Protein AF-0000000066779038 (afdb_homodimer)

Organism: Klebsiella pneumoniae subsp. pneumoniae (strain HS11286) (NCBI:txid1125630)

InterPro domains:
  IPR000183 Ornithine/DAP/Arg decarboxylase [PR01179] (51-69)
  IPR000183 Ornithine/DAP/Arg decarboxylase [PR01179] (71-83)
  IPR000183 Ornithine/DAP/Arg decarboxylase [PR01179] (182-195)
  IPR000183 Ornithine/DAP/Arg decarboxylase [PR01179] (265-284)
  IPR000183 Ornithine/DAP/Arg decarboxylase [PR01179] (376-389)
  IPR002986 Diaminopimelate decarboxylase, LysA [MF_02120] (14-419)
  IPR002986 Diaminopimelate decarboxylase, LysA [PR01181] (69-86)
  IPR002986 Diaminopimelate decarboxylase, LysA [PR01181] (157-166)
  IPR002986 Diaminopimelate decarboxylase, LysA [PR01181] (293-311)
  IPR002986 Diaminopimelate decarboxylase, LysA [PR01181] (386-408)
  IPR002986 Diaminopimelate decarboxylase, LysA [TIGR01048] (8-418)
  IPR002986 Diaminopimelate decarboxylase, LysA [cd06828] (24-397)
  IPR009006 Alanine racemase/group IV decarboxylase, C-terminal [G3DSA:2.40.37.10] (22-416)
  IPR009006 Alanine racemase/group IV decarboxylase, C-terminal [SSF50621] (250-419)
  IPR022643 Orn/DAP/Arg decarboxylase 2, C-terminal [PF00278] (30-376)
  IPR022644 Orn/DAP/Arg decarboxylase 2, N-terminal [PF02784] (33-275)
  IPR022653 Orn/DAP/Arg decarboxylase 2, pyridoxal-phosphate binding site [PS00878] (51-69)
  IPR022657 Orn/DAP/Arg decarboxylase 2, conserved site [PS00879] (216-229)
  IPR029066 PLP-binding barrel [G3DSA:3.20.20.10] (33-279)
  IPR029066 PLP-binding barrel [SSF51419] (25-277)

Structure (mmCIF, N/CA/C/O backbone):
data_AF-0000000066779038-model_v1
#
loop_
_entity.id
_entity.type
_entity.pdbx_description
1 polymer 'Diaminopimelate decarboxylase'
#
loop_
_atom_site.group_PDB
_atom_site.id
_atom_site.type_symbol
_atom_site.label_atom_id
_atom_site.label_alt_id
_atom_site.label_comp_id
_atom_site.label_asym_id
_atom_site.label_entity_id
_atom_site.label_seq_id
_atom_site.pdbx_PDB_ins_code
_atom_site.Cartn_x
_atom_site.Cartn_y
_atom_site.Cartn_z
_atom_site.occupancy
_atom_site.B_iso_or_equiv
_atom_site.auth_seq_id
_atom_site.auth_comp_id
_atom_site.auth_asym_id
_atom_site.auth_atom_id
_atom_site.pdbx_PDB_model_num
ATOM 1 N N . MET A 1 1 ? -23.156 -6.867 -7.191 1 77.31 1 MET A N 1
ATOM 2 C CA . MET A 1 1 ? -23.766 -5.562 -6.969 1 77.31 1 MET A CA 1
ATOM 3 C C . MET A 1 1 ? -23.828 -5.23 -5.48 1 77.31 1 MET A C 1
ATOM 5 O O . MET A 1 1 ? -24.047 -6.113 -4.652 1 77.31 1 MET A O 1
ATOM 9 N N . PRO A 1 2 ? -23.609 -3.895 -5.262 1 83.44 2 PRO A N 1
ATOM 10 C CA . PRO A 1 2 ? -23.672 -3.564 -3.836 1 83.44 2 PRO A CA 1
ATOM 11 C C . PRO A 1 2 ? -25 -3.967 -3.195 1 83.44 2 PRO A C 1
ATOM 13 O O . PRO A 1 2 ? -26.078 -3.723 -3.77 1 83.44 2 PRO A O 1
ATOM 16 N N . HIS A 1 3 ? -24.875 -4.641 -2.09 1 86.81 3 HIS A N 1
ATOM 17 C CA . HIS A 1 3 ? -26.062 -5.055 -1.352 1 86.81 3 HIS A CA 1
ATOM 18 C C . HIS A 1 3 ? -26.688 -3.877 -0.617 1 86.81 3 HIS A C 1
ATOM 20 O O . HIS A 1 3 ? -25.984 -3.027 -0.074 1 86.81 3 HIS A O 1
ATOM 26 N N . SER A 1 4 ? -28 -3.975 -0.696 1 90.62 4 SER A N 1
ATOM 27 C CA . SER A 1 4 ? -28.688 -2.998 0.142 1 90.62 4 SER A CA 1
ATOM 28 C C . SER A 1 4 ? -28.484 -3.295 1.623 1 90.62 4 SER A C 1
ATOM 30 O O . SER A 1 4 ? -28.641 -4.438 2.059 1 90.62 4 SER A O 1
ATOM 32 N N . LEU A 1 5 ? -28.203 -2.291 2.404 1 93.56 5 LEU A N 1
ATOM 33 C CA . LEU A 1 5 ? -28.016 -2.461 3.84 1 93.56 5 LEU A CA 1
ATOM 34 C C . LEU A 1 5 ? -29.344 -2.672 4.543 1 93.56 5 LEU A C 1
ATOM 36 O O . LEU A 1 5 ? -29.375 -2.949 5.746 1 93.56 5 LEU A O 1
ATOM 40 N N . TYR A 1 6 ? -30.391 -2.631 3.797 1 90.81 6 TYR A N 1
ATOM 41 C CA . TYR A 1 6 ? -31.703 -2.777 4.398 1 90.81 6 TYR A CA 1
ATOM 42 C C . TYR A 1 6 ? -32.375 -4.082 3.961 1 90.81 6 TYR A C 1
ATOM 44 O O . TYR A 1 6 ? -33.5 -4.371 4.344 1 90.81 6 TYR A O 1
ATOM 52 N N . ALA A 1 7 ? -31.547 -4.793 3.158 1 87 7 ALA A N 1
ATOM 53 C CA . ALA A 1 7 ? -32 -6.141 2.82 1 87 7 ALA A CA 1
ATOM 54 C C . ALA A 1 7 ? -31.734 -7.113 3.967 1 87 7 ALA A C 1
ATOM 56 O O . ALA A 1 7 ? -30.828 -6.898 4.77 1 87 7 ALA A O 1
ATOM 57 N N . THR A 1 8 ? -32.5 -8.125 4.07 1 85.06 8 THR A N 1
ATOM 58 C CA . THR A 1 8 ? -32.375 -9.008 5.223 1 85.06 8 THR A CA 1
ATOM 59 C C . THR A 1 8 ? -31.797 -10.367 4.809 1 85.06 8 THR A C 1
ATOM 61 O O . THR A 1 8 ? -31.734 -11.289 5.617 1 85.06 8 THR A O 1
ATOM 64 N N . ASP A 1 9 ? -31.344 -10.461 3.668 1 89.62 9 ASP A N 1
ATOM 65 C CA . ASP A 1 9 ? -30.844 -11.75 3.195 1 89.62 9 ASP A CA 1
ATOM 66 C C . ASP A 1 9 ? -29.359 -11.922 3.545 1 89.62 9 ASP A C 1
ATOM 68 O O . ASP A 1 9 ? -28.781 -12.977 3.305 1 89.62 9 ASP A O 1
ATOM 72 N N . THR A 1 10 ? -28.75 -10.898 4.078 1 93.62 10 THR A N 1
ATOM 73 C CA . THR A 1 10 ? -27.375 -10.977 4.555 1 93.62 10 THR A CA 1
ATOM 74 C C . THR A 1 10 ? -27.25 -10.336 5.938 1 93.62 10 THR A C 1
ATOM 76 O O . THR A 1 10 ? -28.172 -9.68 6.414 1 93.62 10 THR A O 1
ATOM 79 N N . ASP A 1 11 ? -26.141 -10.57 6.578 1 96.75 11 ASP A N 1
ATOM 80 C CA . ASP A 1 11 ? -25.891 -9.977 7.891 1 96.75 11 ASP A CA 1
ATOM 81 C C . ASP A 1 11 ? -25.312 -8.57 7.762 1 96.75 11 ASP A C 1
ATOM 83 O O . ASP A 1 11 ? -25.156 -7.863 8.758 1 96.75 11 ASP A O 1
ATOM 87 N N . LEU A 1 12 ? -25.031 -8.18 6.531 1 97.38 12 LEU A N 1
ATOM 88 C CA . LEU A 1 12 ? -24.531 -6.824 6.305 1 97.38 12 LEU A CA 1
ATOM 89 C C . LEU A 1 12 ? -25.672 -5.828 6.215 1 97.38 12 LEU A C 1
ATOM 91 O O . LEU A 1 12 ? -25.906 -5.242 5.152 1 97.38 12 LEU A O 1
ATOM 95 N N . THR A 1 13 ? -26.312 -5.645 7.359 1 96.81 13 THR A N 1
ATOM 96 C CA . THR A 1 13 ? -27.438 -4.715 7.461 1 96.81 13 THR A CA 1
ATOM 97 C C . THR A 1 13 ? -27.016 -3.453 8.211 1 96.81 13 THR A C 1
ATOM 99 O O . THR A 1 13 ? -26.062 -3.473 8.992 1 96.81 13 THR A O 1
ATOM 102 N N . ALA A 1 14 ? -27.766 -2.389 7.969 1 96.31 14 ALA A N 1
ATOM 103 C CA . ALA A 1 14 ? -27.516 -1.129 8.664 1 96.31 14 ALA A CA 1
ATOM 104 C C . ALA A 1 14 ? -27.5 -1.331 10.18 1 96.31 14 ALA A C 1
ATOM 106 O O . ALA A 1 14 ? -26.609 -0.84 10.867 1 96.31 14 ALA A O 1
ATOM 107 N N . ASP A 1 15 ? -28.469 -2.098 10.695 1 95.06 15 ASP A N 1
ATOM 108 C CA . ASP A 1 15 ? -28.594 -2.326 12.133 1 95.06 15 ASP A CA 1
ATOM 109 C C . ASP A 1 15 ? -27.375 -3.066 12.68 1 95.06 15 ASP A C 1
ATOM 111 O O . ASP A 1 15 ? -26.844 -2.697 13.727 1 95.06 15 ASP A O 1
ATOM 115 N N . ASN A 1 16 ? -26.984 -4.117 12.008 1 96.69 16 ASN A N 1
ATOM 116 C CA . ASN A 1 16 ? -25.828 -4.891 12.438 1 96.69 16 ASN A CA 1
ATOM 117 C C . ASN A 1 16 ? -24.547 -4.062 12.383 1 96.69 16 ASN A C 1
ATOM 119 O O . ASN A 1 16 ? -23.75 -4.09 13.312 1 96.69 16 ASN A O 1
ATOM 123 N N . LEU A 1 17 ? -24.375 -3.285 11.297 1 97.69 17 LEU A N 1
ATOM 124 C CA . LEU A 1 17 ? -23.141 -2.549 11.062 1 97.69 17 LEU A CA 1
ATOM 125 C C . LEU A 1 17 ? -23 -1.393 12.047 1 97.69 17 LEU A C 1
ATOM 127 O O . LEU A 1 17 ? -21.906 -1.094 12.516 1 97.69 17 LEU A O 1
ATOM 131 N N . LEU A 1 18 ? -24.094 -0.759 12.422 1 96.81 18 LEU A N 1
ATOM 132 C CA . LEU A 1 18 ? -24.078 0.416 13.289 1 96.81 18 LEU A CA 1
ATOM 133 C C . LEU A 1 18 ? -23.672 0.042 14.711 1 96.81 18 LEU A C 1
ATOM 135 O O . LEU A 1 18 ? -23.25 0.903 15.484 1 96.81 18 LEU A O 1
ATOM 139 N N . ARG A 1 19 ? -23.703 -1.218 15.047 1 95.69 19 ARG A N 1
ATOM 140 C CA . ARG A 1 19 ? -23.391 -1.65 16.406 1 95.69 19 ARG A CA 1
ATOM 141 C C . ARG A 1 19 ? -21.891 -1.97 16.531 1 95.69 19 ARG A C 1
ATOM 143 O O . ARG A 1 19 ? -21.359 -2.02 17.641 1 95.69 19 ARG A O 1
ATOM 150 N N . LEU A 1 20 ? -21.203 -2.182 15.438 1 97.5 20 LEU A N 1
ATOM 151 C CA . LEU A 1 20 ? -19.859 -2.76 15.453 1 97.5 20 LEU A CA 1
ATOM 152 C C . LEU A 1 20 ? -18.844 -1.751 15.969 1 97.5 20 LEU A C 1
ATOM 154 O O . LEU A 1 20 ? -17.938 -2.107 16.719 1 97.5 20 LEU A O 1
ATOM 158 N N . PRO A 1 21 ? -19 -0.434 15.555 1 96.25 21 PRO A N 1
ATOM 159 C CA . PRO A 1 21 ? -17.984 0.529 15.992 1 96.25 21 PRO A CA 1
ATOM 160 C C . PRO A 1 21 ? -17.875 0.615 17.516 1 96.25 21 PRO A C 1
ATOM 162 O O . PRO A 1 21 ? -16.766 0.767 18.031 1 96.25 21 PRO A O 1
ATOM 165 N N . ALA A 1 22 ? -18.938 0.542 18.219 1 95.12 22 ALA A N 1
ATOM 166 C CA . ALA A 1 22 ? -18.906 0.604 19.688 1 95.12 22 ALA A CA 1
ATOM 167 C C . ALA A 1 22 ? -18.172 -0.603 20.266 1 95.12 22 ALA A C 1
ATOM 169 O O . ALA A 1 22 ? -17.516 -0.496 21.297 1 95.12 22 ALA A O 1
ATOM 170 N N . GLU A 1 23 ? -18.281 -1.711 19.609 1 95.81 23 GLU A N 1
ATOM 171 C CA . GLU A 1 23 ? -17.734 -2.965 20.125 1 95.81 23 GLU A CA 1
ATOM 172 C C . GLU A 1 23 ? -16.297 -3.174 19.641 1 95.81 23 GLU A C 1
ATOM 174 O O . GLU A 1 23 ? -15.445 -3.648 20.406 1 95.81 23 GLU A O 1
ATOM 179 N N . PHE A 1 24 ? -15.969 -2.836 18.406 1 96.81 24 PHE A N 1
ATOM 180 C CA . PHE A 1 24 ? -14.703 -3.236 17.812 1 96.81 24 PHE A CA 1
ATOM 181 C C . PHE A 1 24 ? -13.891 -2.016 17.406 1 96.81 24 PHE A C 1
ATOM 183 O O . PHE A 1 24 ? -12.742 -2.146 16.953 1 96.81 24 PHE A O 1
ATOM 190 N N . GLY A 1 25 ? -14.461 -0.797 17.594 1 95.69 25 GLY A N 1
ATOM 191 C CA . GLY A 1 25 ? -13.812 0.417 17.109 1 95.69 25 GLY A CA 1
ATOM 192 C C . GLY A 1 25 ? -14.109 0.724 15.656 1 95.69 25 GLY A C 1
ATOM 193 O O . GLY A 1 25 ? -14.688 -0.101 14.953 1 95.69 25 GLY A O 1
ATOM 194 N N . CYS A 1 26 ? -13.742 1.854 15.227 1 96.88 26 CYS A N 1
ATOM 195 C CA . CYS A 1 26 ? -13.891 2.355 13.867 1 96.88 26 CYS A CA 1
ATOM 196 C C . CYS A 1 26 ? -12.594 2.969 13.367 1 96.88 26 CYS A C 1
ATOM 198 O O . CYS A 1 26 ? -11.844 3.574 14.141 1 96.88 26 CYS A O 1
ATOM 200 N N . PRO A 1 27 ? -12.297 2.785 12.094 1 98.56 27 PRO A N 1
ATOM 201 C CA . PRO A 1 27 ? -12.961 1.994 11.055 1 98.56 27 PRO A CA 1
ATOM 202 C C . PRO A 1 27 ? -12.805 0.49 11.273 1 98.56 27 PRO A C 1
ATOM 204 O O . PRO A 1 27 ? -11.938 0.058 12.031 1 98.56 27 PRO A O 1
ATOM 207 N N . VAL A 1 28 ? -13.703 -0.293 10.617 1 98.88 28 VAL A N 1
ATOM 208 C CA . VAL A 1 28 ? -13.672 -1.737 10.82 1 98.88 28 VAL A CA 1
ATOM 209 C C . VAL A 1 28 ? -14.062 -2.455 9.531 1 98.88 28 VAL A C 1
ATOM 211 O O . VAL A 1 28 ? -14.977 -2.023 8.828 1 98.88 28 VAL A O 1
ATOM 214 N N . TRP A 1 29 ? -13.289 -3.516 9.195 1 98.94 29 TRP A N 1
ATOM 215 C CA . TRP A 1 29 ? -13.656 -4.43 8.117 1 98.94 29 TRP A CA 1
ATOM 216 C C . TRP A 1 29 ? -14.719 -5.422 8.586 1 98.94 29 TRP A C 1
ATOM 218 O O . TRP A 1 29 ? -14.617 -5.977 9.68 1 98.94 29 TRP A O 1
ATOM 228 N N . VAL A 1 30 ? -15.711 -5.664 7.738 1 98.88 30 VAL A N 1
ATOM 229 C CA . VAL A 1 30 ? -16.781 -6.582 8.117 1 98.88 30 VAL A CA 1
ATOM 230 C C . VAL A 1 30 ? -17.062 -7.547 6.961 1 98.88 30 VAL A C 1
ATOM 232 O O . VAL A 1 30 ? -17.172 -7.125 5.809 1 98.88 30 VAL A O 1
ATOM 235 N N . TYR A 1 31 ? -17.141 -8.828 7.297 1 98.81 31 TYR A N 1
ATOM 236 C CA . TYR A 1 31 ? -17.422 -9.859 6.309 1 98.81 31 TYR A CA 1
ATOM 237 C C . TYR A 1 31 ? -18.672 -10.648 6.672 1 98.81 31 TYR A C 1
ATOM 239 O O . TYR A 1 31 ? -19.062 -10.703 7.844 1 98.81 31 TYR A O 1
ATOM 247 N N . ASP A 1 32 ? -19.281 -11.234 5.676 1 98.69 32 ASP A N 1
ATOM 248 C CA . ASP A 1 32 ? -20.422 -12.141 5.844 1 98.69 32 ASP A CA 1
ATOM 249 C C . ASP A 1 32 ? -20.094 -13.531 5.312 1 98.69 32 ASP A C 1
ATOM 251 O O . ASP A 1 32 ? -20 -13.727 4.098 1 98.69 32 ASP A O 1
ATOM 255 N N . ALA A 1 33 ? -20.094 -14.516 6.172 1 98.69 33 ALA A N 1
ATOM 256 C CA . ALA A 1 33 ? -19.703 -15.883 5.82 1 98.69 33 ALA A CA 1
ATOM 257 C C . ALA A 1 33 ? -20.688 -16.5 4.844 1 98.69 33 ALA A C 1
ATOM 259 O O . ALA A 1 33 ? -20.312 -17.297 3.977 1 98.69 33 ALA A O 1
ATOM 260 N N . GLN A 1 34 ? -21.922 -16.172 4.949 1 97.88 34 GLN A N 1
ATOM 261 C CA . GLN A 1 34 ? -22.953 -16.781 4.105 1 97.88 34 GLN A CA 1
ATOM 262 C C . GLN A 1 34 ? -22.766 -16.375 2.643 1 97.88 34 GLN A C 1
ATOM 264 O O . GLN A 1 34 ? -23.016 -17.172 1.739 1 97.88 34 GLN A O 1
ATOM 269 N N . ILE A 1 35 ? -22.375 -15.172 2.443 1 97.75 35 ILE A N 1
ATOM 270 C CA . ILE A 1 35 ? -22.125 -14.719 1.079 1 97.75 35 ILE A CA 1
ATOM 271 C C . ILE A 1 35 ? -20.969 -15.531 0.474 1 97.75 35 ILE A C 1
ATOM 273 O O . ILE A 1 35 ? -21.047 -15.961 -0.68 1 97.75 35 ILE A O 1
ATOM 277 N N . ILE A 1 36 ? -19.953 -15.82 1.214 1 98.56 36 ILE A N 1
ATOM 278 C CA . ILE A 1 36 ? -18.797 -16.594 0.76 1 98.56 36 ILE A CA 1
ATOM 279 C C . ILE A 1 36 ? -19.25 -18.016 0.41 1 98.56 36 ILE A C 1
ATOM 281 O O . ILE A 1 36 ? -18.906 -18.531 -0.655 1 98.56 36 ILE A O 1
ATOM 285 N N . ARG A 1 37 ? -20.078 -18.625 1.271 1 98.56 37 ARG A N 1
ATOM 286 C CA . ARG A 1 37 ? -20.562 -19.984 1.031 1 98.56 37 ARG A CA 1
ATOM 287 C C . ARG A 1 37 ? -21.406 -20.031 -0.247 1 98.56 37 ARG A C 1
ATOM 289 O O . ARG A 1 37 ? -21.281 -20.984 -1.028 1 98.56 37 ARG A O 1
ATOM 296 N N . ARG A 1 38 ? -22.188 -19 -0.42 1 97.69 38 ARG A N 1
ATOM 297 C CA . ARG A 1 38 ? -23.031 -18.953 -1.611 1 97.69 38 ARG A CA 1
ATOM 298 C C . ARG A 1 38 ? -22.172 -18.859 -2.877 1 97.69 38 ARG A C 1
ATOM 300 O O . ARG A 1 38 ? -22.469 -19.516 -3.879 1 97.69 38 ARG A O 1
ATOM 307 N N . GLN A 1 39 ? -21.172 -18.016 -2.838 1 97.94 39 GLN A N 1
ATOM 308 C CA . GLN A 1 39 ? -20.297 -17.859 -3.992 1 97.94 39 GLN A CA 1
ATOM 309 C C . GLN A 1 39 ? -19.547 -19.156 -4.301 1 97.94 39 GLN A C 1
ATOM 311 O O . GLN A 1 39 ? -19.391 -19.531 -5.469 1 97.94 39 GLN A O 1
ATOM 316 N N . ILE A 1 40 ? -19.094 -19.875 -3.266 1 98.69 40 ILE A N 1
ATOM 317 C CA . ILE A 1 40 ? -18.406 -21.141 -3.443 1 98.69 40 ILE A CA 1
ATOM 318 C C . ILE A 1 40 ? -19.328 -22.141 -4.121 1 98.69 40 ILE A C 1
ATOM 320 O O . ILE A 1 40 ? -18.922 -22.844 -5.055 1 98.69 40 ILE A O 1
ATOM 324 N N . ALA A 1 41 ? -20.562 -22.156 -3.705 1 98.44 41 ALA A N 1
ATOM 325 C CA . ALA A 1 41 ? -21.547 -23.094 -4.223 1 98.44 41 ALA A CA 1
ATOM 326 C C . ALA A 1 41 ? -21.766 -22.891 -5.719 1 98.44 41 ALA A C 1
ATOM 328 O O . ALA A 1 41 ? -22.031 -23.844 -6.453 1 98.44 41 ALA A O 1
ATOM 329 N N . GLN A 1 42 ? -21.609 -21.672 -6.176 1 97.94 42 GLN A N 1
ATOM 330 C CA . GLN A 1 42 ? -21.828 -21.344 -7.582 1 97.94 42 GLN A CA 1
ATOM 331 C C . GLN A 1 42 ? -20.734 -21.953 -8.461 1 97.94 42 GLN A C 1
ATOM 333 O O . GLN A 1 42 ? -20.891 -22.016 -9.688 1 97.94 42 GLN A O 1
ATOM 338 N N . LEU A 1 43 ? -19.641 -22.438 -7.863 1 98.19 43 LEU A N 1
ATOM 339 C CA . LEU A 1 43 ? -18.531 -22.969 -8.641 1 98.19 43 LEU A CA 1
ATOM 340 C C . LEU A 1 43 ? -18.391 -24.469 -8.445 1 98.19 43 LEU A C 1
ATOM 342 O O . LEU A 1 43 ? -17.344 -25.047 -8.742 1 98.19 43 LEU A O 1
ATOM 346 N N . SER A 1 44 ? -19.469 -25.109 -7.977 1 97.12 44 SER A N 1
ATOM 347 C CA . SER A 1 44 ? -19.453 -26.516 -7.586 1 97.12 44 SER A CA 1
ATOM 348 C C . SER A 1 44 ? -19.219 -27.422 -8.789 1 97.12 44 SER A C 1
ATOM 350 O O . SER A 1 44 ? -18.875 -28.594 -8.633 1 97.12 44 SER A O 1
ATOM 352 N N . GLN A 1 45 ? -19.375 -26.875 -9.984 1 97.69 45 GLN A N 1
ATOM 353 C CA . GLN A 1 45 ? -19.203 -27.688 -11.18 1 97.69 45 GLN A CA 1
ATOM 354 C C . GLN A 1 45 ? -17.719 -27.953 -11.453 1 97.69 45 GLN A C 1
ATOM 356 O O . GLN A 1 45 ? -17.375 -28.891 -12.18 1 97.69 45 GLN A O 1
ATOM 361 N N . PHE A 1 46 ? -16.875 -27.141 -10.961 1 98.25 46 PHE A N 1
ATOM 362 C CA . PHE A 1 46 ? -15.438 -27.359 -11.133 1 98.25 46 PHE A CA 1
ATOM 363 C C . PHE A 1 46 ? -14.953 -28.5 -10.242 1 98.25 46 PHE A C 1
ATOM 365 O O . PHE A 1 46 ? -15.414 -28.641 -9.109 1 98.25 46 PHE A O 1
ATOM 372 N N . ASP A 1 47 ? -14 -29.281 -10.75 1 98.25 47 ASP A N 1
ATOM 373 C CA . ASP A 1 47 ? -13.453 -30.375 -9.945 1 98.25 47 ASP A CA 1
ATOM 374 C C . ASP A 1 47 ? -12.734 -29.844 -8.711 1 98.25 47 ASP A C 1
ATOM 376 O O . ASP A 1 47 ? -12.773 -30.453 -7.648 1 98.25 47 ASP A O 1
ATOM 380 N N . VAL A 1 48 ? -12.055 -28.75 -8.922 1 98.19 48 VAL A N 1
ATOM 381 C CA . VAL A 1 48 ? -11.266 -28.141 -7.855 1 98.19 48 VAL A CA 1
ATOM 382 C C . VAL A 1 48 ? -11.453 -26.625 -7.875 1 98.19 48 VAL A C 1
ATOM 384 O O . VAL A 1 48 ? -11.297 -25.984 -8.922 1 98.19 48 VAL A O 1
ATOM 387 N N . VAL A 1 49 ? -11.867 -26.062 -6.766 1 98.56 49 VAL A N 1
ATOM 388 C CA . VAL A 1 49 ? -11.844 -24.625 -6.531 1 98.56 49 VAL A CA 1
ATOM 389 C C . VAL A 1 49 ? -10.68 -24.266 -5.602 1 98.56 49 VAL A C 1
ATOM 391 O O . VAL A 1 49 ? -10.594 -24.781 -4.484 1 98.56 49 VAL A O 1
ATOM 394 N N . ARG A 1 50 ? -9.773 -23.484 -6.086 1 98.38 50 ARG A N 1
ATOM 395 C CA . ARG A 1 50 ? -8.617 -23.047 -5.32 1 98.38 50 ARG A CA 1
ATOM 396 C C . ARG A 1 50 ? -8.672 -21.547 -5.062 1 98.38 50 ARG A C 1
ATOM 398 O O . ARG A 1 50 ? -8.586 -20.75 -6 1 98.38 50 ARG A O 1
ATOM 405 N N . PHE A 1 51 ? -8.742 -21.203 -3.811 1 98.81 51 PHE A N 1
ATOM 406 C CA . PHE A 1 51 ? -8.891 -19.797 -3.439 1 98.81 51 PHE A CA 1
ATOM 407 C C . PHE A 1 51 ? -7.566 -19.062 -3.578 1 98.81 51 PHE A C 1
ATOM 409 O O . PHE A 1 51 ? -6.574 -19.422 -2.938 1 98.81 51 PHE A O 1
ATOM 416 N N . ALA A 1 52 ? -7.551 -18.031 -4.504 1 98.06 52 ALA A N 1
ATOM 417 C CA . ALA A 1 52 ? -6.414 -17.109 -4.523 1 98.06 52 ALA A CA 1
ATOM 418 C C . ALA A 1 52 ? -6.387 -16.25 -3.264 1 98.06 52 ALA A C 1
ATOM 420 O O . ALA A 1 52 ? -6.926 -15.141 -3.25 1 98.06 52 ALA A O 1
ATOM 421 N N . GLN A 1 53 ? -5.641 -16.625 -2.287 1 98.31 53 GLN A N 1
ATOM 422 C CA . GLN A 1 53 ? -5.785 -16.062 -0.949 1 98.31 53 GLN A CA 1
ATOM 423 C C . GLN A 1 53 ? -5.234 -14.648 -0.888 1 98.31 53 GLN A C 1
ATOM 425 O O . GLN A 1 53 ? -5.473 -13.922 0.082 1 98.31 53 GLN A O 1
ATOM 430 N N . LYS A 1 54 ? -4.523 -14.195 -1.993 1 97.94 54 LYS A N 1
ATOM 431 C CA . LYS A 1 54 ? -4.066 -12.805 -2 1 97.94 54 LYS A CA 1
ATOM 432 C C . LYS A 1 54 ? -5.242 -11.836 -1.937 1 97.94 54 LYS A C 1
ATOM 434 O O . LYS A 1 54 ? -5.082 -10.68 -1.534 1 97.94 54 LYS A O 1
ATOM 439 N N . ALA A 1 55 ? -6.438 -12.297 -2.33 1 98.06 55 ALA A N 1
ATOM 440 C CA . ALA A 1 55 ? -7.633 -11.453 -2.318 1 98.06 55 ALA A CA 1
ATOM 441 C C . ALA A 1 55 ? -8.078 -11.156 -0.891 1 98.06 55 ALA A C 1
ATOM 443 O O . ALA A 1 55 ? -8.594 -10.07 -0.609 1 98.06 55 ALA A O 1
ATOM 444 N N . CYS A 1 56 ? -7.98 -12.086 -0.024 1 98.69 56 CYS A N 1
ATOM 445 C CA . CYS A 1 56 ? -8.328 -12.023 1.392 1 98.69 56 CYS A CA 1
ATOM 446 C C . CYS A 1 56 ? -7.613 -13.117 2.18 1 98.69 56 CYS A C 1
ATOM 448 O O . CYS A 1 56 ? -8.062 -14.258 2.201 1 98.69 56 CYS A O 1
ATOM 450 N N . SER A 1 57 ? -6.59 -12.797 2.922 1 97.88 57 SER A N 1
ATOM 451 C CA . SER A 1 57 ? -5.66 -13.805 3.422 1 97.88 57 SER A CA 1
ATOM 452 C C . SER A 1 57 ? -5.887 -14.078 4.902 1 97.88 57 SER A C 1
ATOM 454 O O . SER A 1 57 ? -5.09 -14.773 5.539 1 97.88 57 SER A O 1
ATOM 456 N N . ASN A 1 58 ? -6.969 -13.516 5.496 1 98.69 58 ASN A N 1
ATOM 457 C CA . ASN A 1 58 ? -7.25 -13.758 6.906 1 98.69 58 ASN A CA 1
ATOM 458 C C . ASN A 1 58 ? -7.402 -15.25 7.195 1 98.69 58 ASN A C 1
ATOM 460 O O . ASN A 1 58 ? -8.117 -15.953 6.48 1 98.69 58 ASN A O 1
ATOM 464 N N . ILE A 1 59 ? -6.793 -15.766 8.258 1 98.69 59 ILE A N 1
ATOM 465 C CA . ILE A 1 59 ? -6.715 -17.203 8.508 1 98.69 59 ILE A CA 1
ATOM 466 C C . ILE A 1 59 ? -8.109 -17.75 8.812 1 98.69 59 ILE A C 1
ATOM 468 O O . ILE A 1 59 ? -8.398 -18.922 8.555 1 98.69 59 ILE A O 1
ATOM 472 N N . HIS A 1 60 ? -9.031 -16.938 9.359 1 98.81 60 HIS A N 1
ATOM 473 C CA . HIS A 1 60 ? -10.391 -17.391 9.641 1 98.81 60 HIS A CA 1
ATOM 474 C C . HIS A 1 60 ? -11.195 -17.531 8.352 1 98.81 60 HIS A C 1
ATOM 476 O O . HIS A 1 60 ? -12.047 -18.422 8.25 1 98.81 60 HIS A O 1
ATOM 482 N N . ILE A 1 61 ? -10.992 -16.672 7.426 1 98.88 61 ILE A N 1
ATOM 483 C CA . ILE A 1 61 ? -11.625 -16.812 6.117 1 98.88 61 ILE A CA 1
ATOM 484 C C . ILE A 1 61 ? -11.062 -18.031 5.391 1 98.88 61 ILE A C 1
ATOM 486 O O . ILE A 1 61 ? -11.812 -18.781 4.766 1 98.88 61 ILE A O 1
ATOM 490 N N . LEU A 1 62 ? -9.734 -18.234 5.504 1 98.88 62 LEU A N 1
ATOM 491 C CA . LEU A 1 62 ? -9.117 -19.422 4.914 1 98.88 62 LEU A CA 1
ATOM 492 C C . LEU A 1 62 ? -9.695 -20.688 5.531 1 98.88 62 LEU A C 1
ATOM 494 O O . LEU A 1 62 ? -9.938 -21.672 4.828 1 98.88 62 LEU A O 1
ATOM 498 N N . ARG A 1 63 ? -9.883 -20.656 6.84 1 98.62 63 ARG A N 1
ATOM 499 C CA . ARG A 1 63 ? -10.5 -21.797 7.512 1 98.62 63 ARG A CA 1
ATOM 500 C C . ARG A 1 63 ? -11.906 -22.062 6.973 1 98.62 63 ARG A C 1
ATOM 502 O O . ARG A 1 63 ? -12.289 -23.203 6.75 1 98.62 63 ARG A O 1
ATOM 509 N N . LEU A 1 64 ? -12.648 -20.969 6.809 1 98.69 64 LEU A N 1
ATOM 510 C CA . LEU A 1 64 ? -13.977 -21.094 6.223 1 98.69 64 LEU A CA 1
ATOM 511 C C . LEU A 1 64 ? -13.914 -21.719 4.84 1 98.69 64 LEU A C 1
ATOM 513 O O . LEU A 1 64 ? -14.703 -22.609 4.52 1 98.69 64 LEU A O 1
ATOM 517 N N . MET A 1 65 ? -12.953 -21.312 4.016 1 98.81 65 MET A N 1
ATOM 518 C CA . MET A 1 65 ? -12.734 -21.891 2.693 1 98.81 65 MET A CA 1
ATOM 519 C C . MET A 1 65 ? -12.461 -23.391 2.801 1 98.81 65 MET A C 1
ATOM 521 O O . MET A 1 65 ? -13.094 -24.188 2.109 1 98.81 65 MET A O 1
ATOM 525 N N . ARG A 1 66 ? -11.562 -23.719 3.67 1 98.69 66 ARG A N 1
ATOM 526 C CA . ARG A 1 66 ? -11.172 -25.109 3.867 1 98.69 66 ARG A CA 1
ATOM 527 C C . ARG A 1 66 ? -12.367 -25.969 4.266 1 98.69 66 ARG A C 1
ATOM 529 O O . ARG A 1 66 ? -12.562 -27.062 3.727 1 98.69 66 ARG A O 1
ATOM 536 N N . GLU A 1 67 ? -13.188 -25.422 5.148 1 98.38 67 GLU A N 1
ATOM 537 C CA . GLU A 1 67 ? -14.359 -26.141 5.645 1 98.38 67 GLU A CA 1
ATOM 538 C C . GLU A 1 67 ? -15.367 -26.391 4.523 1 98.38 67 GLU A C 1
ATOM 540 O O . GLU A 1 67 ? -16.156 -27.328 4.594 1 98.38 67 GLU A O 1
ATOM 545 N N . GLN A 1 68 ? -15.312 -25.562 3.523 1 98.5 68 GLN A N 1
ATOM 546 C CA . GLN A 1 68 ? -16.219 -25.703 2.385 1 98.5 68 GLN A CA 1
ATOM 547 C C . GLN A 1 68 ? -15.594 -26.578 1.298 1 98.5 68 GLN A C 1
ATOM 549 O O . GLN A 1 68 ? -16.156 -26.703 0.207 1 98.5 68 GLN A O 1
ATOM 554 N N . GLY A 1 69 ? -14.414 -27.109 1.495 1 98.06 69 GLY A N 1
ATOM 555 C CA . GLY A 1 69 ? -13.758 -28 0.551 1 98.06 69 GLY A CA 1
ATOM 556 C C . GLY A 1 69 ? -12.922 -27.266 -0.479 1 98.06 69 GLY A C 1
ATOM 557 O O . GLY A 1 69 ? -12.43 -27.875 -1.434 1 98.06 69 GLY A O 1
ATOM 558 N N . VAL A 1 70 ? -12.789 -25.969 -0.31 1 98.81 70 VAL A N 1
ATOM 559 C CA . VAL A 1 70 ? -12.016 -25.141 -1.229 1 98.81 70 VAL A CA 1
ATOM 560 C C . VAL A 1 70 ? -10.523 -25.281 -0.921 1 98.81 70 VAL A C 1
ATOM 562 O O . VAL A 1 70 ? -10.125 -25.312 0.245 1 98.81 70 VAL A O 1
ATOM 565 N N . LYS A 1 71 ? -9.648 -25.5 -1.919 1 98.69 71 LYS A N 1
ATOM 566 C CA . LYS A 1 71 ? -8.195 -25.516 -1.772 1 98.69 71 LYS A CA 1
ATOM 567 C C . LYS A 1 71 ? -7.629 -24.094 -1.812 1 98.69 71 LYS A C 1
ATOM 569 O O . LYS A 1 71 ? -8.383 -23.125 -1.875 1 98.69 71 LYS A O 1
ATOM 574 N N . VAL A 1 72 ? -6.223 -24.016 -1.705 1 98.62 72 VAL A N 1
ATOM 575 C CA . VAL A 1 72 ? -5.695 -22.656 -1.638 1 98.62 72 VAL A CA 1
ATOM 576 C C . VAL A 1 72 ? -4.512 -22.516 -2.594 1 98.62 72 VAL A C 1
ATOM 578 O O . VAL A 1 72 ? -3.709 -23.438 -2.74 1 98.62 72 VAL A O 1
ATOM 581 N N . ASP A 1 73 ? -4.488 -21.406 -3.273 1 98.38 73 ASP A N 1
ATOM 582 C CA . ASP A 1 73 ? -3.33 -20.938 -4.027 1 98.38 73 ASP A CA 1
ATOM 583 C C . ASP A 1 73 ? -2.492 -19.969 -3.205 1 98.38 73 ASP A C 1
ATOM 585 O O . ASP A 1 73 ? -3.01 -18.953 -2.711 1 98.38 73 ASP A O 1
ATOM 589 N N . SER A 1 74 ? -1.217 -20.281 -2.996 1 98.69 74 SER A N 1
ATOM 590 C CA . SER A 1 74 ? -0.289 -19.406 -2.277 1 98.69 74 SER A CA 1
ATOM 591 C C . SER A 1 74 ? 0.752 -18.812 -3.219 1 98.69 74 SER A C 1
ATOM 593 O O . SER A 1 74 ? 1.312 -19.516 -4.062 1 98.69 74 SER A O 1
ATOM 595 N N . VAL A 1 75 ? 1.077 -17.5 -3.021 1 98.25 75 VAL A N 1
ATOM 596 C CA . VAL A 1 75 ? 1.968 -16.844 -3.967 1 98.25 75 VAL A CA 1
ATOM 597 C C . VAL A 1 75 ? 3.238 -16.391 -3.25 1 98.25 75 VAL A C 1
ATOM 599 O O . VAL A 1 75 ? 4.109 -15.758 -3.854 1 98.25 75 VAL A O 1
ATOM 602 N N . SER A 1 76 ? 3.346 -16.625 -1.985 1 98.62 76 SER A N 1
ATOM 603 C CA . SER A 1 76 ? 4.508 -16.281 -1.17 1 98.62 76 SER A CA 1
ATOM 604 C C . SER A 1 76 ? 4.664 -17.25 0 1 98.62 76 SER A C 1
ATOM 606 O O . SER A 1 76 ? 3.75 -18.031 0.296 1 98.62 76 SER A O 1
ATOM 608 N N . LEU A 1 77 ? 5.848 -17.203 0.624 1 98.56 77 LEU A N 1
ATOM 609 C CA . LEU A 1 77 ? 6.074 -18 1.832 1 98.56 77 LEU A CA 1
ATOM 610 C C . LEU A 1 77 ? 5.051 -17.641 2.908 1 98.56 77 LEU A C 1
ATOM 612 O O . LEU A 1 77 ? 4.527 -18.531 3.58 1 98.56 77 LEU A O 1
ATOM 616 N N . GLY A 1 78 ? 4.75 -16.359 3.068 1 98.62 78 GLY A N 1
ATOM 617 C CA . GLY A 1 78 ? 3.764 -15.945 4.051 1 98.62 78 GLY A CA 1
ATOM 618 C C . GLY A 1 78 ? 2.393 -16.547 3.812 1 98.62 78 GLY A C 1
ATOM 619 O O . GLY A 1 78 ? 1.691 -16.906 4.762 1 98.62 78 GLY A O 1
ATOM 620 N N . GLU A 1 79 ? 2.045 -16.688 2.619 1 98.69 79 GLU A N 1
ATOM 621 C CA . GLU A 1 79 ? 0.733 -17.234 2.301 1 98.69 79 GLU A CA 1
ATOM 622 C C . GLU A 1 79 ? 0.701 -18.75 2.547 1 98.69 79 GLU A C 1
ATOM 624 O O . GLU A 1 79 ? -0.335 -19.297 2.924 1 98.69 79 GLU A O 1
ATOM 629 N N . ILE A 1 80 ? 1.854 -19.406 2.279 1 98.75 80 ILE A N 1
ATOM 630 C CA . ILE A 1 80 ? 1.933 -20.828 2.654 1 98.75 80 ILE A CA 1
ATOM 631 C C . ILE A 1 80 ? 1.687 -20.969 4.156 1 98.75 80 ILE A C 1
ATOM 633 O O . ILE A 1 80 ? 0.855 -21.781 4.578 1 98.75 80 ILE A O 1
ATOM 637 N N . GLU A 1 81 ? 2.316 -20.141 4.934 1 98.75 81 GLU A N 1
ATOM 638 C CA . GLU A 1 81 ? 2.199 -20.219 6.387 1 98.75 81 GLU A CA 1
ATOM 639 C C . GLU A 1 81 ? 0.783 -19.875 6.848 1 98.75 81 GLU A C 1
ATOM 641 O O . GLU A 1 81 ? 0.274 -20.484 7.797 1 98.75 81 GLU A O 1
ATOM 646 N N . ARG A 1 82 ? 0.111 -18.969 6.199 1 98.5 82 ARG A N 1
ATOM 647 C CA . ARG A 1 82 ? -1.279 -18.641 6.5 1 98.5 82 ARG A CA 1
ATOM 648 C C . ARG A 1 82 ? -2.189 -19.844 6.254 1 98.5 82 ARG A C 1
ATOM 650 O O . ARG A 1 82 ? -3.078 -20.125 7.055 1 98.5 82 ARG A O 1
ATOM 657 N N . ALA A 1 83 ? -1.935 -20.453 5.121 1 98.75 83 ALA A N 1
ATOM 658 C CA . ALA A 1 83 ? -2.74 -21.625 4.793 1 98.75 83 ALA A CA 1
ATOM 659 C C . ALA A 1 83 ? -2.562 -22.734 5.836 1 98.75 83 ALA A C 1
ATOM 661 O O . ALA A 1 83 ? -3.541 -23.344 6.277 1 98.75 83 ALA A O 1
ATOM 662 N N . LEU A 1 84 ? -1.319 -22.969 6.215 1 98.69 84 LEU A N 1
ATOM 663 C CA . LEU A 1 84 ? -1.039 -23.969 7.242 1 98.69 84 LEU A CA 1
ATOM 664 C C . LEU A 1 84 ? -1.724 -23.609 8.555 1 98.69 84 LEU A C 1
ATOM 666 O O . LEU A 1 84 ? -2.344 -24.453 9.195 1 98.69 84 LEU A O 1
ATOM 670 N N . ALA A 1 85 ? -1.679 -22.359 8.914 1 98.5 85 ALA A N 1
ATOM 671 C CA . ALA A 1 85 ? -2.299 -21.891 10.148 1 98.5 85 ALA A CA 1
ATOM 672 C C . ALA A 1 85 ? -3.816 -22.047 10.094 1 98.5 85 ALA A C 1
ATOM 674 O O . ALA A 1 85 ? -4.465 -22.219 11.133 1 98.5 85 ALA A O 1
ATOM 675 N N . ALA A 1 86 ? -4.371 -22 8.922 1 98.44 86 ALA A N 1
ATOM 676 C CA . ALA A 1 86 ? -5.816 -22.125 8.734 1 98.44 86 ALA A CA 1
ATOM 677 C C . ALA A 1 86 ? -6.25 -23.594 8.742 1 98.44 86 ALA A C 1
ATOM 679 O O . ALA A 1 86 ? -7.441 -23.891 8.648 1 98.44 86 ALA A O 1
ATOM 680 N N . GLY A 1 87 ? -5.289 -24.516 8.742 1 98.44 87 GLY A N 1
ATOM 681 C CA . GLY A 1 87 ? -5.621 -25.922 8.906 1 98.44 87 GLY A CA 1
ATOM 682 C C . GLY A 1 87 ? -5.379 -26.734 7.66 1 98.44 87 GLY A C 1
ATOM 683 O O . GLY A 1 87 ? -5.59 -27.953 7.66 1 98.44 87 GLY A O 1
ATOM 684 N N . TYR A 1 88 ? -4.926 -26.141 6.602 1 98.75 88 TYR A N 1
ATOM 685 C CA . TYR A 1 88 ? -4.539 -26.922 5.434 1 98.75 88 TYR A CA 1
ATOM 686 C C . TYR A 1 88 ? -3.328 -27.797 5.738 1 98.75 88 TYR A C 1
ATOM 688 O O . TYR A 1 88 ? -2.42 -27.375 6.461 1 98.75 88 TYR A O 1
ATOM 696 N N . ASP A 1 89 ? -3.283 -28.953 5.168 1 97.94 89 ASP A N 1
ATOM 697 C CA . ASP A 1 89 ? -2.215 -29.922 5.418 1 97.94 89 ASP A CA 1
ATOM 698 C C . ASP A 1 89 ? -1.789 -30.609 4.125 1 97.94 89 ASP A C 1
ATOM 700 O O . ASP A 1 89 ? -2.299 -31.688 3.795 1 97.94 89 ASP A O 1
ATOM 704 N N . PRO A 1 90 ? -0.786 -30.078 3.527 1 96.56 90 PRO A N 1
ATOM 705 C CA . PRO A 1 90 ? -0.362 -30.656 2.246 1 96.56 90 PRO A CA 1
ATOM 706 C C . PRO A 1 90 ? 0.246 -32.031 2.393 1 96.56 90 PRO A C 1
ATOM 708 O O . PRO A 1 90 ? 0.375 -32.781 1.405 1 96.56 90 PRO A O 1
ATOM 711 N N . GLN A 1 91 ? 0.608 -32.438 3.543 1 95.12 91 GLN A N 1
ATOM 712 C CA . GLN A 1 91 ? 1.133 -33.781 3.756 1 95.12 91 GLN A CA 1
ATOM 713 C C . GLN A 1 91 ? 0.013 -34.812 3.748 1 95.12 91 GLN A C 1
ATOM 715 O O . GLN A 1 91 ? 0.184 -35.938 3.227 1 95.12 91 GLN A O 1
ATOM 720 N N . GLN A 1 92 ? -1.073 -34.406 4.297 1 95.56 92 GLN A N 1
ATOM 721 C CA . GLN A 1 92 ? -2.225 -35.312 4.316 1 95.56 92 GLN A CA 1
ATOM 722 C C . GLN A 1 92 ? -3.047 -35.188 3.039 1 95.56 92 GLN A C 1
ATOM 724 O O . GLN A 1 92 ? -3.641 -36.156 2.574 1 95.56 92 GLN A O 1
ATOM 729 N N . ASN A 1 93 ? -3.037 -33.969 2.578 1 96.12 93 ASN A N 1
ATOM 730 C CA . ASN A 1 93 ? -3.754 -33.625 1.348 1 96.12 93 ASN A CA 1
ATOM 731 C C . ASN A 1 93 ? -2.873 -32.875 0.374 1 96.12 93 ASN A C 1
ATOM 733 O O . ASN A 1 93 ? -2.939 -31.641 0.315 1 96.12 93 ASN A O 1
ATOM 737 N N . PRO A 1 94 ? -2.191 -33.5 -0.475 1 93.06 94 PRO A N 1
ATOM 738 C CA . PRO A 1 94 ? -1.145 -32.906 -1.301 1 93.06 94 PRO A CA 1
ATOM 739 C C . PRO A 1 94 ? -1.676 -31.797 -2.209 1 93.06 94 PRO A C 1
ATOM 741 O O . PRO A 1 94 ? -0.908 -30.953 -2.674 1 93.06 94 PRO A O 1
ATOM 744 N N . GLU A 1 95 ? -2.971 -31.812 -2.436 1 93.81 95 GLU A N 1
ATOM 745 C CA . GLU A 1 95 ? -3.525 -30.828 -3.363 1 93.81 95 GLU A CA 1
ATOM 746 C C . GLU A 1 95 ? -4.043 -29.594 -2.621 1 93.81 95 GLU A C 1
ATOM 748 O O . GLU A 1 95 ? -4.566 -28.672 -3.236 1 93.81 95 GLU A O 1
ATOM 753 N N . ASP A 1 96 ? -3.893 -29.547 -1.35 1 98 96 ASP A N 1
ATOM 754 C CA . ASP A 1 96 ? -4.457 -28.484 -0.516 1 98 96 ASP A CA 1
ATOM 755 C C . ASP A 1 96 ? -3.857 -27.125 -0.875 1 98 96 ASP A C 1
ATOM 757 O O . ASP A 1 96 ? -4.562 -26.109 -0.88 1 98 96 ASP A O 1
ATOM 761 N N . ILE A 1 97 ? -2.564 -27.141 -1.155 1 98.75 97 ILE A N 1
ATOM 762 C CA . ILE A 1 97 ? -1.84 -25.906 -1.412 1 98.75 97 ILE A CA 1
ATOM 763 C C . ILE A 1 97 ? -1.026 -26.047 -2.697 1 98.75 97 ILE A C 1
ATOM 765 O O . ILE A 1 97 ? -0.362 -27.062 -2.916 1 98.75 97 ILE A O 1
ATOM 769 N N . VAL A 1 98 ? -1.159 -25.125 -3.561 1 98.75 98 VAL A N 1
ATOM 770 C CA . VAL A 1 98 ? -0.257 -24.953 -4.695 1 98.75 98 VAL A CA 1
ATOM 771 C C . VAL A 1 98 ? 0.458 -23.609 -4.586 1 98.75 98 VAL A C 1
ATOM 773 O O . VAL A 1 98 ? -0.151 -22.594 -4.215 1 98.75 98 VAL A O 1
ATOM 776 N N . PHE A 1 99 ? 1.77 -23.609 -4.75 1 98.75 99 PHE A N 1
ATOM 777 C CA . PHE A 1 99 ? 2.533 -22.375 -4.77 1 98.75 99 PHE A CA 1
ATOM 778 C C . PHE A 1 99 ? 2.658 -21.844 -6.191 1 98.75 99 PHE A C 1
ATOM 780 O O . PHE A 1 99 ? 3.213 -22.5 -7.066 1 98.75 99 PHE A O 1
ATOM 787 N N . THR A 1 100 ? 2.123 -20.625 -6.465 1 98.38 100 THR A N 1
ATOM 788 C CA . THR A 1 100 ? 2.135 -20.031 -7.793 1 98.38 100 THR A CA 1
ATOM 789 C C . THR A 1 100 ? 2.941 -18.734 -7.793 1 98.38 100 THR A C 1
ATOM 791 O O . THR A 1 100 ? 2.613 -17.797 -7.07 1 98.38 100 THR A O 1
ATOM 794 N N . ALA A 1 101 ? 3.961 -18.672 -8.578 1 97.81 101 ALA A N 1
ATOM 795 C CA . ALA A 1 101 ? 4.773 -17.453 -8.648 1 97.81 101 ALA A CA 1
ATOM 796 C C . ALA A 1 101 ? 5.594 -17.422 -9.938 1 97.81 101 ALA A C 1
ATOM 798 O O . ALA A 1 101 ? 5.586 -18.391 -10.711 1 97.81 101 ALA A O 1
ATOM 799 N N . ASP A 1 102 ? 6.262 -16.297 -10.18 1 97.88 102 ASP A N 1
ATOM 800 C CA . ASP A 1 102 ? 7.129 -16.172 -11.352 1 97.88 102 ASP A CA 1
ATOM 801 C C . ASP A 1 102 ? 8.602 -16.219 -10.945 1 97.88 102 ASP A C 1
ATOM 803 O O . ASP A 1 102 ? 9.477 -16.312 -11.805 1 97.88 102 ASP A O 1
ATOM 807 N N . LEU A 1 103 ? 8.836 -16.109 -9.703 1 98.5 103 LEU A N 1
ATOM 808 C CA . LEU A 1 103 ? 10.156 -16.297 -9.102 1 98.5 103 LEU A CA 1
ATOM 809 C C . LEU A 1 103 ? 10.039 -16.953 -7.734 1 98.5 103 LEU A C 1
ATOM 811 O O . LEU A 1 103 ? 8.945 -17.031 -7.168 1 98.5 103 LEU A O 1
ATOM 815 N N . ILE A 1 104 ? 11.125 -17.5 -7.23 1 98.25 104 ILE A N 1
ATOM 816 C CA . ILE A 1 104 ? 11.117 -18.172 -5.934 1 98.25 104 ILE A CA 1
ATOM 817 C C . ILE A 1 104 ? 12.43 -17.906 -5.203 1 98.25 104 ILE A C 1
ATOM 819 O O . ILE A 1 104 ? 13.508 -18 -5.797 1 98.25 104 ILE A O 1
ATOM 823 N N . ASP A 1 105 ? 12.289 -17.438 -3.998 1 96.56 105 ASP A N 1
ATOM 824 C CA . ASP A 1 105 ? 13.492 -17.203 -3.207 1 96.56 105 ASP A CA 1
ATOM 825 C C . ASP A 1 105 ? 13.891 -18.453 -2.424 1 96.56 105 ASP A C 1
ATOM 827 O O . ASP A 1 105 ? 13.172 -19.453 -2.443 1 96.56 105 ASP A O 1
ATOM 831 N N . ASP A 1 106 ? 15 -18.422 -1.719 1 96.62 106 ASP A N 1
ATOM 832 C CA . ASP A 1 106 ? 15.578 -19.609 -1.071 1 96.62 106 ASP A CA 1
ATOM 833 C C . ASP A 1 106 ? 14.695 -20.094 0.073 1 96.62 106 ASP A C 1
ATOM 835 O O . ASP A 1 106 ? 14.469 -21.297 0.221 1 96.62 106 ASP A O 1
ATOM 839 N N . ALA A 1 107 ? 14.211 -19.188 0.85 1 97.31 107 ALA A N 1
ATOM 840 C CA . ALA A 1 107 ? 13.375 -19.562 1.985 1 97.31 107 ALA A CA 1
ATOM 841 C C . ALA A 1 107 ? 12.109 -20.281 1.518 1 97.31 107 ALA A C 1
ATOM 843 O O . ALA A 1 107 ? 11.68 -21.25 2.133 1 97.31 107 ALA A O 1
ATOM 844 N N . THR A 1 108 ? 11.508 -19.766 0.494 1 98.31 108 THR A N 1
ATOM 845 C CA . THR A 1 108 ? 10.32 -20.391 -0.064 1 98.31 108 THR A CA 1
ATOM 846 C C . THR A 1 108 ? 10.656 -21.766 -0.644 1 98.31 108 THR A C 1
ATOM 848 O O . THR A 1 108 ? 9.898 -22.719 -0.47 1 98.31 108 THR A O 1
ATOM 851 N N . LEU A 1 109 ? 11.781 -21.859 -1.335 1 98.38 109 LEU A N 1
ATOM 852 C CA . LEU A 1 109 ? 12.242 -23.125 -1.896 1 98.38 109 LEU A CA 1
ATOM 853 C C . LEU A 1 109 ? 12.375 -24.188 -0.81 1 98.38 109 LEU A C 1
ATOM 855 O O . LEU A 1 109 ? 11.922 -25.312 -0.982 1 98.38 109 LEU A O 1
ATOM 859 N N . ASP A 1 110 ? 12.938 -23.797 0.257 1 98.44 110 ASP A N 1
ATOM 860 C CA . ASP A 1 110 ? 13.125 -24.719 1.374 1 98.44 110 ASP A CA 1
ATOM 861 C C . ASP A 1 110 ? 11.789 -25.203 1.917 1 98.44 110 ASP A C 1
ATOM 863 O O . ASP A 1 110 ? 11.625 -26.391 2.227 1 98.44 110 ASP A O 1
ATOM 867 N N . ARG A 1 111 ? 10.875 -24.328 1.976 1 98.38 111 ARG A N 1
ATOM 868 C CA . ARG A 1 111 ? 9.586 -24.656 2.582 1 98.38 111 ARG A CA 1
ATOM 869 C C . ARG A 1 111 ? 8.758 -25.547 1.662 1 98.38 111 ARG A C 1
ATOM 871 O O . ARG A 1 111 ? 8.109 -26.484 2.119 1 98.38 111 ARG A O 1
ATOM 878 N N . VAL A 1 112 ? 8.719 -25.203 0.343 1 98.38 112 VAL A N 1
ATOM 879 C CA . VAL A 1 112 ? 7.961 -26.016 -0.613 1 98.38 112 VAL A CA 1
ATOM 880 C C . VAL A 1 112 ? 8.555 -27.422 -0.691 1 98.38 112 VAL A C 1
ATOM 882 O O . VAL A 1 112 ? 7.82 -28.391 -0.85 1 98.38 112 VAL A O 1
ATOM 885 N N . LYS A 1 113 ? 9.875 -27.531 -0.603 1 98.62 113 LYS A N 1
ATOM 886 C CA . LYS A 1 113 ? 10.531 -28.844 -0.568 1 98.62 113 LYS A CA 1
ATOM 887 C C . LYS A 1 113 ? 10.125 -29.625 0.673 1 98.62 113 LYS A C 1
ATOM 889 O O . LYS A 1 113 ? 9.719 -30.781 0.571 1 98.62 113 LYS A O 1
ATOM 894 N N . ALA A 1 114 ? 10.156 -28.969 1.786 1 98.44 114 ALA A N 1
ATOM 895 C CA . ALA A 1 114 ? 9.883 -29.641 3.061 1 98.44 114 ALA A CA 1
ATOM 896 C C . ALA A 1 114 ? 8.461 -30.172 3.104 1 98.44 114 ALA A C 1
ATOM 898 O O . ALA A 1 114 ? 8.211 -31.234 3.68 1 98.44 114 ALA A O 1
ATOM 899 N N . LEU A 1 115 ? 7.523 -29.484 2.484 1 98.44 115 LEU A N 1
ATOM 900 C CA . LEU A 1 115 ? 6.109 -29.828 2.586 1 98.44 115 LEU A CA 1
ATOM 901 C C . LEU A 1 115 ? 5.629 -30.531 1.319 1 98.44 115 LEU A C 1
ATOM 903 O O . LEU A 1 115 ? 4.473 -30.953 1.236 1 98.44 115 LEU A O 1
ATOM 907 N N . GLN A 1 116 ? 6.508 -30.547 0.322 1 98.25 116 GLN A N 1
ATOM 908 C CA . GLN A 1 116 ? 6.207 -31.156 -0.973 1 98.25 116 GLN A CA 1
ATOM 909 C C . GLN A 1 116 ? 4.992 -30.484 -1.619 1 98.25 116 GLN A C 1
ATOM 911 O O . GLN A 1 116 ? 4.098 -31.172 -2.117 1 98.25 116 GLN A O 1
ATOM 916 N N . ILE A 1 117 ? 4.945 -29.219 -1.502 1 98.75 117 ILE A N 1
ATOM 917 C CA . ILE A 1 117 ? 3.877 -28.438 -2.115 1 98.75 117 ILE A CA 1
ATOM 918 C C . ILE A 1 117 ? 4.117 -28.328 -3.619 1 98.75 117 ILE A C 1
ATOM 920 O O . ILE A 1 117 ? 5.188 -27.891 -4.051 1 98.75 117 ILE A O 1
ATOM 924 N N . PRO A 1 118 ? 3.123 -28.766 -4.43 1 98.69 118 PRO A N 1
ATOM 925 C CA . PRO A 1 118 ? 3.303 -28.547 -5.867 1 98.69 118 PRO A CA 1
ATOM 926 C C . PRO A 1 118 ? 3.561 -27.078 -6.223 1 98.69 118 PRO A C 1
ATOM 928 O O . PRO A 1 118 ? 2.971 -26.188 -5.617 1 98.69 118 PRO A O 1
ATOM 931 N N . VAL A 1 119 ? 4.465 -26.875 -7.195 1 98.75 119 VAL A N 1
ATOM 932 C CA . VAL A 1 119 ? 4.852 -25.531 -7.586 1 98.75 119 VAL A CA 1
ATOM 933 C C . VAL A 1 119 ? 4.332 -25.234 -8.992 1 98.75 119 VAL A C 1
ATOM 935 O O . VAL A 1 119 ? 4.594 -25.984 -9.93 1 98.75 119 VAL A O 1
ATOM 938 N N . ASN A 1 120 ? 3.479 -24.219 -9.109 1 98.75 120 ASN A N 1
ATOM 939 C CA . ASN A 1 120 ? 3.092 -23.656 -10.398 1 98.75 120 ASN A CA 1
ATOM 940 C C . ASN A 1 120 ? 4.094 -22.609 -10.875 1 98.75 120 ASN A C 1
ATOM 942 O O . ASN A 1 120 ? 4.016 -21.438 -10.484 1 98.75 120 ASN A O 1
ATOM 946 N N . ALA A 1 121 ? 4.977 -23.031 -11.773 1 98.69 121 ALA A N 1
ATOM 947 C CA . ALA A 1 121 ? 6.176 -22.266 -12.102 1 98.69 121 ALA A CA 1
ATOM 948 C C . ALA A 1 121 ? 5.914 -21.297 -13.25 1 98.69 121 ALA A C 1
ATOM 950 O O . ALA A 1 121 ? 5.48 -21.719 -14.328 1 98.69 121 ALA A O 1
ATOM 951 N N . GLY A 1 122 ? 6.254 -20.016 -12.984 1 98.19 122 GLY A N 1
ATOM 952 C CA . GLY A 1 122 ? 6.086 -19 -14.008 1 98.19 122 GLY A CA 1
ATOM 953 C C . GLY A 1 122 ? 7.375 -18.656 -14.734 1 98.19 122 GLY A C 1
ATOM 954 O O . GLY A 1 122 ? 7.398 -17.781 -15.586 1 98.19 122 GLY A O 1
ATOM 955 N N . SER A 1 123 ? 8.484 -19.344 -14.375 1 98.5 123 SER A N 1
ATOM 956 C CA . SER A 1 123 ? 9.75 -19.141 -15.07 1 98.5 123 SER A CA 1
ATOM 957 C C . SER A 1 123 ? 10.57 -20.422 -15.109 1 98.5 123 SER A C 1
ATOM 959 O O . SER A 1 123 ? 10.422 -21.281 -14.234 1 98.5 123 SER A O 1
ATOM 961 N N . ILE A 1 124 ? 11.375 -20.531 -16.109 1 98.69 124 ILE A N 1
ATOM 962 C CA . ILE A 1 124 ? 12.227 -21.703 -16.266 1 98.69 124 ILE A CA 1
ATOM 963 C C . ILE A 1 124 ? 13.281 -21.719 -15.156 1 98.69 124 ILE A C 1
ATOM 965 O O . ILE A 1 124 ? 13.648 -22.781 -14.648 1 98.69 124 ILE A O 1
ATOM 969 N N . ASP A 1 125 ? 13.719 -20.531 -14.703 1 98.62 125 ASP A N 1
ATOM 970 C CA . ASP A 1 125 ? 14.633 -20.438 -13.578 1 98.62 125 ASP A CA 1
ATOM 971 C C . ASP A 1 125 ? 14.055 -21.109 -12.336 1 98.62 125 ASP A C 1
ATOM 973 O O . ASP A 1 125 ? 14.766 -21.797 -11.602 1 98.62 125 ASP A O 1
ATOM 977 N N . MET A 1 126 ? 12.773 -20.922 -12.078 1 98.5 126 MET A N 1
ATOM 978 C CA . MET A 1 126 ? 12.109 -21.547 -10.93 1 98.5 126 MET A CA 1
ATOM 979 C C . MET A 1 126 ? 12.203 -23.062 -11.008 1 98.5 126 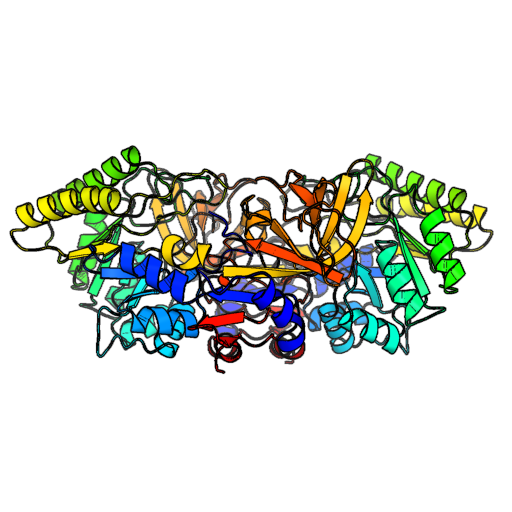MET A C 1
ATOM 981 O O . MET A 1 126 ? 12.445 -23.719 -9.992 1 98.5 126 MET A O 1
ATOM 985 N N . LEU A 1 127 ? 12 -23.594 -12.227 1 98.81 127 LEU A N 1
ATOM 986 C CA . LEU A 1 127 ? 12.07 -25.047 -12.414 1 98.81 127 LEU A CA 1
ATOM 987 C C . LEU A 1 127 ? 13.469 -25.562 -12.102 1 98.81 127 LEU A C 1
ATOM 989 O O . LEU A 1 127 ? 13.625 -26.578 -11.414 1 98.81 127 LEU A O 1
ATOM 993 N N . SER A 1 128 ? 14.438 -24.828 -12.617 1 98.75 128 SER A N 1
ATOM 994 C CA . SER A 1 128 ? 15.812 -25.219 -12.375 1 98.75 128 SER A CA 1
ATOM 995 C C . SER A 1 128 ? 16.156 -25.156 -10.883 1 98.75 128 SER A C 1
ATOM 997 O O . SER A 1 128 ? 16.75 -26.094 -10.336 1 98.75 128 SER A O 1
ATOM 999 N N . GLN A 1 129 ? 15.781 -24.125 -10.266 1 98.69 129 GLN A N 1
ATOM 1000 C CA . GLN A 1 129 ? 16.047 -23.922 -8.844 1 98.69 129 GLN A CA 1
ATOM 1001 C C . GLN A 1 129 ? 15.367 -24.984 -7.996 1 98.69 129 GLN A C 1
ATOM 1003 O O . GLN A 1 129 ? 15.977 -25.531 -7.074 1 98.69 129 GLN A O 1
ATOM 1008 N N . LEU A 1 130 ? 14.141 -25.25 -8.281 1 98.81 130 LEU A N 1
ATOM 1009 C CA . LEU A 1 130 ? 13.391 -26.281 -7.582 1 98.81 130 LEU A CA 1
ATOM 1010 C C . LEU A 1 130 ? 14.016 -27.656 -7.828 1 98.81 130 LEU A C 1
ATOM 1012 O O . LEU A 1 130 ? 14.219 -28.422 -6.887 1 98.81 130 LEU A O 1
ATOM 1016 N N . GLY A 1 131 ? 14.305 -27.984 -9.125 1 98.81 131 GLY A N 1
ATOM 1017 C CA . GLY A 1 131 ? 14.867 -29.281 -9.492 1 98.81 131 GLY A CA 1
ATOM 1018 C C . GLY A 1 131 ? 16.188 -29.578 -8.797 1 98.81 131 GLY A C 1
ATOM 1019 O O . GLY A 1 131 ? 16.438 -30.719 -8.414 1 98.81 131 GLY A O 1
ATOM 1020 N N . GLU A 1 132 ? 16.969 -28.547 -8.625 1 98.5 132 GLU A N 1
ATOM 1021 C CA . GLU A 1 132 ? 18.266 -28.688 -7.984 1 98.5 132 GLU A CA 1
ATOM 1022 C C . GLU A 1 132 ? 18.125 -29.172 -6.543 1 98.5 132 GLU A C 1
ATOM 1024 O O . GLU A 1 132 ? 18.938 -29.969 -6.062 1 98.5 132 GLU A O 1
ATOM 1029 N N . VAL A 1 133 ? 17.062 -28.781 -5.879 1 98.38 133 VAL A N 1
ATOM 1030 C CA . VAL A 1 133 ? 16.984 -29.062 -4.453 1 98.38 133 VAL A CA 1
ATOM 1031 C C . VAL A 1 133 ? 15.953 -30.156 -4.195 1 98.38 133 VAL A C 1
ATOM 1033 O O . VAL A 1 133 ? 15.938 -30.766 -3.127 1 98.38 133 VAL A O 1
ATOM 1036 N N . SER A 1 134 ? 15.094 -30.422 -5.129 1 98.56 134 SER A N 1
ATOM 1037 C CA . SER A 1 134 ? 14.016 -31.391 -4.953 1 98.56 134 SER A CA 1
ATOM 1038 C C . SER A 1 134 ? 13.703 -32.125 -6.262 1 98.56 134 SER A C 1
ATOM 1040 O O . SER A 1 134 ? 12.609 -31.969 -6.809 1 98.56 134 SER A O 1
ATOM 1042 N N . PRO A 1 135 ? 14.602 -32.938 -6.695 1 98.5 135 PRO A N 1
ATOM 1043 C CA . PRO A 1 135 ? 14.305 -33.75 -7.891 1 98.5 135 PRO A CA 1
ATOM 1044 C C . PRO A 1 135 ? 13.016 -34.562 -7.758 1 98.5 135 PRO A C 1
ATOM 1046 O O . PRO A 1 135 ? 12.719 -35.062 -6.68 1 98.5 135 PRO A O 1
ATOM 1049 N N . GLY A 1 136 ? 12.25 -34.625 -8.828 1 98.56 136 GLY A N 1
ATOM 1050 C CA . GLY A 1 136 ? 11.016 -35.375 -8.828 1 98.56 136 GLY A CA 1
ATOM 1051 C C . GLY A 1 136 ? 9.836 -34.594 -8.289 1 98.56 136 GLY A C 1
ATOM 1052 O O . GLY A 1 136 ? 8.727 -35.125 -8.203 1 98.56 136 GLY A O 1
ATOM 1053 N N . HIS A 1 137 ? 10.07 -33.312 -7.93 1 98.62 137 HIS A N 1
ATOM 1054 C CA . HIS A 1 137 ? 9.031 -32.5 -7.324 1 98.62 137 HIS A CA 1
ATOM 1055 C C . HIS A 1 137 ? 7.852 -32.312 -8.281 1 98.62 137 HIS A C 1
ATOM 1057 O O . HIS A 1 137 ? 8.039 -32.219 -9.492 1 98.62 137 HIS A O 1
ATOM 1063 N N . ARG A 1 138 ? 6.676 -32.281 -7.773 1 98.5 138 ARG A N 1
ATOM 1064 C CA . ARG A 1 138 ? 5.48 -32.062 -8.578 1 98.5 138 ARG A CA 1
ATOM 1065 C C . ARG A 1 138 ? 5.391 -30.594 -9.008 1 98.5 138 ARG A C 1
ATOM 1067 O O . ARG A 1 138 ? 5.547 -29.688 -8.18 1 98.5 138 ARG A O 1
ATOM 1074 N N . VAL A 1 139 ? 5.105 -30.359 -10.344 1 98.69 139 VAL A N 1
ATOM 1075 C CA . VAL A 1 139 ? 5.078 -28.984 -10.828 1 98.69 139 VAL A CA 1
ATOM 1076 C C . VAL A 1 139 ? 3.895 -28.797 -11.773 1 98.69 139 VAL A C 1
ATOM 1078 O O . VAL A 1 139 ? 3.428 -29.75 -12.391 1 98.69 139 VAL A O 1
ATOM 1081 N N . TRP A 1 140 ? 3.346 -27.625 -11.734 1 98.62 140 TRP A N 1
ATOM 1082 C CA . TRP A 1 140 ? 2.518 -27.062 -12.789 1 98.62 140 TRP A CA 1
ATOM 1083 C C . TRP A 1 140 ? 3.322 -26.094 -13.648 1 98.62 140 TRP A C 1
ATOM 1085 O O . TRP A 1 140 ? 4.395 -25.641 -13.25 1 98.62 140 TRP A O 1
ATOM 1095 N N . LEU A 1 141 ? 2.873 -25.844 -14.867 1 98.69 141 LEU A N 1
ATOM 1096 C CA . LEU A 1 141 ? 3.451 -24.797 -15.703 1 98.69 141 LEU A CA 1
ATOM 1097 C C . LEU A 1 141 ? 2.455 -23.672 -15.922 1 98.69 141 LEU A C 1
ATOM 1099 O O . LEU A 1 141 ? 1.377 -23.875 -16.484 1 98.69 141 LEU A O 1
ATOM 1103 N N . ARG A 1 142 ? 2.754 -22.5 -15.398 1 97.88 142 ARG A N 1
ATOM 1104 C CA . ARG A 1 142 ? 2.018 -21.297 -15.75 1 97.88 142 ARG A CA 1
ATOM 1105 C C . ARG A 1 142 ? 2.453 -20.75 -17.109 1 97.88 142 ARG A C 1
ATOM 1107 O O . ARG A 1 142 ? 3.6 -20.344 -17.281 1 97.88 142 ARG A O 1
ATOM 1114 N N . VAL A 1 143 ? 1.542 -20.703 -18.031 1 97.31 143 VAL A N 1
ATOM 1115 C CA . VAL A 1 143 ? 1.925 -20.391 -19.406 1 97.31 143 VAL A CA 1
ATOM 1116 C C . VAL A 1 143 ? 1.337 -19.047 -19.812 1 97.31 143 VAL A C 1
ATOM 1118 O O . VAL A 1 143 ? 0.164 -18.766 -19.562 1 97.31 143 VAL A O 1
ATOM 1121 N N . ASN A 1 144 ? 2.18 -18.172 -20.344 1 96.12 144 ASN A N 1
ATOM 1122 C CA . ASN A 1 144 ? 1.746 -16.984 -21.062 1 96.12 144 ASN A CA 1
ATOM 1123 C C . ASN A 1 144 ? 1.459 -17.297 -22.531 1 96.12 144 ASN A C 1
ATOM 1125 O O . ASN A 1 144 ? 2.381 -17.562 -23.297 1 96.12 144 ASN A O 1
ATOM 1129 N N . PRO A 1 145 ? 0.278 -17.219 -22.906 1 93.44 145 PRO A N 1
ATOM 1130 C CA . PRO A 1 145 ? -0.077 -17.672 -24.25 1 93.44 145 PRO A CA 1
ATOM 1131 C C . PRO A 1 145 ? 0.287 -16.656 -25.328 1 93.44 145 PRO A C 1
ATOM 1133 O O . PRO A 1 145 ? 0.091 -16.906 -26.516 1 93.44 145 PRO A O 1
ATOM 1136 N N . GLY A 1 146 ? 0.75 -15.469 -24.969 1 91.44 146 GLY A N 1
ATOM 1137 C CA . GLY A 1 146 ? 1.229 -14.5 -25.938 1 91.44 146 GLY A CA 1
ATOM 1138 C C . GLY A 1 146 ? 0.227 -13.398 -26.219 1 91.44 146 GLY A C 1
ATOM 1139 O O . GLY A 1 146 ? 0.494 -12.508 -27.031 1 91.44 146 GLY A O 1
ATOM 1140 N N . PHE A 1 147 ? -0.893 -13.562 -25.578 1 84.44 147 PHE A N 1
ATOM 1141 C CA . PHE A 1 147 ? -1.894 -12.5 -25.672 1 84.44 147 PHE A CA 1
ATOM 1142 C C . PHE A 1 147 ? -2.572 -12.273 -24.328 1 84.44 147 PHE A C 1
ATOM 1144 O O . PHE A 1 147 ? -2.5 -13.125 -23.438 1 84.44 147 PHE A O 1
ATOM 1151 N N . GLY A 1 148 ? -2.994 -11.102 -24.156 1 74.81 148 GLY A N 1
ATOM 1152 C CA . GLY A 1 148 ? -3.584 -10.797 -22.859 1 74.81 148 GLY A CA 1
ATOM 1153 C C . GLY A 1 148 ? -4.855 -9.977 -22.969 1 74.81 148 GLY A C 1
ATOM 1154 O O . GLY A 1 148 ? -5.297 -9.641 -24.062 1 74.81 148 GLY A O 1
ATOM 1155 N N . HIS A 1 149 ? -5.527 -9.938 -21.906 1 69.88 149 HIS A N 1
ATOM 1156 C CA . HIS A 1 149 ? -6.734 -9.148 -21.719 1 69.88 149 HIS A CA 1
ATOM 1157 C C . HIS A 1 149 ? -6.801 -8.594 -20.297 1 69.88 149 HIS A C 1
ATOM 1159 O O . HIS A 1 149 ? -6.23 -9.18 -19.359 1 69.88 149 HIS A O 1
ATOM 1165 N N . GLY A 1 150 ? -7.199 -7.289 -20.125 1 61 150 GLY A N 1
ATOM 1166 C CA . GLY A 1 150 ? -7.375 -6.699 -18.797 1 61 150 GLY A CA 1
ATOM 1167 C C . GLY A 1 150 ? -8.102 -5.371 -18.828 1 61 150 GLY A C 1
ATOM 1168 O O . GLY A 1 150 ? -8.227 -4.75 -19.891 1 61 150 GLY A O 1
ATOM 1169 N N . HIS A 1 151 ? -8.633 -5.125 -17.609 1 56.12 151 HIS A N 1
ATOM 1170 C CA . HIS A 1 151 ? -9.375 -3.877 -17.469 1 56.12 151 HIS A CA 1
ATOM 1171 C C . HIS A 1 151 ? -8.453 -2.668 -17.609 1 56.12 151 HIS A C 1
ATOM 1173 O O . HIS A 1 151 ? -8.906 -1.565 -17.922 1 56.12 151 HIS A O 1
ATOM 1179 N N . SER A 1 152 ? -7.195 -2.953 -17.219 1 60.34 152 SER A N 1
ATOM 1180 C CA . SER A 1 152 ? -6.16 -1.924 -17.281 1 60.34 152 SER A CA 1
ATOM 1181 C C . SER A 1 152 ? -4.801 -2.525 -17.625 1 60.34 152 SER A C 1
ATOM 1183 O O . SER A 1 152 ? -4.641 -3.748 -17.625 1 60.34 152 SER A O 1
ATOM 1185 N N . GLN A 1 153 ? -3.934 -1.678 -18.016 1 66.81 153 GLN A N 1
ATOM 1186 C CA . GLN A 1 153 ? -2.559 -2.115 -18.234 1 66.81 153 GLN A CA 1
ATOM 1187 C C . GLN A 1 153 ? -1.994 -2.783 -16.969 1 66.81 153 GLN A C 1
ATOM 1189 O O . GLN A 1 153 ? -1.244 -3.756 -17.062 1 66.81 153 GLN A O 1
ATOM 1194 N N . LYS A 1 154 ? -2.582 -2.373 -15.875 1 71.5 154 LYS A N 1
ATOM 1195 C CA . LYS A 1 154 ? -2.037 -2.838 -14.602 1 71.5 154 LYS A CA 1
ATOM 1196 C C . LYS A 1 154 ? -2.633 -4.188 -14.203 1 71.5 154 LYS A C 1
ATOM 1198 O O . LYS A 1 154 ? -2.141 -4.844 -13.289 1 71.5 154 LYS A O 1
ATOM 1203 N N . THR A 1 155 ? -3.627 -4.691 -15.008 1 64.75 155 THR A N 1
ATOM 1204 C CA . THR A 1 155 ? -4.273 -5.949 -14.641 1 64.75 155 THR A CA 1
ATOM 1205 C C . THR A 1 155 ? -4.188 -6.949 -15.789 1 64.75 155 THR A C 1
ATOM 1207 O O . THR A 1 155 ? -4.801 -8.023 -15.734 1 64.75 155 THR A O 1
ATOM 1210 N N . ASN A 1 156 ? -3.447 -6.586 -16.812 1 70.81 156 ASN A N 1
ATOM 1211 C CA . ASN A 1 156 ? -3.221 -7.496 -17.922 1 70.81 156 ASN A CA 1
ATOM 1212 C C . ASN A 1 156 ? -2.236 -8.602 -17.547 1 70.81 156 ASN A C 1
ATOM 1214 O O . ASN A 1 156 ? -1.07 -8.328 -17.266 1 70.81 156 ASN A O 1
ATOM 1218 N N . THR A 1 157 ? -2.654 -9.812 -17.625 1 78.69 157 THR A N 1
ATOM 1219 C CA . THR A 1 157 ? -1.849 -10.914 -17.094 1 78.69 157 THR A CA 1
ATOM 1220 C C . THR A 1 157 ? -1.283 -11.758 -18.234 1 78.69 157 THR A C 1
ATOM 1222 O O . THR A 1 157 ? -0.739 -12.844 -18 1 78.69 157 THR A O 1
ATOM 1225 N N . GLY A 1 158 ? -1.384 -11.227 -19.391 1 82.38 158 GLY A N 1
ATOM 1226 C CA . GLY A 1 158 ? -0.794 -11.93 -20.516 1 82.38 158 GLY A CA 1
ATOM 1227 C C . GLY A 1 158 ? -0.175 -10.992 -21.547 1 82.38 158 GLY A C 1
ATOM 1228 O O . GLY A 1 158 ? -0.202 -9.773 -21.375 1 82.38 158 GLY A O 1
ATOM 1229 N N . GLY A 1 159 ? 0.496 -11.672 -22.484 1 88.06 159 GLY A N 1
ATOM 1230 C CA . GLY A 1 159 ? 1.131 -10.875 -23.516 1 88.06 159 GLY A CA 1
ATOM 1231 C C . GLY A 1 159 ? 2.547 -10.453 -23.172 1 88.06 159 GLY A C 1
ATOM 1232 O O . GLY A 1 159 ? 3.074 -10.844 -22.125 1 88.06 159 GLY A O 1
ATOM 1233 N N . GLU A 1 160 ? 3.066 -9.711 -23.984 1 91.94 160 GLU A N 1
ATOM 1234 C CA . GLU A 1 160 ? 4.492 -9.398 -23.906 1 91.94 160 GLU A CA 1
ATOM 1235 C C . GLU A 1 160 ? 4.777 -8.445 -22.75 1 91.94 160 GLU A C 1
ATOM 1237 O O . GLU A 1 160 ? 5.891 -8.414 -22.219 1 91.94 160 GLU A O 1
ATOM 1242 N N . ASN A 1 161 ? 3.775 -7.734 -22.344 1 91.94 161 ASN A N 1
ATOM 1243 C CA . ASN A 1 161 ? 3.988 -6.762 -21.281 1 91.94 161 ASN A CA 1
ATOM 1244 C C . ASN A 1 161 ? 3.668 -7.352 -19.906 1 91.94 161 ASN A C 1
ATOM 1246 O O . ASN A 1 161 ? 3.707 -6.648 -18.906 1 91.94 161 ASN A O 1
ATOM 1250 N N . SER A 1 162 ? 3.377 -8.625 -19.922 1 93.56 162 SER A N 1
ATOM 1251 C CA . SER A 1 162 ? 3.074 -9.305 -18.672 1 93.56 162 SER A CA 1
ATOM 1252 C C . SER A 1 162 ? 4.266 -10.125 -18.188 1 93.56 162 SER A C 1
ATOM 1254 O O . SER A 1 162 ? 4.848 -10.891 -18.953 1 93.56 162 SER A O 1
ATOM 1256 N N . LYS A 1 163 ? 4.574 -10 -16.938 1 95.5 163 LYS A N 1
ATOM 1257 C CA . LYS A 1 163 ? 5.668 -10.766 -16.344 1 95.5 163 LYS A CA 1
ATOM 1258 C C . LYS A 1 163 ? 5.242 -12.203 -16.062 1 95.5 163 LYS A C 1
ATOM 1260 O O . LYS A 1 163 ? 6.07 -13.039 -15.688 1 95.5 163 LYS A O 1
ATOM 1265 N N . HIS A 1 164 ? 3.979 -12.492 -16.203 1 96.06 164 HIS A N 1
ATOM 1266 C CA . HIS A 1 164 ? 3.434 -13.734 -15.664 1 96.06 164 HIS A CA 1
ATOM 1267 C C . HIS A 1 164 ? 3.605 -14.883 -16.656 1 96.06 164 HIS A C 1
ATOM 1269 O O . HIS A 1 164 ? 3.229 -14.766 -17.828 1 96.06 164 HIS A O 1
ATOM 1275 N N . GLY A 1 165 ? 4.191 -15.984 -16.094 1 97 165 GLY A N 1
ATOM 1276 C CA . GLY A 1 165 ? 4.172 -17.25 -16.812 1 97 165 GLY A CA 1
ATOM 1277 C C . GLY A 1 165 ? 5.371 -17.453 -17.719 1 97 165 GLY A C 1
ATOM 1278 O O . GLY A 1 165 ? 6.156 -16.531 -17.922 1 97 165 GLY A O 1
ATOM 1279 N N . ILE A 1 166 ? 5.527 -18.609 -18.203 1 98.12 166 ILE A N 1
ATOM 1280 C CA . ILE A 1 166 ? 6.504 -18.984 -19.219 1 98.12 166 ILE A CA 1
ATOM 1281 C C . ILE A 1 166 ? 5.945 -18.688 -20.609 1 98.12 166 ILE A C 1
ATOM 1283 O O . ILE A 1 166 ? 4.82 -19.078 -20.922 1 98.12 166 ILE A O 1
ATOM 1287 N N . TRP A 1 167 ? 6.68 -17.953 -21.359 1 97.19 167 TRP A N 1
ATOM 1288 C CA . TRP A 1 167 ? 6.273 -17.656 -22.719 1 97.19 167 TRP A CA 1
ATOM 1289 C C . TRP A 1 167 ? 5.98 -18.938 -23.5 1 97.19 167 TRP A C 1
ATOM 1291 O O . TRP A 1 167 ? 6.773 -19.891 -23.453 1 97.19 167 TRP A O 1
ATOM 1301 N N . TYR A 1 168 ? 4.887 -19.031 -24.172 1 96.25 168 TYR A N 1
ATOM 1302 C CA . TYR A 1 168 ? 4.355 -20.266 -24.734 1 96.25 168 TYR A CA 1
ATOM 1303 C C . TYR A 1 168 ? 5.395 -20.953 -25.609 1 96.25 168 TYR A C 1
ATOM 1305 O O . TYR A 1 168 ? 5.488 -22.188 -25.609 1 96.25 168 TYR A O 1
ATOM 1313 N N . SER A 1 169 ? 6.203 -20.203 -26.312 1 96.69 169 SER A N 1
ATOM 1314 C CA . SER A 1 169 ? 7.16 -20.812 -27.234 1 96.69 169 SER A CA 1
ATOM 1315 C C . SER A 1 169 ? 8.375 -21.359 -26.5 1 96.69 169 SER A C 1
ATOM 1317 O O . SER A 1 169 ? 9.219 -22.031 -27.094 1 96.69 169 SER A O 1
ATOM 1319 N N . HIS A 1 170 ? 8.438 -21.156 -25.203 1 97.5 170 HIS A N 1
ATOM 1320 C CA . HIS A 1 170 ? 9.602 -21.594 -24.438 1 97.5 170 HIS A CA 1
ATOM 1321 C C . HIS A 1 170 ? 9.297 -22.891 -23.672 1 97.5 170 HIS A C 1
ATOM 1323 O O . HIS A 1 170 ? 10.133 -23.375 -22.922 1 97.5 170 HIS A O 1
ATOM 1329 N N . LEU A 1 171 ? 8.18 -23.5 -23.859 1 97.25 171 LEU A N 1
ATOM 1330 C CA . LEU A 1 171 ? 7.777 -24.719 -23.156 1 97.25 171 LEU A CA 1
ATOM 1331 C C . LEU A 1 171 ? 8.75 -25.859 -23.422 1 97.25 171 LEU A C 1
ATOM 1333 O O . LEU A 1 171 ? 9.031 -26.672 -22.531 1 97.25 171 LEU A O 1
ATOM 1337 N N . PRO A 1 172 ? 9.305 -25.984 -24.656 1 97.31 172 PRO A N 1
ATOM 1338 C CA . PRO A 1 172 ? 10.305 -27.016 -24.859 1 97.31 172 PRO A CA 1
ATOM 1339 C C . PRO A 1 172 ? 11.523 -26.859 -23.953 1 97.31 172 PRO A C 1
ATOM 1341 O O . PRO A 1 172 ? 12.062 -27.859 -23.453 1 97.31 172 PRO A O 1
ATOM 1344 N N . ALA A 1 173 ? 11.898 -25.625 -23.766 1 98 173 ALA A N 1
ATOM 1345 C CA . ALA A 1 173 ? 13.008 -25.375 -22.844 1 98 173 ALA A CA 1
ATOM 1346 C C . ALA A 1 173 ? 12.633 -25.766 -21.406 1 98 173 ALA A C 1
ATOM 1348 O O . ALA A 1 173 ? 13.469 -26.281 -20.672 1 98 173 ALA A O 1
ATOM 1349 N N . ALA A 1 174 ? 11.438 -25.5 -21.031 1 98.5 174 ALA A N 1
ATOM 1350 C CA . ALA A 1 174 ? 10.945 -25.906 -19.719 1 98.5 174 ALA A CA 1
ATOM 1351 C C . ALA A 1 174 ? 10.969 -27.438 -19.578 1 98.5 174 ALA A C 1
ATOM 1353 O O . ALA A 1 174 ? 11.375 -27.953 -18.531 1 98.5 174 ALA A O 1
ATOM 1354 N N . LEU A 1 175 ? 10.555 -28.109 -20.609 1 98.38 175 LEU A N 1
ATOM 1355 C CA . LEU A 1 175 ? 10.523 -29.562 -20.625 1 98.38 175 LEU A CA 1
ATOM 1356 C C . LEU A 1 175 ? 11.922 -30.141 -20.438 1 98.38 175 LEU A C 1
ATOM 1358 O O . LEU A 1 175 ? 12.094 -31.141 -19.734 1 98.38 175 LEU A O 1
ATOM 1362 N N . GLU A 1 176 ? 12.883 -29.516 -21.078 1 98.62 176 GLU A N 1
ATOM 1363 C CA . GLU A 1 176 ? 14.266 -29.969 -20.922 1 98.62 176 GLU A CA 1
ATOM 1364 C C . GLU A 1 176 ? 14.711 -29.922 -19.469 1 98.62 176 GLU A C 1
ATOM 1366 O O . GLU A 1 176 ? 15.336 -30.859 -18.969 1 98.62 176 GLU A O 1
ATOM 1371 N N . VAL A 1 177 ? 14.391 -28.844 -18.812 1 98.69 177 VAL A N 1
ATOM 1372 C CA . VAL A 1 177 ? 14.742 -28.703 -17.406 1 98.69 177 VAL A CA 1
ATOM 1373 C C . VAL A 1 177 ? 13.992 -29.719 -16.562 1 98.69 177 VAL A C 1
ATOM 1375 O O . VAL A 1 177 ? 14.562 -30.328 -15.656 1 98.69 177 VAL A O 1
ATOM 1378 N N . MET A 1 178 ? 12.734 -29.953 -16.844 1 98.62 178 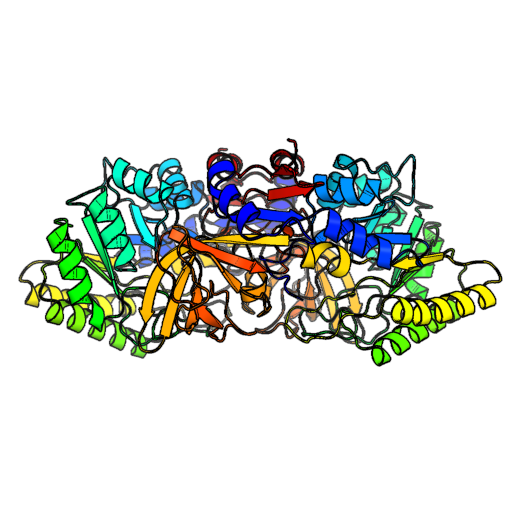MET A N 1
ATOM 1379 C CA . MET A 1 178 ? 11.922 -30.922 -16.109 1 98.62 178 MET A CA 1
ATOM 1380 C C . MET A 1 178 ? 12.484 -32.312 -16.234 1 98.62 178 MET A C 1
ATOM 1382 O O . MET A 1 178 ? 12.531 -33.062 -15.258 1 98.62 178 MET A O 1
ATOM 1386 N N . ARG A 1 179 ? 12.93 -32.656 -17.438 1 98.44 179 ARG A N 1
ATOM 1387 C CA . ARG A 1 179 ? 13.516 -34 -17.656 1 98.44 179 ARG A CA 1
ATOM 1388 C C . ARG A 1 179 ? 14.828 -34.156 -16.891 1 98.44 179 ARG A C 1
ATOM 1390 O O . ARG A 1 179 ? 15.078 -35.188 -16.281 1 98.44 179 ARG A O 1
ATOM 1397 N N . ARG A 1 180 ? 15.562 -33.062 -16.969 1 98.56 180 ARG A N 1
ATOM 1398 C CA . ARG A 1 180 ? 16.859 -33.094 -16.297 1 98.56 180 ARG A CA 1
ATOM 1399 C C . ARG A 1 180 ? 16.703 -33.406 -14.812 1 98.56 180 ARG A C 1
ATOM 1401 O O . ARG A 1 180 ? 17.516 -34.156 -14.258 1 98.56 180 ARG A O 1
ATOM 1408 N N . TYR A 1 181 ? 15.672 -32.906 -14.164 1 98.69 181 TYR A N 1
ATOM 1409 C CA . TYR A 1 181 ? 15.516 -33.062 -12.727 1 98.69 181 TYR A CA 1
ATOM 1410 C C . TYR A 1 181 ? 14.359 -34 -12.398 1 98.69 181 TYR A C 1
ATOM 1412 O O . TYR A 1 181 ? 13.953 -34.094 -11.242 1 98.69 181 TYR A O 1
ATOM 1420 N N . GLN A 1 182 ? 13.758 -34.625 -13.438 1 98.62 182 GLN A N 1
ATOM 1421 C CA . GLN A 1 182 ? 12.664 -35.562 -13.305 1 98.62 182 GLN A CA 1
ATOM 1422 C C . GLN A 1 182 ? 11.469 -34.969 -12.586 1 98.62 182 GLN A C 1
ATOM 1424 O O . GLN A 1 182 ? 10.867 -35.594 -11.719 1 98.62 182 GLN A O 1
ATOM 1429 N N . LEU A 1 183 ? 11.266 -33.688 -12.82 1 98.75 183 LEU A N 1
ATOM 1430 C CA . LEU A 1 183 ? 10.078 -33.062 -12.266 1 98.75 183 LEU A CA 1
ATOM 1431 C C . LEU A 1 183 ? 8.805 -33.656 -12.82 1 98.75 183 LEU A C 1
ATOM 1433 O O . LEU A 1 183 ? 8.758 -34.062 -13.992 1 98.75 183 LEU A O 1
ATOM 1437 N N . GLN A 1 184 ? 7.773 -33.75 -11.969 1 98.44 184 GLN A N 1
ATOM 1438 C CA . GLN A 1 184 ? 6.52 -34.406 -12.359 1 98.44 184 GLN A CA 1
ATOM 1439 C C . GLN A 1 184 ? 5.461 -33.375 -12.727 1 98.44 184 GLN A C 1
ATOM 1441 O O . GLN A 1 184 ? 5.008 -32.594 -11.867 1 98.44 184 GLN A O 1
ATOM 1446 N N . LEU A 1 185 ? 5.039 -33.406 -13.969 1 98.5 185 LEU A N 1
ATOM 1447 C CA . LEU A 1 185 ? 4.055 -32.438 -14.453 1 98.5 185 LEU A CA 1
ATOM 1448 C C . LEU A 1 185 ? 2.652 -32.844 -13.992 1 98.5 185 LEU A C 1
ATOM 1450 O O . LEU A 1 185 ? 2.174 -33.938 -14.281 1 98.5 185 LEU A O 1
ATOM 1454 N N . VAL A 1 186 ? 2.035 -31.922 -13.258 1 98.31 186 VAL A N 1
ATOM 1455 C CA . VAL A 1 186 ? 0.66 -32.125 -12.812 1 98.31 186 VAL A CA 1
ATOM 1456 C C . VAL A 1 186 ? -0.304 -31.547 -13.852 1 98.31 186 VAL A C 1
ATOM 1458 O O . VAL A 1 186 ? -1.309 -32.188 -14.188 1 98.31 186 VAL A O 1
ATOM 1461 N N . GLY A 1 187 ? 0.014 -30.375 -14.281 1 98.25 187 GLY A N 1
ATOM 1462 C CA . GLY A 1 187 ? -0.907 -29.75 -15.211 1 98.25 187 GLY A CA 1
ATOM 1463 C C . GLY A 1 187 ? -0.391 -28.422 -15.75 1 98.25 187 GLY A C 1
ATOM 1464 O O . GLY A 1 187 ? 0.753 -28.047 -15.492 1 98.25 187 GLY A O 1
ATOM 1465 N N . ILE A 1 188 ? -1.236 -27.75 -16.594 1 98.31 188 ILE A N 1
ATOM 1466 C CA . ILE A 1 188 ? -0.941 -26.453 -17.188 1 98.31 188 ILE A CA 1
ATOM 1467 C C . ILE A 1 188 ? -1.958 -25.422 -16.703 1 98.31 188 ILE A C 1
ATOM 1469 O O . ILE A 1 188 ? -3.154 -25.719 -16.625 1 98.31 188 ILE A O 1
ATOM 1473 N N . HIS A 1 189 ? -1.4 -24.328 -16.328 1 97.62 189 HIS A N 1
ATOM 1474 C CA . HIS A 1 189 ? -2.152 -23.172 -15.844 1 97.62 189 HIS A CA 1
ATOM 1475 C C . HIS A 1 189 ? -2.088 -22.016 -16.828 1 97.62 189 HIS A C 1
ATOM 1477 O O . HIS A 1 189 ? -1.008 -21.656 -17.312 1 97.62 189 HIS A O 1
ATOM 1483 N N . MET A 1 190 ? -3.289 -21.438 -17.203 1 93.62 190 MET A N 1
ATOM 1484 C CA . MET A 1 190 ? -3.352 -20.266 -18.062 1 93.62 190 MET A CA 1
ATOM 1485 C C . MET A 1 190 ? -4.324 -19.234 -17.516 1 93.62 190 MET A C 1
ATOM 1487 O O . MET A 1 190 ? -5.508 -19.516 -17.328 1 93.62 190 MET A O 1
ATOM 1491 N N . HIS A 1 191 ? -3.738 -18.047 -17.266 1 87.19 191 HIS A N 1
ATOM 1492 C CA . HIS A 1 191 ? -4.551 -16.953 -16.734 1 87.19 191 HIS A CA 1
ATOM 1493 C C . HIS A 1 191 ? -4.32 -15.664 -17.516 1 87.19 191 HIS A C 1
ATOM 1495 O O . HIS A 1 191 ? -3.205 -15.141 -17.531 1 87.19 191 HIS A O 1
ATOM 1501 N N . ILE A 1 192 ? -5.32 -15.148 -18.297 1 74.25 192 ILE A N 1
ATOM 1502 C CA . ILE A 1 192 ? -5.078 -13.984 -19.141 1 74.25 192 ILE A CA 1
ATOM 1503 C C . ILE A 1 192 ? -5.895 -12.797 -18.625 1 74.25 192 ILE A C 1
ATOM 1505 O O . ILE A 1 192 ? -6.039 -11.789 -19.312 1 74.25 192 ILE A O 1
ATOM 1509 N N . GLY A 1 193 ? -6.273 -12.664 -17.484 1 69 193 GLY A N 1
ATOM 1510 C CA . GLY A 1 193 ? -6.859 -11.461 -16.906 1 69 193 GLY A CA 1
ATOM 1511 C C . GLY A 1 193 ? -8.344 -11.594 -16.625 1 69 193 GLY A C 1
ATOM 1512 O O . GLY A 1 193 ? -8.953 -12.609 -16.969 1 69 193 GLY A O 1
ATOM 1513 N N . SER A 1 194 ? -8.922 -10.484 -16.047 1 64 194 SER A N 1
ATOM 1514 C CA . SER A 1 194 ? -10.242 -10.508 -15.438 1 64 194 SER A CA 1
ATOM 1515 C C . SER A 1 194 ? -11.289 -9.898 -16.375 1 64 194 SER A C 1
ATOM 1517 O O . SER A 1 194 ? -10.969 -9.078 -17.219 1 64 194 SER A O 1
ATOM 1519 N N . GLY A 1 195 ? -12.469 -10.547 -16.484 1 64.62 195 GLY A N 1
ATOM 1520 C CA . GLY A 1 195 ? -13.602 -9.875 -17.094 1 64.62 195 GLY A CA 1
ATOM 1521 C C . GLY A 1 195 ? -14.641 -10.828 -17.641 1 64.62 195 GLY A C 1
ATOM 1522 O O . GLY A 1 195 ? -14.5 -12.047 -17.531 1 64.62 195 GLY A O 1
ATOM 1523 N N . VAL A 1 196 ? -15.758 -10.234 -18.016 1 64.81 196 VAL A N 1
ATOM 1524 C CA . VAL A 1 196 ? -16.906 -10.984 -18.516 1 64.81 196 VAL A CA 1
ATOM 1525 C C . VAL A 1 196 ? -16.859 -11.023 -20.047 1 64.81 196 VAL A C 1
ATOM 1527 O O . VAL A 1 196 ? -17.891 -11.203 -20.703 1 64.81 196 VAL A O 1
ATOM 1530 N N . ASP A 1 197 ? -15.734 -11.023 -20.5 1 80.94 197 ASP A N 1
ATOM 1531 C CA . ASP A 1 197 ? -15.633 -11.125 -21.953 1 80.94 197 ASP A CA 1
ATOM 1532 C C . ASP A 1 197 ? -15.523 -12.586 -22.391 1 80.94 197 ASP A C 1
ATOM 1534 O O . ASP A 1 197 ? -14.414 -13.133 -22.469 1 80.94 197 ASP A O 1
ATOM 1538 N N . TYR A 1 198 ? -16.641 -13.133 -22.828 1 82.81 198 TYR A N 1
ATOM 1539 C CA . TYR A 1 198 ? -16.703 -14.555 -23.141 1 82.81 198 TYR A CA 1
ATOM 1540 C C . TYR A 1 198 ? -15.977 -14.859 -24.438 1 82.81 198 TYR A C 1
ATOM 1542 O O . TYR A 1 198 ? -15.5 -15.977 -24.641 1 82.81 198 TYR A O 1
ATOM 1550 N N . GLY A 1 199 ? -15.945 -13.828 -25.312 1 82.69 199 GLY A N 1
ATOM 1551 C CA . GLY A 1 199 ? -15.141 -14.008 -26.516 1 82.69 199 GLY A CA 1
ATOM 1552 C C . GLY A 1 199 ? -13.664 -14.203 -26.219 1 82.69 199 GLY A C 1
ATOM 1553 O O . GLY A 1 199 ? -13.031 -15.102 -26.781 1 82.69 199 GLY A O 1
ATOM 1554 N N . HIS A 1 200 ? -13.273 -13.43 -25.375 1 85.38 200 HIS A N 1
ATOM 1555 C CA . HIS A 1 200 ? -11.883 -13.562 -24.953 1 85.38 200 HIS A CA 1
ATOM 1556 C C . HIS A 1 200 ? -11.656 -14.883 -24.219 1 85.38 200 HIS A C 1
ATOM 1558 O O . HIS A 1 200 ? -10.617 -15.531 -24.406 1 85.38 200 HIS A O 1
ATOM 1564 N N . LEU A 1 201 ? -12.609 -15.25 -23.484 1 88.31 201 LEU A N 1
ATOM 1565 C CA . LEU A 1 201 ? -12.516 -16.5 -22.75 1 88.31 201 LEU A CA 1
ATOM 1566 C C . LEU A 1 201 ? -12.406 -17.688 -23.703 1 88.31 201 LEU A C 1
ATOM 1568 O O . LEU A 1 201 ? -11.625 -18.609 -23.469 1 88.31 201 LEU A O 1
ATOM 1572 N N . GLU A 1 202 ? -13.133 -17.656 -24.719 1 90.5 202 GLU A N 1
ATOM 1573 C CA . GLU A 1 202 ? -13.078 -18.719 -25.719 1 90.5 202 GLU A CA 1
ATOM 1574 C C . GLU A 1 202 ? -11.688 -18.812 -26.344 1 90.5 202 GLU A C 1
ATOM 1576 O O . GLU A 1 202 ? -11.203 -19.906 -26.625 1 90.5 202 GLU A O 1
ATOM 1581 N N . GLN A 1 203 ? -11.125 -17.703 -26.5 1 89.38 203 GLN A N 1
ATOM 1582 C CA . GLN A 1 203 ? -9.773 -17.672 -27.062 1 89.38 203 GLN A CA 1
ATOM 1583 C C . GLN A 1 203 ? -8.773 -18.328 -26.109 1 89.38 203 GLN A C 1
ATOM 1585 O O . GLN A 1 203 ? -7.895 -19.062 -26.547 1 89.38 203 GLN A O 1
ATOM 1590 N N . VAL A 1 204 ? -8.938 -18.031 -24.859 1 91 204 VAL A N 1
ATOM 1591 C CA . VAL A 1 204 ? -8.031 -18.594 -23.859 1 91 204 VAL A CA 1
ATOM 1592 C C . VAL A 1 204 ? -8.219 -20.109 -23.781 1 91 204 VAL A C 1
ATOM 1594 O O . VAL A 1 204 ? -7.246 -20.859 -23.672 1 91 204 VAL A O 1
ATOM 1597 N N . CYS A 1 205 ? -9.43 -20.594 -23.875 1 94.44 205 CYS A N 1
ATOM 1598 C CA . CYS A 1 205 ? -9.719 -22.016 -23.859 1 94.44 205 CYS A CA 1
ATOM 1599 C C . CYS A 1 205 ? -9.07 -22.719 -25.047 1 94.44 205 CYS A C 1
ATOM 1601 O O . CYS A 1 205 ? -8.461 -23.781 -24.891 1 94.44 205 CYS A O 1
ATOM 1603 N N . GLY A 1 206 ? -9.219 -22.078 -26.172 1 95 206 GLY A N 1
ATOM 1604 C CA . GLY A 1 206 ? -8.578 -22.625 -27.344 1 95 206 GLY A CA 1
ATOM 1605 C C . GLY A 1 206 ? -7.07 -22.672 -27.234 1 95 206 GLY A C 1
ATOM 1606 O O . GLY A 1 206 ? -6.441 -23.641 -27.672 1 95 206 GLY A O 1
ATOM 1607 N N . ALA A 1 207 ? -6.539 -21.641 -26.672 1 94.25 207 ALA A N 1
ATOM 1608 C CA . ALA A 1 207 ? -5.094 -21.609 -26.469 1 94.25 207 ALA A CA 1
ATOM 1609 C C . ALA A 1 207 ? -4.629 -22.719 -25.547 1 94.25 207 ALA A C 1
ATOM 1611 O O . ALA A 1 207 ? -3.572 -23.312 -25.75 1 94.25 207 ALA A O 1
ATOM 1612 N N . MET A 1 208 ? -5.387 -22.969 -24.5 1 96.62 208 MET A N 1
ATOM 1613 C CA . MET A 1 208 ? -5.078 -24.062 -23.578 1 96.62 208 MET A CA 1
ATOM 1614 C C . MET A 1 208 ? -5.031 -25.391 -24.297 1 96.62 208 MET A C 1
ATOM 1616 O O . MET A 1 208 ? -4.074 -26.156 -24.156 1 96.62 208 MET A O 1
ATOM 1620 N N . VAL A 1 209 ? -6.027 -25.641 -25.125 1 97.88 209 VAL A N 1
ATOM 1621 C CA . VAL A 1 209 ? -6.094 -26.906 -25.875 1 97.88 209 VAL A CA 1
ATOM 1622 C C . VAL A 1 209 ? -4.883 -27.031 -26.781 1 97.88 209 VAL A C 1
ATOM 1624 O O . VAL A 1 209 ? -4.184 -28.047 -26.766 1 97.88 209 VAL A O 1
ATOM 1627 N N . ARG A 1 210 ? -4.637 -25.969 -27.516 1 97.06 210 ARG A N 1
ATOM 1628 C CA . ARG A 1 210 ? -3.52 -25.984 -28.453 1 97.06 210 ARG A CA 1
ATOM 1629 C C . ARG A 1 210 ? -2.199 -26.203 -27.734 1 97.06 210 ARG A C 1
ATOM 1631 O O . ARG A 1 210 ? -1.351 -26.969 -28.188 1 97.06 210 ARG A O 1
ATOM 1638 N N . GLN A 1 211 ? -2.096 -25.516 -26.625 1 96.06 211 GLN A N 1
ATOM 1639 C CA . GLN A 1 211 ? -0.853 -25.625 -25.875 1 96.06 211 GLN A CA 1
ATOM 1640 C C . GLN A 1 211 ? -0.635 -27.047 -25.375 1 96.06 211 GLN A C 1
ATOM 1642 O O . GLN A 1 211 ? 0.483 -27.562 -25.422 1 96.06 211 GLN A O 1
ATOM 1647 N N . VAL A 1 212 ? -1.64 -27.688 -24.828 1 97.5 212 VAL A N 1
ATOM 1648 C CA . VAL A 1 212 ? -1.535 -29.047 -24.312 1 97.5 212 VAL A CA 1
ATOM 1649 C C . VAL A 1 212 ? -1.187 -30.016 -25.438 1 97.5 212 VAL A C 1
ATOM 1651 O O . VAL A 1 212 ? -0.29 -30.844 -25.297 1 97.5 212 VAL A O 1
ATOM 1654 N N . VAL A 1 213 ? -1.855 -29.875 -26.547 1 97.38 213 VAL A N 1
ATOM 1655 C CA . VAL A 1 213 ? -1.645 -30.766 -27.688 1 97.38 213 VAL A CA 1
ATOM 1656 C C . VAL A 1 213 ? -0.219 -30.609 -28.203 1 97.38 213 VAL A C 1
ATOM 1658 O O . VAL A 1 213 ? 0.495 -31.609 -28.391 1 97.38 213 VAL A O 1
ATOM 1661 N N . ASP A 1 214 ? 0.176 -29.328 -28.375 1 96.31 214 ASP A N 1
ATOM 1662 C CA . ASP A 1 214 ? 1.489 -29.047 -28.938 1 96.31 214 ASP A CA 1
ATOM 1663 C C . ASP A 1 214 ? 2.604 -29.484 -27.984 1 96.31 214 ASP A C 1
ATOM 1665 O O . ASP A 1 214 ? 3.684 -29.875 -28.438 1 96.31 214 ASP A O 1
ATOM 1669 N N . PHE A 1 215 ? 2.324 -29.281 -26.719 1 96 215 PHE A N 1
ATOM 1670 C CA . PHE A 1 215 ? 3.326 -29.625 -25.719 1 96 215 PHE A CA 1
ATOM 1671 C C . PHE A 1 215 ? 3.584 -31.125 -25.703 1 96 215 PHE A C 1
ATOM 1673 O O . PHE A 1 215 ? 4.703 -31.562 -25.438 1 96 215 PHE A O 1
ATOM 1680 N N . GLY A 1 216 ? 2.602 -31.984 -25.906 1 96.25 216 GLY A N 1
ATOM 1681 C CA . GLY A 1 216 ? 2.725 -33.406 -26.125 1 96.25 216 GLY A CA 1
ATOM 1682 C C . GLY A 1 216 ? 3.045 -34.188 -24.859 1 96.25 216 GLY A C 1
ATOM 1683 O O . GLY A 1 216 ? 3.537 -35.312 -24.922 1 96.25 216 GLY A O 1
ATOM 1684 N N . GLN A 1 217 ? 2.881 -33.594 -23.75 1 97.38 217 GLN A N 1
ATOM 1685 C CA . GLN A 1 217 ? 3.111 -34.281 -22.484 1 97.38 217 GLN A CA 1
ATOM 1686 C C . GLN A 1 217 ? 1.794 -34.656 -21.812 1 97.38 217 GLN A C 1
ATOM 1688 O O . GLN A 1 217 ? 0.766 -34.031 -22.031 1 97.38 217 GLN A O 1
ATOM 1693 N N . ASP A 1 218 ? 1.821 -35.688 -21.062 1 97.75 218 ASP A N 1
ATOM 1694 C CA . ASP A 1 218 ? 0.649 -36.094 -20.281 1 97.75 218 ASP A CA 1
ATOM 1695 C C . ASP A 1 218 ? 0.434 -35.156 -19.094 1 97.75 218 ASP A C 1
ATOM 1697 O O . ASP A 1 218 ? 1.396 -34.656 -18.516 1 97.75 218 ASP A O 1
ATOM 1701 N N . LEU A 1 219 ? -0.822 -34.875 -18.812 1 96.5 219 LEU A N 1
ATOM 1702 C CA . LEU A 1 219 ? -1.14 -34.094 -17.625 1 96.5 219 LEU A CA 1
ATOM 1703 C C . LEU A 1 219 ? -2.428 -34.594 -16.984 1 96.5 219 LEU A C 1
ATOM 1705 O O . LEU A 1 219 ? -3.244 -35.25 -17.641 1 96.5 219 LEU A O 1
ATOM 1709 N N . GLN A 1 220 ? -2.561 -34.281 -15.703 1 97.75 220 GLN A N 1
ATOM 1710 C CA . GLN A 1 220 ? -3.68 -34.75 -14.898 1 97.75 220 GLN A CA 1
ATOM 1711 C C . GLN A 1 220 ? -4.77 -33.688 -14.789 1 97.75 220 GLN A C 1
ATOM 1713 O O . GLN A 1 220 ? -5.926 -34 -14.5 1 97.75 220 GLN A O 1
ATOM 1718 N N . ALA A 1 221 ? -4.355 -32.469 -14.992 1 98.31 221 ALA A N 1
ATOM 1719 C CA . ALA A 1 221 ? -5.289 -31.391 -14.727 1 98.31 221 ALA A CA 1
ATOM 1720 C C . ALA A 1 221 ? -4.938 -30.156 -15.562 1 98.31 221 ALA A C 1
ATOM 1722 O O . ALA A 1 221 ? -3.814 -30.031 -16.047 1 98.31 221 ALA A O 1
ATOM 1723 N N . ILE A 1 222 ? -5.91 -29.281 -15.789 1 98.44 222 ILE A N 1
ATOM 1724 C CA . ILE A 1 222 ? -5.707 -27.922 -16.297 1 98.44 222 ILE A CA 1
ATOM 1725 C C . ILE A 1 222 ? -6.348 -26.922 -15.336 1 98.44 222 ILE A C 1
ATOM 1727 O O . ILE A 1 222 ? -7.32 -27.234 -14.648 1 98.44 222 ILE A O 1
ATOM 1731 N N . SER A 1 223 ? -5.719 -25.797 -15.258 1 97.88 223 SER A N 1
ATOM 1732 C CA . SER A 1 223 ? -6.254 -24.734 -14.43 1 97.88 223 SER A CA 1
ATOM 1733 C C . SER A 1 223 ? -6.645 -23.516 -15.273 1 97.88 223 SER A C 1
ATOM 1735 O O . SER A 1 223 ? -5.832 -23 -16.047 1 97.88 223 SER A O 1
ATOM 1737 N N . ALA A 1 224 ? -7.859 -23.078 -15.023 1 94.38 224 ALA A N 1
ATOM 1738 C CA . ALA A 1 224 ? -8.398 -21.922 -15.742 1 94.38 224 ALA A CA 1
ATOM 1739 C C . ALA A 1 224 ? -7.891 -20.609 -15.141 1 94.38 224 ALA A C 1
ATOM 1741 O O . ALA A 1 224 ? -8.18 -19.531 -15.648 1 94.38 224 ALA A O 1
ATOM 1742 N N . GLY A 1 225 ? -7.121 -20.734 -14.117 1 93.12 225 GLY A N 1
ATOM 1743 C CA . GLY A 1 225 ? -6.691 -19.531 -13.445 1 93.12 225 GLY A CA 1
ATOM 1744 C C . GLY A 1 225 ? -7.832 -18.781 -12.773 1 93.12 225 GLY A C 1
ATOM 1745 O O . GLY A 1 225 ? -8.797 -19.406 -12.312 1 93.12 225 GLY A O 1
ATOM 1746 N N . GLY A 1 226 ? -7.59 -17.516 -12.523 1 88.88 226 GLY A N 1
ATOM 1747 C CA . GLY A 1 226 ? -8.586 -16.688 -11.867 1 88.88 226 GLY A CA 1
ATOM 1748 C C . GLY A 1 226 ? -9.32 -15.758 -12.82 1 88.88 226 GLY A C 1
ATOM 1749 O O . GLY A 1 226 ? -9.672 -16.156 -13.93 1 88.88 226 GLY A O 1
ATOM 1750 N N . GLY A 1 227 ? -9.766 -14.664 -12.32 1 81.31 227 GLY A N 1
ATOM 1751 C CA . GLY A 1 227 ? -10.25 -13.617 -13.203 1 81.31 227 GLY A CA 1
ATOM 1752 C C . GLY A 1 227 ? -11.75 -13.445 -13.156 1 81.31 227 GLY A C 1
ATOM 1753 O O . GLY A 1 227 ? -12.305 -12.57 -13.828 1 81.31 227 GLY A O 1
ATOM 1754 N N . LEU A 1 228 ? -12.406 -14.289 -12.328 1 90.5 228 LEU A N 1
ATOM 1755 C CA . LEU A 1 228 ? -13.844 -14.078 -12.18 1 90.5 228 LEU A CA 1
ATOM 1756 C C . LEU A 1 228 ? -14.133 -12.797 -11.406 1 90.5 228 LEU A C 1
ATOM 1758 O O . LEU A 1 228 ? -13.57 -12.578 -10.328 1 90.5 228 LEU A O 1
ATOM 1762 N N . SER A 1 229 ? -15 -12.031 -11.992 1 90.75 229 SER A N 1
ATOM 1763 C CA . SER A 1 229 ? -15.297 -10.727 -11.406 1 90.75 229 SER A CA 1
ATOM 1764 C C . SER A 1 229 ? -16.703 -10.695 -10.812 1 90.75 229 SER A C 1
ATOM 1766 O O . SER A 1 229 ? -17.406 -11.711 -10.812 1 90.75 229 SER A O 1
ATOM 1768 N N . ILE A 1 230 ? -17.078 -9.602 -10.203 1 94.44 230 ILE A N 1
ATOM 1769 C CA . ILE A 1 230 ? -18.406 -9.305 -9.695 1 94.44 230 ILE A CA 1
ATOM 1770 C C . ILE A 1 230 ? -18.859 -7.945 -10.219 1 94.44 230 ILE A C 1
ATOM 1772 O O . ILE A 1 230 ? -18.047 -7.145 -10.68 1 94.44 230 ILE A O 1
ATOM 1776 N N . PRO A 1 231 ? -20.141 -7.789 -10.203 1 94.44 231 PRO A N 1
ATOM 1777 C CA . PRO A 1 231 ? -20.594 -6.422 -10.484 1 94.44 231 PRO A CA 1
ATOM 1778 C C . PRO A 1 231 ? -20.312 -5.465 -9.328 1 94.44 231 PRO A C 1
ATOM 1780 O O . PRO A 1 231 ? -20.594 -5.789 -8.172 1 94.44 231 PRO A O 1
ATOM 1783 N N . TYR A 1 232 ? -19.766 -4.312 -9.648 1 94.69 232 TYR A N 1
ATOM 1784 C CA . TYR A 1 232 ? -19.469 -3.324 -8.617 1 94.69 232 TYR A CA 1
ATOM 1785 C C . TYR A 1 232 ? -20.5 -2.207 -8.609 1 94.69 232 TYR A C 1
ATOM 1787 O O . TYR A 1 232 ? -20.656 -1.501 -7.613 1 94.69 232 TYR A O 1
ATOM 1795 N N . ARG A 1 233 ? -21.141 -2.049 -9.688 1 93.94 233 ARG A N 1
ATOM 1796 C CA . ARG A 1 233 ? -22.156 -1.004 -9.805 1 93.94 233 ARG A CA 1
ATOM 1797 C C . ARG A 1 233 ? -23.547 -1.604 -9.961 1 93.94 233 ARG A C 1
ATOM 1799 O O . ARG A 1 233 ? -23.703 -2.709 -10.484 1 93.94 233 ARG A O 1
ATOM 1806 N N . GLU A 1 234 ? -24.484 -0.819 -9.594 1 90.44 234 GLU A N 1
ATOM 1807 C CA . GLU A 1 234 ? -25.859 -1.238 -9.805 1 90.44 234 GLU A CA 1
ATOM 1808 C C . GLU A 1 234 ? -26.172 -1.407 -11.289 1 90.44 234 GLU A C 1
ATOM 1810 O O . GLU A 1 234 ? -25.781 -0.572 -12.109 1 90.44 234 GLU A O 1
ATOM 1815 N N . GLY A 1 235 ? -26.734 -2.541 -11.578 1 89.31 235 GLY A N 1
ATOM 1816 C CA . GLY A 1 235 ? -27.141 -2.764 -12.961 1 89.31 235 GLY A CA 1
ATOM 1817 C C . GLY A 1 235 ? -26.109 -3.529 -13.766 1 89.31 235 GLY A C 1
ATOM 1818 O O . GLY A 1 235 ? -26.406 -4.027 -14.852 1 89.31 235 GLY A O 1
ATOM 1819 N N . GLU A 1 236 ? -24.906 -3.586 -13.289 1 90.69 236 GLU A N 1
ATOM 1820 C CA . GLU A 1 236 ? -23.875 -4.355 -13.984 1 90.69 236 GLU A CA 1
ATOM 1821 C C . GLU A 1 236 ? -24.203 -5.848 -13.984 1 90.69 236 GLU A C 1
ATOM 1823 O O . GLU A 1 236 ? -24.766 -6.363 -13.008 1 90.69 236 GLU A O 1
ATOM 1828 N N . GLU A 1 237 ? -23.844 -6.488 -15.047 1 88.56 237 GLU A N 1
ATOM 1829 C CA . GLU A 1 237 ? -24.156 -7.906 -15.211 1 88.56 237 GLU A CA 1
ATOM 1830 C C . GLU A 1 237 ? -23.203 -8.773 -14.391 1 88.56 237 GLU A C 1
ATOM 1832 O O . GLU A 1 237 ? -22 -8.523 -14.352 1 88.56 237 GLU A O 1
ATOM 1837 N N . ALA A 1 238 ? -23.828 -9.719 -13.758 1 90.81 238 ALA A N 1
ATOM 1838 C CA . ALA A 1 238 ? -23.031 -10.719 -13.055 1 90.81 238 ALA A CA 1
ATOM 1839 C C . ALA A 1 238 ? -22.5 -11.781 -14.016 1 90.81 238 ALA A C 1
ATOM 1841 O O . ALA A 1 238 ? -23.109 -12.055 -15.039 1 90.81 238 ALA A O 1
ATOM 1842 N N . ILE A 1 239 ? -21.406 -12.344 -13.695 1 91.62 239 ILE A N 1
ATOM 1843 C CA . ILE A 1 239 ? -20.844 -13.422 -14.5 1 91.62 239 ILE A CA 1
ATOM 1844 C C . ILE A 1 239 ? -21.766 -14.641 -14.445 1 91.62 239 ILE A C 1
ATOM 1846 O O . ILE A 1 239 ? -22.344 -14.953 -13.398 1 91.62 239 ILE A O 1
ATOM 1850 N N . ASP A 1 240 ? -21.953 -15.258 -15.57 1 93.94 240 ASP A N 1
ATOM 1851 C CA . ASP A 1 240 ? -22.656 -16.531 -15.664 1 93.94 240 ASP A CA 1
ATOM 1852 C C . ASP A 1 240 ? -21.688 -17.703 -15.445 1 93.94 240 ASP A C 1
ATOM 1854 O O . ASP A 1 240 ? -21 -18.125 -16.375 1 93.94 240 ASP A O 1
ATOM 1858 N N . THR A 1 241 ? -21.719 -18.297 -14.227 1 95.38 241 THR A N 1
ATOM 1859 C CA . THR A 1 241 ? -20.719 -19.297 -13.859 1 95.38 241 THR A CA 1
ATOM 1860 C C . THR A 1 241 ? -20.938 -20.594 -14.625 1 95.38 241 THR A C 1
ATOM 1862 O O . THR A 1 241 ? -19.984 -21.312 -14.922 1 95.38 241 THR A O 1
ATOM 1865 N N . ALA A 1 242 ? -22.172 -20.828 -14.969 1 96.06 242 ALA A N 1
ATOM 1866 C CA . ALA A 1 242 ? -22.453 -22.016 -15.766 1 96.06 242 ALA A CA 1
ATOM 1867 C C . ALA A 1 242 ? -21.875 -21.891 -17.172 1 96.06 242 ALA A C 1
ATOM 1869 O O . ALA A 1 242 ? -21.297 -22.844 -17.703 1 96.06 242 ALA A O 1
ATOM 1870 N N . HIS A 1 243 ? -22.125 -20.75 -17.719 1 94.75 243 HIS A N 1
ATOM 1871 C CA . HIS A 1 243 ? -21.578 -20.5 -19.047 1 94.75 243 HIS A CA 1
ATOM 1872 C C . HIS A 1 243 ? -20.047 -20.516 -19.031 1 94.75 243 HIS A C 1
ATOM 1874 O O . HIS A 1 243 ? -19.406 -21.094 -19.906 1 94.75 243 HIS A O 1
ATOM 1880 N N . TYR A 1 244 ? -19.516 -19.875 -18.062 1 94.44 244 TYR A N 1
ATOM 1881 C CA . TYR A 1 244 ? -18.062 -19.844 -17.875 1 94.44 244 TYR A CA 1
ATOM 1882 C C . TYR A 1 244 ? -17.5 -21.266 -17.781 1 94.44 244 TYR A C 1
ATOM 1884 O O . TYR A 1 244 ? -16.562 -21.609 -18.516 1 94.44 244 TYR A O 1
ATOM 1892 N N . TYR A 1 245 ? -18.078 -22.062 -16.969 1 96.19 245 TYR A N 1
ATOM 1893 C CA . TYR A 1 245 ? -17.672 -23.453 -16.812 1 96.19 245 TYR A CA 1
ATOM 1894 C C . TYR A 1 245 ? -17.797 -24.203 -18.125 1 96.19 245 TYR A C 1
ATOM 1896 O O . TYR A 1 245 ? -16.922 -24.984 -18.484 1 96.19 245 TYR A O 1
ATOM 1904 N N . GLY A 1 246 ? -18.875 -23.984 -18.766 1 96.94 246 GLY A N 1
ATOM 1905 C CA . GLY A 1 246 ? -19.125 -24.703 -20 1 96.94 246 GLY A CA 1
ATOM 1906 C C . GLY A 1 246 ? -18.016 -24.516 -21.031 1 96.94 246 GLY A C 1
ATOM 1907 O O . GLY A 1 246 ? -17.625 -25.469 -21.703 1 96.94 246 GLY A O 1
ATOM 1908 N N . LEU A 1 247 ? -17.547 -23.328 -21.141 1 94.69 247 LEU A N 1
ATOM 1909 C CA . LEU A 1 247 ? -16.469 -23.047 -22.094 1 94.69 247 LEU A CA 1
ATOM 1910 C C . LEU A 1 247 ? -15.195 -23.781 -21.719 1 94.69 247 LEU A C 1
ATOM 1912 O O . LEU A 1 247 ? -14.578 -24.422 -22.562 1 94.69 247 LEU A O 1
ATOM 1916 N N . TRP A 1 248 ? -14.844 -23.766 -20.469 1 96.06 248 TRP A N 1
ATOM 1917 C CA . TRP A 1 248 ? -13.633 -24.438 -20.016 1 96.06 248 TRP A CA 1
ATOM 1918 C C . TRP A 1 248 ? -13.797 -25.953 -20.062 1 96.06 248 TRP A C 1
ATOM 1920 O O . TRP A 1 248 ? -12.844 -26.688 -20.344 1 96.06 248 TRP A O 1
ATOM 1930 N N . ASN A 1 249 ? -15.008 -26.391 -19.734 1 98 249 ASN A N 1
ATOM 1931 C CA . ASN A 1 249 ? -15.266 -27.812 -19.766 1 98 249 ASN A CA 1
ATOM 1932 C C . ASN A 1 249 ? -15.117 -28.391 -21.172 1 98 249 ASN A C 1
ATOM 1934 O O . ASN A 1 249 ? -14.664 -29.531 -21.344 1 98 249 ASN A O 1
ATOM 1938 N N . ARG A 1 250 ? -15.523 -27.641 -22.156 1 97.94 250 ARG A N 1
ATOM 1939 C CA . ARG A 1 250 ? -15.32 -28.062 -23.531 1 97.94 250 ARG A CA 1
ATOM 1940 C C . ARG A 1 250 ? -13.836 -28.25 -23.844 1 97.94 250 ARG A C 1
ATOM 1942 O O . ARG A 1 250 ? -13.445 -29.25 -24.469 1 97.94 250 ARG A O 1
ATOM 1949 N N . ALA A 1 251 ? -13.047 -27.297 -23.391 1 97.44 251 ALA A N 1
ATOM 1950 C CA . ALA A 1 251 ? -11.602 -27.406 -23.547 1 97.44 251 ALA A CA 1
ATOM 1951 C C . ALA A 1 251 ? -11.062 -28.641 -22.812 1 97.44 251 ALA A C 1
ATOM 1953 O O . ALA A 1 251 ? -10.258 -29.391 -23.359 1 97.44 251 ALA A O 1
ATOM 1954 N N . ARG A 1 252 ? -11.516 -28.844 -21.578 1 98.38 252 ARG A N 1
ATOM 1955 C CA . ARG A 1 252 ? -11.094 -29.984 -20.75 1 98.38 252 ARG A CA 1
ATOM 1956 C C . ARG A 1 252 ? -11.422 -31.297 -21.438 1 98.38 252 ARG A C 1
ATOM 1958 O O . ARG A 1 252 ? -10.609 -32.219 -21.438 1 98.38 252 ARG A O 1
ATOM 1965 N N . GLU A 1 253 ? -12.602 -31.391 -22.047 1 98.44 253 GLU A N 1
ATOM 1966 C CA . GLU A 1 253 ? -13.031 -32.594 -22.719 1 98.44 253 GLU A CA 1
ATOM 1967 C C . GLU A 1 253 ? -12.172 -32.875 -23.953 1 98.44 253 GLU A C 1
ATOM 1969 O O . GLU A 1 253 ? -11.836 -34.031 -24.234 1 98.44 253 GLU A O 1
ATOM 1974 N N . GLN A 1 254 ? -11.883 -31.844 -24.688 1 98.5 254 GLN A N 1
ATOM 1975 C CA . GLN A 1 254 ? -11 -32 -25.844 1 98.5 254 GLN A CA 1
ATOM 1976 C C . GLN A 1 254 ? -9.633 -32.5 -25.422 1 98.5 254 GLN A C 1
ATOM 1978 O O . GLN A 1 254 ? -9.07 -33.406 -26.078 1 98.5 254 GLN A O 1
ATOM 1983 N N . ILE A 1 255 ? -9.133 -31.984 -24.359 1 98.56 255 ILE A N 1
ATOM 1984 C CA . ILE A 1 255 ? -7.82 -32.375 -23.859 1 98.56 255 ILE A CA 1
ATOM 1985 C C . ILE A 1 255 ? -7.867 -33.812 -23.359 1 98.56 255 ILE A C 1
ATOM 1987 O O . ILE A 1 255 ? -6.969 -34.594 -23.641 1 98.56 255 ILE A O 1
ATOM 1991 N N . ALA A 1 256 ? -8.914 -34.156 -22.625 1 98.62 256 ALA A N 1
ATOM 1992 C CA . ALA A 1 256 ? -9.086 -35.5 -22.141 1 98.62 256 ALA A CA 1
ATOM 1993 C C . ALA A 1 256 ? -9.125 -36.5 -23.297 1 98.62 256 ALA A C 1
ATOM 1995 O O . ALA A 1 256 ? -8.531 -37.594 -23.203 1 98.62 256 ALA A O 1
ATOM 1996 N N . ALA A 1 257 ? -9.844 -36.156 -24.312 1 98.44 257 ALA A N 1
ATOM 1997 C CA . ALA A 1 257 ? -9.93 -37.031 -25.484 1 98.44 257 ALA A CA 1
ATOM 1998 C C . ALA A 1 257 ? -8.555 -37.219 -26.125 1 98.44 257 ALA A C 1
ATOM 2000 O O . ALA A 1 257 ? -8.211 -38.312 -26.531 1 98.44 257 ALA A O 1
ATOM 2001 N N . HIS A 1 258 ? -7.863 -36.156 -26.219 1 98.31 258 HIS A N 1
ATOM 2002 C CA . HIS A 1 258 ? -6.527 -36.219 -26.797 1 98.31 258 HIS A CA 1
ATOM 2003 C C . HIS A 1 258 ? -5.598 -37.094 -25.969 1 98.31 258 HIS A C 1
ATOM 2005 O O . HIS A 1 258 ? -4.816 -37.875 -26.5 1 98.31 258 HIS A O 1
ATOM 2011 N N . LEU A 1 259 ? -5.656 -36.938 -24.625 1 98.25 259 LEU A N 1
ATOM 2012 C CA . LEU A 1 259 ? -4.742 -37.625 -23.719 1 98.25 259 LEU A CA 1
ATOM 2013 C C . LEU A 1 259 ? -5.199 -39.062 -23.469 1 98.25 259 LEU A C 1
ATOM 2015 O O . LEU A 1 259 ? -4.41 -39.906 -23.016 1 98.25 259 LEU A O 1
ATOM 2019 N N . GLY A 1 260 ? -6.453 -39.344 -23.641 1 98.38 260 GLY A N 1
ATOM 2020 C CA . GLY A 1 260 ? -6.98 -40.688 -23.516 1 98.38 260 GLY A CA 1
ATOM 2021 C C . GLY A 1 260 ? -7.367 -41.062 -22.094 1 98.38 260 GLY A C 1
ATOM 2022 O O . GLY A 1 260 ? -7.477 -42.219 -21.75 1 98.38 260 GLY A O 1
ATOM 2023 N N . HIS A 1 261 ? -7.473 -40.094 -21.219 1 98.38 261 HIS A N 1
ATOM 2024 C CA . HIS A 1 261 ? -7.922 -40.281 -19.844 1 98.38 261 HIS A CA 1
ATOM 2025 C C . HIS A 1 261 ? -8.555 -39.031 -19.281 1 98.38 261 HIS A C 1
ATOM 2027 O O . HIS A 1 261 ? -8.375 -37.938 -19.828 1 98.38 261 HIS A O 1
ATOM 2033 N N . PRO A 1 262 ? -9.32 -39.094 -18.188 1 98.12 262 PRO A N 1
ATOM 2034 C CA . PRO A 1 262 ? -9.938 -37.906 -17.594 1 98.12 262 PRO A CA 1
ATOM 2035 C C . PRO A 1 262 ? -8.914 -36.875 -17.125 1 98.12 262 PRO A C 1
ATOM 2037 O O . PRO A 1 262 ? -7.828 -37.25 -16.672 1 98.12 262 PRO A O 1
ATOM 2040 N N . VAL A 1 263 ? -9.258 -35.688 -17.281 1 98.44 263 VAL A N 1
ATOM 2041 C CA . VAL A 1 263 ? -8.469 -34.531 -16.844 1 98.44 263 VAL A CA 1
ATOM 2042 C C . VAL A 1 263 ? -9.305 -33.656 -15.914 1 98.44 263 VAL A C 1
ATOM 2044 O O . VAL A 1 263 ? -10.484 -33.406 -16.188 1 98.44 263 VAL A O 1
ATOM 2047 N N . LYS A 1 264 ? -8.727 -33.281 -14.812 1 98.5 264 LYS A N 1
ATOM 2048 C CA . LYS A 1 264 ? -9.43 -32.375 -13.883 1 98.5 264 LYS A CA 1
ATOM 2049 C C . LYS A 1 264 ? -9.391 -30.938 -14.367 1 98.5 264 LYS A C 1
ATOM 2051 O O . LYS A 1 264 ? -8.43 -30.516 -15.016 1 98.5 264 LYS A O 1
ATOM 2056 N N . LEU A 1 265 ? -10.453 -30.203 -14.023 1 98.44 265 LEU A N 1
ATOM 2057 C CA . LEU A 1 265 ? -10.547 -28.781 -14.312 1 98.44 265 LEU A CA 1
ATOM 2058 C C . LEU A 1 265 ? -10.594 -27.969 -13.016 1 98.44 265 LEU A C 1
ATOM 2060 O O . LEU A 1 265 ? -11.523 -28.125 -12.219 1 98.44 265 LEU A O 1
ATOM 2064 N N . GLU A 1 266 ? -9.578 -27.125 -12.867 1 98 266 GLU A N 1
ATOM 2065 C CA . GLU A 1 266 ? -9.461 -26.281 -11.68 1 98 266 GLU A CA 1
ATOM 2066 C C . GLU A 1 266 ? -9.727 -24.812 -12.008 1 98 266 GLU A C 1
ATOM 2068 O O . GLU A 1 266 ? -9.516 -24.391 -13.148 1 98 266 GLU A O 1
ATOM 2073 N N . ILE A 1 267 ? -10.266 -24.094 -11.047 1 97 267 ILE A N 1
ATOM 2074 C CA . ILE A 1 267 ? -10.414 -22.641 -11.133 1 97 267 ILE A CA 1
ATOM 2075 C C . ILE A 1 267 ? -9.836 -22 -9.875 1 97 267 ILE A C 1
ATOM 2077 O O . ILE A 1 267 ? -9.875 -22.594 -8.789 1 97 267 ILE A O 1
ATOM 2081 N N . GLU A 1 268 ? -9.281 -20.828 -10.016 1 97.06 268 GLU A N 1
ATOM 2082 C CA . GLU A 1 268 ? -8.602 -20.172 -8.906 1 97.06 268 GLU A CA 1
ATOM 2083 C C . GLU A 1 268 ? -9.172 -18.781 -8.656 1 97.06 268 GLU A C 1
ATOM 2085 O O . GLU A 1 268 ? -8.453 -17.781 -8.734 1 97.06 268 GLU A O 1
ATOM 2090 N N . PRO A 1 269 ? -10.422 -18.672 -8.211 1 96.88 269 PRO A N 1
ATOM 2091 C CA . PRO A 1 269 ? -11.055 -17.375 -7.988 1 96.88 269 PRO A CA 1
ATOM 2092 C C . PRO A 1 269 ? -10.586 -16.703 -6.695 1 96.88 269 PRO A C 1
ATOM 2094 O O . PRO A 1 269 ? -10.305 -17.391 -5.711 1 96.88 269 PRO A O 1
ATOM 2097 N N . GLY A 1 270 ? -10.375 -15.406 -6.73 1 97.06 270 GLY A N 1
ATOM 2098 C CA . GLY A 1 270 ? -10.203 -14.578 -5.551 1 97.06 270 GLY A CA 1
ATOM 2099 C C . GLY A 1 270 ? -11.352 -13.609 -5.328 1 97.06 270 GLY A C 1
ATOM 2100 O O . GLY A 1 270 ? -12.219 -13.859 -4.484 1 97.06 270 GLY A O 1
ATOM 2101 N N . ARG A 1 271 ? -11.469 -12.711 -6.258 1 96.81 271 ARG A N 1
ATOM 2102 C CA . ARG A 1 271 ? -12.453 -11.633 -6.207 1 96.81 271 ARG A CA 1
ATOM 2103 C C . ARG A 1 271 ? -13.875 -12.195 -6.121 1 96.81 271 ARG A C 1
ATOM 2105 O O . ARG A 1 271 ? -14.656 -11.789 -5.254 1 96.81 271 ARG A O 1
ATOM 2112 N N . PHE A 1 272 ? -14.203 -13.102 -6.926 1 96.94 272 PHE A N 1
ATOM 2113 C CA . PHE A 1 272 ? -15.555 -13.641 -7.035 1 96.94 272 PHE A CA 1
ATOM 2114 C C . PHE A 1 272 ? -16.016 -14.211 -5.699 1 96.94 272 PHE A C 1
ATOM 2116 O O . PHE A 1 272 ? -17.188 -14.062 -5.328 1 96.94 272 PHE A O 1
ATOM 2123 N N . LEU A 1 273 ? -15.078 -14.773 -4.961 1 98.44 273 LEU A N 1
ATOM 2124 C CA . LEU A 1 273 ? -15.477 -15.516 -3.768 1 98.44 273 LEU A CA 1
ATOM 2125 C C . LEU A 1 273 ? -15.711 -14.57 -2.594 1 98.44 273 LEU A C 1
ATOM 2127 O O . LEU A 1 273 ? -16.516 -14.859 -1.712 1 98.44 273 LEU A O 1
ATOM 2131 N N . VAL A 1 274 ? -15 -13.398 -2.619 1 98.69 274 VAL A N 1
ATOM 2132 C CA . VAL A 1 274 ? -14.992 -12.727 -1.325 1 98.69 274 VAL A CA 1
ATOM 2133 C C . VAL A 1 274 ? -15.367 -11.258 -1.507 1 98.69 274 VAL A C 1
ATOM 2135 O O . VAL A 1 274 ? -15.688 -10.562 -0.536 1 98.69 274 VAL A O 1
ATOM 2138 N N . ALA A 1 275 ? -15.359 -10.68 -2.678 1 98.25 275 ALA A N 1
ATOM 2139 C CA . ALA A 1 275 ? -15.5 -9.234 -2.859 1 98.25 275 ALA A CA 1
ATOM 2140 C C . ALA A 1 275 ? -16.812 -8.734 -2.266 1 98.25 275 ALA A C 1
ATOM 2142 O O . ALA A 1 275 ? -16.828 -7.789 -1.473 1 98.25 275 ALA A O 1
ATOM 2143 N N . GLU A 1 276 ? -17.906 -9.414 -2.549 1 97.69 276 GLU A N 1
ATOM 2144 C CA . GLU A 1 276 ? -19.234 -8.969 -2.143 1 97.69 276 GLU A CA 1
ATOM 2145 C C . GLU A 1 276 ? -19.484 -9.242 -0.662 1 97.69 276 GLU A C 1
ATOM 2147 O O . GLU A 1 276 ? -20.438 -8.734 -0.081 1 97.69 276 GLU A O 1
ATOM 2152 N N . SER A 1 277 ? -18.578 -10.031 -0.094 1 98.25 277 SER A N 1
ATOM 2153 C CA . SER A 1 277 ? -18.781 -10.438 1.292 1 98.25 277 SER A CA 1
ATOM 2154 C C . SER A 1 277 ? -18.297 -9.359 2.26 1 98.25 277 SER A C 1
ATOM 2156 O O . SER A 1 277 ? -18.609 -9.406 3.453 1 98.25 277 SER A O 1
ATOM 2158 N N . GLY A 1 278 ? -17.594 -8.422 1.779 1 98.38 278 GLY A N 1
ATOM 2159 C CA . GLY A 1 278 ? -16.922 -7.508 2.699 1 98.38 278 GLY A CA 1
ATOM 2160 C C . GLY A 1 278 ? -17.359 -6.062 2.516 1 98.38 278 GLY A C 1
ATOM 2161 O O . GLY A 1 278 ? -17.609 -5.621 1.393 1 98.38 278 GLY A O 1
ATOM 2162 N N . VAL A 1 279 ? -17.422 -5.305 3.645 1 98.75 279 VAL A N 1
ATOM 2163 C CA . VAL A 1 279 ? -17.609 -3.857 3.635 1 98.75 279 VAL A CA 1
ATOM 2164 C C . VAL A 1 279 ? -16.609 -3.201 4.598 1 98.75 279 VAL A C 1
ATOM 2166 O O . VAL A 1 279 ? -16.062 -3.867 5.477 1 98.75 279 VAL A O 1
ATOM 2169 N N . LEU A 1 280 ? -16.328 -1.97 4.344 1 98.88 280 LEU A N 1
ATOM 2170 C CA . LEU A 1 280 ? -15.57 -1.123 5.25 1 98.88 280 LEU A CA 1
ATOM 2171 C C . LEU A 1 280 ? -16.453 -0.064 5.891 1 98.88 280 LEU A C 1
ATOM 2173 O O . LEU A 1 280 ? -17.062 0.754 5.191 1 98.88 280 LEU A O 1
ATOM 2177 N N . VAL A 1 281 ? -16.578 -0.13 7.211 1 98.88 281 VAL A N 1
ATOM 2178 C CA . VAL A 1 281 ? -17.344 0.867 7.953 1 98.88 281 VAL A CA 1
ATOM 2179 C C . VAL A 1 281 ? -16.391 1.949 8.484 1 98.88 281 VAL A C 1
ATOM 2181 O O . VAL A 1 281 ? -15.398 1.648 9.141 1 98.88 281 VAL A O 1
ATOM 2184 N N . SER A 1 282 ? -16.688 3.164 8.156 1 98.81 282 SER A N 1
ATOM 2185 C CA . SER A 1 282 ? -15.875 4.297 8.594 1 98.81 282 SER A CA 1
ATOM 2186 C C . SER A 1 282 ? -16.75 5.414 9.156 1 98.81 282 SER A C 1
ATOM 2188 O O . SER A 1 282 ? -17.953 5.449 8.914 1 98.81 282 SER A O 1
ATOM 2190 N N . GLN A 1 283 ? -16.172 6.277 9.914 1 98.69 283 GLN A N 1
ATOM 2191 C CA . GLN A 1 283 ? -16.891 7.375 10.539 1 98.69 283 GLN A CA 1
ATOM 2192 C C . GLN A 1 283 ? -16.531 8.711 9.898 1 98.69 283 GLN A C 1
ATOM 2194 O O . GLN A 1 283 ? -15.367 8.977 9.625 1 98.69 283 GLN A O 1
ATOM 2199 N N . VAL A 1 284 ? -17.547 9.516 9.695 1 98.69 284 VAL A N 1
ATOM 2200 C CA . VAL A 1 284 ? -17.359 10.875 9.203 1 98.69 284 VAL A CA 1
ATOM 2201 C C . VAL A 1 284 ? -16.766 11.742 10.32 1 98.69 284 VAL A C 1
ATOM 2203 O O . VAL A 1 284 ? -17.328 11.805 11.422 1 98.69 284 VAL A O 1
ATOM 2206 N N . ARG A 1 285 ? -15.664 12.406 10 1 98.5 285 ARG A N 1
ATOM 2207 C CA . ARG A 1 285 ? -15.008 13.219 11.023 1 98.5 285 ARG A CA 1
ATOM 2208 C C . ARG A 1 285 ? -15.055 14.695 10.656 1 98.5 285 ARG A C 1
ATOM 2210 O O . ARG A 1 285 ? -14.953 15.562 11.539 1 98.5 285 ARG A O 1
ATOM 2217 N N . SER A 1 286 ? -15.172 14.977 9.383 1 98.62 286 SER A N 1
ATOM 2218 C CA . SER A 1 286 ? -15.219 16.375 8.93 1 98.62 286 SER A CA 1
ATOM 2219 C C . SER A 1 286 ? -15.984 16.5 7.617 1 98.62 286 SER A C 1
ATOM 2221 O O . SER A 1 286 ? -15.984 15.578 6.801 1 98.62 286 SER A O 1
ATOM 2223 N N . VAL A 1 287 ? -16.703 17.547 7.477 1 98.38 287 VAL A N 1
ATOM 2224 C CA . VAL A 1 287 ? -17.391 17.953 6.25 1 98.38 287 VAL A CA 1
ATOM 2225 C C . VAL A 1 287 ? -17 19.391 5.902 1 98.38 287 VAL A C 1
ATOM 2227 O O . VAL A 1 287 ? -17.047 20.281 6.758 1 98.38 287 VAL A O 1
ATOM 2230 N N . LYS A 1 288 ? -16.547 19.656 4.699 1 97.5 288 LYS A N 1
ATOM 2231 C CA . LYS A 1 288 ? -16.125 21.016 4.387 1 97.5 288 LYS A CA 1
ATOM 2232 C C . LYS A 1 288 ? -16.281 21.312 2.898 1 97.5 288 LYS A C 1
ATOM 2234 O O . LYS A 1 288 ? -16.25 20.391 2.072 1 97.5 288 LYS A O 1
ATOM 2239 N N . GLU A 1 289 ? -16.422 22.562 2.578 1 97.19 289 GLU A N 1
ATOM 2240 C CA . GLU A 1 289 ? -16.5 23.047 1.203 1 97.19 289 GLU A CA 1
ATOM 2241 C C . GLU A 1 289 ? -15.133 23.516 0.717 1 97.19 289 GLU A C 1
ATOM 2243 O O . GLU A 1 289 ? -14.406 24.203 1.446 1 97.19 289 GLU A O 1
ATOM 2248 N N . MET A 1 290 ? -14.766 23.094 -0.396 1 96.44 290 MET A N 1
ATOM 2249 C CA . MET A 1 290 ? -13.57 23.547 -1.1 1 96.44 290 MET A CA 1
ATOM 2250 C C . MET A 1 290 ? -13.93 24.172 -2.443 1 96.44 290 MET A C 1
ATOM 2252 O O . MET A 1 290 ? -13.938 23.484 -3.469 1 96.44 290 MET A O 1
ATOM 2256 N N . GLY A 1 291 ? -14.109 25.453 -2.406 1 94.88 291 GLY A N 1
ATOM 2257 C CA . GLY A 1 291 ? -14.688 26.047 -3.6 1 94.88 291 GLY A CA 1
ATOM 2258 C C . GLY A 1 291 ? -16.047 25.469 -3.955 1 94.88 291 GLY A C 1
ATOM 2259 O O . GLY A 1 291 ? -16.984 25.547 -3.162 1 94.88 291 GLY A O 1
ATOM 2260 N N . SER A 1 292 ? -16.109 24.844 -5.074 1 94.19 292 SER A N 1
ATOM 2261 C CA . SER A 1 292 ? -17.375 24.281 -5.52 1 94.19 292 SER A CA 1
ATOM 2262 C C . SER A 1 292 ? -17.531 22.828 -5.086 1 94.19 292 SER A C 1
ATOM 2264 O O . SER A 1 292 ? -18.578 22.219 -5.328 1 94.19 292 SER A O 1
ATOM 2266 N N . ARG A 1 293 ? -16.516 22.281 -4.48 1 95.88 293 ARG A N 1
ATOM 2267 C CA . ARG A 1 293 ? -16.547 20.859 -4.109 1 95.88 293 ARG A CA 1
ATOM 2268 C C . ARG A 1 293 ? -16.969 20.688 -2.656 1 95.88 293 ARG A C 1
ATOM 2270 O O . ARG A 1 293 ? -16.594 21.484 -1.792 1 95.88 293 ARG A O 1
ATOM 2277 N N . HIS A 1 294 ? -17.797 19.719 -2.467 1 98 294 HIS A N 1
ATOM 2278 C CA . HIS A 1 294 ? -18.203 19.281 -1.137 1 98 294 HIS A CA 1
ATOM 2279 C C . HIS A 1 294 ? -17.422 18.031 -0.711 1 98 294 HIS A C 1
ATOM 2281 O O . HIS A 1 294 ? -17.531 16.984 -1.348 1 98 294 HIS A O 1
ATOM 2287 N N . PHE A 1 295 ? -16.656 18.172 0.373 1 98.5 295 PHE A N 1
ATOM 2288 C CA . PHE A 1 295 ? -15.812 17.078 0.84 1 98.5 295 PHE A CA 1
ATOM 2289 C C . PHE A 1 295 ? -16.375 16.469 2.121 1 98.5 295 PHE A C 1
ATOM 2291 O O . PHE A 1 295 ? -16.797 17.203 3.023 1 98.5 295 PHE A O 1
ATOM 2298 N N . VAL A 1 296 ? -16.406 15.203 2.18 1 98.81 296 VAL A N 1
ATOM 2299 C CA . VAL A 1 296 ? -16.625 14.43 3.4 1 98.81 296 VAL A CA 1
ATOM 2300 C C . VAL A 1 296 ? -15.375 13.625 3.738 1 98.81 296 VAL A C 1
ATOM 2302 O O . VAL A 1 296 ? -14.93 12.805 2.939 1 98.81 296 VAL A O 1
ATOM 2305 N N . LEU A 1 297 ? -14.805 13.875 4.891 1 98.81 297 LEU A N 1
ATOM 2306 C CA . LEU A 1 297 ? -13.594 13.195 5.328 1 98.81 297 LEU A CA 1
ATOM 2307 C C . LEU A 1 297 ? -13.914 12.117 6.359 1 98.81 297 LEU A C 1
ATOM 2309 O O . LEU A 1 297 ? -14.57 12.398 7.367 1 98.81 297 LEU A O 1
ATOM 2313 N N . ILE A 1 298 ? -13.453 10.938 6.051 1 98.88 298 ILE A N 1
ATOM 2314 C CA . ILE A 1 298 ? -13.727 9.797 6.926 1 98.88 298 ILE A CA 1
ATOM 2315 C C . ILE A 1 298 ? -12.422 9.297 7.543 1 98.88 298 ILE A C 1
ATOM 2317 O O . ILE A 1 298 ? -11.336 9.648 7.082 1 98.88 298 ILE A O 1
ATOM 2321 N N . ASP A 1 299 ? -12.492 8.453 8.555 1 98.69 299 ASP A N 1
ATOM 2322 C CA . ASP A 1 299 ? -11.312 8.07 9.336 1 98.69 299 ASP A CA 1
ATOM 2323 C C . ASP A 1 299 ? -10.609 6.863 8.711 1 98.69 299 ASP A C 1
ATOM 2325 O O . ASP A 1 299 ? -9.688 6.305 9.312 1 98.69 299 ASP A O 1
ATOM 2329 N N . ALA A 1 300 ? -11.031 6.406 7.535 1 98.75 300 ALA A N 1
ATOM 2330 C CA . ALA A 1 300 ? -10.289 5.426 6.746 1 98.75 300 ALA A CA 1
ATOM 2331 C C . ALA A 1 300 ? -9.523 6.098 5.609 1 98.75 300 ALA A C 1
ATOM 2333 O O . ALA A 1 300 ? -10.023 7.043 4.992 1 98.75 300 ALA A O 1
ATOM 2334 N N . GLY A 1 301 ? -8.328 5.652 5.332 1 98.69 301 GLY A N 1
ATOM 2335 C CA . GLY A 1 301 ? -7.516 6.18 4.246 1 98.69 301 GLY A CA 1
ATOM 2336 C C . GLY A 1 301 ? -7.121 5.125 3.229 1 98.69 301 GLY A C 1
ATOM 2337 O O . GLY A 1 301 ? -7.555 3.975 3.32 1 98.69 301 GLY A O 1
ATOM 2338 N N . PHE A 1 302 ? -6.297 5.535 2.211 1 98.25 302 PHE A N 1
ATOM 2339 C CA . PHE A 1 302 ? -5.926 4.539 1.216 1 98.25 302 PHE A CA 1
ATOM 2340 C C . PHE A 1 302 ? -4.977 3.506 1.811 1 98.25 302 PHE A C 1
ATOM 2342 O O . PHE A 1 302 ? -4.746 2.449 1.219 1 98.25 302 PHE A O 1
ATOM 2349 N N . ASN A 1 303 ? -4.375 3.791 3.039 1 98.62 303 ASN A N 1
ATOM 2350 C CA . ASN A 1 303 ? -3.629 2.752 3.742 1 98.62 303 ASN A CA 1
ATOM 2351 C C . ASN A 1 303 ? -4.531 1.588 4.141 1 98.62 303 ASN A C 1
ATOM 2353 O O . ASN A 1 303 ? -4.055 0.475 4.367 1 98.62 303 ASN A O 1
ATOM 2357 N N . ASP A 1 304 ? -5.824 1.853 4.273 1 98.75 304 ASP A N 1
ATOM 2358 C CA . ASP A 1 304 ? -6.805 0.814 4.578 1 98.75 304 ASP A CA 1
ATOM 2359 C C . ASP A 1 304 ? -7.363 0.195 3.301 1 98.75 304 ASP A C 1
ATOM 2361 O O . ASP A 1 304 ? -7.266 -1.017 3.096 1 98.75 304 ASP A O 1
ATOM 2365 N N . LEU A 1 305 ? -7.902 1.02 2.48 1 98.81 305 LEU A N 1
ATOM 2366 C CA . LEU A 1 305 ? -8.469 0.596 1.204 1 98.81 305 LEU A CA 1
ATOM 2367 C C . LEU A 1 305 ? -7.754 1.277 0.041 1 98.81 305 LEU A C 1
ATOM 2369 O O . LEU A 1 305 ? -8.125 2.383 -0.36 1 98.81 305 LEU A O 1
ATOM 2373 N N . MET A 1 306 ? -6.914 0.598 -0.57 1 97.88 306 MET A N 1
ATOM 2374 C CA . MET A 1 306 ? -5.926 1.132 -1.504 1 97.88 306 MET A CA 1
ATOM 2375 C C . MET A 1 306 ? -6.52 1.273 -2.902 1 97.88 306 MET A C 1
ATOM 2377 O O . MET A 1 306 ? -6.086 2.123 -3.682 1 97.88 306 MET A O 1
ATOM 2381 N N . ARG A 1 307 ? -7.461 0.54 -3.23 1 97.44 307 ARG A N 1
ATOM 2382 C CA . ARG A 1 307 ? -7.82 0.248 -4.613 1 97.44 307 ARG A CA 1
ATOM 2383 C C . ARG A 1 307 ? -8.281 1.509 -5.336 1 97.44 307 ARG A C 1
ATOM 2385 O O . ARG A 1 307 ? -7.898 1.752 -6.48 1 97.44 307 ARG A O 1
ATOM 2392 N N . PRO A 1 308 ? -9.102 2.361 -4.684 1 97.56 308 PRO A N 1
ATOM 2393 C CA . PRO A 1 308 ? -9.484 3.578 -5.402 1 97.56 308 PRO A CA 1
ATOM 2394 C C . PRO A 1 308 ? -8.281 4.449 -5.766 1 97.56 308 PRO A C 1
ATOM 2396 O O . PRO A 1 308 ? -8.203 4.961 -6.887 1 97.56 308 PRO A O 1
ATOM 2399 N N . ALA A 1 309 ? -7.363 4.555 -4.879 1 96.12 309 ALA A N 1
ATOM 2400 C CA . ALA A 1 309 ? -6.203 5.406 -5.113 1 96.12 309 ALA A CA 1
ATOM 2401 C C . ALA A 1 309 ? -5.25 4.773 -6.125 1 96.12 309 ALA A C 1
ATOM 2403 O O . ALA A 1 309 ? -4.641 5.477 -6.934 1 96.12 309 ALA A O 1
ATOM 2404 N N . MET A 1 310 ? -5.109 3.521 -6.066 1 94.62 310 MET A N 1
ATOM 2405 C CA . MET A 1 310 ? -4.117 2.832 -6.891 1 94.62 310 MET A CA 1
ATOM 2406 C C . MET A 1 310 ? -4.656 2.586 -8.297 1 94.62 310 MET A C 1
ATOM 2408 O O . MET A 1 310 ? -3.928 2.732 -9.281 1 94.62 310 MET A O 1
ATOM 2412 N N . TYR A 1 311 ? -6.004 2.207 -8.391 1 93.56 311 TYR A N 1
ATOM 2413 C CA . TYR A 1 311 ? -6.52 1.703 -9.664 1 93.56 311 TYR A CA 1
ATOM 2414 C C . TYR A 1 311 ? -7.691 2.551 -10.148 1 93.56 311 TYR A C 1
ATOM 2416 O O . TYR A 1 311 ? -8.195 2.346 -11.25 1 93.56 311 TYR A O 1
ATOM 2424 N N . GLY A 1 312 ? -8.148 3.461 -9.32 1 94.75 312 GLY A N 1
ATOM 2425 C CA . GLY A 1 312 ? -9.391 4.141 -9.641 1 94.75 312 GLY A CA 1
ATOM 2426 C C . GLY A 1 312 ? -10.617 3.264 -9.469 1 94.75 312 GLY A C 1
ATOM 2427 O O . GLY A 1 312 ? -11.656 3.504 -10.086 1 94.75 312 GLY A O 1
ATOM 2428 N N . SER A 1 313 ? -10.539 2.264 -8.641 1 95.94 313 SER A N 1
ATOM 2429 C CA . SER A 1 313 ? -11.609 1.287 -8.461 1 95.94 313 SER A CA 1
ATOM 2430 C C . SER A 1 313 ? -12.852 1.931 -7.859 1 95.94 313 SER A C 1
ATOM 2432 O O . SER A 1 313 ? -12.75 2.771 -6.965 1 95.94 313 SER A O 1
ATOM 2434 N N . TYR A 1 314 ? -13.977 1.492 -8.352 1 96.81 314 TYR A N 1
ATOM 2435 C CA . TYR A 1 314 ? -15.258 1.955 -7.828 1 96.81 314 TYR A CA 1
ATOM 2436 C C . TYR A 1 314 ? -15.742 1.067 -6.688 1 96.81 314 TYR A C 1
ATOM 2438 O O . TYR A 1 314 ? -15.75 -0.16 -6.809 1 96.81 314 TYR A O 1
ATOM 2446 N N . HIS A 1 315 ? -16.094 1.619 -5.633 1 98.12 315 HIS A N 1
ATOM 2447 C CA . HIS A 1 315 ? -16.844 1.024 -4.539 1 98.12 315 HIS A CA 1
ATOM 2448 C C . HIS A 1 315 ? -18.062 1.87 -4.188 1 98.12 315 HIS A C 1
ATOM 2450 O O . HIS A 1 315 ? -17.938 3.066 -3.92 1 98.12 315 HIS A O 1
ATOM 2456 N N . HIS A 1 316 ? -19.172 1.236 -4.215 1 97.94 316 HIS A N 1
ATOM 2457 C CA . HIS A 1 316 ? -20.375 1.948 -3.801 1 97.94 316 HIS A CA 1
ATOM 2458 C C . HIS A 1 316 ? -20.281 2.408 -2.352 1 97.94 316 HIS A C 1
ATOM 2460 O O . HIS A 1 316 ? -19.672 1.729 -1.521 1 97.94 316 HIS A O 1
ATOM 2466 N N . ILE A 1 317 ? -20.891 3.586 -2.047 1 98.25 317 ILE A N 1
ATOM 2467 C CA . ILE A 1 317 ? -20.828 4.156 -0.706 1 98.25 317 ILE A CA 1
ATOM 2468 C C . ILE A 1 317 ? -22.25 4.422 -0.203 1 98.25 317 ILE A C 1
ATOM 2470 O O . ILE A 1 317 ? -23.047 5.047 -0.898 1 98.25 317 ILE A O 1
ATOM 2474 N N . THR A 1 318 ? -22.531 3.922 0.942 1 97.38 318 THR A N 1
ATOM 2475 C CA . THR A 1 318 ? -23.797 4.18 1.604 1 97.38 318 THR A CA 1
ATOM 2476 C C . THR A 1 318 ? -23.594 4.949 2.904 1 97.38 318 THR A C 1
ATOM 2478 O O . THR A 1 318 ? -22.656 4.66 3.658 1 97.38 318 THR A O 1
ATOM 2481 N N . ALA A 1 319 ? -24.438 5.945 3.146 1 98 319 ALA A N 1
ATOM 2482 C CA . ALA A 1 319 ? -24.375 6.727 4.379 1 98 319 ALA A CA 1
ATOM 2483 C C . ALA A 1 319 ? -25.344 6.184 5.422 1 98 319 ALA A C 1
ATOM 2485 O O . ALA A 1 319 ? -26.469 5.797 5.094 1 98 319 ALA A O 1
ATOM 2486 N N . LEU A 1 320 ? -24.906 6.074 6.625 1 97.56 320 LEU A N 1
ATOM 2487 C CA . LEU A 1 320 ? -25.719 5.727 7.789 1 97.56 320 LEU A CA 1
ATOM 2488 C C . LEU A 1 320 ? -25.641 6.82 8.852 1 97.56 320 LEU A C 1
ATOM 2490 O O . LEU A 1 320 ? -24.547 7.297 9.18 1 97.56 320 LEU A O 1
ATOM 2494 N N . ALA A 1 321 ? -26.766 7.172 9.375 1 97.19 321 ALA A N 1
ATOM 2495 C CA . ALA A 1 321 ? -26.781 8.188 10.422 1 97.19 321 ALA A CA 1
ATOM 2496 C C . ALA A 1 321 ? -26.25 7.625 11.734 1 97.19 321 ALA A C 1
ATOM 2498 O O . ALA A 1 321 ? -26.562 6.496 12.117 1 97.19 321 ALA A O 1
ATOM 2499 N N . GLY A 1 322 ? -25.469 8.438 12.383 1 95.38 322 GLY A N 1
ATOM 2500 C CA . GLY A 1 322 ? -24.922 8.031 13.672 1 95.38 322 GLY A CA 1
ATOM 2501 C C . GLY A 1 322 ? -25.891 8.25 14.82 1 95.38 322 GLY A C 1
ATOM 2502 O O . GLY A 1 322 ? -25.75 7.633 15.883 1 95.38 322 GLY A O 1
ATOM 2503 N N . ASP A 1 323 ? -26.828 9.117 14.586 1 93.38 323 ASP A N 1
ATOM 2504 C CA . ASP A 1 323 ? -27.734 9.477 15.664 1 93.38 323 ASP A CA 1
ATOM 2505 C C . ASP A 1 323 ? -29.125 8.883 15.43 1 93.38 323 ASP A C 1
ATOM 2507 O O . ASP A 1 323 ? -30.094 9.266 16.094 1 93.38 323 ASP A O 1
ATOM 2511 N N . GLY A 1 324 ? -29.297 8.07 14.477 1 89.44 324 GLY A N 1
ATOM 2512 C CA . GLY A 1 324 ? -30.547 7.352 14.258 1 89.44 324 GLY A CA 1
ATOM 2513 C C . GLY A 1 324 ? -31.516 8.094 13.352 1 89.44 324 GLY A C 1
ATOM 2514 O O . GLY A 1 324 ? -32.594 7.582 13.039 1 89.44 324 GLY A O 1
ATOM 2515 N N . ARG A 1 325 ? -31.109 9.266 12.906 1 91.38 325 ARG A N 1
ATOM 2516 C CA . ARG A 1 325 ? -32.031 9.977 12.023 1 91.38 325 ARG A CA 1
ATOM 2517 C C . ARG A 1 325 ? -32.156 9.281 10.68 1 91.38 325 ARG A C 1
ATOM 2519 O O . ARG A 1 325 ? -31.312 8.461 10.312 1 91.38 325 ARG A O 1
ATOM 2526 N N . ASP A 1 326 ? -33.219 9.586 9.969 1 91.75 326 ASP A N 1
ATOM 2527 C CA . ASP A 1 326 ? -33.5 8.984 8.664 1 91.75 326 ASP A CA 1
ATOM 2528 C C . ASP A 1 326 ? -32.844 9.789 7.547 1 91.75 326 ASP A C 1
ATOM 2530 O O . ASP A 1 326 ? -33.188 10.961 7.336 1 91.75 326 ASP A O 1
ATOM 2534 N N . LEU A 1 327 ? -31.938 9.109 6.84 1 93.25 327 LEU A N 1
ATOM 2535 C CA . LEU A 1 327 ? -31.234 9.805 5.766 1 93.25 327 LEU A CA 1
ATOM 2536 C C . LEU A 1 327 ? -31.938 9.57 4.426 1 93.25 327 LEU A C 1
ATOM 2538 O O . LEU A 1 327 ? -31.531 10.141 3.408 1 93.25 327 LEU A O 1
ATOM 2542 N N . SER A 1 328 ? -32.938 8.781 4.418 1 86.94 328 SER A N 1
ATOM 2543 C CA . SER A 1 328 ? -33.594 8.391 3.166 1 86.94 328 SER A CA 1
ATOM 2544 C C . SER A 1 328 ? -34.188 9.594 2.445 1 86.94 328 SER A C 1
ATOM 2546 O O . SER A 1 328 ? -34.219 9.633 1.213 1 86.94 328 SER A O 1
ATOM 2548 N N . ALA A 1 329 ? -34.625 10.547 3.176 1 87.69 329 ALA A N 1
ATOM 2549 C CA . ALA A 1 329 ? -35.281 11.711 2.564 1 87.69 329 ALA A CA 1
ATOM 2550 C C . ALA A 1 329 ? -34.344 12.914 2.553 1 87.69 329 ALA A C 1
ATOM 2552 O O . ALA A 1 329 ? -34.75 14.008 2.16 1 87.69 329 ALA A O 1
ATOM 2553 N N . ALA A 1 330 ? -33.125 12.633 2.965 1 89.56 330 ALA A N 1
ATOM 2554 C CA . ALA A 1 330 ? -32.156 13.734 3.006 1 89.56 330 ALA A CA 1
ATOM 2555 C C . ALA A 1 330 ? -31.734 14.148 1.6 1 89.56 330 ALA A C 1
ATOM 2557 O O . ALA A 1 330 ? -31.656 13.312 0.699 1 89.56 330 ALA A O 1
ATOM 2558 N N . PRO A 1 331 ? -31.547 15.445 1.36 1 91.94 331 PRO A N 1
ATOM 2559 C CA . PRO A 1 331 ? -31.078 15.898 0.05 1 91.94 331 PRO A CA 1
ATOM 2560 C C . PRO A 1 331 ? -29.75 15.234 -0.357 1 91.94 331 PRO A C 1
ATOM 2562 O O . PRO A 1 331 ? -28.875 15.031 0.484 1 91.94 331 PRO A O 1
ATOM 2565 N N . GLN A 1 332 ? -29.719 14.93 -1.638 1 96.06 332 GLN A N 1
ATOM 2566 C CA . GLN A 1 332 ? -28.5 14.352 -2.195 1 96.06 332 GLN A CA 1
ATOM 2567 C C . GLN A 1 332 ? -27.5 15.445 -2.6 1 96.06 332 GLN A C 1
ATOM 2569 O O . GLN A 1 332 ? -27.891 16.453 -3.195 1 96.06 332 GLN A O 1
ATOM 2574 N N . VAL A 1 333 ? -26.281 15.234 -2.236 1 97.06 333 VAL A N 1
ATOM 2575 C CA . VAL A 1 333 ? -25.234 16.203 -2.506 1 97.06 333 VAL A CA 1
ATOM 2576 C C . VAL A 1 333 ? -24.078 15.523 -3.242 1 97.06 333 VAL A C 1
ATOM 2578 O O . VAL A 1 333 ? -23.656 14.422 -2.877 1 97.06 333 VAL A O 1
ATOM 2581 N N . GLU A 1 334 ? -23.578 16.188 -4.375 1 98.06 334 GLU A N 1
ATOM 2582 C CA . GLU A 1 334 ? -22.344 15.719 -4.992 1 98.06 334 GLU A CA 1
ATOM 2583 C C . GLU A 1 334 ? -21.172 15.805 -4.016 1 98.06 334 GLU A C 1
ATOM 2585 O O . GLU A 1 334 ? -20.781 16.891 -3.611 1 98.06 334 GLU A O 1
ATOM 2590 N N . THR A 1 335 ? -20.641 14.656 -3.682 1 98.5 335 THR A N 1
ATOM 2591 C CA . THR A 1 335 ? -19.703 14.594 -2.562 1 98.5 335 THR A CA 1
ATOM 2592 C C . THR A 1 335 ? -18.406 13.93 -2.986 1 98.5 335 THR A C 1
ATOM 2594 O O . THR A 1 335 ? -18.406 12.922 -3.689 1 98.5 335 THR A O 1
ATOM 2597 N N . VAL A 1 336 ? -17.266 14.539 -2.648 1 98.5 336 VAL A N 1
ATOM 2598 C CA . VAL A 1 336 ? -15.961 13.883 -2.689 1 98.5 336 VAL A CA 1
ATOM 2599 C C . VAL A 1 336 ? -15.656 13.258 -1.331 1 98.5 336 VAL A C 1
ATOM 2601 O O . VAL A 1 336 ? -15.68 13.938 -0.305 1 98.5 336 VAL A O 1
ATOM 2604 N N . VAL A 1 337 ? -15.453 11.969 -1.272 1 98.81 337 VAL A N 1
ATOM 2605 C CA . VAL A 1 337 ? -15.117 11.266 -0.037 1 98.81 337 VAL A CA 1
ATOM 2606 C C . VAL A 1 337 ? -13.602 11.055 0.045 1 98.81 337 VAL A C 1
ATOM 2608 O O . VAL A 1 337 ? -13 10.492 -0.87 1 98.81 337 VAL A O 1
ATOM 2611 N N . ALA A 1 338 ? -12.984 11.555 1.134 1 98.56 338 ALA A N 1
ATOM 2612 C CA . ALA A 1 338 ? -11.531 11.484 1.274 1 98.56 338 ALA A CA 1
ATOM 2613 C C . ALA A 1 338 ? -11.141 10.992 2.662 1 98.56 338 ALA A C 1
ATOM 2615 O O . ALA A 1 338 ? -11.984 10.898 3.559 1 98.56 338 ALA A O 1
ATOM 2616 N N . GLY A 1 339 ? -9.867 10.594 2.74 1 98.5 339 GLY A N 1
ATOM 2617 C CA . GLY A 1 339 ? -9.391 9.977 3.969 1 98.5 339 GLY A CA 1
ATOM 2618 C C . GLY A 1 339 ? -8.484 10.883 4.777 1 98.5 339 GLY A C 1
ATOM 2619 O O . GLY A 1 339 ? -8.391 12.086 4.504 1 98.5 339 GLY A O 1
ATOM 2620 N N . PRO A 1 340 ? -7.871 10.336 5.809 1 98.44 340 PRO A N 1
ATOM 2621 C CA . PRO A 1 340 ? -7.137 11.125 6.805 1 98.44 340 PRO A CA 1
ATOM 2622 C C . PRO A 1 340 ? -5.668 11.32 6.438 1 98.44 340 PRO A C 1
ATOM 2624 O O . PRO A 1 340 ? -4.969 12.109 7.078 1 98.44 340 PRO A O 1
ATOM 2627 N N . LEU A 1 341 ? -5.164 10.609 5.445 1 97.94 341 LEU A N 1
ATOM 2628 C CA . LEU A 1 341 ? -3.734 10.656 5.164 1 97.94 341 LEU A CA 1
ATOM 2629 C C . LEU A 1 341 ? -3.33 12.023 4.633 1 97.94 341 LEU A C 1
ATOM 2631 O O . LEU A 1 341 ? -4.109 12.68 3.941 1 97.94 341 LEU A O 1
ATOM 2635 N N . CYS A 1 342 ? -2.158 12.422 4.949 1 93.56 342 CYS A N 1
ATOM 2636 C CA . CYS A 1 342 ? -1.643 13.672 4.41 1 93.56 342 CYS A CA 1
ATOM 2637 C C . CYS A 1 342 ? -1.123 13.477 2.99 1 93.56 342 CYS A C 1
ATOM 2639 O O . CYS A 1 342 ? 0.031 13.797 2.697 1 93.56 342 CYS A O 1
ATOM 2641 N N . GLU A 1 343 ? -1.959 12.93 2.188 1 93.06 343 GLU A N 1
ATOM 2642 C CA . GLU A 1 343 ? -1.744 12.672 0.767 1 93.06 343 GLU A CA 1
ATOM 2643 C C . GLU A 1 343 ? -2.938 13.133 -0.065 1 93.06 343 GLU A C 1
ATOM 2645 O O . GLU A 1 343 ? -4.082 12.789 0.238 1 93.06 343 GLU A O 1
ATOM 2650 N N . SER A 1 344 ? -2.623 13.859 -1.114 1 91.44 344 SER A N 1
ATOM 2651 C CA . SER A 1 344 ? -3.693 14.398 -1.943 1 91.44 344 SER A CA 1
ATOM 2652 C C . SER A 1 344 ? -4.52 13.289 -2.576 1 91.44 344 SER A C 1
ATOM 2654 O O . SER A 1 344 ? -5.723 13.453 -2.803 1 91.44 344 SER A O 1
ATOM 2656 N N . GLY A 1 345 ? -3.883 12.148 -2.818 1 93.81 345 GLY A N 1
ATOM 2657 C CA . GLY A 1 345 ? -4.555 11.055 -3.5 1 93.81 345 GLY A CA 1
ATOM 2658 C C . GLY A 1 345 ? -5.406 10.211 -2.572 1 93.81 345 GLY A C 1
ATOM 2659 O O . GLY A 1 345 ? -6.082 9.281 -3.018 1 93.81 345 GLY A O 1
ATOM 2660 N N . ASP A 1 346 ? -5.43 10.562 -1.289 1 97.25 346 ASP A N 1
ATOM 2661 C CA . ASP A 1 346 ? -6.254 9.82 -0.335 1 97.25 346 ASP A CA 1
ATOM 2662 C C . ASP A 1 346 ? -7.73 10.18 -0.494 1 97.25 346 ASP A C 1
ATOM 2664 O O . ASP A 1 346 ? -8.336 10.742 0.417 1 97.25 346 ASP A O 1
ATOM 2668 N N . VAL A 1 347 ? -8.227 9.82 -1.643 1 98.12 347 VAL A N 1
ATOM 2669 C CA . VAL A 1 347 ? -9.602 10.07 -2.07 1 98.12 347 VAL A CA 1
ATOM 2670 C C . VAL A 1 347 ? -10.242 8.773 -2.557 1 98.12 347 VAL A C 1
ATOM 2672 O O . VAL A 1 347 ? -9.617 8.016 -3.307 1 98.12 347 VAL A O 1
ATOM 2675 N N . PHE A 1 348 ? -11.461 8.5 -2.117 1 98.56 348 PHE A N 1
ATOM 2676 C CA . PHE A 1 348 ? -12.117 7.25 -2.48 1 98.56 348 PHE A CA 1
ATOM 2677 C C . PHE A 1 348 ? -12.961 7.426 -3.74 1 98.56 348 PHE A C 1
ATOM 2679 O O . PHE A 1 348 ? -13.297 6.449 -4.41 1 98.56 348 PHE A O 1
ATOM 2686 N N . THR A 1 349 ? -13.344 8.656 -4.027 1 98.19 349 THR A N 1
ATOM 2687 C CA . THR A 1 349 ? -14.094 8.977 -5.238 1 98.19 349 THR A CA 1
ATOM 2688 C C . THR A 1 349 ? -13.172 9.539 -6.312 1 98.19 349 THR A C 1
ATOM 2690 O O . THR A 1 349 ? -13.102 10.758 -6.508 1 98.19 349 THR A O 1
ATOM 2693 N N . GLN A 1 350 ? -12.484 8.68 -6.977 1 96.25 350 GLN A N 1
ATOM 2694 C CA . GLN A 1 350 ? -11.539 9.102 -8.008 1 96.25 350 GLN A CA 1
ATOM 2695 C C . GLN A 1 350 ? -11.469 8.07 -9.133 1 96.25 350 GLN A C 1
ATOM 2697 O O . GLN A 1 350 ? -11.805 6.902 -8.938 1 96.25 350 GLN A O 1
ATOM 2702 N N . GLN A 1 351 ? -11.016 8.516 -10.273 1 92.81 351 GLN A N 1
ATOM 2703 C CA . GLN A 1 351 ? -10.766 7.656 -11.43 1 92.81 351 GLN A CA 1
ATOM 2704 C C . GLN A 1 351 ? -9.297 7.266 -11.523 1 92.81 351 GLN A C 1
ATOM 2706 O O . GLN A 1 351 ? -8.461 7.781 -10.773 1 92.81 351 GLN A O 1
ATOM 2711 N N . GLU A 1 352 ? -9.094 6.359 -12.453 1 87.06 352 GLU A N 1
ATOM 2712 C CA . GLU A 1 352 ? -7.699 6.031 -12.734 1 87.06 352 GLU A CA 1
ATOM 2713 C C . GLU A 1 352 ? -6.902 7.281 -13.086 1 87.06 352 GLU A C 1
ATOM 2715 O O . GLU A 1 352 ? -7.379 8.141 -13.828 1 87.06 352 GLU A O 1
ATOM 2720 N N . GLY A 1 353 ? -5.773 7.398 -12.477 1 82.75 353 GLY A N 1
ATOM 2721 C CA . GLY A 1 353 ? -4.961 8.586 -12.703 1 82.75 353 GLY A CA 1
ATOM 2722 C C . GLY A 1 353 ? -5.168 9.656 -11.656 1 82.75 353 GLY A C 1
ATOM 2723 O O . GLY A 1 353 ? -4.43 10.648 -11.617 1 82.75 353 GLY A O 1
ATOM 2724 N N . GLY A 1 354 ? -6.199 9.477 -10.844 1 88 354 GLY A N 1
ATOM 2725 C CA . GLY A 1 354 ? -6.336 10.352 -9.688 1 88 354 GLY A CA 1
ATOM 2726 C C . GLY A 1 354 ? -7.32 11.484 -9.914 1 88 354 GLY A C 1
ATOM 2727 O O . GLY A 1 354 ? -7.418 12.398 -9.086 1 88 354 GLY A O 1
ATOM 2728 N N . LYS A 1 355 ? -8.039 11.477 -11.055 1 91.94 355 LYS A N 1
ATOM 2729 C CA . LYS A 1 355 ? -9.047 12.516 -11.258 1 91.94 355 LYS A CA 1
ATOM 2730 C C . LYS A 1 355 ? -10.188 12.375 -10.25 1 91.94 355 LYS A C 1
ATOM 2732 O O . LYS A 1 355 ? -10.883 11.359 -10.227 1 91.94 355 LYS A O 1
ATOM 2737 N N . VAL A 1 356 ? -10.359 13.391 -9.516 1 95.12 356 VAL A N 1
ATOM 2738 C CA . VAL A 1 356 ? -11.367 13.398 -8.453 1 95.12 356 VAL A CA 1
ATOM 2739 C C . VAL A 1 356 ? -12.766 13.391 -9.062 1 95.12 356 VAL A C 1
ATOM 2741 O O . VAL A 1 356 ? -13.023 14.094 -10.047 1 95.12 356 VAL A O 1
ATOM 2744 N N . GLU A 1 357 ? -13.641 12.562 -8.508 1 95.62 357 GLU A N 1
ATOM 2745 C CA . GLU A 1 357 ? -15.047 12.5 -8.898 1 95.62 357 GLU A CA 1
ATOM 2746 C C . GLU A 1 357 ? -15.953 12.609 -7.676 1 95.62 357 GLU A C 1
ATOM 2748 O O . GLU A 1 357 ? -15.484 12.602 -6.539 1 95.62 357 GLU A O 1
ATOM 2753 N N . THR A 1 358 ? -17.203 12.82 -7.977 1 97.12 358 THR A N 1
ATOM 2754 C CA . THR A 1 358 ? -18.172 12.93 -6.887 1 97.12 358 THR A CA 1
ATOM 2755 C C . THR A 1 358 ? -19.141 11.758 -6.906 1 97.12 358 THR A C 1
ATOM 2757 O O . THR A 1 358 ? -19.234 11.039 -7.902 1 97.12 358 THR A O 1
ATOM 2760 N N . ARG A 1 359 ? -19.719 11.555 -5.824 1 96.69 359 ARG A N 1
ATOM 2761 C CA . ARG A 1 359 ? -20.859 10.656 -5.625 1 96.69 359 ARG A CA 1
ATOM 2762 C C . ARG A 1 359 ? -22.031 11.383 -4.992 1 96.69 359 ARG A C 1
ATOM 2764 O O . ARG A 1 359 ? -21.844 12.266 -4.152 1 96.69 359 ARG A O 1
ATOM 2771 N N . LEU A 1 360 ? -23.234 11.023 -5.484 1 97.06 360 LEU A N 1
ATOM 2772 C CA . LEU A 1 360 ? -24.422 11.547 -4.805 1 97.06 360 LEU A CA 1
ATOM 2773 C C . LEU A 1 360 ? -24.656 10.828 -3.48 1 97.06 360 LEU A C 1
ATOM 2775 O O . LEU A 1 360 ? -24.875 9.617 -3.461 1 97.06 360 LEU A O 1
ATOM 2779 N N . LEU A 1 361 ? -24.547 11.547 -2.369 1 97.88 361 LEU A N 1
ATOM 2780 C CA . LEU A 1 361 ? -24.797 11.039 -1.024 1 97.88 361 LEU A CA 1
ATOM 2781 C C . LEU A 1 361 ? -25.703 11.984 -0.246 1 97.88 361 LEU A C 1
ATOM 2783 O O . LEU A 1 361 ? -25.734 13.188 -0.517 1 97.88 361 LEU A O 1
ATOM 2787 N N . PRO A 1 362 ? -26.531 11.406 0.684 1 97.38 362 PRO A N 1
ATOM 2788 C CA . PRO A 1 362 ? -27.203 12.344 1.585 1 97.38 362 PRO A CA 1
ATOM 2789 C C . PRO A 1 362 ? -26.234 13.211 2.377 1 97.38 362 PRO A C 1
ATOM 2791 O O . PRO A 1 362 ? -25.094 12.805 2.598 1 97.38 362 PRO A O 1
ATOM 2794 N N . ALA A 1 363 ? -26.688 14.352 2.719 1 96.06 363 ALA A N 1
ATOM 2795 C CA . ALA A 1 363 ? -25.859 15.195 3.57 1 96.06 363 ALA A CA 1
ATOM 2796 C C . ALA A 1 363 ? -25.547 14.508 4.895 1 96.06 363 ALA A C 1
ATOM 2798 O O . ALA A 1 363 ? -26.453 14.055 5.598 1 96.06 363 ALA A O 1
ATOM 2799 N N . VAL A 1 364 ? -24.281 14.383 5.184 1 97.44 364 VAL A N 1
ATOM 2800 C CA . VAL A 1 364 ? -23.844 13.758 6.426 1 97.44 364 VAL A CA 1
ATOM 2801 C C . VAL A 1 364 ? -23.141 14.781 7.309 1 97.44 364 VAL A C 1
ATOM 2803 O O . VAL A 1 364 ? -22.828 15.891 6.859 1 97.44 364 VAL A O 1
ATOM 2806 N N . ALA A 1 365 ? -22.938 14.445 8.539 1 96.38 365 ALA A N 1
ATOM 2807 C CA . ALA A 1 365 ? -22.219 15.258 9.516 1 96.38 365 ALA A CA 1
ATOM 2808 C C . ALA A 1 365 ? -21.25 14.406 10.336 1 96.38 365 ALA A C 1
ATOM 2810 O O . ALA A 1 365 ? -21.344 13.18 10.344 1 96.38 365 ALA A O 1
ATOM 2811 N N . PRO A 1 366 ? -20.219 15.062 10.984 1 97.75 366 PRO A N 1
ATOM 2812 C CA . PRO A 1 366 ? -19.359 14.289 11.883 1 97.75 366 PRO A CA 1
ATOM 2813 C C . PRO A 1 366 ? -20.156 13.406 12.852 1 97.75 366 PRO A C 1
ATOM 2815 O O . PRO A 1 366 ? -21.141 13.859 13.445 1 97.75 366 PRO A O 1
ATOM 2818 N N . GLY A 1 367 ? -19.75 12.148 12.953 1 97.12 367 GLY A N 1
ATOM 2819 C CA . GLY A 1 367 ? -20.469 11.195 13.773 1 97.12 367 GLY A CA 1
ATOM 2820 C C . GLY A 1 367 ? -21.281 10.195 12.969 1 97.12 367 GLY A C 1
ATOM 2821 O O . GLY A 1 367 ? -21.609 9.117 13.461 1 97.12 367 GLY A O 1
ATOM 2822 N N . ASP A 1 368 ? -21.656 10.578 11.727 1 98.12 368 ASP A N 1
ATOM 2823 C CA . ASP A 1 368 ? -22.297 9.633 10.812 1 98.12 368 ASP A CA 1
ATOM 2824 C C . ASP A 1 368 ? -21.281 8.617 10.281 1 98.12 368 ASP A C 1
ATOM 2826 O O . ASP A 1 368 ? -20.094 8.711 10.57 1 98.12 368 ASP A O 1
ATOM 2830 N N . TYR A 1 369 ? -21.812 7.625 9.562 1 98.62 369 TYR A N 1
ATOM 2831 C CA . TYR A 1 369 ? -20.953 6.566 9.039 1 98.62 369 TYR A CA 1
ATOM 2832 C C . TYR A 1 369 ? -21.109 6.445 7.523 1 98.62 369 TYR A C 1
ATOM 2834 O O . TYR A 1 369 ? -22.172 6.719 6.977 1 98.62 369 TYR A O 1
ATOM 2842 N N . LEU A 1 370 ? -20.047 6.168 6.859 1 98.75 370 LEU A N 1
ATOM 2843 C CA . LEU A 1 370 ? -20.062 5.719 5.473 1 98.75 370 LEU A CA 1
ATOM 2844 C C . LEU A 1 370 ? -19.625 4.262 5.363 1 98.75 370 LEU A C 1
ATOM 2846 O O . LEU A 1 370 ? -18.688 3.842 6.027 1 98.75 370 LEU A O 1
ATOM 2850 N N . VAL A 1 371 ? -20.391 3.5 4.578 1 98.69 371 VAL A N 1
ATOM 2851 C CA . VAL A 1 371 ? -20.094 2.098 4.305 1 98.69 371 VAL A CA 1
ATOM 2852 C C . VAL A 1 371 ? -19.625 1.941 2.859 1 98.69 371 VAL A C 1
ATOM 2854 O O . VAL A 1 371 ? -20.344 2.283 1.923 1 98.69 371 VAL A O 1
ATOM 2857 N N . LEU A 1 372 ? -18.406 1.53 2.666 1 98.81 372 LEU A N 1
ATOM 2858 C CA . LEU A 1 372 ? -17.891 1.204 1.343 1 98.81 372 LEU A CA 1
ATOM 2859 C C . LEU A 1 372 ? -18.094 -0.273 1.027 1 98.81 372 LEU A C 1
ATOM 2861 O O . LEU A 1 372 ? -17.656 -1.141 1.783 1 98.81 372 LEU A O 1
ATOM 2865 N N . HIS A 1 373 ? -18.703 -0.544 -0.098 1 98.44 373 HIS A N 1
ATOM 2866 C CA . HIS A 1 373 ? -19.172 -1.886 -0.416 1 98.44 373 HIS A CA 1
ATOM 2867 C C . HIS A 1 373 ? -18.141 -2.646 -1.253 1 98.44 373 HIS A C 1
ATOM 2869 O O . HIS A 1 373 ? -17.234 -2.043 -1.831 1 98.44 373 HIS A O 1
ATOM 2875 N N . ASP A 1 374 ? -18.266 -3.955 -1.28 1 98.31 374 ASP A N 1
ATOM 2876 C CA . ASP A 1 374 ? -17.547 -4.883 -2.148 1 98.31 374 ASP A CA 1
ATOM 2877 C C . ASP A 1 374 ? -16.031 -4.754 -1.959 1 98.31 374 ASP A C 1
ATOM 2879 O O . ASP A 1 374 ? -15.289 -4.617 -2.932 1 98.31 374 ASP A O 1
ATOM 2883 N N . THR A 1 375 ? -15.664 -4.715 -0.665 1 98.5 375 THR A N 1
ATOM 2884 C CA . THR A 1 375 ? -14.258 -4.527 -0.321 1 98.5 375 THR A CA 1
ATOM 2885 C C . THR A 1 375 ? -13.641 -5.832 0.168 1 98.5 375 THR A C 1
ATOM 2887 O O . THR A 1 375 ? -12.516 -5.844 0.662 1 98.5 375 THR A O 1
ATOM 2890 N N . GLY A 1 376 ? -14.367 -6.926 0.019 1 98.62 376 GLY A N 1
ATOM 2891 C CA . GLY A 1 376 ? -13.883 -8.188 0.564 1 98.62 376 GLY A CA 1
ATOM 2892 C C . GLY A 1 376 ? -12.617 -8.68 -0.111 1 98.62 376 GLY A C 1
ATOM 2893 O O . GLY A 1 376 ? -11.852 -9.445 0.48 1 98.62 376 GLY A O 1
ATOM 2894 N N . ALA A 1 377 ? -12.477 -8.336 -1.339 1 98.31 377 ALA A N 1
ATOM 2895 C CA . ALA A 1 377 ? -11.281 -8.719 -2.084 1 98.31 377 ALA A CA 1
ATOM 2896 C C . ALA A 1 377 ? -10.336 -7.527 -2.244 1 98.31 377 ALA A C 1
ATOM 2898 O O . ALA A 1 377 ? -10.75 -6.449 -2.682 1 98.31 377 ALA A O 1
ATOM 2899 N N . TYR A 1 378 ? -9.078 -7.762 -1.879 1 97.81 378 TYR A N 1
ATOM 2900 C CA . TYR A 1 378 ? -8 -6.793 -2.057 1 97.81 378 TYR A CA 1
ATOM 2901 C C . TYR A 1 378 ? -8.273 -5.523 -1.257 1 97.81 378 TYR A C 1
ATOM 2903 O O . TYR A 1 378 ? -7.863 -4.434 -1.653 1 97.81 378 TYR A O 1
ATOM 2911 N N . GLY A 1 379 ? -9.133 -5.609 -0.256 1 98.5 379 GLY A N 1
ATOM 2912 C CA . GLY A 1 379 ? -9.281 -4.57 0.75 1 98.5 379 GLY A CA 1
ATOM 2913 C C . GLY A 1 379 ? -8.234 -4.652 1.852 1 98.5 379 GLY A C 1
ATOM 2914 O O . GLY A 1 379 ? -7.102 -4.207 1.675 1 98.5 379 GLY A O 1
ATOM 2915 N N . ALA A 1 380 ? -8.617 -5.441 2.846 1 98.69 380 ALA A N 1
ATOM 2916 C CA . ALA A 1 380 ? -7.738 -5.602 4 1 98.69 380 ALA A CA 1
ATOM 2917 C C . ALA A 1 380 ? -6.383 -6.172 3.586 1 98.69 380 ALA A C 1
ATOM 2919 O O . ALA A 1 380 ? -5.352 -5.828 4.168 1 98.69 380 ALA A O 1
ATOM 2920 N N . SER A 1 381 ? -6.363 -7 2.57 1 98.31 381 SER A N 1
ATOM 2921 C CA . SER A 1 381 ? -5.125 -7.68 2.195 1 98.31 381 SER A CA 1
ATOM 2922 C C . SER A 1 381 ? -4.105 -6.695 1.633 1 98.31 381 SER A C 1
ATOM 2924 O O . SER A 1 381 ? -2.9 -6.945 1.684 1 98.31 381 SER A O 1
ATOM 2926 N N . MET A 1 382 ? -4.566 -5.535 1.11 1 98.38 382 MET A N 1
ATOM 2927 C CA . MET A 1 382 ? -3.664 -4.551 0.523 1 98.38 382 MET A CA 1
ATOM 2928 C C . MET A 1 382 ? -3.406 -3.402 1.493 1 98.38 382 MET A C 1
ATOM 2930 O O . MET A 1 382 ? -2.742 -2.424 1.144 1 98.38 382 MET A O 1
ATOM 2934 N N . SER A 1 383 ? -3.904 -3.48 2.711 1 98.56 383 SER A N 1
ATOM 2935 C CA . SER A 1 383 ? -3.713 -2.42 3.695 1 98.56 383 SER A CA 1
ATOM 2936 C C . SER A 1 383 ? -2.236 -2.232 4.027 1 98.56 383 SER A C 1
ATOM 2938 O O . SER A 1 383 ? -1.427 -3.137 3.809 1 98.56 383 SER A O 1
ATOM 2940 N N . SER A 1 384 ? -1.865 -1.071 4.43 1 98.44 384 SER A N 1
ATOM 2941 C CA . SER A 1 384 ? -0.512 -0.74 4.863 1 98.44 384 SER A CA 1
ATOM 2942 C C . SER A 1 384 ? -0.527 0.082 6.145 1 98.44 384 SER A C 1
ATOM 2944 O O . SER A 1 384 ? -1.595 0.412 6.664 1 98.44 384 SER A O 1
ATOM 2946 N N . ASN A 1 385 ? 0.634 0.347 6.668 1 98.5 385 ASN A N 1
ATOM 2947 C CA . ASN A 1 385 ? 0.779 1.186 7.855 1 98.5 385 ASN A CA 1
ATOM 2948 C C . ASN A 1 385 ? 1.265 2.586 7.492 1 98.5 385 ASN A C 1
ATOM 2950 O O . ASN A 1 385 ? 1.888 3.264 8.312 1 98.5 385 ASN A O 1
ATOM 2954 N N . TYR A 1 386 ? 1.018 3.021 6.203 1 98.5 386 TYR A N 1
ATOM 2955 C CA . TYR A 1 386 ? 1.409 4.367 5.805 1 98.5 386 TYR A CA 1
ATOM 2956 C C . TYR A 1 386 ? 0.837 5.406 6.762 1 98.5 386 TYR A C 1
ATOM 2958 O O . TYR A 1 386 ? -0.292 5.27 7.234 1 98.5 386 TYR A O 1
ATOM 2966 N N . ASN A 1 387 ? 1.64 6.48 7.09 1 98.44 387 ASN A N 1
ATOM 2967 C CA . ASN A 1 387 ? 1.375 7.492 8.102 1 98.44 387 ASN A CA 1
ATOM 2968 C C . ASN A 1 387 ? 1.327 6.887 9.5 1 98.44 387 ASN A C 1
ATOM 2970 O O . ASN A 1 387 ? 0.678 7.43 10.398 1 98.44 387 ASN A O 1
ATOM 2974 N N . SER A 1 388 ? 1.936 5.734 9.688 1 98.25 388 SER A N 1
ATOM 2975 C CA . SER A 1 388 ? 2.006 5.043 10.977 1 98.25 388 SER A CA 1
ATOM 2976 C C . SER A 1 388 ? 0.615 4.73 11.516 1 98.25 388 SER A C 1
ATOM 2978 O O . SER A 1 388 ? 0.361 4.871 12.711 1 98.25 388 SER A O 1
ATOM 2980 N N . ARG A 1 389 ? -0.274 4.387 10.641 1 98.38 389 ARG A N 1
ATOM 2981 C CA . ARG A 1 389 ? -1.614 3.975 11.047 1 98.38 389 ARG A CA 1
ATOM 2982 C C . ARG A 1 389 ? -1.698 2.459 11.195 1 98.38 389 ARG A C 1
ATOM 2984 O O . ARG A 1 389 ? -1.322 1.718 10.281 1 98.38 389 ARG A O 1
ATOM 2991 N N . PRO A 1 390 ? -2.193 1.997 12.281 1 97.75 390 PRO A N 1
ATOM 2992 C CA . PRO A 1 390 ? -2.275 0.555 12.523 1 97.75 390 PRO A CA 1
ATOM 2993 C C . PRO A 1 390 ? -3.305 -0.135 11.633 1 97.75 390 PRO A C 1
ATOM 2995 O O . PRO A 1 390 ? -4.23 0.513 11.133 1 97.75 390 PRO A O 1
ATOM 2998 N N . LEU A 1 391 ? -3.174 -1.416 11.453 1 98.5 391 LEU A N 1
ATOM 2999 C CA . LEU A 1 391 ? -4.137 -2.213 10.703 1 98.5 391 LEU A CA 1
ATOM 3000 C C . LEU A 1 391 ? -5.477 -2.277 11.43 1 98.5 391 LEU A C 1
ATOM 3002 O O . LEU A 1 391 ? -5.516 -2.395 12.656 1 98.5 391 LEU A O 1
ATOM 3006 N N . LEU A 1 392 ? -6.535 -2.289 10.742 1 98.75 392 LEU A N 1
ATOM 3007 C CA . LEU A 1 392 ? -7.895 -2.264 11.273 1 98.75 392 LEU A CA 1
ATOM 3008 C C . LEU A 1 392 ? -8.305 -3.645 11.773 1 98.75 392 LEU A C 1
ATOM 3010 O O . LEU A 1 392 ? -7.773 -4.66 11.32 1 98.75 392 LEU A O 1
ATOM 3014 N N . PRO A 1 393 ? -9.219 -3.646 12.688 1 98.69 393 PRO A N 1
ATOM 3015 C CA . PRO A 1 393 ? -9.812 -4.941 13.039 1 98.69 393 PRO A CA 1
ATOM 3016 C C . PRO A 1 393 ? -10.703 -5.5 11.93 1 98.69 393 PRO A C 1
ATOM 3018 O O . PRO A 1 393 ? -11.156 -4.75 11.062 1 98.69 393 PRO A O 1
ATOM 3021 N N . GLU A 1 394 ? -10.883 -6.789 11.898 1 98.88 394 GLU A N 1
ATOM 3022 C CA . GLU A 1 394 ? -11.781 -7.5 10.992 1 98.88 394 GLU A CA 1
ATOM 3023 C C . GLU A 1 394 ? -12.812 -8.312 11.766 1 98.88 394 GLU A C 1
ATOM 3025 O O . GLU A 1 394 ? -12.484 -8.969 12.758 1 98.88 394 GLU A O 1
ATOM 3030 N N . VAL A 1 395 ? -14.023 -8.188 11.328 1 98.88 395 VAL A N 1
ATOM 3031 C CA . VAL A 1 395 ? -15.141 -8.875 11.969 1 98.88 395 VAL A CA 1
ATOM 3032 C C . VAL A 1 395 ? -15.859 -9.758 10.945 1 98.88 395 VAL A C 1
ATOM 3034 O O . VAL A 1 395 ? -16.031 -9.359 9.789 1 98.88 395 VAL A O 1
ATOM 3037 N N . LEU A 1 396 ? -16.234 -10.938 11.32 1 98.81 396 LEU A N 1
ATOM 3038 C CA . LEU A 1 396 ? -16.969 -11.875 10.469 1 98.81 396 LEU A CA 1
ATOM 3039 C C . LEU A 1 396 ? -18.328 -12.211 11.062 1 98.81 396 LEU A C 1
ATOM 3041 O O . LEU A 1 396 ? -18.422 -12.633 12.219 1 98.81 396 LEU A O 1
ATOM 3045 N N . PHE A 1 397 ? -19.391 -11.898 10.32 1 98.56 397 PHE A N 1
ATOM 3046 C CA . PHE A 1 397 ? -20.703 -12.422 10.664 1 98.56 397 PHE A CA 1
ATOM 3047 C C . PHE A 1 397 ? -20.859 -13.859 10.188 1 98.56 397 PHE A C 1
ATOM 3049 O O . PHE A 1 397 ? -20.562 -14.172 9.031 1 98.56 397 PHE A O 1
ATOM 3056 N N . ASP A 1 398 ? -21.281 -14.719 10.961 1 97.56 398 ASP A N 1
ATOM 3057 C CA . ASP A 1 398 ? -21.641 -16.094 10.648 1 97.56 398 ASP A CA 1
ATOM 3058 C C . ASP A 1 398 ? -22.891 -16.531 11.406 1 97.56 398 ASP A C 1
ATOM 3060 O O . ASP A 1 398 ? -22.875 -16.641 12.633 1 97.56 398 ASP A O 1
ATOM 3064 N N . GLY A 1 399 ? -23.969 -16.766 10.758 1 93.56 399 GLY A N 1
ATOM 3065 C CA . GLY A 1 399 ? -25.234 -17.094 11.391 1 93.56 399 GLY A CA 1
ATOM 3066 C C . GLY A 1 399 ? -25.781 -15.992 12.266 1 93.56 399 GLY A C 1
ATOM 3067 O O . GLY A 1 399 ? -26.25 -16.234 13.375 1 93.56 399 GLY A O 1
ATOM 3068 N N . GLY A 1 400 ? -25.5 -14.812 11.906 1 92.88 400 GLY A N 1
ATOM 3069 C CA . GLY A 1 400 ? -26.031 -13.672 12.625 1 92.88 400 GLY A CA 1
ATOM 3070 C C . GLY A 1 400 ? -25.141 -13.211 13.766 1 92.88 400 GLY A C 1
ATOM 3071 O O . GLY A 1 400 ? -25.406 -12.195 14.406 1 92.88 400 GLY A O 1
ATOM 3072 N N . LYS A 1 401 ? -24.125 -13.93 13.977 1 96.25 401 LYS A N 1
ATOM 3073 C CA . LYS A 1 401 ? -23.234 -13.602 15.086 1 96.25 401 LYS A CA 1
ATOM 3074 C C . LYS A 1 401 ? -21.938 -12.961 14.578 1 96.25 401 LYS A C 1
ATOM 3076 O O . LYS A 1 401 ? -21.297 -13.484 13.664 1 96.25 401 LYS A O 1
ATOM 3081 N N . ALA A 1 402 ? -21.562 -11.836 15.211 1 97.69 402 ALA A N 1
ATOM 3082 C CA . ALA A 1 402 ? -20.328 -11.141 14.867 1 97.69 402 ALA A CA 1
ATOM 3083 C C . ALA A 1 402 ? -19.156 -11.656 15.695 1 97.69 402 ALA A C 1
ATOM 3085 O O . ALA A 1 402 ? -19.266 -11.781 16.922 1 97.69 402 ALA A O 1
ATOM 3086 N N . ARG A 1 403 ? -18.125 -11.969 15.008 1 97.69 403 ARG A N 1
ATOM 3087 C CA . ARG A 1 403 ? -16.922 -12.422 15.695 1 97.69 403 ARG A CA 1
ATOM 3088 C C . ARG A 1 403 ? -15.68 -11.688 15.188 1 97.69 403 ARG A C 1
ATOM 3090 O O . ARG A 1 403 ? -15.531 -11.469 13.984 1 97.69 403 ARG A O 1
ATOM 3097 N N . LEU A 1 404 ? -14.844 -11.281 16.156 1 98.44 404 LEU A N 1
ATOM 3098 C CA . LEU A 1 404 ? -13.555 -10.688 15.789 1 98.44 404 LEU A CA 1
ATOM 3099 C C . LEU A 1 404 ? -12.641 -11.727 15.156 1 98.44 404 LEU A C 1
ATOM 3101 O O . LEU A 1 404 ? -12.445 -12.812 15.711 1 98.44 404 LEU A O 1
ATOM 3105 N N . ILE A 1 405 ? -12.102 -11.406 13.969 1 98.75 405 ILE A N 1
ATOM 3106 C CA . ILE A 1 405 ? -11.227 -12.383 13.328 1 98.75 405 ILE A CA 1
ATOM 3107 C C . ILE A 1 405 ? -9.844 -11.781 13.117 1 98.75 405 ILE A C 1
ATOM 3109 O O . ILE A 1 405 ? -8.906 -12.477 12.711 1 98.75 405 ILE A O 1
ATOM 3113 N N . ARG A 1 406 ? -9.617 -10.531 13.344 1 98.62 406 ARG A N 1
ATOM 3114 C CA . ARG A 1 406 ? -8.344 -9.844 13.484 1 98.62 406 ARG A CA 1
ATOM 3115 C C . ARG A 1 406 ? -8.445 -8.695 14.484 1 98.62 406 ARG A C 1
ATOM 3117 O O . ARG A 1 406 ? -9.312 -7.832 14.352 1 98.62 406 ARG A O 1
ATOM 3124 N N . ARG A 1 407 ? -7.672 -8.664 15.445 1 98.06 407 ARG A N 1
ATOM 3125 C CA . ARG A 1 407 ? -7.664 -7.535 16.375 1 98.06 407 ARG A CA 1
ATOM 3126 C C . ARG A 1 407 ? -6.977 -6.324 15.75 1 98.06 407 ARG A C 1
ATOM 3128 O O . ARG A 1 407 ? -6.148 -6.469 14.844 1 98.06 407 ARG A O 1
ATOM 3135 N N . ARG A 1 408 ? -7.344 -5.18 16.203 1 97.81 408 ARG A N 1
ATOM 3136 C CA . ARG A 1 408 ? -6.648 -3.969 15.789 1 97.81 408 ARG A CA 1
ATOM 3137 C C . ARG A 1 408 ? -5.172 -4.027 16.156 1 97.81 408 ARG A C 1
ATOM 3139 O O . ARG A 1 408 ? -4.824 -4.434 17.281 1 97.81 408 ARG A O 1
ATOM 3146 N N . GLN A 1 409 ? -4.312 -3.768 15.203 1 97.94 409 GLN A N 1
ATOM 3147 C CA . GLN A 1 409 ? -2.891 -3.617 15.5 1 97.94 409 GLN A CA 1
ATOM 3148 C C . GLN A 1 409 ? -2.639 -2.422 16.406 1 97.94 409 GLN A C 1
ATOM 3150 O O . GLN A 1 409 ? -3.281 -1.379 16.266 1 97.94 409 GLN A O 1
ATOM 3155 N N . THR A 1 410 ? -1.72 -2.537 17.344 1 97.38 410 THR A N 1
ATOM 3156 C CA . THR A 1 410 ? -1.377 -1.414 18.203 1 97.38 410 THR A CA 1
ATOM 3157 C C . THR A 1 410 ? -0.183 -0.645 17.656 1 97.38 410 THR A C 1
ATOM 3159 O O . THR A 1 410 ? 0.6 -1.187 16.859 1 97.38 410 THR A O 1
ATOM 3162 N N . ILE A 1 411 ? -0.076 0.575 18.016 1 96.88 411 ILE A N 1
ATOM 3163 C CA . ILE A 1 411 ? 1.054 1.403 17.609 1 96.88 411 ILE A CA 1
ATOM 3164 C C . ILE A 1 411 ? 2.354 0.801 18.141 1 96.88 411 ILE A C 1
ATOM 3166 O O . ILE A 1 411 ? 3.381 0.827 17.469 1 96.88 411 ILE A O 1
ATOM 3170 N N . GLN A 1 412 ? 2.314 0.186 19.312 1 96.88 412 GLN A N 1
ATOM 3171 C CA . GLN A 1 412 ? 3.486 -0.431 19.938 1 96.88 412 GLN A CA 1
ATOM 3172 C C . GLN A 1 412 ? 4.008 -1.586 19.078 1 96.88 412 GLN A C 1
ATOM 3174 O O . GLN A 1 412 ? 5.219 -1.804 19 1 96.88 412 GLN A O 1
ATOM 3179 N N . GLU A 1 413 ? 3.139 -2.301 18.453 1 96.31 413 GLU A N 1
ATOM 3180 C CA . GLU A 1 413 ? 3.549 -3.404 17.594 1 96.31 413 GLU A CA 1
ATOM 3181 C C . GLU A 1 413 ? 4.266 -2.895 16.344 1 96.31 413 GLU A C 1
ATOM 3183 O O . GLU A 1 413 ? 5.164 -3.557 15.828 1 96.31 413 GLU A O 1
ATOM 3188 N N . LEU A 1 414 ? 3.918 -1.684 15.836 1 93.88 414 LEU A N 1
ATOM 3189 C CA . LEU A 1 414 ? 4.621 -1.047 14.727 1 93.88 414 LEU A CA 1
ATOM 3190 C C . LEU A 1 414 ? 6.023 -0.623 15.141 1 93.88 414 LEU A C 1
ATOM 3192 O O . LEU A 1 414 ? 6.992 -0.865 14.414 1 93.88 414 LEU A O 1
ATOM 3196 N N . LEU A 1 415 ? 6.109 -0.071 16.312 1 97 415 LEU A N 1
ATOM 3197 C CA . LEU A 1 415 ? 7.371 0.48 16.797 1 97 415 LEU A CA 1
ATOM 3198 C C . LEU A 1 415 ? 8.344 -0.634 17.172 1 97 415 LEU A C 1
ATOM 3200 O O . LEU A 1 415 ? 9.555 -0.443 17.141 1 97 415 LEU A O 1
ATOM 3204 N N . ALA A 1 416 ? 7.801 -1.822 17.531 1 97.25 416 ALA A N 1
ATOM 3205 C CA . ALA A 1 416 ? 8.594 -2.92 18.078 1 97.25 416 ALA A CA 1
ATOM 3206 C C . ALA A 1 416 ? 9.68 -3.352 17.094 1 97.25 416 ALA A C 1
ATOM 3208 O O . ALA A 1 416 ? 10.773 -3.756 17.5 1 97.25 416 ALA A O 1
ATOM 3209 N N . LEU A 1 417 ? 9.492 -3.262 15.812 1 97.5 417 LEU A N 1
ATOM 3210 C CA . LEU A 1 417 ? 10.453 -3.689 14.805 1 97.5 417 LEU A CA 1
ATOM 3211 C C . LEU A 1 417 ? 11.672 -2.77 14.781 1 97.5 417 LEU A C 1
ATOM 3213 O O . LEU A 1 417 ? 12.727 -3.145 14.273 1 97.5 417 LEU A O 1
ATOM 3217 N N . GLU A 1 418 ? 11.516 -1.534 15.32 1 98.25 418 GLU A N 1
ATOM 3218 C CA . GLU A 1 418 ? 12.562 -0.518 15.266 1 98.25 418 GLU A CA 1
ATOM 3219 C C . GLU A 1 418 ? 13.227 -0.339 16.625 1 98.25 418 GLU A C 1
ATOM 3221 O O . GLU A 1 418 ? 14.172 0.443 16.766 1 98.25 418 GLU A O 1
ATOM 3226 N N . LEU A 1 419 ? 12.68 -1.029 17.672 1 95.69 419 LEU A N 1
ATOM 3227 C CA . LEU A 1 419 ? 13.258 -0.945 19.016 1 95.69 419 LEU A CA 1
ATOM 3228 C C . LEU A 1 419 ? 14.414 -1.927 19.156 1 95.69 419 LEU A C 1
ATOM 3230 O O . LEU A 1 419 ? 14.234 -3.039 19.656 1 95.69 419 LEU A O 1
ATOM 3234 N N . ILE A 1 420 ? 15.562 -1.556 18.562 1 88.56 420 ILE A N 1
ATOM 3235 C CA . ILE A 1 420 ? 16.734 -2.424 18.562 1 88.56 420 ILE A CA 1
ATOM 3236 C C . ILE A 1 420 ? 17.938 -1.665 19.109 1 88.56 420 ILE A C 1
ATOM 3238 O O . ILE A 1 420 ? 18 -0.437 19.031 1 88.56 420 ILE A O 1
ATOM 3242 N N . MET B 1 1 ? 20.109 13.617 -7.609 1 77.38 1 MET B N 1
ATOM 3243 C CA . MET B 1 1 ? 20.531 12.703 -8.672 1 77.38 1 MET B CA 1
ATOM 3244 C C . MET B 1 1 ? 21.062 11.406 -8.094 1 77.38 1 MET B C 1
ATOM 3246 O O . MET B 1 1 ? 21.734 11.414 -7.059 1 77.38 1 MET B O 1
ATOM 3250 N N . PRO B 1 2 ? 20.719 10.32 -8.867 1 83.19 2 PRO B N 1
ATOM 3251 C CA . PRO B 1 2 ? 21.25 9.07 -8.32 1 83.19 2 PRO B CA 1
ATOM 3252 C C . PRO B 1 2 ? 22.766 9.102 -8.148 1 83.19 2 PRO B C 1
ATOM 3254 O O . PRO B 1 2 ? 23.484 9.539 -9.047 1 83.19 2 PRO B O 1
ATOM 3257 N N . HIS B 1 3 ? 23.172 8.719 -6.977 1 86.25 3 HIS B N 1
ATOM 3258 C CA . HIS B 1 3 ? 24.594 8.664 -6.684 1 86.25 3 HIS B CA 1
ATOM 3259 C C . HIS B 1 3 ? 25.25 7.453 -7.344 1 86.25 3 HIS B C 1
ATOM 3261 O O . HIS B 1 3 ? 24.656 6.371 -7.387 1 86.25 3 HIS B O 1
ATOM 3267 N N . SER B 1 4 ? 26.422 7.793 -7.801 1 90.25 4 SER B N 1
ATOM 3268 C CA . SER B 1 4 ? 27.188 6.652 -8.281 1 90.25 4 SER B CA 1
ATOM 3269 C C . SER B 1 4 ? 27.594 5.727 -7.137 1 90.25 4 SER B C 1
ATOM 3271 O O . SER B 1 4 ? 28.078 6.188 -6.105 1 90.25 4 SER B O 1
ATOM 3273 N N . LEU B 1 5 ? 27.438 4.445 -7.324 1 93.19 5 LEU B N 1
ATOM 3274 C CA . LEU B 1 5 ? 27.812 3.471 -6.305 1 93.19 5 LEU B CA 1
ATOM 3275 C C . LEU B 1 5 ? 29.328 3.314 -6.234 1 93.19 5 LEU B C 1
ATOM 3277 O O . LEU B 1 5 ? 29.844 2.623 -5.352 1 93.19 5 LEU B O 1
ATOM 3281 N N . TYR B 1 6 ? 30.016 4.004 -7.07 1 90.25 6 TYR B N 1
ATOM 3282 C CA . TYR B 1 6 ? 31.469 3.881 -7.098 1 90.25 6 TYR B CA 1
ATOM 3283 C C . TYR B 1 6 ? 32.125 5.168 -6.625 1 90.25 6 TYR B C 1
ATOM 3285 O O . TYR B 1 6 ? 33.375 5.266 -6.605 1 90.25 6 TYR B O 1
ATOM 3293 N N . ALA B 1 7 ? 31.203 6.086 -6.262 1 86.56 7 ALA B N 1
ATOM 3294 C CA . ALA B 1 7 ? 31.734 7.293 -5.629 1 86.56 7 ALA B CA 1
ATOM 3295 C C . ALA B 1 7 ? 32.062 7.039 -4.164 1 86.56 7 ALA B C 1
ATOM 3297 O O . ALA B 1 7 ? 31.5 6.152 -3.529 1 86.56 7 ALA B O 1
ATOM 3298 N N . THR B 1 8 ? 33 7.766 -3.646 1 84.81 8 THR B N 1
ATOM 3299 C CA . THR B 1 8 ? 33.469 7.477 -2.297 1 84.81 8 THR B CA 1
ATOM 3300 C C . THR B 1 8 ? 33.031 8.562 -1.323 1 84.81 8 THR B C 1
ATOM 3302 O O . THR B 1 8 ? 33.406 8.555 -0.154 1 84.81 8 THR B O 1
ATOM 3305 N N . ASP B 1 9 ? 32.188 9.391 -1.729 1 89.5 9 ASP B N 1
ATOM 3306 C CA . ASP B 1 9 ? 31.797 10.492 -0.861 1 89.5 9 ASP B CA 1
ATOM 3307 C C . ASP B 1 9 ? 30.594 10.102 -0.002 1 89.5 9 ASP B C 1
ATOM 3309 O O . ASP B 1 9 ? 30.156 10.867 0.857 1 89.5 9 ASP B O 1
ATOM 3313 N N . THR B 1 10 ? 30.047 8.938 -0.234 1 93.56 10 THR B N 1
ATOM 3314 C CA . THR B 1 10 ? 28.953 8.398 0.586 1 93.56 10 THR B CA 1
ATOM 3315 C C . THR B 1 10 ? 29.234 6.949 0.962 1 93.56 10 THR B C 1
ATOM 3317 O O . THR B 1 10 ? 30.156 6.324 0.418 1 93.56 10 THR B O 1
ATOM 3320 N N . ASP B 1 11 ? 28.5 6.445 1.899 1 96.69 11 ASP B N 1
ATOM 3321 C CA . ASP B 1 11 ? 28.641 5.051 2.312 1 96.69 11 ASP B CA 1
ATOM 3322 C C . ASP B 1 11 ? 27.812 4.129 1.414 1 96.69 11 ASP B C 1
ATOM 3324 O O . ASP B 1 11 ? 27.906 2.904 1.522 1 96.69 11 ASP B O 1
ATOM 3328 N N . LEU B 1 12 ? 27.047 4.727 0.517 1 97.38 12 LEU B N 1
ATOM 3329 C CA . LEU B 1 12 ? 26.266 3.924 -0.427 1 97.38 12 LEU B CA 1
ATOM 3330 C C . LEU B 1 12 ? 27.125 3.531 -1.63 1 97.38 12 LEU B C 1
ATOM 3332 O O . LEU B 1 12 ? 26.859 3.963 -2.754 1 97.38 12 LEU B O 1
ATOM 3336 N N . THR B 1 13 ? 28.094 2.682 -1.338 1 96.75 13 THR B N 1
ATOM 3337 C CA . THR B 1 13 ? 29 2.186 -2.373 1 96.75 13 THR B CA 1
ATOM 3338 C C . THR B 1 13 ? 28.672 0.734 -2.719 1 96.75 13 THR B C 1
ATOM 3340 O O . THR B 1 13 ? 28.078 0.015 -1.913 1 96.75 13 THR B O 1
ATOM 3343 N N . ALA B 1 14 ? 29.094 0.334 -3.914 1 96.25 14 ALA B N 1
ATOM 3344 C CA . ALA B 1 14 ? 28.891 -1.046 -4.352 1 96.25 14 ALA B CA 1
ATOM 3345 C C . ALA B 1 14 ? 29.469 -2.029 -3.334 1 96.25 14 ALA B C 1
ATOM 3347 O O . ALA B 1 14 ? 28.812 -3.01 -2.973 1 96.25 14 ALA B O 1
ATOM 3348 N N . ASP B 1 15 ? 30.672 -1.747 -2.822 1 95 15 ASP B N 1
ATOM 3349 C CA . ASP B 1 15 ? 31.344 -2.633 -1.879 1 95 15 ASP B CA 1
ATOM 3350 C C . ASP B 1 15 ? 30.547 -2.756 -0.58 1 95 15 ASP B C 1
ATOM 3352 O O . ASP B 1 15 ? 30.375 -3.857 -0.056 1 95 15 ASP B O 1
ATOM 3356 N N . ASN B 1 16 ? 30.125 -1.635 -0.049 1 96.62 16 ASN B N 1
ATOM 3357 C CA . ASN B 1 16 ? 29.359 -1.639 1.188 1 96.62 16 ASN B CA 1
ATOM 3358 C C . ASN B 1 16 ? 28.016 -2.355 1.013 1 96.62 16 ASN B C 1
ATOM 3360 O O . ASN B 1 16 ? 27.625 -3.16 1.859 1 96.62 16 ASN B O 1
ATOM 3364 N N . LEU B 1 17 ? 27.344 -2.098 -0.12 1 97.62 17 LEU B N 1
ATOM 3365 C CA . LEU B 1 17 ? 26 -2.623 -0.342 1 97.62 17 LEU B CA 1
ATOM 3366 C C . LEU B 1 17 ? 26.031 -4.129 -0.578 1 97.62 17 LEU B C 1
ATOM 3368 O O . LEU B 1 17 ? 25.141 -4.852 -0.133 1 97.62 17 LEU B O 1
ATOM 3372 N N . LEU B 1 18 ? 27.062 -4.633 -1.229 1 96.75 18 LEU B N 1
ATOM 3373 C CA . LEU B 1 18 ? 27.172 -6.043 -1.592 1 96.75 18 LEU B CA 1
ATOM 3374 C C . LEU B 1 18 ? 27.359 -6.91 -0.353 1 96.75 18 LEU B C 1
ATOM 3376 O O . LEU B 1 18 ? 27.109 -8.117 -0.387 1 96.75 18 LEU B O 1
ATOM 3380 N N . ARG B 1 19 ? 27.734 -6.328 0.75 1 95.69 19 ARG B N 1
ATOM 3381 C CA . ARG B 1 19 ? 28.016 -7.094 1.962 1 95.69 19 ARG B CA 1
ATOM 3382 C C . ARG B 1 19 ? 26.75 -7.23 2.816 1 95.69 19 ARG B C 1
ATOM 3384 O O . ARG B 1 19 ? 26.672 -8.102 3.682 1 95.69 19 ARG B O 1
ATOM 3391 N N . LEU B 1 20 ? 25.766 -6.402 2.607 1 97.44 20 LEU B N 1
ATOM 3392 C CA . LEU B 1 20 ? 24.641 -6.258 3.531 1 97.44 20 LEU B CA 1
ATOM 3393 C C . LEU B 1 20 ? 23.719 -7.469 3.457 1 97.44 20 LEU B C 1
ATOM 3395 O O . LEU B 1 20 ? 23.219 -7.941 4.48 1 97.44 20 LEU B O 1
ATOM 3399 N N . PRO B 1 21 ? 23.484 -8 2.193 1 96.31 21 PRO B N 1
ATOM 3400 C CA . PRO B 1 21 ? 22.547 -9.117 2.105 1 96.31 21 PRO B CA 1
ATOM 3401 C C . PRO B 1 21 ? 22.969 -10.312 2.955 1 96.31 21 PRO B C 1
ATOM 3403 O O . PRO B 1 21 ? 22.125 -10.992 3.547 1 96.31 21 PRO B O 1
ATOM 3406 N N . ALA B 1 22 ? 24.219 -10.602 3.031 1 95.12 22 ALA B N 1
ATOM 3407 C CA . ALA B 1 22 ? 24.719 -11.719 3.83 1 95.12 22 ALA B CA 1
ATOM 3408 C C . ALA B 1 22 ? 24.469 -11.484 5.316 1 95.12 22 ALA B C 1
ATOM 3410 O O . ALA B 1 22 ? 24.219 -12.43 6.07 1 95.12 22 ALA B O 1
ATOM 3411 N N . GLU B 1 23 ? 24.5 -10.266 5.723 1 95.81 23 GLU B N 1
ATOM 3412 C CA . GLU B 1 23 ? 24.406 -9.914 7.137 1 95.81 23 GLU B CA 1
ATOM 3413 C C . GLU B 1 23 ? 22.953 -9.672 7.539 1 95.81 23 GLU B C 1
ATOM 3415 O O . GLU B 1 23 ? 22.531 -10.062 8.633 1 95.81 23 GLU B O 1
ATOM 3420 N N . PHE B 1 24 ? 22.156 -9.039 6.695 1 96.81 24 PHE B N 1
ATOM 3421 C CA . PHE B 1 24 ? 20.844 -8.562 7.117 1 96.81 24 PHE B CA 1
ATOM 3422 C C . PHE B 1 24 ? 19.75 -9.195 6.277 1 96.81 24 PHE B C 1
ATOM 3424 O O . PHE B 1 24 ? 18.562 -8.977 6.535 1 96.81 24 PHE B O 1
ATOM 3431 N N . GLY B 1 25 ? 20.125 -10.031 5.273 1 95.69 25 GLY B N 1
ATOM 3432 C CA . GLY B 1 25 ? 19.156 -10.594 4.348 1 95.69 25 GLY B CA 1
ATOM 3433 C C . GLY B 1 25 ? 18.844 -9.672 3.184 1 95.69 25 GLY B C 1
ATOM 3434 O O . GLY B 1 25 ? 19.234 -8.508 3.184 1 95.69 25 GLY B O 1
ATOM 3435 N N . CYS B 1 26 ? 18.172 -10.156 2.234 1 96.81 26 CYS B N 1
ATOM 3436 C CA . CYS B 1 26 ? 17.719 -9.461 1.032 1 96.81 26 CYS B CA 1
ATOM 3437 C C . CYS B 1 26 ? 16.25 -9.719 0.771 1 96.81 26 CYS B C 1
ATOM 3439 O O . CYS B 1 26 ? 15.742 -10.812 1.039 1 96.81 26 CYS B O 1
ATOM 3441 N N . PRO B 1 27 ? 15.547 -8.719 0.287 1 98.56 27 PRO B N 1
ATOM 3442 C CA . PRO B 1 27 ? 15.906 -7.324 0.03 1 98.56 27 PRO B CA 1
ATOM 3443 C C . PRO B 1 27 ? 16.109 -6.52 1.313 1 98.56 27 PRO B C 1
ATOM 3445 O O . PRO B 1 27 ? 15.664 -6.941 2.385 1 98.56 27 PRO B O 1
ATOM 3448 N N . VAL B 1 28 ? 16.812 -5.367 1.189 1 98.88 28 VAL B N 1
ATOM 3449 C CA . VAL B 1 28 ? 17.109 -4.578 2.381 1 98.88 28 VAL B CA 1
ATOM 3450 C C . VAL B 1 28 ? 17.125 -3.094 2.025 1 98.88 28 VAL B C 1
ATOM 3452 O O . VAL B 1 28 ? 17.625 -2.703 0.972 1 98.88 28 VAL B O 1
ATOM 3455 N N . TRP B 1 29 ? 16.469 -2.275 2.885 1 98.94 29 TRP B N 1
ATOM 3456 C CA . TRP B 1 29 ? 16.578 -0.822 2.807 1 98.94 29 TRP B CA 1
ATOM 3457 C C . TRP B 1 29 ? 17.875 -0.333 3.418 1 98.94 29 TRP B C 1
ATOM 3459 O O . TRP B 1 29 ? 18.281 -0.788 4.492 1 98.94 29 TRP B O 1
ATOM 3469 N N . VAL B 1 30 ? 18.516 0.609 2.752 1 98.88 30 VAL B N 1
ATOM 3470 C CA . VAL B 1 30 ? 19.781 1.119 3.256 1 98.88 30 VAL B CA 1
ATOM 3471 C C . VAL B 1 30 ? 19.797 2.645 3.201 1 98.88 30 VAL B C 1
ATOM 3473 O O . VAL B 1 30 ? 19.406 3.236 2.188 1 98.88 30 VAL B O 1
ATOM 3476 N N . TYR B 1 31 ? 20.203 3.258 4.301 1 98.81 31 TYR B N 1
ATOM 3477 C CA . TYR B 1 31 ? 20.281 4.711 4.391 1 98.81 31 TYR B CA 1
ATOM 3478 C C . TYR B 1 31 ? 21.688 5.168 4.723 1 98.81 31 TYR B C 1
ATOM 3480 O O . TYR B 1 31 ? 22.484 4.414 5.297 1 98.81 31 TYR B O 1
ATOM 3488 N N . ASP B 1 32 ? 22 6.391 4.352 1 98.69 32 ASP B N 1
ATOM 3489 C CA . ASP B 1 32 ? 23.25 7.051 4.703 1 98.69 32 ASP B CA 1
ATOM 3490 C C . ASP B 1 32 ? 23 8.305 5.539 1 98.69 32 ASP B C 1
ATOM 3492 O O . ASP B 1 32 ? 22.5 9.312 5.027 1 98.69 32 ASP B O 1
ATOM 3496 N N . ALA B 1 33 ? 23.469 8.32 6.766 1 98.69 33 ALA B N 1
ATOM 3497 C CA . ALA B 1 33 ? 23.219 9.406 7.711 1 98.69 33 ALA B CA 1
ATOM 3498 C C . ALA B 1 33 ? 23.859 10.703 7.25 1 98.69 33 ALA B C 1
ATOM 3500 O O . ALA B 1 33 ? 23.328 11.789 7.469 1 98.69 33 ALA B O 1
ATOM 3501 N N . GLN B 1 34 ? 24.984 10.617 6.617 1 97.88 34 GLN B N 1
ATOM 3502 C CA . GLN B 1 34 ? 25.719 11.812 6.207 1 97.88 34 GLN B CA 1
ATOM 3503 C C . GLN B 1 34 ? 24.953 12.594 5.145 1 97.88 34 GLN B C 1
ATOM 3505 O O . GLN B 1 34 ? 24.984 13.82 5.117 1 97.88 34 GLN B O 1
ATOM 3510 N N . ILE B 1 35 ? 24.312 11.875 4.281 1 97.75 35 ILE B N 1
ATOM 3511 C CA . ILE B 1 35 ? 23.5 12.531 3.264 1 97.75 35 ILE B CA 1
ATOM 3512 C C . ILE B 1 35 ? 22.375 13.32 3.926 1 97.75 35 ILE B C 1
ATOM 3514 O O . ILE B 1 35 ? 22.109 14.461 3.549 1 97.75 35 ILE B O 1
ATOM 3518 N N . ILE B 1 36 ? 21.75 12.789 4.941 1 98.56 36 ILE B N 1
ATOM 3519 C CA . ILE B 1 36 ? 20.672 13.438 5.672 1 98.56 36 ILE B CA 1
ATOM 3520 C C . ILE B 1 36 ? 21.188 14.703 6.352 1 98.56 36 ILE B C 1
ATOM 3522 O O . ILE B 1 36 ? 20.578 15.773 6.246 1 98.56 36 ILE B O 1
ATOM 3526 N N . ARG B 1 37 ? 22.359 14.609 6.992 1 98.56 37 ARG B N 1
ATOM 3527 C CA . ARG B 1 37 ? 22.969 15.758 7.668 1 98.56 37 ARG B CA 1
ATOM 3528 C C . ARG B 1 37 ? 23.281 16.875 6.68 1 98.56 37 ARG B C 1
ATOM 3530 O O . ARG B 1 37 ? 23.047 18.047 6.969 1 98.56 37 ARG B O 1
ATOM 3537 N N . ARG B 1 38 ? 23.766 16.469 5.531 1 97.69 38 ARG B N 1
ATOM 3538 C CA . ARG B 1 38 ? 24.094 17.453 4.508 1 97.69 38 ARG B CA 1
ATOM 3539 C C . ARG B 1 38 ? 22.844 18.172 4.02 1 97.69 38 ARG B C 1
ATOM 3541 O O . ARG B 1 38 ? 22.859 19.391 3.814 1 97.69 38 ARG B O 1
ATOM 3548 N N . GLN B 1 39 ? 21.781 17.422 3.791 1 97.94 39 GLN B N 1
ATOM 3549 C CA . GLN B 1 39 ? 20.531 18.016 3.332 1 97.94 39 GLN B CA 1
ATOM 3550 C C . GLN B 1 39 ? 19.953 18.969 4.379 1 97.94 39 GLN B C 1
ATOM 3552 O O . GLN B 1 39 ? 19.453 20.047 4.039 1 97.94 39 GLN B O 1
ATOM 3557 N N . ILE B 1 40 ? 20.031 18.594 5.66 1 98.69 40 ILE B N 1
ATOM 3558 C CA . ILE B 1 40 ? 19.547 19.438 6.746 1 98.69 40 ILE B CA 1
ATOM 3559 C C . ILE B 1 40 ? 20.328 20.75 6.758 1 98.69 40 ILE B C 1
ATOM 3561 O O . ILE B 1 40 ? 19.734 21.828 6.883 1 98.69 40 ILE B O 1
ATOM 3565 N N . ALA B 1 41 ? 21.609 20.656 6.555 1 98.44 41 ALA B N 1
ATOM 3566 C CA . ALA B 1 41 ? 22.469 21.828 6.594 1 98.44 41 ALA B CA 1
ATOM 3567 C C . ALA B 1 41 ? 22.109 22.828 5.5 1 98.44 41 ALA B C 1
ATOM 3569 O O . ALA B 1 41 ? 22.234 24.047 5.688 1 98.44 41 ALA B O 1
ATOM 3570 N N . GLN B 1 42 ? 21.594 22.344 4.41 1 97.94 42 GLN B N 1
ATOM 3571 C CA . GLN B 1 42 ? 21.219 23.203 3.285 1 97.94 42 GLN B CA 1
ATOM 3572 C C . GLN B 1 42 ? 20.016 24.062 3.621 1 97.94 42 GLN B C 1
ATOM 3574 O O . GLN B 1 42 ? 19.703 25.016 2.908 1 97.94 42 GLN B O 1
ATOM 3579 N N . LEU B 1 43 ? 19.312 23.75 4.715 1 98.19 43 LEU B N 1
ATOM 3580 C CA . LEU B 1 43 ? 18.094 24.484 5.066 1 98.19 43 LEU B CA 1
ATOM 3581 C C . LEU B 1 43 ? 18.297 25.297 6.336 1 98.19 43 LEU B C 1
ATOM 3583 O O . LEU B 1 43 ? 17.328 25.719 6.973 1 98.19 43 LEU B O 1
ATOM 3587 N N . SER B 1 44 ? 19.562 25.562 6.676 1 97.06 44 SER B N 1
ATOM 3588 C CA . SER B 1 44 ? 19.922 26.188 7.941 1 97.06 44 SER B CA 1
ATOM 3589 C C . SER B 1 44 ? 19.438 27.625 8 1 97.06 44 SER B C 1
ATOM 3591 O O . SER B 1 44 ? 19.375 28.234 9.078 1 97.06 44 SER B O 1
ATOM 3593 N N . GLN B 1 45 ? 19.062 28.172 6.867 1 97.62 45 GLN B N 1
ATOM 3594 C CA . GLN B 1 45 ? 18.594 29.562 6.836 1 97.62 45 GLN B CA 1
ATOM 3595 C C . GLN B 1 45 ? 17.188 29.688 7.414 1 97.62 45 GLN B C 1
ATOM 3597 O O . GLN B 1 45 ? 16.781 30.781 7.809 1 97.62 45 GLN B O 1
ATOM 3602 N N . PHE B 1 46 ? 16.453 28.641 7.406 1 98.25 46 PHE B N 1
ATOM 3603 C CA . PHE B 1 46 ? 15.117 28.672 7.988 1 98.25 46 PHE B CA 1
ATOM 3604 C C . PHE B 1 46 ? 15.188 28.672 9.508 1 98.25 46 PHE B C 1
ATOM 3606 O O . PHE B 1 46 ? 16.047 28.016 10.102 1 98.25 46 PHE B O 1
ATOM 3613 N N . ASP B 1 47 ? 14.266 29.406 10.148 1 98.19 47 ASP B N 1
ATOM 3614 C CA . ASP B 1 47 ? 14.234 29.453 11.609 1 98.19 47 ASP B CA 1
ATOM 3615 C C . ASP B 1 47 ? 13.938 28.062 12.188 1 98.19 47 ASP B C 1
ATOM 3617 O O . ASP B 1 47 ? 14.461 27.703 13.242 1 98.19 47 ASP B O 1
ATOM 3621 N N . VAL B 1 48 ? 13.055 27.391 11.516 1 98.19 48 VAL B N 1
ATOM 3622 C CA . VAL B 1 48 ? 12.617 26.078 11.969 1 98.19 48 VAL B CA 1
ATOM 3623 C C . VAL B 1 48 ? 12.523 25.125 10.773 1 98.19 48 VAL B C 1
ATOM 3625 O O . VAL B 1 48 ? 11.891 25.438 9.766 1 98.19 48 VAL B O 1
ATOM 3628 N N . VAL B 1 49 ? 13.203 24.016 10.844 1 98.56 49 VAL B N 1
ATOM 3629 C CA . VAL B 1 49 ? 13.023 22.891 9.93 1 98.56 49 VAL B CA 1
ATOM 3630 C C . VAL B 1 49 ? 12.234 21.781 10.617 1 98.56 49 VAL B C 1
ATOM 3632 O O . VAL B 1 49 ? 12.648 21.281 11.672 1 98.56 49 VAL B O 1
ATOM 3635 N N . ARG B 1 50 ? 11.102 21.469 10.109 1 98.38 50 ARG B N 1
ATOM 3636 C CA . ARG B 1 50 ? 10.234 20.422 10.641 1 98.38 50 ARG B CA 1
ATOM 3637 C C . ARG B 1 50 ? 10.125 19.266 9.664 1 98.38 50 ARG B C 1
ATOM 3639 O O . ARG B 1 50 ? 9.555 19.406 8.586 1 98.38 50 ARG B O 1
ATOM 3646 N N . PHE B 1 51 ? 10.594 18.125 10.094 1 98.81 51 PHE B N 1
ATOM 3647 C CA . PHE B 1 51 ? 10.625 16.969 9.227 1 98.81 51 PHE B CA 1
ATOM 3648 C C . PHE B 1 51 ? 9.234 16.359 9.086 1 98.81 51 PHE B C 1
ATOM 3650 O O . PHE B 1 51 ? 8.617 15.961 10.078 1 98.81 51 PHE B O 1
ATOM 3657 N N . ALA B 1 52 ? 8.703 16.344 7.793 1 98.06 52 ALA B N 1
ATOM 3658 C CA . ALA B 1 52 ? 7.504 15.562 7.523 1 98.06 52 ALA B CA 1
ATOM 3659 C C . ALA B 1 52 ? 7.789 14.07 7.621 1 98.06 52 ALA B C 1
ATOM 3661 O O . ALA B 1 52 ? 8.109 13.43 6.617 1 98.06 52 ALA B O 1
ATOM 3662 N N . GLN B 1 53 ? 7.52 13.484 8.734 1 98.25 53 GLN B N 1
ATOM 3663 C CA . GLN B 1 53 ? 8.047 12.148 9.031 1 98.25 53 GLN B CA 1
ATOM 3664 C C . GLN B 1 53 ? 7.316 11.078 8.227 1 98.25 53 GLN B C 1
ATOM 3666 O O . GLN B 1 53 ? 7.766 9.93 8.156 1 98.25 53 GLN B O 1
ATOM 3671 N N . LYS B 1 54 ? 6.191 11.461 7.516 1 97.88 54 LYS B N 1
ATOM 3672 C CA . LYS B 1 54 ? 5.535 10.484 6.66 1 97.88 54 LYS B CA 1
ATOM 3673 C C . LYS B 1 54 ? 6.469 10 5.559 1 97.88 54 LYS B C 1
ATOM 3675 O O . LYS B 1 54 ? 6.277 8.922 5 1 97.88 54 LYS B O 1
ATOM 3680 N N . ALA B 1 55 ? 7.492 10.805 5.23 1 98.12 55 ALA B N 1
ATOM 3681 C CA . ALA B 1 55 ? 8.445 10.445 4.188 1 98.12 55 ALA B CA 1
ATOM 3682 C C . ALA B 1 55 ? 9.328 9.281 4.621 1 98.12 55 ALA B C 1
ATOM 3684 O O . ALA B 1 55 ? 9.719 8.453 3.797 1 98.12 55 ALA B O 1
ATOM 3685 N N . CYS B 1 56 ? 9.703 9.234 5.836 1 98.69 56 CYS B N 1
ATOM 3686 C CA . CYS B 1 56 ? 10.531 8.211 6.469 1 98.69 56 CYS B CA 1
ATOM 3687 C C . CYS B 1 56 ? 10.352 8.219 7.98 1 98.69 56 CYS B C 1
ATOM 3689 O O . CYS B 1 56 ? 10.969 9.023 8.68 1 98.69 56 CYS B O 1
ATOM 3691 N N . SER B 1 57 ? 9.641 7.281 8.547 1 97.88 57 SER B N 1
ATOM 3692 C CA . SER B 1 57 ? 9.133 7.41 9.906 1 97.88 57 SER B CA 1
ATOM 3693 C C . SER B 1 57 ? 9.93 6.543 10.875 1 97.88 57 SER B C 1
ATOM 3695 O O . SER B 1 57 ? 9.547 6.395 12.039 1 97.88 57 SER B O 1
ATOM 3697 N N . ASN B 1 58 ? 11.031 5.926 10.406 1 98.69 58 ASN B N 1
ATOM 3698 C CA . ASN B 1 58 ? 11.844 5.102 11.289 1 98.69 58 ASN B CA 1
ATOM 3699 C C . ASN B 1 58 ? 12.336 5.895 12.5 1 98.69 58 ASN B C 1
ATOM 3701 O O . ASN B 1 58 ? 12.852 7 12.352 1 98.69 58 ASN B O 1
ATOM 3705 N N . ILE B 1 59 ? 12.25 5.348 13.711 1 98.69 59 ILE B N 1
ATOM 3706 C CA . ILE B 1 59 ? 12.516 6.09 14.938 1 98.69 59 ILE B CA 1
ATOM 3707 C C . ILE B 1 59 ? 13.992 6.465 15.008 1 98.69 59 ILE B C 1
ATOM 3709 O O . ILE B 1 59 ? 14.359 7.473 15.617 1 98.69 59 ILE B O 1
ATOM 3713 N N . HIS B 1 60 ? 14.898 5.699 14.398 1 98.81 60 HIS B N 1
ATOM 3714 C CA . HIS B 1 60 ? 16.328 6.016 14.391 1 98.81 60 HIS B CA 1
ATOM 3715 C C . HIS B 1 60 ? 16.625 7.195 13.477 1 98.81 60 HIS B C 1
ATOM 3717 O O . HIS B 1 60 ? 17.516 8 13.758 1 98.81 60 HIS B O 1
ATOM 3723 N N . ILE B 1 61 ? 15.953 7.273 12.383 1 98.88 61 ILE B N 1
ATOM 3724 C CA . ILE B 1 61 ? 16.078 8.43 11.5 1 98.88 61 ILE B CA 1
ATOM 3725 C C . ILE B 1 61 ? 15.508 9.664 12.18 1 98.88 61 ILE B C 1
ATOM 3727 O O . ILE B 1 61 ? 16.094 10.75 12.102 1 98.88 61 ILE B O 1
ATOM 3731 N N . LEU B 1 62 ? 14.367 9.492 12.883 1 98.88 62 LEU B N 1
ATOM 3732 C CA . LEU B 1 62 ? 13.789 10.602 13.641 1 98.88 62 LEU B CA 1
ATOM 3733 C C . LEU B 1 62 ? 14.758 11.078 14.719 1 98.88 62 LEU B C 1
ATOM 3735 O O . LEU B 1 62 ? 14.883 12.281 14.953 1 98.88 62 LEU B O 1
ATOM 3739 N N . ARG B 1 63 ? 15.391 10.125 15.375 1 98.62 63 ARG B N 1
ATOM 3740 C CA . ARG B 1 63 ? 16.391 10.484 16.375 1 98.62 63 ARG B CA 1
ATOM 3741 C C . ARG B 1 63 ? 17.531 11.289 15.75 1 98.62 63 ARG B C 1
ATOM 3743 O O . ARG B 1 63 ? 18 12.266 16.328 1 98.62 63 ARG B O 1
ATOM 3750 N N . LEU B 1 64 ? 17.969 10.82 14.586 1 98.69 64 LEU B N 1
ATOM 3751 C CA . LEU B 1 64 ? 19 11.555 13.852 1 98.69 64 LEU B CA 1
ATOM 3752 C C . LEU B 1 64 ? 18.547 12.977 13.547 1 98.69 64 LEU B C 1
ATOM 3754 O O . LEU B 1 64 ? 19.297 13.93 13.734 1 98.69 64 LEU B O 1
ATOM 3758 N N . MET B 1 65 ? 17.297 13.148 13.125 1 98.81 65 MET B N 1
ATOM 3759 C CA . MET B 1 65 ? 16.719 14.469 12.875 1 98.81 65 MET B CA 1
ATOM 3760 C C . MET B 1 65 ? 16.75 15.32 14.141 1 98.81 65 MET B C 1
ATOM 3762 O O . MET B 1 65 ? 17.219 16.469 14.109 1 98.81 65 MET B O 1
ATOM 3766 N N . ARG B 1 66 ? 16.297 14.742 15.195 1 98.69 66 ARG B N 1
ATOM 3767 C CA . ARG B 1 66 ? 16.25 15.445 16.469 1 98.69 66 ARG B CA 1
ATOM 3768 C C . ARG B 1 66 ? 17.641 15.914 16.891 1 98.69 66 ARG B C 1
ATOM 3770 O O . ARG B 1 66 ? 17.797 17.062 17.328 1 98.69 66 ARG B O 1
ATOM 3777 N N . GLU B 1 67 ? 18.609 15.055 16.719 1 98.38 67 GLU B N 1
ATOM 3778 C CA . GLU B 1 67 ? 19.984 15.352 17.094 1 98.38 67 GLU B CA 1
ATOM 3779 C C . GLU B 1 67 ? 20.547 16.516 16.281 1 98.38 67 GLU B C 1
ATOM 3781 O O . GLU B 1 67 ? 21.453 17.219 16.719 1 98.38 67 GLU B O 1
ATOM 3786 N N . GLN B 1 68 ? 20 16.688 15.109 1 98.5 68 GLN B N 1
ATOM 3787 C CA . GLN B 1 68 ? 20.438 17.781 14.234 1 98.5 68 GLN B CA 1
ATOM 3788 C C . GLN B 1 68 ? 19.625 19.047 14.477 1 98.5 68 GLN B C 1
ATOM 3790 O O . GLN B 1 68 ? 19.75 20.031 13.75 1 98.5 68 GLN B O 1
ATOM 3795 N N . GLY B 1 69 ? 18.703 19.062 15.414 1 98.06 69 GLY B N 1
ATOM 3796 C CA . GLY B 1 69 ? 17.906 20.219 15.766 1 98.06 69 GLY B CA 1
ATOM 3797 C C . GLY B 1 69 ? 16.641 20.359 14.945 1 98.06 69 GLY B C 1
ATOM 3798 O O . GLY B 1 69 ? 15.953 21.375 15.016 1 98.06 69 GLY B O 1
ATOM 3799 N N . VAL B 1 70 ? 16.375 19.359 14.133 1 98.81 70 VAL B N 1
ATOM 3800 C CA . VAL B 1 70 ? 15.18 19.359 13.281 1 98.81 70 VAL B CA 1
ATOM 3801 C C . VAL B 1 70 ? 13.953 18.969 14.102 1 98.81 70 VAL B C 1
ATOM 3803 O O . VAL B 1 70 ? 14.016 18.062 14.93 1 98.81 70 VAL B O 1
ATOM 3806 N N . LYS B 1 71 ? 12.836 19.688 14.008 1 98.69 71 LYS B N 1
ATOM 3807 C CA . LYS B 1 71 ? 11.555 19.344 14.633 1 98.69 71 LYS B CA 1
ATOM 3808 C C . LYS B 1 71 ? 10.781 18.359 13.773 1 98.69 71 LYS B C 1
ATOM 3810 O O . LYS B 1 71 ? 11.281 17.891 12.742 1 98.69 71 LYS B O 1
ATOM 3815 N N . VAL B 1 72 ? 9.516 17.969 14.273 1 98.62 72 VAL B N 1
ATOM 3816 C CA . VAL B 1 72 ? 8.82 16.953 13.5 1 98.62 72 VAL B CA 1
ATOM 3817 C C . VAL B 1 72 ? 7.371 17.359 13.281 1 98.62 72 VAL B C 1
ATOM 3819 O O . VAL B 1 72 ? 6.742 17.938 14.172 1 98.62 72 VAL B O 1
ATOM 3822 N N . ASP B 1 73 ? 6.914 17.141 12.094 1 98.38 73 ASP B N 1
ATOM 3823 C CA . ASP B 1 73 ? 5.496 17.188 11.742 1 98.38 73 ASP B CA 1
ATOM 3824 C C . ASP B 1 73 ? 4.863 15.797 11.797 1 98.38 73 ASP B C 1
ATOM 3826 O O . ASP B 1 73 ? 5.348 14.867 11.156 1 98.38 73 ASP B O 1
ATOM 3830 N N . SER B 1 74 ? 3.822 15.633 12.609 1 98.69 74 SER B N 1
ATOM 3831 C CA . SER B 1 74 ? 3.088 14.383 12.727 1 98.69 74 SER B CA 1
ATOM 3832 C C . SER B 1 74 ? 1.689 14.5 12.125 1 98.69 74 SER B C 1
ATOM 3834 O O . SER B 1 74 ? 0.989 15.484 12.375 1 98.69 74 SER B O 1
ATOM 3836 N N . VAL B 1 75 ? 1.245 13.445 11.391 1 98.25 75 VAL B N 1
ATOM 3837 C CA . VAL B 1 75 ? -0.027 13.547 10.688 1 98.25 75 VAL B CA 1
ATOM 3838 C C . VAL B 1 75 ? -1.004 12.508 11.227 1 98.25 75 VAL B C 1
ATOM 3840 O O . VAL B 1 75 ? -2.125 12.383 10.727 1 98.25 75 VAL B O 1
ATOM 3843 N N . SER B 1 76 ? -0.607 11.727 12.164 1 98.62 76 SER B N 1
ATOM 3844 C CA . SER B 1 76 ? -1.43 10.703 12.805 1 98.62 76 SER B CA 1
ATOM 3845 C C . SER B 1 76 ? -0.982 10.453 14.242 1 98.62 76 SER B C 1
ATOM 3847 O O . SER B 1 76 ? 0.091 10.898 14.648 1 98.62 76 SER B O 1
ATOM 3849 N N . LEU B 1 77 ? -1.854 9.758 14.992 1 98.56 77 LEU B N 1
ATOM 3850 C CA . LEU B 1 77 ? -1.491 9.352 16.344 1 98.56 77 LEU B CA 1
ATOM 3851 C C . LEU B 1 77 ? -0.222 8.5 16.328 1 98.56 77 LEU B C 1
ATOM 3853 O O . LEU B 1 77 ? 0.654 8.68 17.188 1 98.56 77 LEU B O 1
ATOM 3857 N N . GLY B 1 78 ? -0.106 7.59 15.375 1 98.62 78 GLY B N 1
ATOM 3858 C CA . GLY B 1 78 ? 1.085 6.762 15.266 1 98.62 78 GLY B CA 1
ATOM 3859 C C . GLY B 1 78 ? 2.357 7.566 15.078 1 98.62 78 GLY B C 1
ATOM 3860 O O . GLY B 1 78 ? 3.402 7.223 15.633 1 98.62 78 GLY B O 1
ATOM 3861 N N . GLU B 1 79 ? 2.266 8.594 14.359 1 98.75 79 GLU B N 1
ATOM 3862 C CA . GLU B 1 79 ? 3.445 9.414 14.117 1 98.75 79 GLU B CA 1
ATOM 3863 C C . GLU B 1 79 ? 3.816 10.227 15.359 1 98.75 79 GLU B C 1
ATOM 3865 O O . GLU B 1 79 ? 4.996 10.492 15.602 1 98.75 79 GLU B O 1
ATOM 3870 N N . ILE B 1 80 ? 2.779 10.672 16.109 1 98.75 80 ILE B N 1
ATOM 3871 C CA . ILE B 1 80 ? 3.08 11.305 17.391 1 98.75 80 ILE B CA 1
ATOM 3872 C C . ILE B 1 80 ? 3.875 10.344 18.266 1 98.75 80 ILE B C 1
ATOM 3874 O O . ILE B 1 80 ? 4.926 10.703 18.812 1 98.75 80 ILE B O 1
ATOM 3878 N N . GLU B 1 81 ? 3.445 9.117 18.328 1 98.75 81 GLU B N 1
ATOM 3879 C CA . GLU B 1 81 ? 4.094 8.125 19.188 1 98.75 81 GLU B CA 1
ATOM 3880 C C . GLU B 1 81 ? 5.5 7.805 18.688 1 98.75 81 GLU B C 1
ATOM 3882 O O . GLU B 1 81 ? 6.414 7.586 19.484 1 98.75 81 GLU B O 1
ATOM 3887 N N . ARG B 1 82 ? 5.727 7.793 17.406 1 98.5 82 ARG B N 1
ATOM 3888 C CA . ARG B 1 82 ? 7.055 7.594 16.828 1 98.5 82 ARG B CA 1
ATOM 3889 C C . ARG B 1 82 ? 8 8.719 17.234 1 98.5 82 ARG B C 1
ATOM 3891 O O . ARG B 1 82 ? 9.156 8.469 17.578 1 98.5 82 ARG B O 1
ATOM 3898 N N . ALA B 1 83 ? 7.453 9.914 17.125 1 98.75 83 ALA B N 1
ATOM 3899 C CA . ALA B 1 83 ? 8.273 11.062 17.516 1 98.75 83 ALA B CA 1
ATOM 3900 C C . ALA B 1 83 ? 8.672 10.984 18.984 1 98.75 83 ALA B C 1
ATOM 3902 O O . ALA B 1 83 ? 9.836 11.219 19.328 1 98.75 83 ALA B O 1
ATOM 3903 N N . LEU B 1 84 ? 7.723 10.648 19.844 1 98.69 84 LEU B N 1
ATOM 3904 C CA . LEU B 1 84 ? 8.008 10.5 21.266 1 98.69 84 LEU B CA 1
ATOM 3905 C C . LEU B 1 84 ? 9.055 9.406 21.484 1 98.69 84 LEU B C 1
ATOM 3907 O O . LEU B 1 84 ? 10 9.602 22.266 1 98.69 84 LEU B O 1
ATOM 3911 N N . ALA B 1 85 ? 8.914 8.32 20.797 1 98.5 85 ALA B N 1
ATOM 3912 C CA . ALA B 1 85 ? 9.852 7.207 20.922 1 98.5 85 ALA B CA 1
ATOM 3913 C C . ALA B 1 85 ? 11.25 7.605 20.453 1 98.5 85 ALA B C 1
ATOM 3915 O O . ALA B 1 85 ? 12.25 7.074 20.938 1 98.5 85 ALA B O 1
ATOM 3916 N N . ALA B 1 86 ? 11.328 8.539 19.547 1 98.44 86 ALA B N 1
ATOM 3917 C CA . ALA B 1 86 ? 12.602 9 19 1 98.44 86 ALA B CA 1
ATOM 3918 C C . ALA B 1 86 ? 13.25 10.031 19.922 1 98.44 86 ALA B C 1
ATOM 3920 O O . ALA B 1 86 ? 14.359 10.5 19.656 1 98.44 86 ALA B O 1
ATOM 3921 N N . GLY B 1 87 ? 12.523 10.477 20.953 1 98.44 87 GLY B N 1
ATOM 3922 C CA . GLY B 1 87 ? 13.133 11.328 21.969 1 98.44 87 GLY B CA 1
ATOM 3923 C C . GLY B 1 87 ? 12.594 12.75 21.953 1 98.44 87 GLY B C 1
ATOM 3924 O O . GLY B 1 87 ? 13 13.578 22.766 1 98.44 87 GLY B O 1
ATOM 3925 N N . TYR B 1 88 ? 11.695 13.047 21.062 1 98.75 88 TYR B N 1
ATOM 3926 C CA . TYR B 1 88 ? 11.055 14.359 21.109 1 98.75 88 TYR B CA 1
ATOM 3927 C C . TYR B 1 88 ? 10.203 14.5 22.375 1 98.75 88 TYR B C 1
ATOM 3929 O O . TYR B 1 88 ? 9.562 13.539 22.797 1 98.75 88 TYR B O 1
ATOM 3937 N N . ASP B 1 89 ? 10.164 15.672 22.922 1 97.88 89 ASP B N 1
ATOM 3938 C CA . ASP B 1 89 ? 9.43 15.938 24.156 1 97.88 89 ASP B CA 1
ATOM 3939 C C . ASP B 1 89 ? 8.695 17.266 24.094 1 97.88 89 ASP B C 1
ATOM 3941 O O . ASP B 1 89 ? 9.219 18.312 24.5 1 97.88 89 ASP B O 1
ATOM 3945 N N . PRO B 1 90 ? 7.461 17.188 23.719 1 96.5 90 PRO B N 1
ATOM 3946 C CA . PRO B 1 90 ? 6.703 18.438 23.547 1 96.5 90 PRO B CA 1
ATOM 3947 C C . PRO B 1 90 ? 6.438 19.141 24.875 1 96.5 90 PRO B C 1
ATOM 3949 O O . PRO B 1 90 ? 6.078 20.328 24.891 1 96.5 90 PRO B O 1
ATOM 3952 N N . GLN B 1 91 ? 6.586 18.5 25.969 1 95 91 GLN B N 1
ATOM 3953 C CA . GLN B 1 91 ? 6.41 19.141 27.266 1 95 91 GLN B CA 1
ATOM 3954 C C . GLN B 1 91 ? 7.613 20.016 27.609 1 95 91 GLN B C 1
ATOM 3956 O O . GLN B 1 91 ? 7.453 21.094 28.188 1 95 91 GLN B O 1
ATOM 3961 N N . GLN B 1 92 ? 8.742 19.516 27.234 1 95.5 92 GLN B N 1
ATOM 3962 C CA . GLN B 1 92 ? 9.961 20.297 27.484 1 95.5 92 GLN B CA 1
ATOM 3963 C C . GLN B 1 92 ? 10.219 21.281 26.359 1 95.5 92 GLN B C 1
ATOM 3965 O O . GLN B 1 92 ? 10.766 22.375 26.594 1 95.5 92 GLN B O 1
ATOM 3970 N N . ASN B 1 93 ? 9.844 20.828 25.203 1 96.06 93 ASN B N 1
ATOM 3971 C CA . ASN B 1 93 ? 9.992 21.641 24 1 96.06 93 ASN B CA 1
ATOM 3972 C C . ASN B 1 93 ? 8.695 21.703 23.203 1 96.06 93 ASN B C 1
ATOM 3974 O O . ASN B 1 93 ? 8.531 20.953 22.234 1 96.06 93 ASN B O 1
ATOM 3978 N N . PRO B 1 94 ? 7.879 22.641 23.438 1 93 94 PRO B N 1
ATOM 3979 C CA . PRO B 1 94 ? 6.516 22.672 22.906 1 93 94 PRO B CA 1
ATOM 3980 C C . PRO B 1 94 ? 6.484 22.703 21.375 1 93 94 PRO B C 1
ATOM 3982 O O . PRO B 1 94 ? 5.469 22.344 20.766 1 93 94 PRO B O 1
ATOM 3985 N N . GLU B 1 95 ? 7.582 23.078 20.781 1 93.81 95 GLU B N 1
ATOM 3986 C CA . GLU B 1 95 ? 7.582 23.219 19.328 1 93.81 95 GLU B CA 1
ATOM 3987 C C . GLU B 1 95 ? 8.125 21.953 18.656 1 93.81 95 GLU B C 1
ATOM 3989 O O . GLU B 1 95 ? 8.227 21.891 17.422 1 93.81 95 GLU B O 1
ATOM 3994 N N . ASP B 1 96 ? 8.438 20.969 19.406 1 97.94 96 ASP B N 1
ATOM 3995 C CA . ASP B 1 96 ? 9.086 19.75 18.891 1 97.94 96 ASP B CA 1
ATOM 3996 C C . ASP B 1 96 ? 8.18 19.016 17.906 1 97.94 96 ASP B C 1
ATOM 3998 O O . ASP B 1 96 ? 8.648 18.484 16.906 1 97.94 96 ASP B O 1
ATOM 4002 N N . ILE B 1 97 ? 6.891 19.016 18.234 1 98.75 97 ILE B N 1
ATOM 4003 C CA . ILE B 1 97 ? 5.922 18.266 17.438 1 98.75 97 ILE B CA 1
ATOM 4004 C C . ILE B 1 97 ? 4.734 19.156 17.094 1 98.75 97 ILE B C 1
ATOM 4006 O O . ILE B 1 97 ? 4.219 19.875 17.953 1 98.75 97 ILE B O 1
ATOM 4010 N N . VAL B 1 98 ? 4.387 19.219 15.883 1 98.75 98 VAL B N 1
ATOM 4011 C CA . VAL B 1 98 ? 3.119 19.781 15.43 1 98.75 98 VAL B CA 1
ATOM 4012 C C . VAL B 1 98 ? 2.273 18.703 14.766 1 98.75 98 VAL B C 1
ATOM 4014 O O . VAL B 1 98 ? 2.795 17.859 14.023 1 98.75 98 VAL B O 1
ATOM 4017 N N . PHE B 1 99 ? 1.017 18.594 15.156 1 98.75 99 PHE B N 1
ATOM 4018 C CA . PHE B 1 99 ? 0.097 17.672 14.508 1 98.75 99 PHE B CA 1
ATOM 4019 C C . PHE B 1 99 ? -0.625 18.344 13.352 1 98.75 99 PHE B C 1
ATOM 4021 O O . PHE B 1 99 ? -1.337 19.328 13.539 1 98.75 99 PHE B O 1
ATOM 4028 N N . THR B 1 100 ? -0.435 17.844 12.117 1 98.38 100 THR B N 1
ATOM 4029 C CA . THR B 1 100 ? -1.032 18.422 10.914 1 98.38 100 THR B CA 1
ATOM 4030 C C . THR B 1 100 ? -1.993 17.438 10.258 1 98.38 100 THR B C 1
ATOM 4032 O O . THR B 1 100 ? -1.592 16.344 9.859 1 98.38 100 THR B O 1
ATOM 4035 N N . ALA B 1 101 ? -3.225 17.797 10.125 1 97.88 101 ALA B N 1
ATOM 4036 C CA . ALA B 1 101 ? -4.207 16.922 9.492 1 97.88 101 ALA B CA 1
ATOM 4037 C C . ALA B 1 101 ? -5.426 17.719 9.031 1 97.88 101 ALA B C 1
ATOM 4039 O O . ALA B 1 101 ? -5.535 18.906 9.289 1 97.88 101 ALA B O 1
ATOM 4040 N N . ASP B 1 102 ? -6.316 17.047 8.305 1 97.94 102 ASP B N 1
ATOM 4041 C CA . ASP B 1 102 ? -7.559 17.656 7.852 1 97.94 102 ASP B CA 1
ATOM 4042 C C . ASP B 1 102 ? -8.758 17.141 8.648 1 97.94 102 ASP B C 1
ATOM 4044 O O . ASP B 1 102 ? -9.859 17.688 8.547 1 97.94 102 ASP B O 1
ATOM 4048 N N . LEU B 1 103 ? -8.547 16.125 9.367 1 98.5 103 LEU B N 1
ATOM 4049 C CA . LEU B 1 103 ? -9.5 15.578 10.32 1 98.5 103 LEU B CA 1
ATOM 4050 C C . LEU B 1 103 ? -8.781 15.023 11.547 1 98.5 103 LEU B C 1
ATOM 4052 O O . LEU B 1 103 ? -7.562 14.844 11.531 1 98.5 103 LEU B O 1
ATOM 4056 N N . ILE B 1 104 ? -9.508 14.82 12.633 1 98.25 104 ILE B N 1
ATOM 4057 C CA . ILE B 1 104 ? -8.914 14.305 13.867 1 98.25 104 ILE B CA 1
ATOM 4058 C C . ILE B 1 104 ? -9.898 13.367 14.562 1 98.25 104 ILE B C 1
ATOM 4060 O O . ILE B 1 104 ? -11.086 13.68 14.68 1 98.25 104 ILE B O 1
ATOM 4064 N N . ASP B 1 105 ? -9.406 12.203 14.844 1 96.56 105 ASP B N 1
ATOM 4065 C CA . ASP B 1 105 ? -10.258 11.266 15.562 1 96.56 105 ASP B CA 1
ATOM 4066 C C . ASP B 1 105 ? -10.117 11.445 17.078 1 96.56 105 ASP B C 1
ATOM 4068 O O . ASP B 1 105 ? -9.297 12.242 17.531 1 96.56 105 ASP B O 1
ATOM 4072 N N . ASP B 1 106 ? -10.883 10.719 17.875 1 96.69 106 ASP B N 1
ATOM 4073 C CA . ASP B 1 106 ? -10.977 10.914 19.312 1 96.69 106 ASP B CA 1
ATOM 4074 C C . ASP B 1 106 ? -9.672 10.547 20 1 96.69 106 ASP B C 1
ATOM 4076 O O . ASP B 1 106 ? -9.211 11.258 20.891 1 96.69 106 ASP B O 1
ATOM 4080 N N . ALA B 1 107 ? -9.102 9.461 19.609 1 97.38 107 ALA B N 1
ATOM 4081 C CA . ALA B 1 107 ? -7.859 9.023 20.234 1 97.38 107 ALA B CA 1
ATOM 4082 C C . ALA B 1 107 ? -6.75 10.047 20.031 1 97.38 107 ALA B C 1
ATOM 4084 O O . ALA B 1 107 ? -5.965 10.312 20.953 1 97.38 107 ALA B O 1
ATOM 4085 N N . THR B 1 108 ? -6.656 10.555 18.844 1 98.31 108 THR B N 1
ATOM 4086 C CA . THR B 1 108 ? -5.664 11.586 18.562 1 98.31 108 THR B CA 1
ATOM 4087 C C . THR B 1 108 ? -5.953 12.852 19.359 1 98.31 108 THR B C 1
ATOM 4089 O O . THR B 1 108 ? -5.035 13.484 19.891 1 98.31 108 THR B O 1
ATOM 4092 N N . LEU B 1 109 ? -7.211 13.227 19.438 1 98.38 109 LEU B N 1
ATOM 4093 C CA . LEU B 1 109 ? -7.625 14.391 20.219 1 98.38 109 LEU B CA 1
ATOM 4094 C C . LEU B 1 109 ? -7.176 14.273 21.672 1 98.38 109 LEU B C 1
ATOM 4096 O O . LEU B 1 109 ? -6.629 15.219 22.234 1 98.38 109 LEU B O 1
ATOM 4100 N N . ASP B 1 110 ? -7.367 13.141 22.203 1 98.44 110 ASP B N 1
ATOM 4101 C CA . ASP B 1 110 ? -6.98 12.891 23.594 1 98.44 110 ASP B CA 1
ATOM 4102 C C . ASP B 1 110 ? -5.469 13.039 23.766 1 98.44 110 ASP B C 1
ATOM 4104 O O . ASP B 1 110 ? -5.012 13.617 24.766 1 98.44 110 ASP B O 1
ATOM 4108 N N . ARG B 1 111 ? -4.762 12.586 22.828 1 98.38 111 ARG B N 1
ATOM 4109 C CA . ARG B 1 111 ? -3.307 12.57 22.953 1 98.38 111 ARG B CA 1
ATOM 4110 C C . ARG B 1 111 ? -2.727 13.969 22.766 1 98.38 111 ARG B C 1
ATOM 4112 O O . ARG B 1 111 ? -1.808 14.359 23.484 1 98.38 111 ARG B O 1
ATOM 4119 N N . VAL B 1 112 ? -3.236 14.719 21.75 1 98.38 112 VAL B N 1
ATOM 4120 C CA . VAL B 1 112 ? -2.75 16.078 21.516 1 98.38 112 VAL B CA 1
ATOM 4121 C C . VAL B 1 112 ? -3.082 16.953 22.719 1 98.38 112 VAL B C 1
ATOM 4123 O O . VAL B 1 112 ? -2.303 17.844 23.094 1 98.38 112 VAL B O 1
ATOM 4126 N N . LYS B 1 113 ? -4.234 16.75 23.344 1 98.62 113 LYS B N 1
ATOM 4127 C CA . LYS B 1 113 ? -4.602 17.469 24.562 1 98.62 113 LYS B CA 1
ATOM 4128 C C . LYS B 1 113 ? -3.645 17.141 25.703 1 98.62 113 LYS B C 1
ATOM 4130 O O . LYS B 1 113 ? -3.113 18.047 26.344 1 98.62 113 LYS B O 1
ATOM 4135 N N . ALA B 1 114 ? -3.393 15.883 25.875 1 98.44 114 ALA B N 1
ATOM 4136 C CA . ALA B 1 114 ? -2.568 15.422 26.984 1 98.44 114 ALA B CA 1
ATOM 4137 C C . ALA B 1 114 ? -1.153 15.984 26.891 1 98.44 114 ALA B C 1
ATOM 4139 O O . ALA B 1 114 ? -0.534 16.297 27.906 1 98.44 114 ALA B O 1
ATOM 4140 N N . LEU B 1 115 ? -0.632 16.156 25.703 1 98.44 115 LEU B N 1
ATOM 4141 C CA . LEU B 1 115 ? 0.758 16.547 25.5 1 98.44 115 LEU B CA 1
ATOM 4142 C C . LEU B 1 115 ? 0.857 18.016 25.109 1 98.44 115 LEU B C 1
ATOM 4144 O O . LEU B 1 115 ? 1.958 18.547 24.953 1 98.44 115 LEU B O 1
ATOM 4148 N N . GLN B 1 116 ? -0.303 18.609 24.875 1 98.25 116 GLN B N 1
ATOM 4149 C CA . GLN B 1 116 ? -0.396 20.016 24.469 1 98.25 116 GLN B CA 1
ATOM 4150 C C . GLN B 1 116 ? 0.367 20.266 23.172 1 98.25 116 GLN B C 1
ATOM 4152 O O . GLN B 1 116 ? 1.123 21.234 23.062 1 98.25 116 GLN B O 1
ATOM 4157 N N . ILE B 1 117 ? 0.24 19.359 22.281 1 98.75 117 ILE B N 1
ATOM 4158 C CA . ILE B 1 117 ? 0.862 19.469 20.969 1 98.75 117 ILE B CA 1
ATOM 4159 C C . ILE B 1 117 ? 0.075 20.469 20.109 1 98.75 117 ILE B C 1
ATOM 4161 O O . ILE B 1 117 ? -1.136 20.312 19.938 1 98.75 117 ILE B O 1
ATOM 4165 N N . PRO B 1 118 ? 0.767 21.516 19.609 1 98.69 118 PRO B N 1
ATOM 4166 C CA . PRO B 1 118 ? 0.043 22.406 18.688 1 98.69 118 PRO B CA 1
ATOM 4167 C C . PRO B 1 118 ? -0.571 21.656 17.516 1 98.69 118 PRO B C 1
ATOM 4169 O O . PRO B 1 118 ? 0.038 20.734 16.984 1 98.69 118 PRO B O 1
ATOM 4172 N N . VAL B 1 119 ? -1.786 22.078 17.141 1 98.75 119 VAL B N 1
ATOM 4173 C CA . VAL B 1 119 ? -2.514 21.422 16.062 1 98.75 119 VAL B CA 1
ATOM 4174 C C . VAL B 1 119 ? -2.596 22.344 14.852 1 98.75 119 VAL B C 1
ATOM 4176 O O . VAL B 1 119 ? -3.043 23.484 14.961 1 98.75 119 VAL B O 1
ATOM 4179 N N . ASN B 1 120 ? -2.029 21.906 13.727 1 98.75 120 ASN B N 1
ATOM 4180 C CA . ASN B 1 120 ? -2.24 22.562 12.43 1 98.75 120 ASN B CA 1
ATOM 4181 C C . ASN B 1 120 ? -3.51 22.047 11.75 1 98.75 120 ASN B C 1
ATOM 4183 O O . ASN B 1 120 ? -3.49 21.016 11.078 1 98.75 120 ASN B O 1
ATOM 4187 N N . ALA B 1 121 ? -4.57 22.828 11.875 1 98.69 121 ALA B N 1
ATOM 4188 C CA . ALA B 1 121 ? -5.918 22.359 11.555 1 98.69 121 ALA B CA 1
ATOM 4189 C C . ALA B 1 121 ? -6.262 22.625 10.094 1 98.69 121 ALA B C 1
ATOM 4191 O O . ALA B 1 121 ? -6.188 23.766 9.625 1 98.69 121 ALA B O 1
ATOM 4192 N N . GLY B 1 122 ? -6.699 21.547 9.422 1 98.19 122 GLY B N 1
ATOM 4193 C CA . GLY B 1 122 ? -7.094 21.656 8.023 1 98.19 122 GLY B CA 1
ATOM 4194 C C . GLY B 1 122 ? -8.594 21.734 7.832 1 98.19 122 GLY B C 1
ATOM 4195 O O . GLY B 1 122 ? -9.078 21.766 6.699 1 98.19 122 GLY B O 1
ATOM 4196 N N . SER B 1 123 ? -9.359 21.734 8.938 1 98.5 123 SER B N 1
ATOM 4197 C CA . SER B 1 123 ? -10.805 21.906 8.852 1 98.5 123 SER B CA 1
ATOM 4198 C C . SER B 1 123 ? -11.359 22.625 10.07 1 98.5 123 SER B C 1
ATOM 4200 O O . SER B 1 123 ? -10.758 22.578 11.148 1 98.5 123 SER B O 1
ATOM 4202 N N . ILE B 1 124 ? -12.438 23.297 9.859 1 98.69 124 ILE B N 1
ATOM 4203 C CA . ILE B 1 124 ? -13.078 24.031 10.945 1 98.69 124 ILE B CA 1
ATOM 4204 C C . ILE B 1 124 ? -13.641 23.047 11.977 1 98.69 124 ILE B C 1
ATOM 4206 O O . ILE B 1 124 ? -13.609 23.312 13.18 1 98.69 124 ILE B O 1
ATOM 4210 N N . ASP B 1 125 ? -14.078 21.859 11.516 1 98.62 125 ASP B N 1
ATOM 4211 C CA . ASP B 1 125 ? -14.523 20.812 12.43 1 98.62 125 ASP B CA 1
ATOM 4212 C C . ASP B 1 125 ? -13.422 20.438 13.414 1 98.62 125 ASP B C 1
ATOM 4214 O O . ASP B 1 125 ? -13.695 20.234 14.602 1 98.62 125 ASP B O 1
ATOM 4218 N N . MET B 1 126 ? -12.195 20.359 12.969 1 98.5 126 MET B N 1
ATOM 4219 C CA . MET B 1 126 ? -11.062 20.031 13.836 1 98.5 126 MET B CA 1
ATOM 4220 C C . MET B 1 126 ? -10.922 21.062 14.945 1 98.5 126 MET B C 1
ATOM 4222 O O . MET B 1 126 ? -10.664 20.719 16.094 1 98.5 126 MET B O 1
ATOM 4226 N N . LEU B 1 127 ? -11.078 22.344 14.562 1 98.81 127 LEU B N 1
ATOM 4227 C CA . LEU B 1 127 ? -10.969 23.422 15.547 1 98.81 127 LEU B CA 1
ATOM 4228 C C . LEU B 1 127 ? -12.047 23.297 16.609 1 98.81 127 LEU B C 1
ATOM 4230 O O . LEU B 1 127 ? -11.766 23.438 17.812 1 98.81 127 LEU B O 1
ATOM 4234 N N . SER B 1 128 ? -13.242 23.031 16.125 1 98.75 128 SER B N 1
ATOM 4235 C CA . SER B 1 128 ? -14.344 22.875 17.062 1 98.75 128 SER B CA 1
ATOM 4236 C C . SER B 1 128 ? -14.125 21.688 18 1 98.75 128 SER B C 1
ATOM 4238 O O . SER B 1 128 ? -14.32 21.781 19.203 1 98.75 128 SER B O 1
ATOM 4240 N N . GLN B 1 129 ? -13.742 20.609 17.453 1 98.69 129 GLN B N 1
ATOM 4241 C CA . GLN B 1 129 ? -13.516 19.375 18.203 1 98.69 129 GLN B CA 1
ATOM 4242 C C . GLN B 1 129 ? -12.398 19.578 19.234 1 98.69 129 GLN B C 1
ATOM 4244 O O . GLN B 1 129 ? -12.523 19.156 20.391 1 98.69 129 GLN B O 1
ATOM 4249 N N . LEU B 1 130 ? -11.328 20.156 18.812 1 98.81 130 LEU B N 1
ATOM 4250 C CA . LEU B 1 130 ? -10.219 20.453 19.703 1 98.81 130 LEU B CA 1
ATOM 4251 C C . LEU B 1 130 ? -10.641 21.438 20.797 1 98.81 130 LEU B C 1
ATOM 4253 O O . LEU B 1 130 ? -10.359 21.203 21.984 1 98.81 130 LEU B O 1
ATOM 4257 N N . GLY B 1 131 ? -11.32 22.562 20.406 1 98.81 131 GLY B N 1
ATOM 4258 C CA . GLY B 1 131 ? -11.742 23.578 21.359 1 98.81 131 GLY B CA 1
ATOM 4259 C C . GLY B 1 131 ? -12.648 23.047 22.453 1 98.81 131 GLY B C 1
ATOM 4260 O O . GLY B 1 131 ? -12.562 23.469 23.594 1 98.81 131 GLY B O 1
ATOM 4261 N N . GLU B 1 132 ? -13.477 22.094 22.078 1 98.5 132 GLU B N 1
ATOM 4262 C CA . GLU B 1 132 ? -14.414 21.5 23.016 1 98.5 132 GLU B CA 1
ATOM 4263 C C . GLU B 1 132 ? -13.68 20.781 24.141 1 98.5 132 GLU B C 1
ATOM 4265 O O . GLU B 1 132 ? -14.117 20.812 25.297 1 98.5 132 GLU B O 1
ATOM 4270 N N . VAL B 1 133 ? -12.531 20.219 23.844 1 98.38 133 VAL B N 1
ATOM 4271 C CA . VAL B 1 133 ? -11.898 19.375 24.859 1 98.38 133 VAL B CA 1
ATOM 4272 C C . VAL B 1 133 ? -10.664 20.078 25.422 1 98.38 133 VAL B C 1
ATOM 4274 O O . VAL B 1 133 ? -10.156 19.688 26.484 1 98.38 133 VAL B O 1
ATOM 4277 N N . SER B 1 134 ? -10.18 21.078 24.766 1 98.56 134 SER B N 1
ATOM 4278 C CA . SER B 1 134 ? -8.961 21.766 25.188 1 98.56 134 SER B CA 1
ATOM 4279 C C . SER B 1 134 ? -9.023 23.266 24.859 1 98.56 134 SER B C 1
ATOM 4281 O O . SER B 1 134 ? -8.258 23.75 24.031 1 98.56 134 SER B O 1
ATOM 4283 N N . PRO B 1 135 ? -9.867 23.984 25.562 1 98.5 135 PRO B N 1
ATOM 4284 C CA . PRO B 1 135 ? -9.898 25.422 25.359 1 98.5 135 PRO B CA 1
ATOM 4285 C C . PRO B 1 135 ? -8.531 26.078 25.562 1 98.5 135 PRO B C 1
ATOM 4287 O O . PRO B 1 135 ? -7.777 25.672 26.453 1 98.5 135 PRO B O 1
ATOM 4290 N N . GLY B 1 136 ? -8.203 27.031 24.719 1 98.56 136 GLY B N 1
ATOM 4291 C CA . GLY B 1 136 ? -6.938 27.75 24.828 1 98.56 136 GLY B CA 1
ATOM 4292 C C . GLY B 1 136 ? -5.789 27.047 24.125 1 98.56 136 GLY B C 1
ATOM 4293 O O . GLY B 1 136 ? -4.652 27.516 24.156 1 98.56 136 GLY B O 1
ATOM 4294 N N . HIS B 1 137 ? -6.094 25.891 23.469 1 98.62 137 HIS B N 1
ATOM 4295 C CA . HIS B 1 137 ? -5.062 25.094 22.828 1 98.62 137 HIS B CA 1
ATOM 4296 C C . HIS B 1 137 ? -4.363 25.859 21.719 1 98.62 137 HIS B C 1
ATOM 4298 O O . HIS B 1 137 ? -4.992 26.672 21.031 1 98.62 137 HIS B O 1
ATOM 4304 N N . ARG B 1 138 ? -3.105 25.703 21.578 1 98.5 138 ARG B N 1
ATOM 4305 C CA . ARG B 1 138 ? -2.342 26.328 20.5 1 98.5 138 ARG B CA 1
ATOM 4306 C C . ARG B 1 138 ? -2.662 25.703 19.156 1 98.5 138 ARG B C 1
ATOM 4308 O O . ARG B 1 138 ? -2.664 24.484 19.016 1 98.5 138 ARG B O 1
ATOM 4315 N N . VAL B 1 139 ? -2.922 26.578 18.125 1 98.69 139 VAL B N 1
ATOM 4316 C CA . VAL B 1 139 ? -3.309 26.031 16.828 1 98.69 139 VAL B CA 1
ATOM 4317 C C . VAL B 1 139 ? -2.6 26.797 15.711 1 98.69 139 VAL B C 1
ATOM 4319 O O . VAL B 1 139 ? -2.24 27.969 15.883 1 98.69 139 VAL B O 1
ATOM 4322 N N . TRP B 1 140 ? -2.277 26.109 14.672 1 98.62 140 TRP B N 1
ATOM 4323 C CA . TRP B 1 140 ? -2.002 26.641 13.352 1 98.62 140 TRP B CA 1
ATOM 4324 C C . TRP B 1 140 ? -3.217 26.516 12.438 1 98.62 140 TRP B C 1
ATOM 4326 O O . TRP B 1 140 ? -4.133 25.734 12.734 1 98.62 140 TRP B O 1
ATOM 4336 N N . LEU B 1 141 ? -3.285 27.312 11.406 1 98.69 141 LEU B N 1
ATOM 4337 C CA . LEU B 1 141 ? -4.297 27.141 10.375 1 98.69 141 LEU B CA 1
ATOM 4338 C C . LEU B 1 141 ? -3.66 26.719 9.055 1 98.69 141 LEU B C 1
ATOM 4340 O O . LEU B 1 141 ? -2.836 27.453 8.5 1 98.69 141 LEU B O 1
ATOM 4344 N N . ARG B 1 142 ? -3.953 25.531 8.602 1 97.88 142 ARG B N 1
ATOM 4345 C CA . ARG B 1 142 ? -3.611 25.109 7.25 1 97.88 142 ARG B CA 1
ATOM 4346 C C . ARG B 1 142 ? -4.594 25.688 6.234 1 97.88 142 ARG B C 1
ATOM 4348 O O . ARG B 1 142 ? -5.777 25.344 6.242 1 97.88 142 ARG B O 1
ATOM 4355 N N . VAL B 1 143 ? -4.094 26.484 5.332 1 97.31 143 VAL B N 1
ATOM 4356 C CA . VAL B 1 143 ? -4.992 27.234 4.457 1 97.31 143 VAL B CA 1
ATOM 4357 C C . VAL B 1 143 ? -4.832 26.75 3.016 1 97.31 143 VAL B C 1
ATOM 4359 O O . VAL B 1 143 ? -3.709 26.578 2.535 1 97.31 143 VAL B O 1
ATOM 4362 N N . ASN B 1 144 ? -5.938 26.406 2.383 1 96.12 144 ASN B N 1
ATOM 4363 C CA . ASN B 1 144 ? -6.004 26.234 0.937 1 96.12 144 ASN B CA 1
ATOM 4364 C C . ASN B 1 144 ? -6.219 27.562 0.22 1 96.12 144 ASN B C 1
ATOM 4366 O O . ASN B 1 144 ? -7.297 28.156 0.309 1 96.12 144 ASN B O 1
ATOM 4370 N N . PRO B 1 145 ? -5.285 28 -0.479 1 93.44 145 PRO B N 1
ATOM 4371 C CA . PRO B 1 145 ? -5.371 29.344 -1.049 1 93.44 145 PRO B CA 1
ATOM 4372 C C . PRO B 1 145 ? -6.273 29.406 -2.279 1 93.44 145 PRO B C 1
ATOM 4374 O O . PRO B 1 145 ? -6.48 30.484 -2.84 1 93.44 145 PRO B O 1
ATOM 4377 N N . GLY B 1 146 ? -6.766 28.281 -2.771 1 91.5 146 GLY B N 1
ATOM 4378 C CA . GLY B 1 146 ? -7.723 28.281 -3.867 1 91.5 146 GLY B CA 1
ATOM 4379 C C . GLY B 1 146 ? -7.098 27.938 -5.207 1 91.5 146 GLY B C 1
ATOM 4380 O O . GLY B 1 146 ? -7.785 27.906 -6.227 1 91.5 146 GLY B O 1
ATOM 4381 N N . PHE B 1 147 ? -5.816 27.766 -5.117 1 84.56 147 PHE B N 1
ATOM 4382 C CA . PHE B 1 147 ? -5.113 27.312 -6.312 1 84.56 147 PHE B CA 1
ATOM 4383 C C . PHE B 1 147 ? -4.039 26.281 -5.953 1 84.56 147 PHE B C 1
ATOM 4385 O O . PHE B 1 147 ? -3.639 26.188 -4.793 1 84.56 147 PHE B O 1
ATOM 4392 N N . GLY B 1 148 ? -3.779 25.469 -6.871 1 75 148 GLY B N 1
ATOM 4393 C CA . GLY B 1 148 ? -2.811 24.422 -6.566 1 75 148 GLY B CA 1
ATOM 4394 C C . GLY B 1 148 ? -1.838 24.172 -7.703 1 75 148 GLY B C 1
ATOM 4395 O O . GLY B 1 148 ? -1.916 24.812 -8.75 1 75 148 GLY B O 1
ATOM 4396 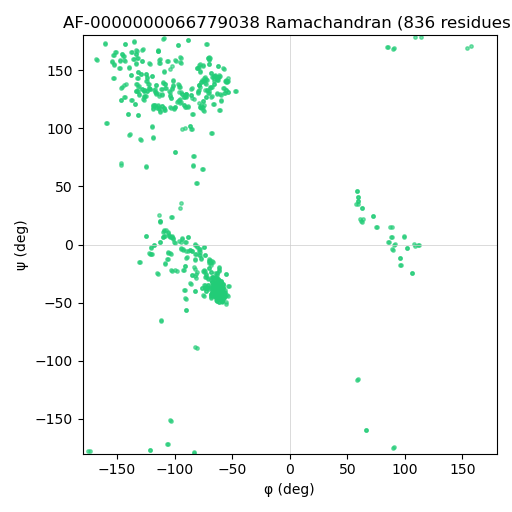N N . HIS B 1 149 ? -0.836 23.5 -7.379 1 69.88 149 HIS B N 1
ATOM 4397 C CA . HIS B 1 149 ? 0.2 23.016 -8.289 1 69.88 149 HIS B CA 1
ATOM 4398 C C . HIS B 1 149 ? 0.678 21.625 -7.902 1 69.88 149 HIS B C 1
ATOM 4400 O O . HIS B 1 149 ? 0.593 21.234 -6.738 1 69.88 149 HIS B O 1
ATOM 4406 N N . GLY B 1 150 ? 0.892 20.719 -8.93 1 60.91 150 GLY B N 1
ATOM 4407 C CA . GLY B 1 150 ? 1.433 19.391 -8.672 1 60.91 150 GLY B CA 1
ATOM 4408 C C . GLY B 1 150 ? 1.846 18.656 -9.938 1 60.91 150 GLY B C 1
ATOM 4409 O O . GLY B 1 150 ? 1.452 19.047 -11.039 1 60.91 150 GLY B O 1
ATOM 4410 N N . HIS B 1 151 ? 2.713 17.688 -9.617 1 56.22 151 HIS B N 1
ATOM 4411 C CA . HIS B 1 151 ? 3.223 16.891 -10.727 1 56.22 151 HIS B CA 1
ATOM 4412 C C . HIS B 1 151 ? 2.121 16.031 -11.344 1 56.22 151 HIS B C 1
ATOM 4414 O O . HIS B 1 151 ? 2.234 15.602 -12.492 1 56.22 151 HIS B O 1
ATOM 4420 N N . SER B 1 152 ? 1.167 15.727 -10.438 1 60.72 152 SER B N 1
ATOM 4421 C CA . SER B 1 152 ? 0.02 14.922 -10.844 1 60.72 152 SER B CA 1
ATOM 4422 C C . SER B 1 152 ? -1.243 15.344 -10.102 1 60.72 152 SER B C 1
ATOM 4424 O O . SER B 1 152 ? -1.177 16.109 -9.141 1 60.72 152 SER B O 1
ATOM 4426 N N . GLN B 1 153 ? -2.322 14.922 -10.633 1 66.94 153 GLN B N 1
ATOM 4427 C CA . GLN B 1 153 ? -3.584 15.141 -9.93 1 66.94 153 GLN B CA 1
ATOM 4428 C C . GLN B 1 153 ? -3.533 14.57 -8.516 1 66.94 153 GLN B C 1
ATOM 4430 O O . GLN B 1 153 ? -4.09 15.148 -7.586 1 66.94 153 GLN B O 1
ATOM 4435 N N . LYS B 1 154 ? -2.662 13.586 -8.406 1 71.62 154 LYS B N 1
ATOM 4436 C CA . LYS B 1 154 ? -2.621 12.867 -7.133 1 71.62 154 LYS B CA 1
ATOM 4437 C C . LYS B 1 154 ? -1.699 13.562 -6.137 1 71.62 154 LYS B C 1
ATOM 4439 O O . LYS B 1 154 ? -1.699 13.234 -4.949 1 71.62 154 LYS B O 1
ATOM 4444 N N . THR B 1 155 ? -0.993 14.648 -6.586 1 64.69 155 THR B N 1
ATOM 4445 C CA . THR B 1 155 ? -0.049 15.32 -5.695 1 64.69 155 THR B CA 1
ATOM 4446 C C . THR B 1 155 ? -0.369 16.812 -5.59 1 64.69 155 THR B C 1
ATOM 4448 O O . THR B 1 155 ? 0.4 17.578 -5.004 1 64.69 155 THR B O 1
ATOM 4451 N N . ASN B 1 156 ? -1.486 17.203 -6.164 1 70.94 156 ASN B N 1
ATOM 4452 C CA . ASN B 1 156 ? -1.939 18.578 -6.051 1 70.94 156 ASN B CA 1
ATOM 4453 C C . ASN B 1 156 ? -2.523 18.875 -4.672 1 70.94 156 ASN B C 1
ATOM 4455 O O . ASN B 1 156 ? -3.545 18.297 -4.293 1 70.94 156 ASN B O 1
ATOM 4459 N N . THR B 1 157 ? -1.949 19.766 -3.967 1 79.12 157 THR B N 1
ATOM 4460 C CA . THR B 1 157 ? -2.314 19.969 -2.57 1 79.12 157 THR B CA 1
ATOM 4461 C C . THR B 1 157 ? -3.107 21.266 -2.396 1 79.12 157 THR B C 1
ATOM 4463 O O . THR B 1 157 ? -3.346 21.703 -1.271 1 79.12 157 THR B O 1
ATOM 4466 N N . GLY B 1 158 ? -3.514 21.781 -3.479 1 82.38 158 GLY B N 1
ATOM 4467 C CA . GLY B 1 158 ? -4.348 22.969 -3.4 1 82.38 158 GLY B CA 1
ATOM 4468 C C . GLY B 1 158 ? -5.445 23 -4.449 1 82.38 158 GLY B C 1
ATOM 4469 O O . GLY B 1 158 ? -5.559 22.078 -5.262 1 82.38 158 GLY B O 1
ATOM 4470 N N . GLY B 1 159 ? -6.289 24.016 -4.238 1 88.12 159 GLY B N 1
ATOM 4471 C CA . GLY B 1 159 ? -7.383 24.156 -5.188 1 88.12 159 GLY B CA 1
ATOM 4472 C C . GLY B 1 159 ? -8.625 23.391 -4.773 1 88.12 159 GLY B C 1
ATOM 4473 O O . GLY B 1 159 ? -8.656 22.781 -3.701 1 88.12 159 GLY B O 1
ATOM 4474 N N . GLU B 1 160 ? -9.531 23.406 -5.609 1 92 160 GLU B N 1
ATOM 4475 C CA . GLU B 1 160 ? -10.852 22.891 -5.258 1 92 160 GLU B CA 1
ATOM 4476 C C . GLU B 1 160 ? -10.859 21.375 -5.199 1 92 160 GLU B C 1
ATOM 4478 O O . GLU B 1 160 ? -11.695 20.781 -4.512 1 92 160 GLU B O 1
ATOM 4483 N N . ASN B 1 161 ? -9.922 20.781 -5.859 1 92.12 161 ASN B N 1
ATOM 4484 C CA . ASN B 1 161 ? -9.891 19.312 -5.891 1 92.12 161 ASN B CA 1
ATOM 4485 C C . ASN B 1 161 ? -9 18.75 -4.785 1 92.12 161 ASN B C 1
ATOM 4487 O O . ASN B 1 161 ? -8.797 17.547 -4.707 1 92.12 161 ASN B O 1
ATOM 4491 N N . SER B 1 162 ? -8.523 19.656 -3.979 1 93.69 162 SER B N 1
ATOM 4492 C CA . SER B 1 162 ? -7.672 19.219 -2.873 1 93.69 162 SER B CA 1
ATOM 4493 C C . SER B 1 162 ? -8.445 19.203 -1.558 1 93.69 162 SER B C 1
ATOM 4495 O O . SER B 1 162 ? -9.117 20.172 -1.214 1 93.69 162 SER B O 1
ATOM 4497 N N . LYS B 1 163 ? -8.289 18.156 -0.823 1 95.56 163 LYS B N 1
ATOM 4498 C CA . LYS B 1 163 ? -8.938 18.031 0.477 1 95.56 163 LYS B CA 1
ATOM 4499 C C . LYS B 1 163 ? -8.203 18.828 1.543 1 95.56 163 LYS B C 1
ATOM 4501 O O . LYS B 1 163 ? -8.688 18.969 2.67 1 95.56 163 LYS B O 1
ATOM 4506 N N . HIS B 1 164 ? -7.047 19.344 1.219 1 96.12 164 HIS B N 1
ATOM 4507 C CA . HIS B 1 164 ? -6.145 19.859 2.242 1 96.12 164 HIS B CA 1
ATOM 4508 C C . HIS B 1 164 ? -6.473 21.312 2.58 1 96.12 164 HIS B C 1
ATOM 4510 O O . HIS B 1 164 ? -6.57 22.156 1.686 1 96.12 164 HIS B O 1
ATOM 4516 N N . GLY B 1 165 ? -6.621 21.531 3.918 1 97.06 165 GLY B N 1
ATOM 4517 C CA . GLY B 1 165 ? -6.645 22.891 4.434 1 97.06 165 GLY B CA 1
ATOM 4518 C C . GLY B 1 165 ? -8.039 23.484 4.488 1 97.06 165 GLY B C 1
ATOM 4519 O O . GLY B 1 165 ? -8.992 22.891 3.961 1 97.06 165 GLY B O 1
ATOM 4520 N N . ILE B 1 166 ? -8.164 24.562 5.141 1 98.12 166 ILE B N 1
ATOM 4521 C CA . ILE B 1 166 ? -9.367 25.391 5.188 1 98.12 166 ILE B CA 1
ATOM 4522 C C . ILE B 1 166 ? -9.406 26.312 3.969 1 98.12 166 ILE B C 1
ATOM 4524 O O . ILE B 1 166 ? -8.422 26.984 3.662 1 98.12 166 ILE B O 1
ATOM 4528 N N . TRP B 1 167 ? -10.477 26.25 3.258 1 97.25 167 TRP B N 1
ATOM 4529 C CA . TRP B 1 167 ? -10.648 27.141 2.111 1 97.25 167 TRP B CA 1
ATOM 4530 C C . TRP B 1 167 ? -10.445 28.594 2.508 1 97.25 167 TRP B C 1
ATOM 4532 O O . TRP B 1 167 ? -10.992 29.047 3.508 1 97.25 167 TRP B O 1
ATOM 4542 N N . TYR B 1 168 ? -9.664 29.328 1.794 1 96.19 168 TYR B N 1
ATOM 4543 C CA . TYR B 1 168 ? -9.172 30.656 2.186 1 96.19 168 TYR B CA 1
ATOM 4544 C C . TYR B 1 168 ? -10.32 31.578 2.574 1 96.19 168 TYR B C 1
ATOM 4546 O O . TYR B 1 168 ? -10.203 32.375 3.51 1 96.19 168 TYR B O 1
ATOM 4554 N N . SER B 1 169 ? -11.445 31.469 1.912 1 96.75 169 SER B N 1
ATOM 4555 C CA . SER B 1 169 ? -12.555 32.375 2.174 1 96.75 169 SER B CA 1
ATOM 4556 C C . SER B 1 169 ? -13.305 31.984 3.443 1 96.75 169 SER B C 1
ATOM 4558 O O . SER B 1 169 ? -14.172 32.719 3.91 1 96.75 169 SER B O 1
ATOM 4560 N N . HIS B 1 170 ? -12.93 30.891 4.059 1 97.56 170 HIS B N 1
ATOM 4561 C CA . HIS B 1 170 ? -13.633 30.422 5.246 1 97.56 170 HIS B CA 1
ATOM 4562 C C . HIS B 1 170 ? -12.867 30.75 6.516 1 97.56 170 HIS B C 1
ATOM 4564 O O . HIS B 1 170 ? -13.273 30.375 7.613 1 97.56 170 HIS B O 1
ATOM 4570 N N . LEU B 1 171 ? -11.805 31.5 6.449 1 97.25 171 LEU B N 1
ATOM 4571 C CA . LEU B 1 171 ? -10.977 31.828 7.602 1 97.25 171 LEU B CA 1
ATOM 4572 C C . LEU B 1 171 ? -11.773 32.625 8.633 1 97.25 171 LEU B C 1
ATOM 4574 O O . LEU B 1 171 ? -11.57 32.469 9.836 1 97.25 171 LEU B O 1
ATOM 4578 N N . PRO B 1 172 ? -12.703 33.5 8.234 1 97.38 172 PRO B N 1
ATOM 4579 C CA . PRO B 1 172 ? -13.523 34.188 9.242 1 97.38 172 PRO B CA 1
ATOM 4580 C C . PRO B 1 172 ? -14.336 33.188 10.086 1 97.38 172 PRO B C 1
ATOM 4582 O O . PRO B 1 172 ? -14.477 33.375 11.297 1 97.38 172 PRO B O 1
ATOM 4585 N N . ALA B 1 173 ? -14.812 32.188 9.422 1 98.06 173 ALA B N 1
ATOM 4586 C CA . ALA B 1 173 ? -15.547 31.156 10.164 1 98.06 173 ALA B CA 1
ATOM 4587 C C . ALA B 1 173 ? -14.617 30.422 11.133 1 98.06 173 ALA B C 1
ATOM 4589 O O . ALA B 1 173 ? -15.023 30.078 12.25 1 98.06 173 ALA B O 1
ATOM 4590 N N . ALA B 1 174 ? -13.43 30.156 10.719 1 98.5 174 ALA B N 1
ATOM 4591 C CA . ALA B 1 174 ? -12.43 29.547 11.602 1 98.5 174 ALA B CA 1
ATOM 4592 C C . ALA B 1 174 ? -12.148 30.438 12.805 1 98.5 174 ALA B C 1
ATOM 4594 O O . ALA B 1 174 ? -12.055 29.953 13.938 1 98.5 174 ALA B O 1
ATOM 4595 N N . LEU B 1 175 ? -12.031 31.719 12.555 1 98.38 175 LEU B N 1
ATOM 4596 C CA . LEU B 1 175 ? -11.758 32.688 13.609 1 98.38 175 LEU B CA 1
ATOM 4597 C C . LEU B 1 175 ? -12.867 32.688 14.648 1 98.38 175 LEU B C 1
ATOM 4599 O O . LEU B 1 175 ? -12.602 32.812 15.852 1 98.38 175 LEU B O 1
ATOM 4603 N N . GLU B 1 176 ? -14.094 32.594 14.18 1 98.62 176 GLU B N 1
ATOM 4604 C CA . GLU B 1 176 ? -15.227 32.531 15.094 1 98.62 176 GLU B CA 1
ATOM 4605 C C . GLU B 1 176 ? -15.109 31.359 16.062 1 98.62 176 GLU B C 1
ATOM 4607 O O . GLU B 1 176 ? -15.344 31.5 17.266 1 98.62 176 GLU B O 1
ATOM 4612 N N . VAL B 1 177 ? -14.758 30.234 15.531 1 98.69 177 VAL B N 1
ATOM 4613 C CA . VAL B 1 177 ? -14.602 29.031 16.359 1 98.69 177 VAL B CA 1
ATOM 4614 C C . VAL B 1 177 ? -13.43 29.219 17.312 1 98.69 177 VAL B C 1
ATOM 4616 O O . VAL B 1 177 ? -13.516 28.859 18.484 1 98.69 177 VAL B O 1
ATOM 4619 N N . MET B 1 178 ? -12.344 29.797 16.859 1 98.62 178 MET B N 1
ATOM 4620 C CA . MET B 1 178 ? -11.164 30.016 17.703 1 98.62 178 MET B CA 1
ATOM 4621 C C . MET B 1 178 ? -11.492 30.938 18.859 1 98.62 178 MET B C 1
ATOM 4623 O O . MET B 1 178 ? -11.055 30.703 20 1 98.62 178 MET B O 1
ATOM 4627 N N . ARG B 1 179 ? -12.266 31.984 18.609 1 98.44 179 ARG B N 1
ATOM 4628 C CA . ARG B 1 179 ? -12.672 32.906 19.656 1 98.44 179 ARG B CA 1
ATOM 4629 C C . ARG B 1 179 ? -13.57 32.219 20.672 1 98.44 179 ARG B C 1
ATOM 4631 O O . ARG B 1 179 ? -13.398 32.406 21.891 1 98.44 179 ARG B O 1
ATOM 4638 N N . ARG B 1 180 ? -14.445 31.438 20.109 1 98.56 180 ARG B N 1
ATOM 4639 C CA . ARG B 1 180 ? -15.391 30.734 20.969 1 98.56 180 ARG B CA 1
ATOM 4640 C C . ARG B 1 180 ? -14.656 29.891 22.016 1 98.56 180 ARG B C 1
ATOM 4642 O O . ARG B 1 180 ? -15.062 29.828 23.172 1 98.56 180 ARG B O 1
ATOM 4649 N N . TYR B 1 181 ? -13.555 29.25 21.625 1 98.69 181 TYR B N 1
ATOM 4650 C CA . TYR B 1 181 ? -12.867 28.328 22.516 1 98.69 181 TYR B CA 1
ATOM 4651 C C . TYR B 1 181 ? -11.523 28.906 22.969 1 98.69 181 TYR B C 1
ATOM 4653 O O . TYR B 1 181 ? -10.711 28.188 23.562 1 98.69 181 TYR B O 1
ATOM 4661 N N . GLN B 1 182 ? -11.242 30.172 22.609 1 98.62 182 GLN B N 1
ATOM 4662 C CA . GLN B 1 182 ? -10.039 30.891 23 1 98.62 182 GLN B CA 1
ATOM 4663 C C . GLN B 1 182 ? -8.781 30.156 22.516 1 98.62 182 GLN B C 1
ATOM 4665 O O . GLN B 1 182 ? -7.809 30.031 23.266 1 98.62 182 GLN B O 1
ATOM 4670 N N . LEU B 1 183 ? -8.906 29.547 21.375 1 98.75 183 LEU B N 1
ATOM 4671 C CA . LEU B 1 183 ? -7.727 28.906 20.797 1 98.75 183 LEU B CA 1
ATOM 4672 C C . LEU B 1 183 ? -6.656 29.938 20.469 1 98.75 183 LEU B C 1
ATOM 4674 O O . LEU B 1 183 ? -6.977 31.062 20.062 1 98.75 183 LEU B O 1
ATOM 4678 N N . GLN B 1 184 ? -5.379 29.562 20.656 1 98.44 184 GLN B N 1
ATOM 4679 C CA . GLN B 1 184 ? -4.266 30.484 20.453 1 98.44 184 GLN B CA 1
ATOM 4680 C C . GLN B 1 184 ? -3.604 30.25 19.094 1 98.44 184 GLN B C 1
ATOM 4682 O O . GLN B 1 184 ? -3.004 29.188 18.859 1 98.44 184 GLN B O 1
ATOM 4687 N N . LEU B 1 185 ? -3.658 31.25 18.25 1 98.5 185 LEU B N 1
ATOM 4688 C CA . LEU B 1 185 ? -3.088 31.156 16.906 1 98.5 185 LEU B CA 1
ATOM 4689 C C . LEU B 1 185 ? -1.569 31.297 16.953 1 98.5 185 LEU B C 1
ATOM 4691 O O . LEU B 1 185 ? -1.051 32.312 17.422 1 98.5 185 LEU B O 1
ATOM 4695 N N . VAL B 1 186 ? -0.901 30.266 16.484 1 98.31 186 VAL B N 1
ATOM 4696 C CA . VAL B 1 186 ? 0.554 30.297 16.391 1 98.31 186 VAL B CA 1
ATOM 4697 C C . VAL B 1 186 ? 0.964 30.859 15.023 1 98.31 186 VAL B C 1
ATOM 4699 O O . VAL B 1 186 ? 1.872 31.688 14.938 1 98.31 186 VAL B O 1
ATOM 4702 N N . GLY B 1 187 ? 0.332 30.344 14.039 1 98.25 187 GLY B N 1
ATOM 4703 C CA . GLY B 1 187 ? 0.729 30.766 12.703 1 98.25 187 GLY B CA 1
ATOM 4704 C C . GLY B 1 187 ? -0.168 30.219 11.609 1 98.25 187 GLY B C 1
ATOM 4705 O O . GLY B 1 187 ? -1.186 29.578 11.898 1 98.25 187 GLY B O 1
ATOM 4706 N N . ILE B 1 188 ? 0.184 30.531 10.336 1 98.31 188 ILE B N 1
ATOM 4707 C CA . ILE B 1 188 ? -0.526 30.078 9.148 1 98.31 188 ILE B CA 1
ATOM 4708 C C . ILE B 1 188 ? 0.402 29.219 8.289 1 98.31 188 ILE B C 1
ATOM 4710 O O . ILE B 1 188 ? 1.577 29.547 8.117 1 98.31 188 ILE B O 1
ATOM 4714 N N . HIS B 1 189 ? -0.158 28.125 7.891 1 97.62 189 HIS B N 1
ATOM 4715 C CA . HIS B 1 189 ? 0.511 27.141 7.051 1 97.62 189 HIS B CA 1
ATOM 4716 C C . HIS B 1 189 ? -0.104 27.094 5.656 1 97.62 189 HIS B C 1
ATOM 4718 O O . HIS B 1 189 ? -1.328 27.031 5.516 1 97.62 189 HIS B O 1
ATOM 4724 N N . MET B 1 190 ? 0.766 27.188 4.59 1 93.75 190 MET B N 1
ATOM 4725 C CA . MET B 1 190 ? 0.311 27.062 3.207 1 93.75 190 MET B CA 1
ATOM 4726 C C . MET B 1 190 ? 1.231 26.141 2.414 1 93.75 190 MET B C 1
ATOM 4728 O O . MET B 1 190 ? 2.434 26.391 2.316 1 93.75 190 MET B O 1
ATOM 4732 N N . HIS B 1 191 ? 0.577 25.078 1.894 1 87.19 191 HIS B N 1
ATOM 4733 C CA . HIS B 1 191 ? 1.327 24.109 1.1 1 87.19 191 HIS B CA 1
ATOM 4734 C C . HIS B 1 191 ? 0.611 23.797 -0.21 1 87.19 191 HIS B C 1
ATOM 4736 O O . HIS B 1 191 ? -0.502 23.281 -0.204 1 87.19 191 HIS B O 1
ATOM 4742 N N . ILE B 1 192 ? 1.159 24.203 -1.394 1 74.25 192 ILE B N 1
ATOM 4743 C CA . ILE B 1 192 ? 0.422 24.016 -2.639 1 74.25 192 ILE B CA 1
ATOM 4744 C C . ILE B 1 192 ? 1.137 22.984 -3.51 1 74.25 192 ILE B C 1
ATOM 4746 O O . ILE B 1 192 ? 0.801 22.812 -4.684 1 74.25 192 ILE B O 1
ATOM 4750 N N . GLY B 1 193 ? 1.932 22.172 -3.094 1 69.25 193 GLY B N 1
ATOM 4751 C CA . GLY B 1 193 ? 2.451 21.047 -3.867 1 69.25 193 GLY B CA 1
ATOM 4752 C C . GLY B 1 193 ? 3.939 21.156 -4.148 1 69.25 193 GLY B C 1
ATOM 4753 O O . GLY B 1 193 ? 4.574 22.156 -3.787 1 69.25 193 GLY B O 1
ATOM 4754 N N . SER B 1 194 ? 4.465 20.094 -4.859 1 64.25 194 SER B N 1
ATOM 4755 C CA . SER B 1 194 ? 5.898 19.859 -4.984 1 64.25 194 SER B CA 1
ATOM 4756 C C . SER B 1 194 ? 6.422 20.328 -6.34 1 64.25 194 SER B C 1
ATOM 4758 O O . SER B 1 194 ? 5.668 20.375 -7.316 1 64.25 194 SER B O 1
ATOM 4760 N N . GLY B 1 195 ? 7.598 21 -6.344 1 64.75 195 GLY B N 1
ATOM 4761 C CA . GLY B 1 195 ? 8.297 21.203 -7.602 1 64.75 195 GLY B CA 1
ATOM 4762 C C . GLY B 1 195 ? 9.195 22.438 -7.59 1 64.75 195 GLY B C 1
ATOM 4763 O O . GLY B 1 195 ? 9.281 23.141 -6.582 1 64.75 195 GLY B O 1
ATOM 4764 N N . VAL B 1 196 ? 10 22.5 -8.633 1 64.81 196 VAL B N 1
ATOM 4765 C CA . VAL B 1 196 ? 10.984 23.578 -8.781 1 64.81 196 VAL B CA 1
ATOM 4766 C C . VAL B 1 196 ? 10.391 24.703 -9.625 1 64.81 196 VAL B C 1
ATOM 4768 O O . VAL B 1 196 ? 11.109 25.391 -10.359 1 64.81 196 VAL B O 1
ATOM 4771 N N . ASP B 1 197 ? 9.188 24.875 -9.438 1 80.94 197 ASP B N 1
ATOM 4772 C CA . ASP B 1 197 ? 8.586 26 -10.164 1 80.94 197 ASP B CA 1
ATOM 4773 C C . ASP B 1 197 ? 8.57 27.266 -9.305 1 80.94 197 ASP B C 1
ATOM 4775 O O . ASP B 1 197 ? 7.621 27.5 -8.555 1 80.94 197 ASP B O 1
ATOM 4779 N N . TYR B 1 198 ? 9.531 28.109 -9.57 1 82.88 198 TYR B N 1
ATOM 4780 C CA . TYR B 1 198 ? 9.719 29.297 -8.734 1 82.88 198 TYR B CA 1
ATOM 4781 C C . TYR B 1 198 ? 8.625 30.328 -8.992 1 82.88 198 TYR B C 1
ATOM 4783 O O . TYR B 1 198 ? 8.305 31.125 -8.125 1 82.88 198 TYR B O 1
ATOM 4791 N N . GLY B 1 199 ? 8.102 30.281 -10.242 1 82.5 199 GLY B N 1
ATOM 4792 C CA . GLY B 1 199 ? 6.965 31.156 -10.508 1 82.5 199 GLY B CA 1
ATOM 4793 C C . GLY B 1 199 ? 5.75 30.812 -9.664 1 82.5 199 GLY B C 1
ATOM 4794 O O . GLY B 1 199 ? 5.113 31.703 -9.094 1 82.5 199 GLY B O 1
ATOM 4795 N N . HIS B 1 200 ? 5.574 29.609 -9.586 1 85.31 200 HIS B N 1
ATOM 4796 C CA . HIS B 1 200 ? 4.477 29.156 -8.742 1 85.31 200 HIS B CA 1
ATOM 4797 C C . HIS B 1 200 ? 4.758 29.453 -7.273 1 85.31 200 HIS B C 1
ATOM 4799 O O . HIS B 1 200 ? 3.854 29.844 -6.527 1 85.31 200 HIS B O 1
ATOM 4805 N N . LEU B 1 201 ? 5.961 29.328 -6.934 1 88.25 201 LEU B N 1
ATOM 4806 C CA . LEU B 1 201 ? 6.359 29.609 -5.559 1 88.25 201 LEU B CA 1
ATOM 4807 C C . LEU B 1 201 ? 6.109 31.062 -5.199 1 88.25 201 LEU B C 1
ATOM 4809 O O . LEU B 1 201 ? 5.641 31.359 -4.102 1 88.25 201 LEU B O 1
ATOM 4813 N N . GLU B 1 202 ? 6.398 31.906 -6.07 1 90.38 202 GLU B N 1
ATOM 4814 C CA . GLU B 1 202 ? 6.16 33.312 -5.832 1 90.38 202 GLU B CA 1
ATOM 4815 C C . GLU B 1 202 ? 4.676 33.625 -5.617 1 90.38 202 GLU B C 1
ATOM 4817 O O . GLU B 1 202 ? 4.312 34.469 -4.801 1 90.38 202 GLU B O 1
ATOM 4822 N N . GLN B 1 203 ? 3.908 32.906 -6.32 1 89.31 203 GLN B N 1
ATOM 4823 C CA . GLN B 1 203 ? 2.465 33.062 -6.168 1 89.31 203 GLN B CA 1
ATOM 4824 C C . GLN B 1 203 ? 2.008 32.625 -4.781 1 89.31 203 GLN B C 1
ATOM 4826 O O . GLN B 1 203 ? 1.172 33.281 -4.16 1 89.31 203 GLN B O 1
ATOM 4831 N N . VAL B 1 204 ? 2.559 31.547 -4.336 1 91 204 VAL B N 1
ATOM 4832 C CA . VAL B 1 204 ? 2.195 31.016 -3.025 1 91 204 VAL B CA 1
ATOM 4833 C C . VAL B 1 204 ? 2.652 31.984 -1.937 1 91 204 VAL B C 1
ATOM 4835 O O . VAL B 1 204 ? 1.93 32.219 -0.968 1 91 204 VAL B O 1
ATOM 4838 N N . CYS B 1 205 ? 3.807 32.562 -2.082 1 94.44 205 CYS B N 1
ATOM 4839 C CA . CYS B 1 205 ? 4.32 33.562 -1.133 1 94.44 205 CYS B CA 1
ATOM 4840 C C . CYS B 1 205 ? 3.414 34.781 -1.063 1 94.44 205 CYS B C 1
ATOM 4842 O O . CYS B 1 205 ? 3.094 35.25 0.026 1 94.44 205 CYS B O 1
ATOM 4844 N N . GLY B 1 206 ? 3.037 35.188 -2.23 1 95.06 206 GLY B N 1
ATOM 4845 C CA . GLY B 1 206 ? 2.115 36.312 -2.27 1 95.06 206 GLY B CA 1
ATOM 4846 C C . GLY B 1 206 ? 0.78 36.031 -1.614 1 95.06 206 GLY B C 1
ATOM 4847 O O . GLY B 1 206 ? 0.214 36.875 -0.925 1 95.06 206 GLY B O 1
ATOM 4848 N N . ALA B 1 207 ? 0.325 34.844 -1.854 1 94.38 207 ALA B N 1
ATOM 4849 C CA . ALA B 1 207 ? -0.936 34.406 -1.248 1 94.38 207 ALA B CA 1
ATOM 4850 C C . ALA B 1 207 ? -0.829 34.375 0.273 1 94.38 207 ALA B C 1
ATOM 4852 O O . ALA B 1 207 ? -1.772 34.75 0.978 1 94.38 207 ALA B O 1
ATOM 4853 N N . MET B 1 208 ? 0.286 33.906 0.779 1 96.69 208 MET B N 1
ATOM 4854 C CA . MET B 1 208 ? 0.527 33.875 2.219 1 96.69 208 MET B CA 1
ATOM 4855 C C . MET B 1 208 ? 0.45 35.281 2.803 1 96.69 208 MET B C 1
ATOM 4857 O O . MET B 1 208 ? -0.238 35.531 3.799 1 96.69 208 MET B O 1
ATOM 4861 N N . VAL B 1 209 ? 1.108 36.25 2.15 1 97.88 209 VAL B N 1
ATOM 4862 C CA . VAL B 1 209 ? 1.115 37.625 2.629 1 97.88 209 VAL B CA 1
ATOM 4863 C C . VAL B 1 209 ? -0.309 38.156 2.635 1 97.88 209 VAL B C 1
ATOM 4865 O O . VAL B 1 209 ? -0.77 38.719 3.645 1 97.88 209 VAL B O 1
ATOM 4868 N N . ARG B 1 210 ? -0.979 37.969 1.523 1 97.12 210 ARG B N 1
ATOM 4869 C CA . ARG B 1 210 ? -2.34 38.469 1.407 1 97.12 210 ARG B CA 1
ATOM 4870 C C . ARG B 1 210 ? -3.248 37.875 2.469 1 97.12 210 ARG B C 1
ATOM 4872 O O . ARG B 1 210 ? -4.066 38.562 3.072 1 97.12 210 ARG B O 1
ATOM 4879 N N . GLN B 1 211 ? -3.066 36.594 2.629 1 96.12 211 GLN B N 1
ATOM 4880 C CA . GLN B 1 211 ? -3.914 35.906 3.59 1 96.12 211 GLN B CA 1
ATOM 4881 C C . GLN B 1 211 ? -3.689 36.406 5.004 1 96.12 211 GLN B C 1
ATOM 4883 O O . GLN B 1 211 ? -4.645 36.594 5.762 1 96.12 211 GLN B O 1
ATOM 4888 N N . VAL B 1 212 ? -2.463 36.625 5.422 1 97.5 212 VAL B N 1
ATOM 4889 C CA . VAL B 1 212 ? -2.137 37.094 6.758 1 97.5 212 VAL B CA 1
ATOM 4890 C C . VAL B 1 212 ? -2.699 38.5 6.949 1 97.5 212 VAL B C 1
ATOM 4892 O O . VAL B 1 212 ? -3.326 38.812 7.973 1 97.5 212 VAL B O 1
ATOM 4895 N N . VAL B 1 213 ? -2.514 39.344 5.969 1 97.38 213 VAL B N 1
ATOM 4896 C CA . VAL B 1 213 ? -2.967 40.75 6.047 1 97.38 213 VAL B CA 1
ATOM 4897 C C . VAL B 1 213 ? -4.488 40.781 6.148 1 97.38 213 VAL B C 1
ATOM 4899 O O . VAL B 1 213 ? -5.043 41.438 7.027 1 97.38 213 VAL B O 1
ATOM 4902 N N . ASP B 1 214 ? -5.133 40 5.266 1 96.31 214 ASP B N 1
ATOM 4903 C CA . ASP B 1 214 ? -6.59 40 5.207 1 96.31 214 ASP B CA 1
ATOM 4904 C C . ASP B 1 214 ? -7.195 39.406 6.473 1 96.31 214 ASP B C 1
ATOM 4906 O O . ASP B 1 214 ? -8.273 39.812 6.906 1 96.31 214 ASP B O 1
ATOM 4910 N N . PHE B 1 215 ? -6.516 38.375 6.941 1 96 215 PHE B N 1
ATOM 4911 C CA . PHE B 1 215 ? -7.012 37.688 8.133 1 96 215 PHE B CA 1
ATOM 4912 C C . PHE B 1 215 ? -6.984 38.625 9.336 1 96 215 PHE B C 1
ATOM 4914 O O . PHE B 1 215 ? -7.84 38.531 10.219 1 96 215 PHE B O 1
ATOM 4921 N N . GLY B 1 216 ? -5.996 39.5 9.5 1 96.25 216 GLY B N 1
ATOM 4922 C CA . GLY B 1 216 ? -5.941 40.594 10.469 1 96.25 216 GLY B CA 1
ATOM 4923 C C . GLY B 1 216 ? -5.648 40.094 11.875 1 96.25 216 GLY B C 1
ATOM 4924 O O . GLY B 1 216 ? -5.926 40.812 12.852 1 96.25 216 GLY B O 1
ATOM 4925 N N . GLN B 1 217 ? -5.207 38.906 12.023 1 97.31 217 GLN B N 1
ATOM 4926 C CA . GLN B 1 217 ? -4.844 38.406 13.336 1 97.31 217 GLN B CA 1
ATOM 4927 C C . GLN B 1 217 ? -3.33 38.406 13.523 1 97.31 217 GLN B C 1
ATOM 4929 O O . GLN B 1 217 ? -2.578 38.281 12.555 1 97.31 217 GLN B O 1
ATOM 4934 N N . ASP B 1 218 ? -2.908 38.5 14.719 1 97.75 218 ASP B N 1
ATOM 4935 C CA . ASP B 1 218 ? -1.486 38.406 15.031 1 97.75 218 ASP B CA 1
ATOM 4936 C C . ASP B 1 218 ? -1.013 36.969 14.961 1 97.75 218 ASP B C 1
ATOM 4938 O O . ASP B 1 218 ? -1.779 36.031 15.25 1 97.75 218 ASP B O 1
ATOM 4942 N N . LEU B 1 219 ? 0.195 36.781 14.453 1 96.56 219 LEU B N 1
ATOM 4943 C CA . LEU B 1 219 ? 0.789 35.438 14.453 1 96.56 219 LEU B CA 1
ATOM 4944 C C . LEU B 1 219 ? 2.291 35.5 14.703 1 96.56 219 LEU B C 1
ATOM 4946 O O . LEU B 1 219 ? 2.906 36.562 14.508 1 96.56 219 LEU B O 1
ATOM 4950 N N . GLN B 1 220 ? 2.822 34.375 15.141 1 97.75 220 GLN B N 1
ATOM 4951 C CA . GLN B 1 220 ? 4.223 34.312 15.539 1 97.75 220 GLN B CA 1
ATOM 4952 C C . GLN B 1 220 ? 5.078 33.719 14.422 1 97.75 220 GLN B C 1
ATOM 4954 O O . GLN B 1 220 ? 6.297 33.906 14.398 1 97.75 220 GLN B O 1
ATOM 4959 N N . ALA B 1 221 ? 4.418 33 13.57 1 98.38 221 ALA B N 1
ATOM 4960 C CA . ALA B 1 221 ? 5.184 32.25 12.578 1 98.38 221 ALA B CA 1
ATOM 4961 C C . ALA B 1 221 ? 4.348 31.984 11.32 1 98.38 221 ALA B C 1
ATOM 4963 O O . ALA B 1 221 ? 3.119 32.062 11.359 1 98.38 221 ALA B O 1
ATOM 4964 N N . ILE B 1 222 ? 5.008 31.75 10.211 1 98.44 222 ILE B N 1
ATOM 4965 C CA . ILE B 1 222 ? 4.41 31.188 9 1 98.44 222 ILE B CA 1
ATOM 4966 C C . ILE B 1 222 ? 5.176 29.938 8.578 1 98.44 222 ILE B C 1
ATOM 4968 O O . ILE B 1 222 ? 6.371 29.812 8.852 1 98.44 222 ILE B O 1
ATOM 4972 N N . SER B 1 223 ? 4.438 29.031 8.023 1 97.88 223 SER B N 1
ATOM 4973 C CA . SER B 1 223 ? 5.047 27.812 7.516 1 97.88 223 SER B CA 1
ATOM 4974 C C . SER B 1 223 ? 4.895 27.703 6 1 97.88 223 SER B C 1
ATOM 4976 O O . SER B 1 223 ? 3.781 27.797 5.477 1 97.88 223 SER B O 1
ATOM 4978 N N . ALA B 1 224 ? 6.02 27.438 5.371 1 94.38 224 ALA B N 1
ATOM 4979 C CA . ALA B 1 224 ? 6.062 27.297 3.918 1 94.38 224 ALA B CA 1
ATOM 4980 C C . ALA B 1 224 ? 5.586 25.906 3.488 1 94.38 224 ALA B C 1
ATOM 4982 O O . ALA B 1 224 ? 5.48 25.625 2.293 1 94.38 224 ALA B O 1
ATOM 4983 N N . GLY B 1 225 ? 5.273 25.109 4.445 1 93 225 GLY B N 1
ATOM 4984 C CA . GLY B 1 225 ? 4.922 23.75 4.09 1 93 225 GLY B CA 1
ATOM 4985 C C . GLY B 1 225 ? 6.09 22.969 3.516 1 93 225 GLY B C 1
ATOM 4986 O O . GLY B 1 225 ? 7.242 23.188 3.891 1 93 225 GLY B O 1
ATOM 4987 N N . GLY B 1 226 ? 5.754 21.906 2.805 1 88.62 226 GLY B N 1
ATOM 4988 C CA . GLY B 1 226 ? 6.77 21.047 2.211 1 88.62 226 GLY B CA 1
ATOM 4989 C C . GLY B 1 226 ? 6.926 21.25 0.717 1 88.62 226 GLY B C 1
ATOM 4990 O O . GLY B 1 226 ? 6.918 22.391 0.238 1 88.62 226 GLY B O 1
ATOM 4991 N N . GLY B 1 227 ? 7.312 20.25 0.044 1 81.44 227 GLY B N 1
ATOM 4992 C CA . GLY B 1 227 ? 7.254 20.281 -1.408 1 81.44 227 GLY B CA 1
ATOM 4993 C C . GLY B 1 227 ? 8.617 20.391 -2.061 1 81.44 227 GLY B C 1
ATOM 4994 O O . GLY B 1 227 ? 8.727 20.406 -3.289 1 81.44 227 GLY B O 1
ATOM 4995 N N . LEU B 1 228 ? 9.68 20.438 -1.211 1 90.5 228 LEU B N 1
ATOM 4996 C CA . LEU B 1 228 ? 11.008 20.438 -1.809 1 90.5 228 LEU B CA 1
ATOM 4997 C C . LEU B 1 228 ? 11.336 19.078 -2.408 1 90.5 228 LEU B C 1
ATOM 4999 O O . LEU B 1 228 ? 11.188 18.047 -1.746 1 90.5 228 LEU B O 1
ATOM 5003 N N . SER B 1 229 ? 11.781 19.156 -3.623 1 90.75 229 SER B N 1
ATOM 5004 C CA . SER B 1 229 ? 12.047 17.922 -4.348 1 90.75 229 SER B CA 1
ATOM 5005 C C . SER B 1 229 ? 13.547 17.703 -4.543 1 90.75 229 SER B C 1
ATOM 5007 O O . SER B 1 229 ? 14.359 18.484 -4.035 1 90.75 229 SER B O 1
ATOM 5009 N N . ILE B 1 230 ? 13.922 16.609 -5.129 1 94.38 230 ILE B N 1
ATOM 5010 C CA . ILE B 1 230 ? 15.281 16.266 -5.547 1 94.38 230 ILE B CA 1
ATOM 5011 C C . ILE B 1 230 ? 15.281 15.828 -7.008 1 94.38 230 ILE B C 1
ATOM 5013 O O . ILE B 1 230 ? 14.227 15.5 -7.566 1 94.38 230 ILE B O 1
ATOM 5017 N N . PRO B 1 231 ? 16.438 15.945 -7.574 1 94.44 231 PRO B N 1
ATOM 5018 C CA . PRO B 1 231 ? 16.5 15.328 -8.898 1 94.44 231 PRO B CA 1
ATOM 5019 C C . PRO B 1 231 ? 16.5 13.805 -8.844 1 94.44 231 PRO B C 1
ATOM 5021 O O . PRO B 1 231 ? 17.25 13.211 -8.062 1 94.44 231 PRO B O 1
ATOM 5024 N N . TYR B 1 232 ? 15.68 13.18 -9.672 1 94.69 232 TYR B N 1
ATOM 5025 C CA . TYR B 1 232 ? 15.617 11.727 -9.703 1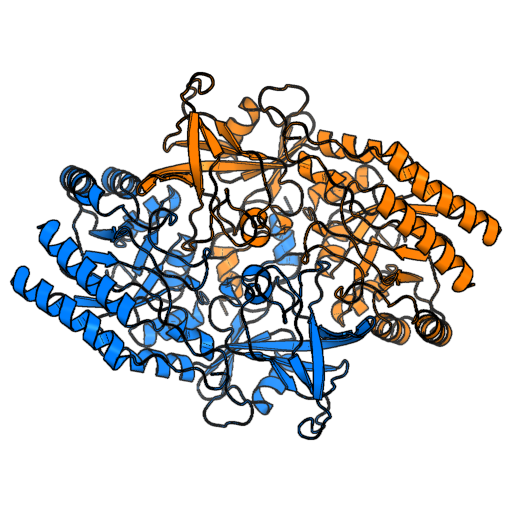 94.69 232 TYR B CA 1
ATOM 5026 C C . TYR B 1 232 ? 16.375 11.164 -10.898 1 94.69 232 TYR B C 1
ATOM 5028 O O . TYR B 1 232 ? 16.766 10 -10.906 1 94.69 232 TYR B O 1
ATOM 5036 N N . ARG B 1 233 ? 16.531 11.945 -11.875 1 93.88 233 ARG B N 1
ATOM 5037 C CA . ARG B 1 233 ? 17.234 11.523 -13.078 1 93.88 233 ARG B CA 1
ATOM 5038 C C . ARG B 1 233 ? 18.547 12.266 -13.234 1 93.88 233 ARG B C 1
ATOM 5040 O O . ARG B 1 233 ? 18.688 13.406 -12.781 1 93.88 233 ARG B O 1
ATOM 5047 N N . GLU B 1 234 ? 19.406 11.648 -13.938 1 90.31 234 GLU B N 1
ATOM 5048 C CA . GLU B 1 234 ? 20.656 12.312 -14.258 1 90.31 234 GLU B CA 1
ATOM 5049 C C . GLU B 1 234 ? 20.422 13.562 -15.102 1 90.31 234 GLU B C 1
ATOM 5051 O O . GLU B 1 234 ? 19.625 13.555 -16.031 1 90.31 234 GLU B O 1
ATOM 5056 N N . GLY B 1 235 ? 21.031 14.617 -14.641 1 89.19 235 GLY B N 1
ATOM 5057 C CA . GLY B 1 235 ? 20.938 15.852 -15.422 1 89.19 235 GLY B CA 1
ATOM 5058 C C . GLY B 1 235 ? 19.844 16.781 -14.938 1 89.19 235 GLY B C 1
ATOM 5059 O O . GLY B 1 235 ? 19.812 17.953 -15.297 1 89.19 235 GLY B O 1
ATOM 5060 N N . GLU B 1 236 ? 18.906 16.266 -14.172 1 90.56 236 GLU B N 1
ATOM 5061 C CA . GLU B 1 236 ? 17.859 17.109 -13.625 1 90.56 236 GLU B CA 1
ATOM 5062 C C . GLU B 1 236 ? 18.422 18.141 -12.648 1 90.56 236 GLU B C 1
ATOM 5064 O O . GLU B 1 236 ? 19.375 17.844 -11.922 1 90.56 236 GLU B O 1
ATOM 5069 N N . GLU B 1 237 ? 17.812 19.281 -12.648 1 88.5 237 GLU B N 1
ATOM 5070 C CA . GLU B 1 237 ? 18.297 20.375 -11.812 1 88.5 237 GLU B CA 1
ATOM 5071 C C . GLU B 1 237 ? 17.875 20.188 -10.359 1 88.5 237 GLU B C 1
ATOM 5073 O O . GLU B 1 237 ? 16.734 19.797 -10.078 1 88.5 237 GLU B O 1
ATOM 5078 N N . ALA B 1 238 ? 18.828 20.453 -9.523 1 90.75 238 ALA B N 1
ATOM 5079 C CA . ALA B 1 238 ? 18.531 20.453 -8.094 1 90.75 238 ALA B CA 1
ATOM 5080 C C . ALA B 1 238 ? 17.875 21.766 -7.672 1 90.75 238 ALA B C 1
ATOM 5082 O O . ALA B 1 238 ? 18.125 22.812 -8.281 1 90.75 238 ALA B O 1
ATOM 5083 N N . ILE B 1 239 ? 17.094 21.719 -6.672 1 91.56 239 ILE B N 1
ATOM 5084 C CA . ILE B 1 239 ? 16.469 22.922 -6.137 1 91.56 239 ILE B CA 1
ATOM 5085 C C . ILE B 1 239 ? 17.547 23.844 -5.551 1 91.56 239 ILE B C 1
ATOM 5087 O O . ILE B 1 239 ? 18.5 23.375 -4.938 1 91.56 239 ILE B O 1
ATOM 5091 N N . ASP B 1 240 ? 17.406 25.094 -5.812 1 93.94 240 ASP B N 1
ATOM 5092 C CA . ASP B 1 240 ? 18.219 26.125 -5.176 1 93.94 240 ASP B CA 1
ATOM 5093 C C . ASP B 1 240 ? 17.609 26.562 -3.848 1 93.94 240 ASP B C 1
ATOM 5095 O O . ASP B 1 240 ? 16.719 27.406 -3.82 1 93.94 240 ASP B O 1
ATOM 5099 N N . THR B 1 241 ? 18.188 26.062 -2.713 1 95.31 241 THR B N 1
ATOM 5100 C CA . THR B 1 241 ? 17.578 26.281 -1.406 1 95.31 241 THR B CA 1
ATOM 5101 C C . THR B 1 241 ? 17.719 27.734 -0.977 1 95.31 241 THR B C 1
ATOM 5103 O O . THR B 1 241 ? 16.859 28.266 -0.272 1 95.31 241 THR B O 1
ATOM 5106 N N . ALA B 1 242 ? 18.766 28.344 -1.442 1 96 242 ALA B N 1
ATOM 5107 C CA . ALA B 1 242 ? 18.938 29.766 -1.129 1 96 242 ALA B CA 1
ATOM 5108 C C . ALA B 1 242 ? 17.891 30.625 -1.819 1 96 242 ALA B C 1
ATOM 5110 O O . ALA B 1 242 ? 17.328 31.531 -1.213 1 96 242 ALA B O 1
ATOM 5111 N N . HIS B 1 243 ? 17.703 30.312 -3.061 1 94.75 243 HIS B N 1
ATOM 5112 C CA . HIS B 1 243 ? 16.672 31.031 -3.805 1 94.75 243 HIS B CA 1
ATOM 5113 C C . HIS B 1 243 ? 15.289 30.766 -3.232 1 94.75 243 HIS B C 1
ATOM 5115 O O . HIS B 1 243 ? 14.484 31.688 -3.08 1 94.75 243 HIS B O 1
ATOM 5121 N N . TYR B 1 244 ? 15.055 29.547 -2.955 1 94.38 244 TYR B N 1
ATOM 5122 C CA . TYR B 1 244 ? 13.797 29.141 -2.342 1 94.38 244 TYR B CA 1
ATOM 5123 C C . TYR B 1 244 ? 13.547 29.922 -1.05 1 94.38 244 TYR B C 1
ATOM 5125 O O . TYR B 1 244 ? 12.484 30.516 -0.87 1 94.38 244 TYR B O 1
ATOM 5133 N N . TYR B 1 245 ? 14.5 29.93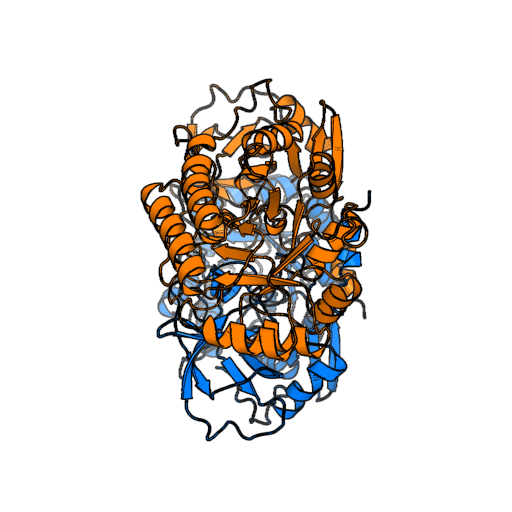8 -0.202 1 96.12 245 TYR B N 1
ATOM 5134 C CA . TYR B 1 245 ? 14.43 30.672 1.061 1 96.12 245 TYR B CA 1
ATOM 5135 C C . TYR B 1 245 ? 14.195 32.156 0.821 1 96.12 245 TYR B C 1
ATOM 5137 O O . TYR B 1 245 ? 13.391 32.781 1.509 1 96.12 245 TYR B O 1
ATOM 5145 N N . GLY B 1 246 ? 14.898 32.656 -0.099 1 96.88 246 GLY B N 1
ATOM 5146 C CA . GLY B 1 246 ? 14.797 34.062 -0.377 1 96.88 246 GLY B CA 1
ATOM 5147 C C . GLY B 1 246 ? 13.391 34.531 -0.703 1 96.88 246 GLY B C 1
ATOM 5148 O O . GLY B 1 246 ? 12.938 35.562 -0.242 1 96.88 246 GLY B O 1
ATOM 5149 N N . LEU B 1 247 ? 12.703 33.75 -1.455 1 94.62 247 LEU B N 1
ATOM 5150 C CA . LEU B 1 247 ? 11.328 34.094 -1.828 1 94.62 247 LEU B CA 1
ATOM 5151 C C . LEU B 1 247 ? 10.422 34.062 -0.606 1 94.62 247 LEU B C 1
ATOM 5153 O O . LEU B 1 247 ? 9.656 35 -0.388 1 94.62 247 LEU B O 1
ATOM 5157 N N . TRP B 1 248 ? 10.555 33.094 0.229 1 96.06 248 TRP B N 1
ATOM 5158 C CA . TRP B 1 248 ? 9.727 32.969 1.428 1 96.06 248 TRP B CA 1
ATOM 5159 C C . TRP B 1 248 ? 10.117 34.031 2.451 1 96.06 248 TRP B C 1
ATOM 5161 O O . TRP B 1 248 ? 9.266 34.562 3.172 1 96.06 248 TRP B O 1
ATOM 5171 N N . ASN B 1 249 ? 11.414 34.281 2.506 1 98 249 ASN B N 1
ATOM 5172 C CA . ASN B 1 249 ? 11.883 35.312 3.457 1 98 249 ASN B CA 1
ATOM 5173 C C . ASN B 1 249 ? 11.336 36.688 3.127 1 98 249 ASN B C 1
ATOM 5175 O O . ASN B 1 249 ? 11.047 37.469 4.027 1 98 249 ASN B O 1
ATOM 5179 N N . ARG B 1 250 ? 11.219 37 1.858 1 97.94 250 ARG B N 1
ATOM 5180 C CA . ARG B 1 250 ? 10.609 38.25 1.466 1 97.94 250 ARG B CA 1
ATOM 5181 C C . ARG B 1 250 ? 9.172 38.344 1.969 1 97.94 250 ARG B C 1
ATOM 5183 O O . ARG B 1 250 ? 8.75 39.375 2.479 1 97.94 250 ARG B O 1
ATOM 5190 N N . ALA B 1 251 ? 8.453 37.25 1.806 1 97.5 251 ALA B N 1
ATOM 5191 C CA . ALA B 1 251 ? 7.086 37.188 2.318 1 97.5 251 ALA B CA 1
ATOM 5192 C C . ALA B 1 251 ? 7.062 37.375 3.834 1 97.5 251 ALA B C 1
ATOM 5194 O O . ALA B 1 251 ? 6.25 38.125 4.371 1 97.5 251 ALA B O 1
ATOM 5195 N N . ARG B 1 252 ? 7.965 36.656 4.539 1 98.38 252 ARG B N 1
ATOM 5196 C CA . ARG B 1 252 ? 8.062 36.719 5.992 1 98.38 252 ARG B CA 1
ATOM 5197 C C . ARG B 1 252 ? 8.336 38.156 6.457 1 98.38 252 ARG B C 1
ATOM 5199 O O . ARG B 1 252 ? 7.75 38.625 7.434 1 98.38 252 ARG B O 1
ATOM 5206 N N . GLU B 1 253 ? 9.211 38.844 5.754 1 98.44 253 GLU B N 1
ATOM 5207 C CA . GLU B 1 253 ? 9.562 40.219 6.102 1 98.44 253 GLU B CA 1
ATOM 5208 C C . GLU B 1 253 ? 8.383 41.156 5.906 1 98.44 253 GLU B C 1
ATOM 5210 O O . GLU B 1 253 ? 8.164 42.062 6.715 1 98.44 253 GLU B O 1
ATOM 5215 N N . GLN B 1 254 ? 7.668 40.969 4.836 1 98.5 254 GLN B N 1
ATOM 5216 C CA . GLN B 1 254 ? 6.473 41.781 4.605 1 98.5 254 GLN B CA 1
ATOM 5217 C C . GLN B 1 254 ? 5.453 41.594 5.723 1 98.5 254 GLN B C 1
ATOM 5219 O O . GLN B 1 254 ? 4.848 42.531 6.199 1 98.5 254 GLN B O 1
ATOM 5224 N N . ILE B 1 255 ? 5.293 40.344 6.109 1 98.56 255 ILE B N 1
ATOM 5225 C CA . ILE B 1 255 ? 4.348 40 7.164 1 98.56 255 ILE B CA 1
ATOM 5226 C C . ILE B 1 255 ? 4.816 40.594 8.492 1 98.56 255 ILE B C 1
ATOM 5228 O O . ILE B 1 255 ? 4.023 41.188 9.242 1 98.56 255 ILE B O 1
ATOM 5232 N N . ALA B 1 256 ? 6.094 40.469 8.766 1 98.62 256 ALA B N 1
ATOM 5233 C CA . ALA B 1 256 ? 6.668 41.031 9.992 1 98.62 256 ALA B CA 1
ATOM 5234 C C . ALA B 1 256 ? 6.453 42.531 10.055 1 98.62 256 ALA B C 1
ATOM 5236 O O . ALA B 1 256 ? 6.133 43.094 11.109 1 98.62 256 ALA B O 1
ATOM 5237 N N . ALA B 1 257 ? 6.68 43.188 8.953 1 98.5 257 ALA B N 1
ATOM 5238 C CA . ALA B 1 257 ? 6.477 44.625 8.875 1 98.5 257 ALA B CA 1
ATOM 5239 C C . ALA B 1 257 ? 5.023 45 9.164 1 98.5 257 ALA B C 1
ATOM 5241 O O . ALA B 1 257 ? 4.746 45.969 9.859 1 98.5 257 ALA B O 1
ATOM 5242 N N . HIS B 1 258 ? 4.172 44.25 8.594 1 98.31 258 HIS B N 1
ATOM 5243 C CA . HIS B 1 258 ? 2.744 44.5 8.789 1 98.31 258 HIS B CA 1
ATOM 5244 C C . HIS B 1 258 ? 2.344 44.281 10.242 1 98.31 258 HIS B C 1
ATOM 5246 O O . HIS B 1 258 ? 1.565 45.062 10.797 1 98.31 258 HIS B O 1
ATOM 5252 N N . LEU B 1 259 ? 2.861 43.219 10.875 1 98.25 259 LEU B N 1
ATOM 5253 C CA . LEU B 1 259 ? 2.473 42.844 12.227 1 98.25 259 LEU B CA 1
ATOM 5254 C C . LEU B 1 259 ? 3.225 43.688 13.258 1 98.25 259 LEU B C 1
ATOM 5256 O O . LEU B 1 259 ? 2.811 43.75 14.422 1 98.25 259 LEU B O 1
ATOM 5260 N N . GLY B 1 260 ? 4.363 44.188 12.914 1 98.38 260 GLY B N 1
ATOM 5261 C CA . GLY B 1 260 ? 5.121 45.094 13.781 1 98.38 260 GLY B CA 1
ATOM 5262 C C . GLY B 1 260 ? 6.051 44.344 14.719 1 98.38 260 GLY B C 1
ATOM 5263 O O . GLY B 1 260 ? 6.477 44.875 15.742 1 98.38 260 GLY B O 1
ATOM 5264 N N . HIS B 1 261 ? 6.305 43.094 14.484 1 98.38 261 HIS B N 1
ATOM 5265 C CA . HIS B 1 261 ? 7.254 42.281 15.25 1 98.38 261 HIS B CA 1
ATOM 5266 C C . HIS B 1 261 ? 7.82 41.156 14.406 1 98.38 261 HIS B C 1
ATOM 5268 O O . HIS B 1 261 ? 7.266 40.812 13.359 1 98.38 261 HIS B O 1
ATOM 5274 N N . PRO B 1 262 ? 8.93 40.531 14.82 1 98.12 262 PRO B N 1
ATOM 5275 C CA . PRO B 1 262 ? 9.516 39.438 14.055 1 98.12 262 PRO B CA 1
ATOM 5276 C C . PRO B 1 262 ? 8.57 38.219 13.938 1 98.12 262 PRO B C 1
ATOM 5278 O O . PRO B 1 262 ? 7.801 37.969 14.859 1 98.12 262 PRO B O 1
ATOM 5281 N N . VAL B 1 263 ? 8.617 37.594 12.828 1 98.44 263 VAL B N 1
ATOM 5282 C CA . VAL B 1 263 ? 7.859 36.406 12.523 1 98.44 263 VAL B CA 1
ATOM 5283 C C . VAL B 1 263 ? 8.812 35.281 12.102 1 98.44 263 VAL B C 1
ATOM 5285 O O . VAL B 1 263 ? 9.742 35.5 11.328 1 98.44 263 VAL B O 1
ATOM 5288 N N . LYS B 1 264 ? 8.625 34.125 12.664 1 98.5 264 LYS B N 1
ATOM 5289 C CA . LYS B 1 264 ? 9.461 32.969 12.297 1 98.5 264 LYS B CA 1
ATOM 5290 C C . LYS B 1 264 ? 9.008 32.375 10.969 1 98.5 264 LYS B C 1
ATOM 5292 O O . LYS B 1 264 ? 7.82 32.406 10.641 1 98.5 264 LYS B O 1
ATOM 5297 N N . LEU B 1 265 ? 9.977 31.828 10.242 1 98.44 265 LEU B N 1
ATOM 5298 C CA . LEU B 1 265 ? 9.719 31.109 9 1 98.44 265 LEU B CA 1
ATOM 5299 C C . LEU B 1 265 ? 10.094 29.641 9.125 1 98.44 265 LEU B C 1
ATOM 5301 O O . LEU B 1 265 ? 11.258 29.312 9.352 1 98.44 265 LEU B O 1
ATOM 5305 N N . GLU B 1 266 ? 9.07 28.797 8.969 1 98 266 GLU B N 1
ATOM 5306 C CA . GLU B 1 266 ? 9.258 27.344 9.07 1 98 266 GLU B CA 1
ATOM 5307 C C . GLU B 1 266 ? 9.125 26.688 7.703 1 98 266 GLU B C 1
ATOM 5309 O O . GLU B 1 266 ? 8.453 27.203 6.812 1 98 266 GLU B O 1
ATOM 5314 N N . ILE B 1 267 ? 9.852 25.594 7.527 1 97 267 ILE B N 1
ATOM 5315 C CA . ILE B 1 267 ? 9.711 24.734 6.363 1 97 267 ILE B CA 1
ATOM 5316 C C . ILE B 1 267 ? 9.531 23.281 6.812 1 97 267 ILE B C 1
ATOM 5318 O O . ILE B 1 267 ? 10.047 22.875 7.855 1 97 267 ILE B O 1
ATOM 5322 N N . GLU B 1 268 ? 8.766 22.531 6.062 1 97 268 GLU B N 1
ATOM 5323 C CA . GLU B 1 268 ? 8.438 21.172 6.461 1 97 268 GLU B CA 1
ATOM 5324 C C . GLU B 1 268 ? 8.82 20.172 5.375 1 97 268 GLU B C 1
ATOM 5326 O O . GLU B 1 268 ? 7.961 19.453 4.848 1 97 268 GLU B O 1
ATOM 5331 N N . PRO B 1 269 ? 10.109 19.984 5.117 1 96.94 269 PRO B N 1
ATOM 5332 C CA . PRO B 1 269 ? 10.555 19.078 4.059 1 96.94 269 PRO B CA 1
ATOM 5333 C C . PRO B 1 269 ? 10.469 17.609 4.473 1 96.94 269 PRO B C 1
ATOM 5335 O O . PRO B 1 269 ? 10.664 17.281 5.645 1 96.94 269 PRO B O 1
ATOM 5338 N N . GLY B 1 270 ? 10.047 16.75 3.572 1 97.06 270 GLY B N 1
ATOM 5339 C CA . GLY B 1 270 ? 10.172 15.297 3.691 1 97.06 270 GLY B CA 1
ATOM 5340 C C . GLY B 1 270 ? 11.141 14.695 2.693 1 97.06 270 GLY B C 1
ATOM 5341 O O . GLY B 1 270 ? 12.289 14.414 3.033 1 97.06 270 GLY B O 1
ATOM 5342 N N . ARG B 1 271 ? 10.758 14.805 1.452 1 96.88 271 ARG B N 1
ATOM 5343 C CA . ARG B 1 271 ? 11.5 14.227 0.333 1 96.88 271 ARG B CA 1
ATOM 5344 C C . ARG B 1 271 ? 12.922 14.773 0.277 1 96.88 271 ARG B C 1
ATOM 5346 O O . ARG B 1 271 ? 13.883 14.008 0.191 1 96.88 271 ARG B O 1
ATOM 5353 N N . PHE B 1 272 ? 13.086 16.031 0.358 1 96.94 272 PHE B N 1
ATOM 5354 C CA . PHE B 1 272 ? 14.375 16.688 0.193 1 96.94 272 PHE B CA 1
ATOM 5355 C C . PHE B 1 272 ? 15.383 16.156 1.209 1 96.94 272 PHE B C 1
ATOM 5357 O O . PHE B 1 272 ? 16.562 15.984 0.89 1 96.94 272 PHE B O 1
ATOM 5364 N N . LEU B 1 273 ? 14.891 15.828 2.395 1 98.44 273 LEU B N 1
ATOM 5365 C CA . LEU B 1 273 ? 15.812 15.5 3.479 1 98.44 273 LEU B CA 1
ATOM 5366 C C . LEU B 1 273 ? 16.297 14.055 3.367 1 98.44 273 LEU B C 1
ATOM 5368 O O . LEU B 1 273 ? 17.406 13.734 3.785 1 98.44 273 LEU B O 1
ATOM 5372 N N . VAL B 1 274 ? 15.43 13.188 2.762 1 98.69 274 VAL B N 1
ATOM 5373 C CA . VAL B 1 274 ? 15.781 11.789 3.01 1 98.69 274 VAL B CA 1
ATOM 5374 C C . VAL B 1 274 ? 15.805 11.023 1.689 1 98.69 274 VAL B C 1
ATOM 5376 O O . VAL B 1 274 ? 16.328 9.906 1.623 1 98.69 274 VAL B O 1
ATOM 5379 N N . ALA B 1 275 ? 15.273 11.5 0.595 1 98.25 275 ALA B N 1
ATOM 5380 C CA . ALA B 1 275 ? 15.086 10.711 -0.622 1 98.25 275 ALA B CA 1
ATOM 5381 C C . ALA B 1 275 ? 16.422 10.172 -1.126 1 98.25 275 ALA B C 1
ATOM 5383 O O . ALA B 1 275 ? 16.562 8.969 -1.376 1 98.25 275 ALA B O 1
ATOM 5384 N N . GLU B 1 276 ? 17.438 11.008 -1.188 1 97.69 276 GLU B N 1
ATOM 5385 C CA . GLU B 1 276 ? 18.734 10.641 -1.766 1 97.69 276 GLU B CA 1
ATOM 5386 C C . GLU B 1 276 ? 19.531 9.773 -0.801 1 97.69 276 GLU B C 1
ATOM 5388 O O . GLU B 1 276 ? 20.547 9.172 -1.19 1 97.69 276 GLU B O 1
ATOM 5393 N N . SER B 1 277 ? 19.047 9.727 0.435 1 98.25 277 SER B N 1
ATOM 5394 C CA . SER B 1 277 ? 19.812 9.008 1.455 1 98.25 277 SER B CA 1
ATOM 5395 C C . SER B 1 277 ? 19.547 7.508 1.393 1 98.25 277 SER B C 1
ATOM 5397 O O . SER B 1 277 ? 20.266 6.715 2 1 98.25 277 SER B O 1
ATOM 5399 N N . GLY B 1 278 ? 18.547 7.113 0.683 1 98.38 278 GLY B N 1
ATOM 5400 C CA . GLY B 1 278 ? 18.125 5.727 0.779 1 98.38 278 GLY B CA 1
ATOM 5401 C C . GLY B 1 278 ? 18.203 4.988 -0.542 1 98.38 278 GLY B C 1
ATOM 5402 O O . GLY B 1 278 ? 17.953 5.566 -1.601 1 98.38 278 GLY B O 1
ATOM 5403 N N . VAL B 1 279 ? 18.547 3.672 -0.477 1 98.75 279 VAL B N 1
ATOM 5404 C CA . VAL B 1 279 ? 18.469 2.762 -1.614 1 98.75 279 VAL B CA 1
ATOM 5405 C C . VAL B 1 279 ? 17.797 1.457 -1.187 1 98.75 279 VAL B C 1
ATOM 5407 O O . VAL B 1 279 ? 17.719 1.153 0.006 1 98.75 279 VAL B O 1
ATOM 5410 N N . LEU B 1 280 ? 17.234 0.787 -2.133 1 98.88 280 LEU B N 1
ATOM 5411 C CA . LEU B 1 280 ? 16.719 -0.565 -1.959 1 98.88 280 LEU B CA 1
ATOM 5412 C C . LEU B 1 280 ? 17.578 -1.579 -2.693 1 98.88 280 LEU B C 1
ATOM 5414 O O . LEU B 1 280 ? 17.75 -1.497 -3.914 1 98.88 280 LEU B O 1
ATOM 5418 N N . VAL B 1 281 ? 18.172 -2.49 -1.931 1 98.88 281 VAL B N 1
ATOM 5419 C CA . VAL B 1 281 ? 18.984 -3.562 -2.514 1 98.88 281 VAL B CA 1
ATOM 5420 C C . VAL B 1 281 ? 18.125 -4.82 -2.664 1 98.88 281 VAL B C 1
ATOM 5422 O O . VAL B 1 281 ? 17.5 -5.277 -1.702 1 98.88 281 VAL B O 1
ATOM 5425 N N . SER B 1 282 ? 18.062 -5.328 -3.85 1 98.75 282 SER B N 1
ATOM 5426 C CA . SER B 1 282 ? 17.281 -6.531 -4.141 1 98.75 282 SER B CA 1
ATOM 5427 C C . SER B 1 282 ? 18.109 -7.531 -4.957 1 98.75 282 SER B C 1
ATOM 5429 O O . SER B 1 282 ? 19.109 -7.168 -5.562 1 98.75 282 SER B O 1
ATOM 5431 N N . GLN B 1 283 ? 17.703 -8.75 -4.941 1 98.69 283 GLN B N 1
ATOM 5432 C CA . GLN B 1 283 ? 18.406 -9.805 -5.652 1 98.69 283 GLN B CA 1
ATOM 5433 C C . GLN B 1 283 ? 17.625 -10.273 -6.875 1 98.69 283 GLN B C 1
ATOM 5435 O O . GLN B 1 283 ? 16.406 -10.445 -6.805 1 98.69 283 GLN B O 1
ATOM 5440 N N . VAL B 1 284 ? 18.344 -10.477 -7.953 1 98.69 284 VAL B N 1
ATOM 5441 C CA . VAL B 1 284 ? 17.75 -11.055 -9.156 1 98.69 284 VAL B CA 1
ATOM 5442 C C . VAL B 1 284 ? 17.484 -12.539 -8.945 1 98.69 284 VAL B C 1
ATOM 5444 O O . VAL B 1 284 ? 18.375 -13.297 -8.555 1 98.69 284 VAL B O 1
ATOM 5447 N N . ARG B 1 285 ? 16.234 -12.93 -9.211 1 98.5 285 ARG B N 1
ATOM 5448 C CA . ARG B 1 285 ? 15.859 -14.32 -8.977 1 98.5 285 ARG B CA 1
ATOM 5449 C C . ARG B 1 285 ? 15.523 -15.023 -10.289 1 98.5 285 ARG B C 1
ATOM 5451 O O . ARG B 1 285 ? 15.602 -16.25 -10.383 1 98.5 285 ARG B O 1
ATOM 5458 N N . SER B 1 286 ? 15.109 -14.25 -11.273 1 98.62 286 SER B N 1
ATOM 5459 C CA . SER B 1 286 ? 14.75 -14.82 -12.57 1 98.62 286 SER B CA 1
ATOM 5460 C C . SER B 1 286 ? 14.953 -13.812 -13.695 1 98.62 286 SER B C 1
ATOM 5462 O O . SER B 1 286 ? 14.828 -12.609 -13.484 1 98.62 286 SER B O 1
ATOM 5464 N N . VAL B 1 287 ? 15.391 -14.289 -14.812 1 98.38 287 VAL B N 1
ATOM 5465 C CA . VAL B 1 287 ? 15.5 -13.539 -16.062 1 98.38 287 VAL B CA 1
ATOM 5466 C C . VAL B 1 287 ? 14.781 -14.289 -17.172 1 98.38 287 VAL B C 1
ATOM 5468 O O . VAL B 1 287 ? 14.984 -15.492 -17.359 1 98.38 287 VAL B O 1
ATOM 5471 N N . LYS B 1 288 ? 13.875 -13.648 -17.891 1 97.5 288 LYS B N 1
ATOM 5472 C CA . LYS B 1 288 ? 13.148 -14.383 -18.906 1 97.5 288 LYS B CA 1
ATOM 5473 C C . LYS B 1 288 ? 12.695 -13.453 -20.031 1 97.5 288 LYS B C 1
ATOM 5475 O O . LYS B 1 288 ? 12.516 -12.258 -19.828 1 97.5 288 LYS B O 1
ATOM 5480 N N . GLU B 1 289 ? 12.516 -14.016 -21.203 1 97.19 289 GLU B N 1
ATOM 5481 C CA . GLU B 1 289 ? 11.992 -13.312 -22.375 1 97.19 289 GLU B CA 1
ATOM 5482 C C . GLU B 1 289 ? 10.484 -13.5 -22.5 1 97.19 289 GLU B C 1
ATOM 5484 O O . GLU B 1 289 ? 9.969 -14.609 -22.312 1 97.19 289 GLU B O 1
ATOM 5489 N N . MET B 1 290 ? 9.812 -12.461 -22.688 1 96.44 290 MET B N 1
ATOM 5490 C CA . MET B 1 290 ? 8.383 -12.445 -22.984 1 96.44 290 MET B CA 1
ATOM 5491 C C . MET B 1 290 ? 8.117 -11.805 -24.344 1 96.44 290 MET B C 1
ATOM 5493 O O . MET B 1 290 ? 7.867 -10.594 -24.422 1 96.44 290 MET B O 1
ATOM 5497 N N . GLY B 1 291 ? 8.078 -12.633 -25.328 1 94.94 291 GLY B N 1
ATOM 5498 C CA . GLY B 1 291 ? 8.07 -12.047 -26.656 1 94.94 291 GLY B CA 1
ATOM 5499 C C . GLY B 1 291 ? 9.281 -11.18 -26.938 1 94.94 291 GLY B C 1
ATOM 5500 O O . GLY B 1 291 ? 10.422 -11.656 -26.891 1 94.94 291 GLY B O 1
ATOM 5501 N N . SER B 1 292 ? 9.047 -9.93 -27.141 1 94.25 292 SER B N 1
ATOM 5502 C CA . SER B 1 292 ? 10.148 -9.023 -27.453 1 94.25 292 SER B CA 1
ATOM 5503 C C . SER B 1 292 ? 10.695 -8.367 -26.188 1 94.25 292 SER B C 1
ATOM 5505 O O . SER B 1 292 ? 11.664 -7.602 -26.25 1 94.25 292 SER B O 1
ATOM 5507 N N . ARG B 1 293 ? 10.078 -8.625 -25.062 1 95.88 293 ARG B N 1
ATOM 5508 C CA . ARG B 1 293 ? 10.477 -7.965 -23.812 1 95.88 293 ARG B CA 1
ATOM 5509 C C . ARG B 1 293 ? 11.43 -8.844 -23.016 1 95.88 293 ARG B C 1
ATOM 5511 O O . ARG B 1 293 ? 11.258 -10.07 -22.969 1 95.88 293 ARG B O 1
ATOM 5518 N N . HIS B 1 294 ? 12.414 -8.211 -22.5 1 98 294 HIS B N 1
ATOM 5519 C CA . HIS B 1 294 ? 13.336 -8.836 -21.562 1 98 294 HIS B CA 1
ATOM 5520 C C . HIS B 1 294 ? 12.992 -8.461 -20.109 1 98 294 HIS B C 1
ATOM 5522 O O . HIS B 1 294 ? 13.039 -7.289 -19.75 1 98 294 HIS B O 1
ATOM 5528 N N . PHE B 1 295 ? 12.656 -9.484 -19.312 1 98.5 295 PHE B N 1
ATOM 5529 C CA . PHE B 1 295 ? 12.242 -9.25 -17.938 1 98.5 295 PHE B CA 1
ATOM 5530 C C . PHE B 1 295 ? 13.32 -9.703 -16.953 1 98.5 295 PHE B C 1
ATOM 5532 O O . PHE B 1 295 ? 13.914 -10.766 -17.125 1 98.5 295 PHE B O 1
ATOM 5539 N N . VAL B 1 296 ? 13.586 -8.898 -16.016 1 98.81 296 VAL B N 1
ATOM 5540 C CA . VAL B 1 296 ? 14.367 -9.25 -14.828 1 98.81 296 VAL B CA 1
ATOM 5541 C C . VAL B 1 296 ? 13.484 -9.18 -13.586 1 98.81 296 VAL B C 1
ATOM 5543 O O . VAL B 1 296 ? 12.922 -8.125 -13.273 1 98.81 296 VAL B O 1
ATOM 5546 N N . LEU B 1 297 ? 13.336 -10.289 -12.898 1 98.81 297 LEU B N 1
ATOM 5547 C CA . LEU B 1 297 ? 12.5 -10.367 -11.703 1 98.81 297 LEU B CA 1
ATOM 5548 C C . LEU B 1 297 ? 13.352 -10.367 -10.445 1 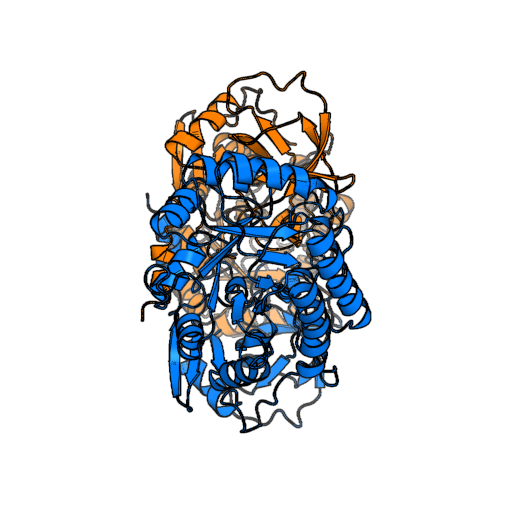98.81 297 LEU B C 1
ATOM 5550 O O . LEU B 1 297 ? 14.266 -11.18 -10.305 1 98.81 297 LEU B O 1
ATOM 5554 N N . ILE B 1 298 ? 13.023 -9.43 -9.578 1 98.88 298 ILE B N 1
ATOM 5555 C CA . ILE B 1 298 ? 13.789 -9.281 -8.344 1 98.88 298 ILE B CA 1
ATOM 5556 C C . ILE B 1 298 ? 12.906 -9.625 -7.148 1 98.88 298 ILE B C 1
ATOM 5558 O O . ILE B 1 298 ? 11.68 -9.703 -7.273 1 98.88 298 ILE B O 1
ATOM 5562 N N . ASP B 1 299 ? 13.469 -9.805 -5.973 1 98.69 299 ASP B N 1
ATOM 5563 C CA . ASP B 1 299 ? 12.742 -10.32 -4.816 1 98.69 299 ASP B CA 1
ATOM 5564 C C . ASP B 1 299 ? 12.078 -9.195 -4.031 1 98.69 299 ASP B C 1
ATOM 5566 O O . ASP B 1 299 ? 11.547 -9.422 -2.939 1 98.69 299 ASP B O 1
ATOM 5570 N N . ALA B 1 300 ? 12.117 -7.965 -4.523 1 98.75 300 ALA B N 1
ATOM 5571 C CA . ALA B 1 300 ? 11.312 -6.867 -3.986 1 98.75 300 ALA B CA 1
ATOM 5572 C C . ALA B 1 300 ? 10.086 -6.602 -4.855 1 98.75 300 ALA B C 1
ATOM 5574 O O . ALA B 1 300 ? 10.156 -6.691 -6.086 1 98.75 300 ALA B O 1
ATOM 5575 N N . GLY B 1 301 ? 8.969 -6.305 -4.258 1 98.69 301 GLY B N 1
ATOM 5576 C CA . GLY B 1 301 ? 7.738 -5.996 -4.977 1 98.69 301 GLY B CA 1
ATOM 5577 C C . GLY B 1 301 ? 7.188 -4.621 -4.645 1 98.69 301 GLY B C 1
ATOM 5578 O O . GLY B 1 301 ? 7.805 -3.861 -3.896 1 98.69 301 GLY B O 1
ATOM 5579 N N . PHE B 1 302 ? 5.992 -4.289 -5.23 1 98.31 302 PHE B N 1
ATOM 5580 C CA . PHE B 1 302 ? 5.457 -2.965 -4.938 1 98.31 302 PHE B CA 1
ATOM 5581 C C . PHE B 1 302 ? 4.977 -2.885 -3.492 1 98.31 302 PHE B C 1
ATOM 5583 O O . PHE B 1 302 ? 4.734 -1.793 -2.973 1 98.31 302 PHE B O 1
ATOM 5590 N N . ASN B 1 303 ? 4.824 -4.07 -2.771 1 98.62 303 ASN B N 1
ATOM 5591 C CA . ASN B 1 303 ? 4.57 -4.027 -1.335 1 98.62 303 ASN B CA 1
ATOM 5592 C C . ASN B 1 303 ? 5.738 -3.404 -0.578 1 98.62 303 ASN B C 1
ATOM 5594 O O . ASN B 1 303 ? 5.574 -2.928 0.545 1 98.62 303 ASN B O 1
ATOM 5598 N N . ASP B 1 304 ? 6.934 -3.457 -1.155 1 98.75 304 ASP B N 1
ATOM 5599 C CA . ASP B 1 304 ? 8.117 -2.832 -0.575 1 98.75 304 ASP B CA 1
ATOM 5600 C C . ASP B 1 304 ? 8.273 -1.392 -1.057 1 98.75 304 ASP B C 1
ATOM 5602 O O . ASP B 1 304 ? 8.312 -0.463 -0.247 1 98.75 304 ASP B O 1
ATOM 5606 N N . LEU B 1 305 ? 8.32 -1.235 -2.326 1 98.81 305 LEU B N 1
ATOM 5607 C CA . LEU B 1 305 ? 8.445 0.076 -2.953 1 98.81 305 LEU B CA 1
ATOM 5608 C C . LEU B 1 305 ? 7.258 0.362 -3.863 1 98.81 305 LEU B C 1
ATOM 5610 O O . LEU B 1 305 ? 7.266 -0.006 -5.039 1 98.81 305 LEU B O 1
ATOM 5614 N N . MET B 1 306 ? 6.379 1.107 -3.41 1 97.81 306 MET B N 1
ATOM 5615 C CA . MET B 1 306 ? 5.043 1.273 -3.98 1 97.81 306 MET B CA 1
ATOM 5616 C C . MET B 1 306 ? 5.055 2.311 -5.098 1 97.81 306 MET B C 1
ATOM 5618 O O . MET B 1 306 ? 4.23 2.256 -6.012 1 97.81 306 MET B O 1
ATOM 5622 N N . ARG B 1 307 ? 5.922 3.197 -5.086 1 97.44 307 ARG B N 1
ATOM 5623 C CA . ARG B 1 307 ? 5.797 4.465 -5.797 1 97.44 307 ARG B CA 1
ATOM 5624 C C . ARG B 1 307 ? 5.75 4.246 -7.305 1 97.44 307 ARG B C 1
ATOM 5626 O O . ARG B 1 307 ? 4.941 4.867 -8 1 97.44 307 ARG B O 1
ATOM 5633 N N . PRO B 1 308 ? 6.582 3.35 -7.859 1 97.56 308 PRO B N 1
ATOM 5634 C CA . PRO B 1 308 ? 6.461 3.143 -9.305 1 97.56 308 PRO B CA 1
ATOM 5635 C C . PRO B 1 308 ? 5.082 2.635 -9.719 1 97.56 308 PRO B C 1
ATOM 5637 O O . PRO B 1 308 ? 4.512 3.107 -10.703 1 97.56 308 PRO B O 1
ATOM 5640 N N . ALA B 1 309 ? 4.551 1.76 -8.945 1 96.12 309 ALA B N 1
ATOM 5641 C CA . ALA B 1 309 ? 3.258 1.173 -9.281 1 96.12 309 ALA B CA 1
ATOM 5642 C C . ALA B 1 309 ? 2.127 2.17 -9.047 1 96.12 309 ALA B C 1
ATOM 5644 O O . ALA B 1 309 ? 1.152 2.201 -9.805 1 96.12 309 ALA B O 1
ATOM 5645 N N . MET B 1 310 ? 2.227 2.924 -8.047 1 94.56 310 MET B N 1
ATOM 5646 C CA . MET B 1 310 ? 1.14 3.814 -7.652 1 94.56 310 MET B CA 1
ATOM 5647 C C . MET B 1 310 ? 1.163 5.102 -8.469 1 94.56 310 MET B C 1
ATOM 5649 O O . MET B 1 310 ? 0.114 5.605 -8.875 1 94.56 310 MET B O 1
ATOM 5653 N N . TYR B 1 311 ? 2.428 5.648 -8.734 1 93.62 311 TYR B N 1
ATOM 5654 C CA . TYR B 1 311 ? 2.527 7 -9.273 1 93.62 311 TYR B CA 1
ATOM 5655 C C . TYR B 1 311 ? 3.271 6.996 -10.609 1 93.62 311 TYR B C 1
ATOM 5657 O O . TYR B 1 311 ? 3.363 8.023 -11.273 1 93.62 311 TYR B O 1
ATOM 5665 N N . GLY B 1 312 ? 3.842 5.859 -10.977 1 94.75 312 GLY B N 1
ATOM 5666 C CA . GLY B 1 312 ? 4.746 5.859 -12.109 1 94.75 312 GLY B CA 1
ATOM 5667 C C . GLY B 1 312 ? 6.082 6.516 -11.812 1 94.75 312 GLY B C 1
ATOM 5668 O O . GLY B 1 312 ? 6.766 6.988 -12.719 1 94.75 312 GLY B O 1
ATOM 5669 N N . SER B 1 313 ? 6.488 6.551 -10.57 1 95.88 313 SER B N 1
ATOM 5670 C CA . SER B 1 313 ? 7.699 7.25 -10.141 1 95.88 313 SER B CA 1
ATOM 5671 C C . SER B 1 313 ? 8.945 6.594 -10.727 1 95.88 313 SER B C 1
ATOM 5673 O O . SER B 1 313 ? 9.039 5.367 -10.789 1 95.88 313 SER B O 1
ATOM 5675 N N . TYR B 1 314 ? 9.875 7.43 -11.086 1 96.81 314 TYR B N 1
ATOM 5676 C CA . TYR B 1 314 ? 11.156 6.965 -11.602 1 96.81 314 TYR B CA 1
ATOM 5677 C C . TYR B 1 314 ? 12.164 6.789 -10.469 1 96.81 314 TYR B C 1
ATOM 5679 O O . TYR B 1 314 ? 12.336 7.688 -9.641 1 96.81 314 TYR B O 1
ATOM 5687 N N . HIS B 1 315 ? 12.766 5.711 -10.391 1 98.12 315 HIS B N 1
ATOM 5688 C CA . HIS B 1 315 ? 13.961 5.422 -9.602 1 98.12 315 HIS B CA 1
ATOM 5689 C C . HIS B 1 315 ? 15.062 4.816 -10.469 1 98.12 315 HIS B C 1
ATOM 5691 O O . HIS B 1 315 ? 14.844 3.812 -11.148 1 98.12 315 HIS B O 1
ATOM 5697 N N . HIS B 1 316 ? 16.172 5.449 -10.43 1 97.94 316 HIS B N 1
ATOM 5698 C CA . HIS B 1 316 ? 17.312 4.883 -11.156 1 97.94 316 HIS B CA 1
ATOM 5699 C C . HIS B 1 316 ? 17.672 3.5 -10.625 1 97.94 316 HIS B C 1
ATOM 5701 O O . HIS B 1 316 ? 17.531 3.232 -9.43 1 97.94 316 HIS B O 1
ATOM 5707 N N . ILE B 1 317 ? 18.125 2.6 -11.531 1 98.25 317 ILE B N 1
ATOM 5708 C CA . ILE B 1 317 ? 18.469 1.231 -11.164 1 98.25 317 ILE B CA 1
ATOM 5709 C C . ILE B 1 317 ? 19.906 0.927 -11.586 1 98.25 317 ILE B C 1
ATOM 5711 O O . ILE B 1 317 ? 20.281 1.171 -12.734 1 98.25 317 ILE B O 1
ATOM 5715 N N . THR B 1 318 ? 20.656 0.46 -10.656 1 97.38 318 THR B N 1
ATOM 5716 C CA . THR B 1 318 ? 22.016 0.019 -10.93 1 97.38 318 THR B CA 1
ATOM 5717 C C . THR B 1 318 ? 22.172 -1.479 -10.68 1 97.38 318 THR B C 1
ATOM 5719 O O . THR B 1 318 ? 21.641 -2.002 -9.695 1 97.38 318 THR B O 1
ATOM 5722 N N . ALA B 1 319 ? 22.875 -2.166 -11.586 1 97.94 319 ALA B N 1
ATOM 5723 C CA . ALA B 1 319 ? 23.125 -3.596 -11.43 1 97.94 319 ALA B CA 1
ATOM 5724 C C . ALA B 1 319 ? 24.484 -3.844 -10.789 1 97.94 319 ALA B C 1
ATOM 5726 O O . ALA B 1 319 ? 25.469 -3.156 -11.102 1 97.94 319 ALA B O 1
ATOM 5727 N N . LEU B 1 320 ? 24.547 -4.727 -9.859 1 97.56 320 LEU B N 1
ATOM 5728 C CA . LEU B 1 320 ? 25.766 -5.215 -9.242 1 97.56 320 LEU B CA 1
ATOM 5729 C C . LEU B 1 320 ? 25.891 -6.723 -9.398 1 97.56 320 LEU B C 1
ATOM 5731 O O . LEU B 1 320 ? 24.938 -7.465 -9.172 1 97.56 32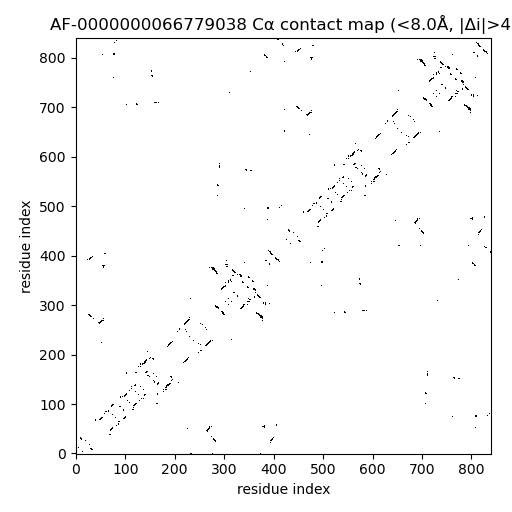0 LEU B O 1
ATOM 5735 N N . ALA B 1 321 ? 27.047 -7.148 -9.766 1 97.19 321 ALA B N 1
ATOM 5736 C CA . ALA B 1 321 ? 27.281 -8.586 -9.914 1 97.19 321 ALA B CA 1
ATOM 5737 C C . ALA B 1 321 ? 27.359 -9.273 -8.555 1 97.19 321 ALA B C 1
ATOM 5739 O O . ALA B 1 321 ? 27.969 -8.75 -7.617 1 97.19 321 ALA B O 1
ATOM 5740 N N . GLY B 1 322 ? 26.734 -10.422 -8.5 1 95.38 322 GLY B N 1
ATOM 5741 C CA . GLY B 1 322 ? 26.781 -11.18 -7.262 1 95.38 322 GLY B CA 1
ATOM 5742 C C . GLY B 1 322 ? 28.047 -12.016 -7.117 1 95.38 322 GLY B C 1
ATOM 5743 O O . GLY B 1 322 ? 28.406 -12.406 -6.008 1 95.38 322 GLY B O 1
ATOM 5744 N N . ASP B 1 323 ? 28.672 -12.234 -8.219 1 93.44 323 ASP B N 1
ATOM 5745 C CA . ASP B 1 323 ? 29.844 -13.109 -8.195 1 93.44 323 ASP B CA 1
ATOM 5746 C C . ASP B 1 323 ? 31.125 -12.32 -8.406 1 93.44 323 ASP B C 1
ATOM 5748 O O . ASP B 1 323 ? 32.188 -12.898 -8.648 1 93.44 323 ASP B O 1
ATOM 5752 N N . GLY B 1 324 ? 31.094 -11.062 -8.43 1 89.44 324 GLY B N 1
ATOM 5753 C CA . GLY B 1 324 ? 32.281 -10.219 -8.477 1 89.44 324 GLY B CA 1
ATOM 5754 C C . GLY B 1 324 ? 32.719 -9.875 -9.891 1 89.44 324 GLY B C 1
ATOM 5755 O O . GLY B 1 324 ? 33.656 -9.117 -10.094 1 89.44 324 GLY B O 1
ATOM 5756 N N . ARG B 1 325 ? 31.969 -10.383 -10.852 1 91.44 325 ARG B N 1
ATOM 5757 C CA . ARG B 1 325 ? 32.375 -10.055 -12.219 1 91.44 325 ARG B CA 1
ATOM 5758 C C . ARG B 1 325 ? 32.094 -8.578 -12.523 1 91.44 325 ARG B C 1
ATOM 5760 O O . ARG B 1 325 ? 31.328 -7.922 -11.82 1 91.44 325 ARG B O 1
ATOM 5767 N N . ASP B 1 326 ? 32.781 -8.078 -13.547 1 91.81 326 ASP B N 1
ATOM 5768 C CA . ASP B 1 326 ? 32.656 -6.676 -13.945 1 91.81 326 ASP B CA 1
ATOM 5769 C C . ASP B 1 326 ? 31.516 -6.5 -14.945 1 91.81 326 ASP B C 1
ATOM 5771 O O . ASP B 1 326 ? 31.547 -7.062 -16.047 1 91.81 326 ASP B O 1
ATOM 5775 N N . LEU B 1 327 ? 30.547 -5.688 -14.523 1 93.31 327 LEU B N 1
ATOM 5776 C CA . LEU B 1 327 ? 29.391 -5.473 -15.398 1 93.31 327 LEU B CA 1
ATOM 5777 C C . LEU B 1 327 ? 29.578 -4.223 -16.25 1 93.31 327 LEU B C 1
ATOM 5779 O O . LEU B 1 327 ? 28.75 -3.914 -17.109 1 93.31 327 LEU B O 1
ATOM 5783 N N . SER B 1 328 ? 30.641 -3.529 -16.047 1 87.19 328 SER B N 1
ATOM 5784 C CA . SER B 1 328 ? 30.828 -2.242 -16.703 1 87.19 328 SER B CA 1
ATOM 5785 C C . SER B 1 328 ? 30.906 -2.404 -18.219 1 87.19 328 SER B C 1
ATOM 5787 O O . SER B 1 328 ? 30.484 -1.518 -18.969 1 87.19 328 SER B O 1
ATOM 5789 N N . ALA B 1 329 ? 31.422 -3.488 -18.656 1 87.69 329 ALA B N 1
ATOM 5790 C CA . ALA B 1 329 ? 31.594 -3.697 -20.094 1 87.69 329 ALA B CA 1
ATOM 5791 C C . ALA B 1 329 ? 30.516 -4.641 -20.641 1 87.69 329 ALA B C 1
ATOM 5793 O O . ALA B 1 329 ? 30.547 -5.008 -21.812 1 87.69 329 ALA B O 1
ATOM 5794 N N . ALA B 1 330 ? 29.594 -4.961 -19.75 1 89.69 330 ALA B N 1
ATOM 5795 C CA . ALA B 1 330 ? 28.547 -5.879 -20.188 1 89.69 330 ALA B CA 1
ATOM 5796 C C . ALA B 1 330 ? 27.578 -5.191 -21.141 1 89.69 330 ALA B C 1
ATOM 5798 O O . ALA B 1 330 ? 27.328 -3.99 -21.016 1 89.69 330 ALA B O 1
ATOM 5799 N N . PRO B 1 331 ? 27.109 -5.895 -22.156 1 91.88 331 PRO B N 1
ATOM 5800 C CA . PRO B 1 331 ? 26.109 -5.309 -23.062 1 91.88 331 PRO B CA 1
ATOM 5801 C C . PRO B 1 331 ? 24.875 -4.793 -22.344 1 91.88 331 PRO B C 1
ATOM 5803 O O . PRO B 1 331 ? 24.406 -5.422 -21.391 1 91.88 331 PRO B O 1
ATOM 5806 N N . GLN B 1 332 ? 24.438 -3.664 -22.844 1 96.06 332 GLN B N 1
ATOM 5807 C CA . GLN B 1 332 ? 23.219 -3.078 -22.297 1 96.06 332 GLN B CA 1
ATOM 5808 C C . GLN B 1 332 ? 21.969 -3.662 -22.969 1 96.06 332 GLN B C 1
ATOM 5810 O O . GLN B 1 332 ? 21.938 -3.816 -24.188 1 96.06 332 GLN B O 1
ATOM 5815 N N . VAL B 1 333 ? 21.016 -4.004 -22.156 1 97.06 333 VAL B N 1
ATOM 5816 C CA . VAL B 1 333 ? 19.797 -4.617 -22.641 1 97.06 333 VAL B CA 1
ATOM 5817 C C . VAL B 1 333 ? 18.594 -3.83 -22.141 1 97.06 333 VAL B C 1
ATOM 5819 O O . VAL B 1 333 ? 18.531 -3.451 -20.969 1 97.06 333 VAL B O 1
ATOM 5822 N N . GLU B 1 334 ? 17.609 -3.514 -23.094 1 98.06 334 GLU B N 1
ATOM 5823 C CA . GLU B 1 334 ? 16.328 -2.961 -22.656 1 98.06 334 GLU B CA 1
ATOM 5824 C C . GLU B 1 334 ? 15.602 -3.934 -21.734 1 98.06 334 GLU B C 1
ATOM 5826 O O . GLU B 1 334 ? 15.195 -5.016 -22.172 1 98.06 334 GLU B O 1
ATOM 5831 N N . THR B 1 335 ? 15.422 -3.516 -20.516 1 98.56 335 THR B N 1
ATOM 5832 C CA . THR B 1 335 ? 14.984 -4.453 -19.484 1 98.56 335 THR B CA 1
ATOM 5833 C C . THR B 1 335 ? 13.75 -3.93 -18.766 1 98.56 335 THR B C 1
ATOM 5835 O O . THR B 1 335 ? 13.672 -2.746 -18.438 1 98.56 335 THR B O 1
ATOM 5838 N N . VAL B 1 336 ? 12.727 -4.773 -18.609 1 98.5 336 VAL B N 1
ATOM 5839 C CA . VAL B 1 336 ? 11.633 -4.535 -17.672 1 98.5 336 VAL B CA 1
ATOM 5840 C C . VAL B 1 336 ? 11.953 -5.172 -16.328 1 98.5 336 VAL B C 1
ATOM 5842 O O . VAL B 1 336 ? 12.227 -6.371 -16.25 1 98.5 336 VAL B O 1
ATOM 5845 N N . VAL B 1 337 ? 12.016 -4.398 -15.266 1 98.88 337 VAL B N 1
ATOM 5846 C CA . VAL B 1 337 ? 12.273 -4.898 -13.922 1 98.88 337 VAL B CA 1
ATOM 5847 C C . VAL B 1 337 ? 10.953 -5.082 -13.172 1 98.88 337 VAL B C 1
ATOM 5849 O O . VAL B 1 337 ? 10.164 -4.141 -13.062 1 98.88 337 VAL B O 1
ATOM 5852 N N . ALA B 1 338 ? 10.703 -6.316 -12.688 1 98.56 338 ALA B N 1
ATOM 5853 C CA . ALA B 1 338 ? 9.43 -6.621 -12.031 1 98.56 338 ALA B CA 1
ATOM 5854 C C . ALA B 1 338 ? 9.656 -7.383 -10.727 1 98.56 338 ALA B C 1
ATOM 5856 O O . ALA B 1 338 ? 10.773 -7.836 -10.445 1 98.56 338 ALA B O 1
ATOM 5857 N N . GLY B 1 339 ? 8.586 -7.391 -9.922 1 98.44 339 GLY B N 1
ATOM 5858 C CA . GLY B 1 339 ? 8.695 -7.973 -8.594 1 98.44 339 GLY B CA 1
ATOM 5859 C C . GLY B 1 339 ? 8.008 -9.32 -8.469 1 98.44 339 GLY B C 1
ATOM 5860 O O . GLY B 1 339 ? 7.625 -9.922 -9.477 1 98.44 339 GLY B O 1
ATOM 5861 N N . PRO B 1 340 ? 7.926 -9.82 -7.25 1 98.44 340 PRO B N 1
ATOM 5862 C CA . PRO B 1 340 ? 7.484 -11.188 -6.996 1 98.44 340 PRO B CA 1
ATOM 5863 C C . PRO B 1 340 ? 5.973 -11.305 -6.816 1 98.44 340 PRO B C 1
ATOM 5865 O O . PRO B 1 340 ? 5.434 -12.414 -6.773 1 98.44 340 PRO B O 1
ATOM 5868 N N . LEU B 1 341 ? 5.27 -10.188 -6.68 1 97.94 341 LEU B N 1
ATOM 5869 C CA . LEU B 1 341 ? 3.848 -10.258 -6.355 1 97.94 341 LEU B CA 1
ATOM 5870 C C . LEU B 1 341 ? 3.053 -10.836 -7.516 1 97.94 341 LEU B C 1
ATOM 5872 O O . LEU B 1 341 ? 3.406 -10.633 -8.68 1 97.94 341 LEU B O 1
ATOM 5876 N N . CYS B 1 342 ? 2.025 -11.516 -7.191 1 93.62 342 CYS B N 1
ATOM 5877 C CA . CYS B 1 342 ? 1.144 -12.031 -8.234 1 93.62 342 CYS B CA 1
ATOM 5878 C C . CYS B 1 342 ? 0.182 -10.953 -8.719 1 93.62 342 CYS B C 1
ATOM 5880 O O . CYS B 1 342 ? -1.034 -11.148 -8.711 1 93.62 342 CYS B O 1
ATOM 5882 N N . GLU B 1 343 ? 0.749 -9.852 -9.078 1 93.12 343 GLU B N 1
ATOM 5883 C CA . GLU B 1 343 ? 0.075 -8.68 -9.625 1 93.12 343 GLU B CA 1
ATOM 5884 C C . GLU B 1 343 ? 0.784 -8.172 -10.875 1 93.12 343 GLU B C 1
ATOM 5886 O O . GLU B 1 343 ? 2.002 -7.984 -10.875 1 93.12 343 GLU B O 1
ATOM 5891 N N . SER B 1 344 ? -0.004 -7.93 -11.898 1 91.44 344 SER B N 1
ATOM 5892 C CA . SER B 1 344 ? 0.58 -7.488 -13.156 1 91.44 344 SER B CA 1
ATOM 5893 C C . SER B 1 344 ? 1.296 -6.152 -13 1 91.44 344 SER B C 1
ATOM 5895 O O . SER B 1 344 ? 2.285 -5.887 -13.688 1 91.44 344 SER B O 1
ATOM 5897 N N . GLY B 1 345 ? 0.815 -5.344 -12.07 1 93.75 345 GLY B N 1
ATOM 5898 C CA . GLY B 1 345 ? 1.367 -4.012 -11.898 1 93.75 345 GLY B CA 1
ATOM 5899 C C . GLY B 1 345 ? 2.633 -3.992 -11.055 1 93.75 345 GLY B C 1
ATOM 5900 O O . GLY B 1 345 ? 3.244 -2.939 -10.867 1 93.75 345 GLY B O 1
ATOM 5901 N N . ASP B 1 346 ? 3.072 -5.168 -10.594 1 97.25 346 ASP B N 1
ATOM 5902 C CA . ASP B 1 346 ? 4.297 -5.246 -9.805 1 97.25 346 ASP B CA 1
ATOM 5903 C C . ASP B 1 346 ? 5.531 -5.113 -10.695 1 97.25 346 ASP B C 1
ATOM 5905 O O . ASP B 1 346 ? 6.324 -6.051 -10.812 1 97.25 346 ASP B O 1
ATOM 5909 N N . VAL B 1 347 ? 5.629 -3.941 -11.273 1 98.12 347 VAL B N 1
ATOM 5910 C CA . VAL B 1 347 ? 6.688 -3.561 -12.195 1 98.12 347 VAL B CA 1
ATOM 5911 C C . VAL B 1 347 ? 7.316 -2.24 -11.75 1 98.12 347 VAL B C 1
ATOM 5913 O O . VAL B 1 347 ? 6.605 -1.297 -11.398 1 98.12 347 VAL B O 1
ATOM 5916 N N . PHE B 1 348 ? 8.641 -2.18 -11.75 1 98.56 348 PHE B N 1
ATOM 5917 C CA . PHE B 1 348 ? 9.32 -0.979 -11.281 1 98.56 348 PHE B CA 1
ATOM 5918 C C . PHE B 1 348 ? 9.602 -0.029 -12.438 1 98.56 348 PHE B C 1
ATOM 5920 O O . PHE B 1 348 ? 9.82 1.166 -12.227 1 98.56 348 PHE B O 1
ATOM 5927 N N . THR B 1 349 ? 9.641 -0.561 -13.648 1 98.19 349 THR B N 1
ATOM 5928 C CA . THR B 1 349 ? 9.828 0.243 -14.852 1 98.19 349 THR B CA 1
ATOM 5929 C C . THR B 1 349 ? 8.492 0.504 -15.539 1 98.19 349 THR B C 1
ATOM 5931 O O . THR B 1 349 ? 8.156 -0.163 -16.516 1 98.19 349 THR B O 1
ATOM 5934 N N . GLN B 1 350 ? 7.773 1.436 -15.039 1 96.25 350 GLN B N 1
ATOM 5935 C CA . GLN B 1 350 ? 6.461 1.757 -15.586 1 96.25 350 GLN B CA 1
ATOM 5936 C C . GLN B 1 350 ? 6.156 3.246 -15.453 1 96.25 350 GLN B C 1
ATOM 5938 O O . GLN B 1 350 ? 6.738 3.928 -14.602 1 96.25 350 GLN B O 1
ATOM 5943 N N . GLN B 1 351 ? 5.262 3.721 -16.266 1 92.81 351 GLN B N 1
ATOM 5944 C CA . GLN B 1 351 ? 4.758 5.09 -16.203 1 92.81 351 GLN B CA 1
ATOM 5945 C C . GLN B 1 351 ? 3.447 5.164 -15.43 1 92.81 351 GLN B C 1
ATOM 5947 O O . GLN B 1 351 ? 2.865 4.137 -15.078 1 92.81 351 GLN B O 1
ATOM 5952 N N . GLU B 1 352 ? 3.084 6.418 -15.219 1 87.12 352 GLU B N 1
ATOM 5953 C CA . GLU B 1 352 ? 1.76 6.602 -14.633 1 87.12 352 GLU B CA 1
ATOM 5954 C C . GLU B 1 352 ? 0.687 5.91 -15.469 1 87.12 352 GLU B C 1
ATOM 5956 O O . GLU B 1 352 ? 0.71 5.973 -16.703 1 87.12 352 GLU B O 1
ATOM 5961 N N . GLY B 1 353 ? -0.152 5.188 -14.797 1 82.69 353 GLY B N 1
ATOM 5962 C CA . GLY B 1 353 ? -1.181 4.441 -15.5 1 82.69 353 GLY B CA 1
ATOM 5963 C C . GLY B 1 353 ? -0.796 2.998 -15.766 1 82.69 353 GLY B C 1
ATOM 5964 O O . GLY B 1 353 ? -1.627 2.197 -16.203 1 82.69 353 GLY B O 1
ATOM 5965 N N . GLY B 1 354 ? 0.474 2.693 -15.547 1 88.12 354 GLY B N 1
ATOM 5966 C CA . GLY B 1 354 ? 0.87 1.295 -15.57 1 88.12 354 GLY B CA 1
ATOM 5967 C C . GLY B 1 354 ? 1.497 0.876 -16.891 1 88.12 354 GLY B C 1
ATOM 5968 O O . GLY B 1 354 ? 1.722 -0.313 -17.125 1 88.12 354 GLY B O 1
ATOM 5969 N N . LYS B 1 355 ? 1.744 1.829 -17.797 1 91.88 355 LYS B N 1
ATOM 5970 C CA . LYS B 1 355 ? 2.414 1.468 -19.047 1 91.88 355 LYS B CA 1
ATOM 5971 C C . LYS B 1 355 ? 3.848 1.015 -18.781 1 91.88 355 LYS B C 1
ATOM 5973 O O . LYS B 1 355 ? 4.668 1.787 -18.281 1 91.88 355 LYS B O 1
ATOM 5978 N N . VAL B 1 356 ? 4.109 -0.155 -19.172 1 95.06 356 VAL B N 1
ATOM 5979 C CA . VAL B 1 356 ? 5.414 -0.764 -18.938 1 95.06 356 VAL B CA 1
ATOM 5980 C C . VAL B 1 356 ? 6.469 -0.073 -19.797 1 95.06 356 VAL B C 1
ATOM 5982 O O . VAL B 1 356 ? 6.227 0.229 -20.969 1 95.06 356 VAL B O 1
ATOM 5985 N N . GLU B 1 357 ? 7.617 0.233 -19.188 1 95.62 357 GLU B N 1
ATOM 5986 C CA . GLU B 1 357 ? 8.773 0.79 -19.875 1 95.62 357 GLU B CA 1
ATOM 5987 C C . GLU B 1 357 ? 10.031 -0.025 -19.594 1 95.62 357 GLU B C 1
ATOM 5989 O O . GLU B 1 357 ? 10.008 -0.95 -18.781 1 95.62 357 GLU B O 1
ATOM 5994 N N . THR B 1 358 ? 11.039 0.269 -20.359 1 97.19 358 THR B N 1
ATOM 5995 C CA . THR B 1 358 ? 12.297 -0.445 -20.172 1 97.19 358 THR B CA 1
ATOM 5996 C C . THR B 1 358 ? 13.383 0.501 -19.672 1 97.19 358 THR B C 1
ATOM 5998 O O . THR B 1 358 ? 13.234 1.723 -19.75 1 97.19 358 THR B O 1
ATOM 6001 N N . ARG B 1 359 ? 14.336 -0.057 -19.109 1 96.75 359 ARG B N 1
ATOM 6002 C CA . ARG B 1 359 ? 15.602 0.576 -18.734 1 96.75 359 ARG B CA 1
ATOM 6003 C C . ARG B 1 359 ? 16.781 -0.167 -19.359 1 96.75 359 ARG B C 1
ATOM 6005 O O . ARG B 1 359 ? 16.766 -1.396 -19.453 1 96.75 359 ARG B O 1
ATOM 6012 N N . LEU B 1 360 ? 17.781 0.641 -19.812 1 97.12 360 LEU B N 1
ATOM 6013 C CA . LEU B 1 360 ? 19.016 -0.007 -20.25 1 97.12 360 LEU B CA 1
ATOM 6014 C C . LEU B 1 360 ? 19.828 -0.464 -19.047 1 97.12 360 LEU B C 1
ATOM 6016 O O . LEU B 1 360 ? 20.25 0.356 -18.219 1 97.12 360 LEU B O 1
ATOM 6020 N N . LEU B 1 361 ? 20.016 -1.773 -18.891 1 97.81 361 LEU B N 1
ATOM 6021 C CA . LEU B 1 361 ? 20.812 -2.385 -17.844 1 97.81 361 LEU B CA 1
ATOM 6022 C C . LEU B 1 361 ? 21.766 -3.426 -18.422 1 97.81 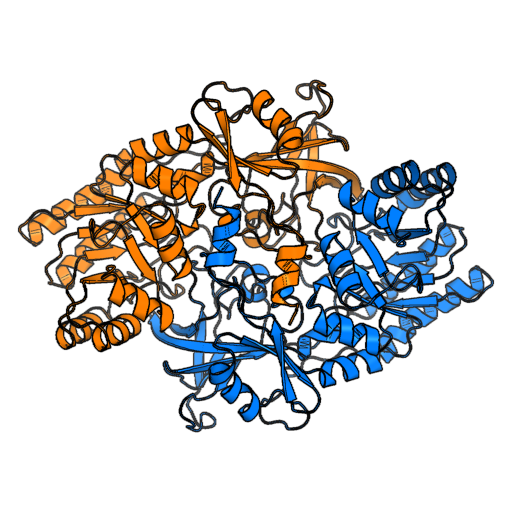361 LEU B C 1
ATOM 6024 O O . LEU B 1 361 ? 21.5 -4.02 -19.469 1 97.81 361 LEU B O 1
ATOM 6028 N N . PRO B 1 362 ? 22.969 -3.58 -17.766 1 97.38 362 PRO B N 1
ATOM 6029 C CA . PRO B 1 362 ? 23.766 -4.746 -18.172 1 97.38 362 PRO B CA 1
ATOM 6030 C C . PRO B 1 362 ? 23 -6.059 -18 1 97.38 362 PRO B C 1
ATOM 6032 O O . PRO B 1 362 ? 22.109 -6.148 -17.156 1 97.38 362 PRO B O 1
ATOM 6035 N N . ALA B 1 363 ? 23.344 -6.992 -18.812 1 96.06 363 ALA B N 1
ATOM 6036 C CA . ALA B 1 363 ? 22.75 -8.312 -18.641 1 96.06 363 ALA B CA 1
ATOM 6037 C C . ALA B 1 363 ? 23.062 -8.891 -17.266 1 96.06 363 ALA B C 1
ATOM 6039 O O . ALA B 1 363 ? 24.234 -8.953 -16.859 1 96.06 363 ALA B O 1
ATOM 6040 N N . VAL B 1 364 ? 22.031 -9.227 -16.547 1 97.44 364 VAL B N 1
ATOM 6041 C CA . VAL B 1 364 ? 22.203 -9.805 -15.211 1 97.44 364 VAL B CA 1
ATOM 6042 C C . VAL B 1 364 ? 21.688 -11.242 -15.211 1 97.44 364 VAL B C 1
ATOM 6044 O O . VAL B 1 364 ? 21.062 -11.688 -16.172 1 97.44 364 VAL B O 1
ATOM 6047 N N . ALA B 1 365 ? 22.016 -11.969 -14.188 1 96.38 365 ALA B N 1
ATOM 6048 C CA . ALA B 1 365 ? 21.578 -13.344 -13.969 1 96.38 365 ALA B CA 1
ATOM 6049 C C . ALA B 1 365 ? 21.141 -13.547 -12.523 1 96.38 365 ALA B C 1
ATOM 6051 O O . ALA B 1 365 ? 21.438 -12.727 -11.648 1 96.38 365 ALA B O 1
ATOM 6052 N N . PRO B 1 366 ? 20.312 -14.625 -12.258 1 97.75 366 PRO B N 1
ATOM 6053 C CA . PRO B 1 366 ? 19.984 -14.93 -10.867 1 97.75 366 PRO B CA 1
ATOM 6054 C C . PRO B 1 366 ? 21.203 -14.922 -9.953 1 97.75 366 PRO B C 1
ATOM 6056 O O . PRO B 1 366 ? 22.25 -15.492 -10.305 1 97.75 366 PRO B O 1
ATOM 6059 N N . GLY B 1 367 ? 21.078 -14.242 -8.82 1 97.12 367 GLY B N 1
ATOM 6060 C CA . GLY B 1 367 ? 22.203 -14.102 -7.898 1 97.12 367 GLY B CA 1
ATOM 6061 C C . GLY B 1 367 ? 22.812 -12.719 -7.922 1 97.12 367 GLY B C 1
ATOM 6062 O O . GLY B 1 367 ? 23.484 -12.312 -6.969 1 97.12 367 GLY B O 1
ATOM 6063 N N . ASP B 1 368 ? 22.656 -11.984 -9.055 1 98.06 368 ASP B N 1
ATOM 6064 C CA . ASP B 1 368 ? 23.062 -10.586 -9.117 1 98.06 368 ASP B CA 1
ATOM 6065 C C . ASP B 1 368 ? 22.125 -9.695 -8.305 1 98.06 368 ASP B C 1
ATOM 6067 O O . ASP B 1 368 ? 21.109 -10.172 -7.777 1 98.06 368 ASP B O 1
ATOM 6071 N N . TYR B 1 369 ? 22.516 -8.43 -8.18 1 98.62 369 TYR B N 1
ATOM 6072 C CA . TYR B 1 369 ? 21.719 -7.492 -7.391 1 98.62 369 TYR B CA 1
ATOM 6073 C C . TYR B 1 369 ? 21.328 -6.277 -8.227 1 98.62 369 TYR B C 1
ATOM 6075 O O . TYR B 1 369 ? 22.062 -5.875 -9.133 1 98.62 369 TYR B O 1
ATOM 6083 N N . LEU B 1 370 ? 20.172 -5.781 -8.016 1 98.69 370 LEU B N 1
ATOM 6084 C CA . LEU B 1 370 ? 19.75 -4.465 -8.492 1 98.69 370 LEU B CA 1
ATOM 6085 C C . LEU B 1 370 ? 19.562 -3.5 -7.324 1 98.69 370 LEU B C 1
ATOM 6087 O O . LEU B 1 370 ? 19.016 -3.871 -6.289 1 98.69 370 LEU B O 1
ATOM 6091 N N . VAL B 1 371 ? 20.109 -2.297 -7.488 1 98.69 371 VAL B N 1
ATOM 6092 C CA . VAL B 1 371 ? 19.984 -1.223 -6.508 1 98.69 371 VAL B CA 1
ATOM 6093 C C . VAL B 1 371 ? 19.047 -0.142 -7.051 1 98.69 371 VAL B C 1
ATOM 6095 O O . VAL B 1 371 ? 19.312 0.442 -8.109 1 98.69 371 VAL B O 1
ATOM 6098 N N . LEU B 1 372 ? 17.922 0.071 -6.414 1 98.81 372 LEU B N 1
ATOM 6099 C CA . LEU B 1 372 ? 17.031 1.169 -6.746 1 98.81 372 LEU B CA 1
ATOM 6100 C C . LEU B 1 372 ? 17.344 2.406 -5.914 1 98.81 372 LEU B C 1
ATOM 6102 O O . LEU B 1 372 ? 17.375 2.346 -4.684 1 98.81 372 LEU B O 1
ATOM 6106 N N . HIS B 1 373 ? 17.547 3.512 -6.582 1 98.44 373 HIS B N 1
ATOM 6107 C CA . HIS B 1 373 ? 18.094 4.707 -5.953 1 98.44 373 HIS B CA 1
ATOM 6108 C C . HIS B 1 373 ? 16.984 5.648 -5.5 1 98.44 373 HIS B C 1
ATOM 6110 O O . HIS B 1 373 ? 15.828 5.523 -5.938 1 98.44 373 HIS B O 1
ATOM 6116 N N . ASP B 1 374 ? 17.297 6.543 -4.594 1 98.31 374 ASP B N 1
ATOM 6117 C CA . ASP B 1 374 ? 16.484 7.668 -4.145 1 98.31 374 ASP B CA 1
ATOM 6118 C C . ASP B 1 374 ? 15.148 7.191 -3.582 1 98.31 374 ASP B C 1
ATOM 6120 O O . ASP B 1 374 ? 14.086 7.691 -3.967 1 98.31 374 ASP B O 1
ATOM 6124 N N . THR B 1 375 ? 15.273 6.152 -2.734 1 98.5 375 THR B N 1
ATOM 6125 C CA . THR B 1 375 ? 14.078 5.539 -2.166 1 98.5 375 THR B CA 1
ATOM 6126 C C . THR B 1 375 ? 13.914 5.934 -0.701 1 98.5 375 THR B C 1
ATOM 6128 O O . THR B 1 375 ? 13.062 5.387 0.003 1 98.5 375 THR B O 1
ATOM 6131 N N . GLY B 1 376 ? 14.703 6.891 -0.25 1 98.62 376 GLY B N 1
ATOM 6132 C CA . GLY B 1 376 ? 14.672 7.234 1.163 1 98.62 376 GLY B CA 1
ATOM 6133 C C . GLY B 1 376 ? 13.352 7.84 1.599 1 98.62 376 GLY B C 1
ATOM 6134 O O . GLY B 1 376 ? 12.992 7.777 2.775 1 98.62 376 GLY B O 1
ATOM 6135 N N . ALA B 1 377 ? 12.719 8.5 0.688 1 98.31 377 ALA B N 1
ATOM 6136 C CA . ALA B 1 377 ? 11.414 9.094 0.975 1 98.31 377 ALA B CA 1
ATOM 6137 C C . ALA B 1 377 ? 10.289 8.266 0.354 1 98.31 377 ALA B C 1
ATOM 6139 O O . ALA B 1 377 ? 10.328 7.957 -0.839 1 98.31 377 ALA B O 1
ATOM 6140 N N . TYR B 1 378 ? 9.312 7.926 1.193 1 97.81 378 TYR B N 1
ATOM 6141 C CA . TYR B 1 378 ? 8.102 7.238 0.773 1 97.81 378 TYR B CA 1
ATOM 6142 C C . TYR B 1 378 ? 8.422 5.859 0.207 1 97.81 378 TYR B C 1
ATOM 6144 O O . TYR B 1 378 ? 7.707 5.355 -0.661 1 97.81 378 TYR B O 1
ATOM 6152 N N . GLY B 1 379 ? 9.586 5.332 0.516 1 98.5 379 GLY B N 1
ATOM 6153 C CA . GLY B 1 379 ? 9.906 3.934 0.28 1 98.5 379 GLY B CA 1
ATOM 6154 C C . GLY B 1 379 ? 9.359 3.01 1.353 1 98.5 379 GLY B C 1
ATOM 6155 O O . GLY B 1 379 ? 8.18 2.664 1.341 1 98.5 379 GLY B O 1
ATOM 6156 N N . ALA B 1 380 ? 10.211 2.85 2.367 1 98.69 380 ALA B N 1
ATOM 6157 C CA . ALA B 1 380 ? 9.844 1.959 3.467 1 98.69 380 ALA B CA 1
ATOM 6158 C C . ALA B 1 380 ? 8.555 2.414 4.141 1 98.69 380 ALA B C 1
ATOM 6160 O O . ALA B 1 380 ? 7.762 1.587 4.594 1 98.69 380 ALA B O 1
ATOM 6161 N N . SER B 1 381 ? 8.32 3.703 4.172 1 98.31 381 SER B N 1
ATOM 6162 C CA . SER B 1 381 ? 7.164 4.219 4.902 1 98.31 381 SER B CA 1
ATOM 6163 C C . SER B 1 381 ? 5.855 3.812 4.23 1 98.31 381 SER B C 1
ATOM 6165 O O . SER B 1 381 ? 4.812 3.742 4.883 1 98.31 381 SER B O 1
ATOM 6167 N N . MET B 1 382 ? 5.887 3.51 2.918 1 98.31 382 MET B N 1
ATOM 6168 C CA . MET B 1 382 ? 4.676 3.141 2.188 1 98.31 382 MET B CA 1
ATOM 6169 C C . MET B 1 382 ? 4.598 1.63 1.994 1 98.31 382 MET B C 1
ATOM 6171 O O . MET B 1 382 ? 3.693 1.133 1.318 1 98.31 382 MET B O 1
ATOM 6175 N N . SER B 1 383 ? 5.512 0.874 2.562 1 98.56 383 SER B N 1
ATOM 6176 C CA . SER B 1 383 ? 5.512 -0.578 2.416 1 98.56 383 SER B CA 1
ATOM 6177 C C . SER B 1 383 ? 4.254 -1.196 3.012 1 98.56 383 SER B C 1
ATOM 6179 O O . SER B 1 383 ? 3.588 -0.58 3.848 1 98.56 383 SER B O 1
ATOM 6181 N N . SER B 1 384 ? 3.863 -2.328 2.525 1 98.44 384 SER B N 1
ATOM 6182 C CA . SER B 1 384 ? 2.725 -3.092 3.021 1 98.44 384 SER B CA 1
ATOM 6183 C C . SER B 1 384 ? 3.064 -4.574 3.146 1 98.44 384 SER B C 1
ATOM 6185 O O . SER B 1 384 ? 4.172 -4.992 2.799 1 98.44 384 SER B O 1
ATOM 6187 N N . ASN B 1 385 ? 2.15 -5.328 3.689 1 98.56 385 ASN B N 1
ATOM 6188 C CA . ASN B 1 385 ? 2.303 -6.773 3.801 1 98.56 385 ASN B CA 1
ATOM 6189 C C . ASN B 1 385 ? 1.485 -7.508 2.742 1 98.56 385 ASN B C 1
ATOM 6191 O O . ASN B 1 385 ? 1.115 -8.672 2.93 1 98.56 385 ASN B O 1
ATOM 6195 N N . TYR B 1 386 ? 1.19 -6.809 1.634 1 98.62 386 TYR B N 1
ATOM 6196 C CA . TYR B 1 386 ? 0.451 -7.453 0.556 1 98.62 386 TYR B CA 1
ATOM 6197 C C . TYR B 1 386 ? 1.139 -8.742 0.118 1 98.62 386 TYR B C 1
ATOM 6199 O O . TYR B 1 386 ? 2.369 -8.82 0.101 1 98.62 386 TYR B O 1
ATOM 6207 N N . ASN B 1 387 ? 0.329 -9.805 -0.241 1 98.5 387 ASN B N 1
ATOM 6208 C CA . ASN B 1 387 ? 0.762 -11.172 -0.505 1 98.5 387 ASN B CA 1
ATOM 6209 C C . ASN B 1 387 ? 1.417 -11.797 0.722 1 98.5 387 ASN B C 1
ATOM 6211 O O . ASN B 1 387 ? 2.244 -12.703 0.596 1 98.5 387 ASN B O 1
ATOM 6215 N N . SER B 1 388 ? 1.137 -11.297 1.9 1 98.25 388 SER B N 1
ATOM 6216 C CA . SER B 1 388 ? 1.657 -11.805 3.166 1 98.25 388 SER B CA 1
ATOM 6217 C C . SER B 1 388 ? 3.182 -11.758 3.195 1 98.25 388 SER B C 1
ATOM 6219 O O . SER B 1 388 ? 3.826 -12.688 3.682 1 98.25 388 SER B O 1
ATOM 6221 N N . ARG B 1 389 ? 3.738 -10.75 2.631 1 98.38 389 ARG B N 1
ATOM 6222 C CA . ARG B 1 389 ? 5.184 -10.547 2.678 1 98.38 389 ARG B CA 1
ATOM 6223 C C . ARG B 1 389 ? 5.57 -9.648 3.844 1 98.38 389 ARG B C 1
ATOM 6225 O O . ARG B 1 389 ? 5.02 -8.555 4.004 1 98.38 389 ARG B O 1
ATOM 6232 N N . PRO B 1 390 ? 6.5 -10.055 4.633 1 97.75 390 PRO B N 1
ATOM 6233 C CA . PRO B 1 390 ? 6.902 -9.273 5.805 1 97.75 390 PRO B CA 1
ATOM 6234 C C . PRO B 1 390 ? 7.633 -7.988 5.426 1 97.75 390 PRO B C 1
ATOM 6236 O O . PRO B 1 390 ? 8.195 -7.887 4.332 1 97.75 390 PRO B O 1
ATOM 6239 N N . LEU B 1 391 ? 7.664 -7.047 6.312 1 98.56 391 LEU B N 1
ATOM 6240 C CA . LEU B 1 391 ? 8.406 -5.805 6.121 1 98.56 391 LEU B CA 1
ATOM 6241 C C . LEU B 1 391 ? 9.906 -6.066 6.098 1 98.56 391 LEU B C 1
ATOM 6243 O O . LEU B 1 391 ? 10.414 -6.883 6.871 1 98.56 391 LEU B O 1
ATOM 6247 N N . LEU B 1 392 ? 10.641 -5.371 5.316 1 98.75 392 LEU B N 1
ATOM 6248 C CA . LEU B 1 392 ? 12.07 -5.547 5.113 1 98.75 392 LEU B CA 1
ATOM 6249 C C . LEU B 1 392 ? 12.859 -4.938 6.266 1 98.75 392 LEU B C 1
ATOM 6251 O O . LEU B 1 392 ? 12.383 -4.031 6.945 1 98.75 392 LEU B O 1
ATOM 6255 N N . PRO B 1 393 ? 14.031 -5.449 6.461 1 98.69 393 PRO B N 1
ATOM 6256 C CA . PRO B 1 393 ? 14.922 -4.758 7.398 1 98.69 393 PRO B CA 1
ATOM 6257 C C . PRO B 1 393 ? 15.43 -3.424 6.852 1 98.69 393 PRO B C 1
ATOM 6259 O O . PRO B 1 393 ? 15.406 -3.201 5.637 1 98.69 393 PRO B O 1
ATOM 6262 N N . GLU B 1 394 ? 15.797 -2.527 7.715 1 98.88 394 GLU B N 1
ATOM 6263 C CA . GLU B 1 394 ? 16.406 -1.241 7.391 1 98.88 394 GLU B CA 1
ATOM 6264 C C . GLU B 1 394 ? 17.766 -1.098 8.055 1 98.88 394 GLU B C 1
ATOM 6266 O O . GLU B 1 394 ? 17.938 -1.458 9.227 1 98.88 394 GLU B O 1
ATOM 6271 N N . VAL B 1 395 ? 18.703 -0.653 7.277 1 98.88 395 VAL B N 1
ATOM 6272 C CA . VAL B 1 395 ? 20.078 -0.481 7.738 1 98.88 395 VAL B CA 1
ATOM 6273 C C . VAL B 1 395 ? 20.516 0.968 7.539 1 98.88 395 VAL B C 1
ATOM 6275 O O . VAL B 1 395 ? 20.188 1.586 6.523 1 98.88 395 VAL B O 1
ATOM 6278 N N . LEU B 1 396 ? 21.203 1.532 8.484 1 98.81 396 LEU B N 1
ATOM 6279 C CA . LEU B 1 396 ? 21.719 2.896 8.422 1 98.81 396 LEU B CA 1
ATOM 6280 C C . LEU B 1 396 ? 23.234 2.908 8.508 1 98.81 396 LEU B C 1
ATOM 6282 O O . LEU B 1 396 ? 23.812 2.352 9.453 1 98.81 396 LEU B O 1
ATOM 6286 N N . PHE B 1 397 ? 23.875 3.43 7.477 1 98.56 397 PHE B N 1
ATOM 6287 C CA . PHE B 1 397 ? 25.297 3.742 7.578 1 98.56 397 PHE B CA 1
ATOM 6288 C C . PHE B 1 397 ? 25.516 5.062 8.305 1 98.56 397 PHE B C 1
ATOM 6290 O O . PHE B 1 397 ? 24.875 6.07 7.977 1 98.56 397 PHE B O 1
ATOM 6297 N N . ASP B 1 398 ? 26.328 5.133 9.227 1 97.56 398 ASP B N 1
ATOM 6298 C CA . ASP B 1 398 ? 26.781 6.328 9.938 1 97.56 398 ASP B CA 1
ATOM 6299 C C . ASP B 1 398 ? 28.281 6.266 10.227 1 97.56 398 ASP B C 1
ATOM 6301 O O . ASP B 1 398 ? 28.734 5.434 11.008 1 97.56 398 ASP B O 1
ATOM 6305 N N . GLY B 1 399 ? 29.062 7.078 9.641 1 93.56 399 GLY B N 1
ATOM 6306 C CA . GLY B 1 399 ? 30.516 7.051 9.789 1 93.56 399 GLY B CA 1
ATOM 6307 C C . GLY B 1 399 ? 31.141 5.77 9.273 1 93.56 399 GLY B C 1
ATOM 6308 O O . GLY B 1 399 ? 32.031 5.203 9.922 1 93.56 399 GLY B O 1
ATOM 6309 N N . GLY B 1 400 ? 30.547 5.223 8.312 1 92.81 400 GLY B N 1
ATOM 6310 C CA . GLY B 1 400 ? 31.094 4.031 7.691 1 92.81 400 GLY B CA 1
ATOM 6311 C C . GLY B 1 400 ? 30.625 2.742 8.336 1 92.81 400 GLY B C 1
ATOM 6312 O O . GLY B 1 400 ? 30.922 1.65 7.855 1 92.81 400 GLY B O 1
ATOM 6313 N N . LYS B 1 401 ? 29.906 2.887 9.344 1 96.25 401 LYS B N 1
ATOM 6314 C CA . LYS B 1 401 ? 29.422 1.708 10.062 1 96.25 401 LYS B CA 1
ATOM 6315 C C . LYS B 1 401 ? 27.953 1.439 9.773 1 96.25 401 LYS B C 1
ATOM 6317 O O . LYS B 1 401 ? 27.125 2.344 9.859 1 96.25 401 LYS B O 1
ATOM 6322 N N . ALA B 1 402 ? 27.641 0.168 9.445 1 97.69 402 ALA B N 1
ATOM 6323 C CA . ALA B 1 402 ? 26.266 -0.245 9.18 1 97.69 402 ALA B CA 1
ATOM 6324 C C . ALA B 1 402 ? 25.578 -0.714 10.461 1 97.69 402 ALA B C 1
ATOM 6326 O O . ALA B 1 402 ? 26.141 -1.513 11.211 1 97.69 402 ALA B O 1
ATOM 6327 N N . ARG B 1 403 ? 24.438 -0.177 10.664 1 97.69 403 ARG B N 1
ATOM 6328 C CA . ARG B 1 403 ? 23.656 -0.585 11.836 1 97.69 403 ARG B CA 1
ATOM 6329 C C . ARG B 1 403 ? 22.219 -0.91 11.445 1 97.69 403 ARG B C 1
ATOM 6331 O O . ARG B 1 403 ? 21.609 -0.198 10.641 1 97.69 403 ARG B O 1
ATOM 6338 N N . LEU B 1 404 ? 21.734 -2.025 12.016 1 98.44 404 LEU B N 1
ATOM 6339 C CA . LEU B 1 404 ? 20.328 -2.371 11.836 1 98.44 404 LEU B CA 1
ATOM 6340 C C . LEU B 1 404 ? 19.422 -1.38 12.57 1 98.44 404 LEU B C 1
ATOM 6342 O O . LEU B 1 404 ? 19.625 -1.106 13.758 1 98.44 404 LEU B O 1
ATOM 6346 N N . ILE B 1 405 ? 18.453 -0.805 11.852 1 98.75 405 ILE B N 1
ATOM 6347 C CA . ILE B 1 405 ? 17.578 0.159 12.523 1 98.75 405 ILE B CA 1
ATOM 6348 C C . ILE B 1 405 ? 16.141 -0.32 12.461 1 98.75 405 ILE B C 1
ATOM 6350 O O . ILE B 1 405 ? 15.25 0.276 13.078 1 98.75 405 ILE B O 1
ATOM 6354 N N . ARG B 1 406 ? 15.797 -1.35 11.75 1 98.62 406 ARG B N 1
ATOM 6355 C CA . ARG B 1 406 ? 14.562 -2.119 11.797 1 98.62 406 ARG B CA 1
ATOM 6356 C C . ARG B 1 406 ? 14.82 -3.59 11.484 1 98.62 406 ARG B C 1
ATOM 6358 O O . ARG B 1 406 ? 15.422 -3.918 10.461 1 98.62 406 ARG B O 1
ATOM 6365 N N . ARG B 1 407 ? 14.453 -4.445 12.297 1 98.06 407 ARG B N 1
ATOM 6366 C CA . ARG B 1 407 ? 14.594 -5.867 12 1 98.06 407 ARG B CA 1
ATOM 6367 C C . ARG B 1 407 ? 13.531 -6.324 11 1 98.06 407 ARG B C 1
ATOM 6369 O O . ARG B 1 407 ? 12.469 -5.711 10.898 1 98.06 407 ARG B O 1
ATOM 6376 N N . ARG B 1 408 ? 13.844 -7.348 10.297 1 97.81 408 ARG B N 1
ATOM 6377 C CA . ARG B 1 408 ? 12.852 -7.957 9.414 1 97.81 408 ARG B CA 1
ATOM 6378 C C . ARG B 1 408 ? 11.641 -8.445 10.211 1 97.81 408 ARG B C 1
ATOM 6380 O O . ARG B 1 408 ? 11.797 -9.047 11.273 1 97.81 408 ARG B O 1
ATOM 6387 N N . GLN B 1 409 ? 10.469 -8.062 9.781 1 97.94 409 GLN B N 1
ATOM 6388 C CA . GLN B 1 409 ? 9.242 -8.617 10.352 1 97.94 409 GLN B CA 1
ATOM 6389 C C . GLN B 1 409 ? 9.148 -10.117 10.086 1 97.94 409 GLN B C 1
ATOM 6391 O O . GLN B 1 409 ? 9.516 -10.586 9.008 1 97.94 409 GLN B O 1
ATOM 6396 N N . THR B 1 410 ? 8.648 -10.875 11.039 1 97.38 410 THR B N 1
ATOM 6397 C CA . THR B 1 410 ? 8.461 -12.305 10.836 1 97.38 410 THR B CA 1
ATOM 6398 C C . THR B 1 410 ? 7.035 -12.609 10.391 1 97.38 410 THR B C 1
ATOM 6400 O O . THR B 1 410 ? 6.121 -11.812 10.625 1 97.38 410 THR B O 1
ATOM 6403 N N . ILE B 1 411 ? 6.867 -13.711 9.75 1 96.75 411 ILE B N 1
ATOM 6404 C CA . ILE B 1 411 ? 5.543 -14.148 9.32 1 96.75 411 ILE B CA 1
ATOM 6405 C C . ILE B 1 411 ? 4.652 -14.359 10.547 1 96.75 411 ILE B C 1
ATOM 6407 O O . ILE B 1 411 ? 3.457 -14.055 10.508 1 96.75 411 ILE B O 1
ATOM 6411 N N . GLN B 1 412 ? 5.219 -14.797 11.648 1 96.88 412 GLN B N 1
ATOM 6412 C CA . GLN B 1 412 ? 4.477 -15.039 12.883 1 96.88 412 GLN B CA 1
ATOM 6413 C C . GLN B 1 412 ? 3.885 -13.742 13.43 1 96.88 412 GLN B C 1
ATOM 6415 O O . GLN B 1 412 ? 2.783 -13.742 13.984 1 96.88 412 GLN B O 1
ATOM 6420 N N . GLU B 1 413 ? 4.578 -12.664 13.297 1 96.25 413 GLU B N 1
ATOM 6421 C CA . GLU B 1 413 ? 4.078 -11.375 13.758 1 96.25 413 GLU B CA 1
ATOM 6422 C C . GLU B 1 413 ? 2.881 -10.922 12.93 1 96.25 413 GLU B C 1
ATOM 6424 O O . GLU B 1 413 ? 1.978 -10.258 13.445 1 96.25 413 GLU B O 1
ATOM 6429 N N . LEU B 1 414 ? 2.809 -11.281 11.625 1 93.62 414 LEU B N 1
ATOM 6430 C CA . LEU B 1 414 ? 1.654 -11 10.773 1 93.62 414 LEU B CA 1
ATOM 6431 C C . LEU B 1 414 ? 0.448 -11.828 11.203 1 93.62 414 LEU B C 1
ATOM 6433 O O . LEU B 1 414 ? -0.662 -11.305 11.32 1 93.62 414 LEU B O 1
ATOM 6437 N N . LEU B 1 415 ? 0.711 -13.07 11.5 1 97 415 LEU B N 1
ATOM 6438 C CA . LEU B 1 415 ? -0.361 -14 11.836 1 97 415 LEU B CA 1
ATOM 6439 C C . LEU B 1 415 ? -0.925 -13.711 13.219 1 97 415 LEU B C 1
ATOM 6441 O O . LEU B 1 415 ? -2.088 -14.016 13.5 1 97 415 LEU B O 1
ATOM 6445 N N . ALA B 1 416 ? -0.101 -13.094 14.094 1 97.25 416 ALA B N 1
ATOM 6446 C CA . ALA B 1 416 ? -0.442 -12.914 15.5 1 97.25 416 ALA B CA 1
ATOM 6447 C C . ALA B 1 416 ? -1.723 -12.094 15.648 1 97.25 416 ALA B C 1
ATOM 6449 O O . ALA B 1 416 ? -2.5 -12.32 16.578 1 97.25 416 ALA B O 1
ATOM 6450 N N . LEU B 1 417 ? -2.035 -11.188 14.781 1 97.5 417 LEU B N 1
ATOM 6451 C CA . LEU B 1 417 ? -3.209 -10.328 14.867 1 97.5 417 LEU B CA 1
ATOM 6452 C C . LEU B 1 417 ? -4.488 -11.125 14.625 1 97.5 417 LEU B C 1
ATOM 6454 O O . LEU B 1 417 ? -5.578 -10.68 14.992 1 97.5 417 LEU B O 1
ATOM 6458 N N . GLU B 1 418 ? -4.359 -12.305 13.977 1 98.25 418 GLU B N 1
ATOM 6459 C CA . GLU B 1 418 ? -5.512 -13.109 13.578 1 98.25 418 GLU B CA 1
ATOM 6460 C C . GLU B 1 418 ? -5.66 -14.336 14.477 1 98.25 418 GLU B C 1
ATOM 6462 O O . GLU B 1 418 ? -6.613 -15.109 14.328 1 98.25 418 GLU B O 1
ATOM 6467 N N . LEU B 1 419 ? -4.656 -14.555 15.367 1 95.62 419 LEU B N 1
ATOM 6468 C CA . LEU B 1 419 ? -4.719 -15.688 16.281 1 95.62 419 LEU B CA 1
ATOM 6469 C C . LEU B 1 419 ? -5.555 -15.352 17.516 1 95.62 419 LEU B C 1
ATOM 6471 O O . LEU B 1 419 ? -5.016 -14.945 18.547 1 95.62 419 LEU B O 1
ATOM 6475 N N . ILE B 1 420 ? -6.887 -15.352 17.328 1 88.38 420 ILE B N 1
ATOM 6476 C CA . ILE B 1 420 ? -7.809 -14.969 18.391 1 88.38 420 ILE B CA 1
ATOM 6477 C C . ILE B 1 420 ? -8.82 -16.094 18.625 1 88.38 420 ILE B C 1
ATOM 6479 O O . ILE B 1 420 ? -9.125 -16.859 17.703 1 88.38 420 ILE B O 1
#

Sequence (840 aa):
MPHSLYATDTDLTADNLLRLPAEFGCPVWVYDAQIIRRQIAQLSQFDVVRFAQKACSNIHILRLMREQGVKVDSVSLGEIERALAAGYDPQQNPEDIVFTADLIDDATLDRVKALQIPVNAGSIDMLSQLGEVSPGHRVWLRVNPGFGHGHSQKTNTGGENSKHGIWYSHLPAALEVMRRYQLQLVGIHMHIGSGVDYGHLEQVCGAMVRQVVDFGQDLQAISAGGGLSIPYREGEEAIDTAHYYGLWNRAREQIAAHLGHPVKLEIEPGRFLVAESGVLVSQVRSVKEMGSRHFVLIDAGFNDLMRPAMYGSYHHITALAGDGRDLSAAPQVETVVAGPLCESGDVFTQQEGGKVETRLLPAVAPGDYLVLHDTGAYGASMSSNYNSRPLLPEVLFDGGKARLIRRRQTIQELLALELIMPHSLYATDTDLTADNLLRLPAEFGCPVWVYDAQIIRRQIAQLSQFDVVRFAQKACSNIHILRLMREQGVKVDSVSLGEIERALAAGYDPQQNPEDIVFTADLIDDATLDRVKALQIPVNAGSIDMLSQLGEVSPGHRVWLRVNPGFGHGHSQKTNTGGENSKHGIWYSHLPAALEVMRRYQLQLVGIHMHIGSGVDYGHLEQVCGAMVRQVVDFGQDLQAISAGGGLSIPYREGEEAIDTAHYYGLWNRAREQIAAHLGHPVKLEIEPGRFLVAESGVLVSQVRSVKEMGSRHFVLIDAGFNDLMRPAMYGSYHHITALAGDGRDLSAAPQVETVVAGPLCESGDVFTQQEGGKVETRLLPAVAPGDYLVLHDTGAYGASMSSNYNSRPLLPEVLFDGGKARLIRRRQTIQELLALELI

Nearest PDB structures (foldseek):
  1knw-assembly1_A  TM=9.907E-01  e=8.594E-81  Escherichia coli
  7jpj-assembly1_B  TM=9.141E-01  e=9.450E-40  Phaeodactylum tricornutum CCAP 1055/1
  4xg1-assembly1_A  TM=9.068E-01  e=9.079E-36  Psychromonas ingrahamii 37
  7ru7-assembly1_A-2  TM=8.615E-01  e=1.783E-34  Niallia circulans
  7s3g-assembly1_B  TM=8.143E-01  e=6.472E-26  Homo sapiens

Foldseek 3Di:
DADALCDDPWLNHLVNQLVVCVPANPWEKEFELVLLLVLVVLQVVAPAEEAACLFPLQLCVLLSCVVSVHAYEAADPVSVVSNVSSPFACQVPVRRYEHEYADDDDVRLVVCQVRLHEYAYQYLVRLLVNLVVHFQREYEFEEALQDADEPDPVFFCHHDSHSGTDYLVCLVVSVVSCVVSVYHYAEYEYDRAADQPVVVLLVSLVSRLVSLVVSPDDHAEYEDEEHQAADQDPPDDHHNSVSSCVSNVVSQVSSCVSNVHHHGYYYHYHLSSWQQRMKTKWFFADWDDDDPATETETADWCLQVVCCLAAVDDWDKAKFAQVPDDQPPAFWDFYWYAYDDPDLSRTNQAGPVRHHGTDTYGDYDGRIMMMTGRCGTCGQSVHHCVVNNWRHWHWYDDPSDIDTSGHTDDSCVVCVVVPD/DADALCDDPWLNHLVNLLVVCVPANPWEKEFELVLLLVLVVLQVPAPAEEAACLFPLQLCVLLSCVVSVHAYEAADPVSVVSNVSSPFQCQVPVRRYEHEYADDDDVRLVVCQVRLHEYAYQYLVRLLVNLVVHQQREYEFEEALQDADEPDPVFFCHHDSHSGTDYLVCLVVSVVSCVVSVYHYAEYEYDRGADQPVVVLLVSLVSRLVSLVVSPDDHAEYEDEEHQAADQDPPDDHHNSVSSCVSNVVSQVSSCVSNVHHHGYYYHYHLSSWQQRMKTKWFFADWDDDDPATETETADWCLQVVCCLAAVDDWDKAKFAQVPDDQPPAFWDFYWYAYDDPDLSRTNQAGPVRHHGTDTYGDYDGRIMMMTGRCGTCGQSVHHCPVNNWRHWHWYDDPSDIDTSGHTDDSCVVCVVVPD

Solvent-accessible surface area (backbone atoms only — not comparable to full-atom values): 41230 Å² total; per-residue (Å²): 77,64,73,59,40,82,43,80,90,53,68,69,18,52,74,57,55,70,52,40,40,83,75,69,39,74,37,31,38,38,33,29,48,63,52,30,54,52,42,53,58,64,48,64,85,42,76,36,47,24,35,31,33,60,20,47,58,51,38,62,58,44,28,53,38,46,75,72,69,35,31,35,39,20,58,36,60,34,33,47,52,35,42,45,74,29,65,52,44,37,80,85,36,51,75,34,38,34,41,44,35,43,49,63,54,69,70,41,50,54,50,35,56,74,47,58,39,30,33,31,33,11,27,60,53,39,51,47,59,45,29,74,77,33,58,48,42,47,26,32,40,24,40,12,79,65,51,52,38,46,91,39,61,36,43,18,28,14,19,51,87,15,76,46,25,29,34,55,90,46,49,67,62,41,48,53,50,29,60,74,27,46,42,36,64,42,27,47,31,42,44,41,37,46,60,84,50,60,69,58,48,53,51,53,32,50,48,51,40,51,48,48,61,72,66,68,62,79,56,51,31,38,29,54,29,46,31,49,56,70,23,54,44,83,88,51,73,64,70,55,54,66,62,55,46,50,54,49,48,52,32,42,49,55,44,18,62,73,72,69,47,84,46,44,45,32,36,28,40,27,42,45,40,30,14,81,25,11,33,38,42,27,37,28,47,25,66,50,61,22,81,91,36,36,36,38,31,25,68,46,29,39,35,44,48,28,44,18,51,57,60,20,40,76,54,45,73,44,80,42,58,59,83,70,59,78,57,87,80,41,63,71,36,68,28,33,40,28,27,43,52,98,45,51,40,26,31,57,34,24,34,64,77,38,48,76,40,65,43,80,37,52,75,74,50,63,60,18,31,41,37,35,33,53,32,26,29,45,14,75,32,47,22,26,41,38,56,46,37,55,49,61,22,30,33,36,29,52,94,81,41,79,39,78,50,22,53,59,47,51,60,66,67,65,49,52,44,42,72,115,75,64,73,58,41,83,43,81,89,53,67,68,19,54,73,56,55,70,53,40,40,82,74,69,39,73,36,29,39,38,34,29,48,64,52,30,53,53,42,51,58,62,49,64,86,43,78,36,45,24,35,29,33,59,21,46,58,51,39,61,58,44,28,53,37,44,76,70,69,34,30,35,40,20,59,35,58,34,32,47,52,35,42,44,73,28,64,52,44,35,81,86,35,52,74,34,40,35,40,43,33,45,50,63,55,69,72,42,49,53,51,36,56,74,49,57,39,30,33,31,34,12,26,60,54,38,51,48,58,45,28,73,78,34,60,50,41,46,28,32,40,24,39,12,78,65,51,53,41,44,89,40,62,37,43,20,28,14,19,49,87,17,77,44,24,30,34,55,90,46,47,67,62,41,49,52,50,30,61,74,26,46,41,36,62,42,26,45,32,42,46,41,38,45,61,85,50,60,70,59,47,52,52,52,32,50,49,51,39,51,49,49,60,72,66,68,61,80,56,50,31,40,30,55,30,47,32,48,57,68,23,53,42,84,88,50,72,64,69,56,54,65,61,55,46,48,53,48,47,52,31,42,49,54,44,17,63,73,70,71,47,85,46,44,44,32,38,28,40,27,43,46,41,30,15,80,25,12,32,38,41,24,38,28,47,27,67,50,62,22,81,90,35,35,36,38,29,26,68,45,29,41,35,45,47,28,45,18,49,57,61,20,39,78,55,46,74,45,81,43,59,61,82,71,58,79,58,85,80,39,63,72,35,67,29,31,40,28,26,43,53,96,44,50,40,25,31,57,34,23,33,63,78,39,49,76,39,64,43,79,36,50,77,76,51,61,60,17,30,41,37,35,33,52,32,26,29,44,13,74,33,48,23,27,40,36,55,46,36,57,50,62,22,32,33,38,29,52,94,81,41,78,37,77,49,24,53,59,48,50,60,64,67,66,49,52,45,45,71,117

Radius of gyration: 27.11 Å; Cα contacts (8 Å, |Δi|>4): 2141; chains: 2; bounding box: 69×86×56 Å

pLDDT: mean 95.42, std 6.49, range [56.12, 98.94]

Secondary structure (DSSP, 8-state):
-PPPTT-SSSS--HHHHHHHHHHH-SSEEEEEHHHHHHHHHTTTTSSEEEEEGGG---HHHHHHHHHTT-EEEE-SHHHHHHHHHTT--TTT-TTSEEEEES---HHHHHHHHHHT--EEESSHHHHHHHHHHSTT-EEEEEEE-S----SSGGG--SSTT---SEEGGGHHHHHHHHHHTTPEEEEEE-----SS-HHHHHHHHHHHHHHHHHH----SEEE---------STTPPPP-HHHHHHHHHHHHHHHHHHHTS--EEEE--SHHHHGGGEEEEEEEEEEEEETTEEEEEES--TTT--HHHHH-----EEEE-SSS---TTSPEEEEEEE-SSS-TT-BSSB-TTS-B--EEEE---TT-EEEE-S-SSSSGGG-B-GGGPPPPPEEEEETTEEEEEEPPPPHHHHHGGG--/-PPPTT-SSSS--HHHHHHHHHHH-SSEEEEEHHHHHHHHHTTTTSSEEEEEGGG---HHHHHHHHHTT-EEEE-SHHHHHHHHHTT--TTT-TTSEEEEES---HHHHHHHHHHT--EEESSHHHHHHHHHHSTT-EEEEEEE-S----SSGGG--SSTT---SEEGGGHHHHHHHHHHHTPEEEEEE-----SS-HHHHHHHHHHHHHHHHHH----SEEE---------STTPPPP-HHHHHHHHHHHHHHHHHHHTS--EEEE--SHHHHGGGEEEEEEEEEEEEETTEEEEEES--TTT--HHHHH-----EEEE-SSS---TTSPEEEEEEE-SSS-TT-BSSB-TTS-B--EEEE---TT-EEEE-S-SSSSGGG-B-GGGPPPPPEEEEETTEEEEEEPPPPHHHHHGGG--